Protein AF-A0A3E0RJ49-F1 (afdb_monomer_lite)

Radius of gyration: 36.37 Å; chains: 1; bounding box: 101×62×115 Å

Structure (mmCIF, N/CA/C/O backbone):
data_AF-A0A3E0RJ49-F1
#
_entry.id   AF-A0A3E0RJ49-F1
#
loop_
_atom_site.group_PDB
_atom_site.id
_atom_site.type_symbol
_atom_site.label_atom_id
_atom_site.label_alt_id
_atom_site.label_comp_id
_atom_site.label_asym_id
_atom_site.label_entity_id
_atom_site.label_seq_id
_atom_site.pdbx_PDB_ins_code
_atom_site.Cartn_x
_atom_site.Cartn_y
_atom_site.Cartn_z
_atom_site.occupancy
_atom_site.B_iso_or_equiv
_atom_site.auth_seq_id
_atom_site.auth_comp_id
_atom_site.auth_asym_id
_atom_site.auth_atom_id
_atom_site.pdbx_PDB_model_num
ATOM 1 N N . LYS A 1 1 ? -13.299 -4.403 -23.038 1.00 56.28 1 LYS A N 1
ATOM 2 C CA . LYS A 1 1 ? -12.661 -4.555 -21.708 1.00 56.28 1 LYS A CA 1
ATOM 3 C C . LYS A 1 1 ? -11.468 -5.504 -21.776 1.00 56.28 1 LYS A C 1
ATOM 5 O O . LYS A 1 1 ? -10.456 -5.178 -21.184 1.00 56.28 1 LYS A O 1
ATOM 10 N N . ASP A 1 2 ? -11.554 -6.596 -22.542 1.00 70.38 2 ASP A N 1
ATOM 11 C CA . ASP A 1 2 ? -10.476 -7.602 -22.603 1.00 70.38 2 ASP A CA 1
ATOM 12 C C . ASP A 1 2 ? -9.442 -7.371 -23.724 1.00 70.38 2 ASP A C 1
ATOM 14 O O . ASP A 1 2 ? -8.442 -8.074 -23.789 1.00 70.38 2 ASP A O 1
ATOM 18 N N . ASN A 1 3 ? -9.638 -6.366 -24.589 1.00 86.50 3 ASN A N 1
ATOM 19 C CA . ASN A 1 3 ? -8.625 -5.960 -25.566 1.00 86.50 3 ASN A CA 1
ATOM 20 C C . ASN A 1 3 ? -7.638 -4.981 -24.909 1.00 86.50 3 ASN A C 1
ATOM 22 O O . ASN A 1 3 ? -7.892 -3.776 -24.870 1.00 86.50 3 ASN A O 1
ATOM 26 N N . LEU A 1 4 ? -6.550 -5.517 -24.354 1.00 92.06 4 LEU A N 1
ATOM 27 C CA . LEU A 1 4 ? -5.547 -4.754 -23.605 1.00 92.06 4 LEU A CA 1
ATOM 28 C C . LEU A 1 4 ? -4.798 -3.748 -24.489 1.00 92.06 4 LEU A C 1
ATOM 30 O O . LEU A 1 4 ? -4.618 -2.599 -24.095 1.00 92.06 4 LEU A O 1
ATOM 34 N N . PHE A 1 5 ? -4.423 -4.135 -25.708 1.00 93.50 5 PHE A N 1
ATOM 35 C CA . PHE A 1 5 ? -3.646 -3.277 -26.609 1.00 93.50 5 PHE A CA 1
ATOM 36 C C . PHE A 1 5 ? -4.465 -2.092 -27.142 1.00 93.50 5 PHE A C 1
ATOM 38 O O . PHE A 1 5 ? -3.906 -1.030 -27.417 1.00 93.50 5 PHE A O 1
ATOM 45 N N . ALA A 1 6 ? -5.798 -2.205 -27.179 1.00 93.19 6 ALA A N 1
ATOM 46 C CA . ALA A 1 6 ? -6.678 -1.089 -27.526 1.00 93.19 6 ALA A CA 1
ATOM 47 C C . ALA A 1 6 ? -6.672 0.055 -26.490 1.00 93.19 6 ALA A C 1
ATOM 49 O O . ALA A 1 6 ? -7.018 1.181 -26.841 1.00 93.19 6 ALA A O 1
ATOM 50 N N . TYR A 1 7 ? -6.255 -0.183 -25.237 1.00 92.06 7 TYR A N 1
ATOM 51 C CA . TYR A 1 7 ? -6.253 0.855 -24.193 1.00 92.06 7 TYR A CA 1
ATOM 52 C C . TYR A 1 7 ? -5.300 2.004 -24.538 1.00 92.06 7 TYR A C 1
ATOM 54 O O . TYR A 1 7 ? -5.636 3.164 -24.332 1.00 92.06 7 TYR A O 1
ATOM 62 N N . GLY A 1 8 ? -4.119 1.695 -25.078 1.00 91.12 8 GLY A N 1
ATOM 63 C CA . GLY A 1 8 ? -3.133 2.701 -25.486 1.00 91.12 8 GLY A CA 1
ATOM 64 C C . GLY A 1 8 ? -3.253 3.157 -26.937 1.00 91.12 8 GLY A C 1
ATOM 65 O O . GLY A 1 8 ? -2.536 4.069 -27.327 1.00 91.12 8 GLY A O 1
ATOM 66 N N . HIS A 1 9 ? -4.116 2.539 -27.743 1.00 94.69 9 HIS A N 1
ATOM 67 C CA . HIS A 1 9 ? -4.130 2.777 -29.183 1.00 94.69 9 HIS A CA 1
ATOM 68 C C . HIS A 1 9 ? -4.894 4.052 -29.555 1.00 94.69 9 HIS A C 1
ATOM 70 O O . HIS A 1 9 ? -6.108 4.144 -29.353 1.00 94.69 9 HIS A O 1
ATOM 76 N N . ILE A 1 10 ? -4.198 5.009 -30.155 1.00 95.38 10 ILE A N 1
ATOM 77 C CA . ILE A 1 10 ? -4.729 6.298 -30.614 1.00 95.38 10 ILE A CA 1
ATOM 78 C C . ILE A 1 10 ? -4.678 6.442 -32.142 1.00 95.38 10 ILE A C 1
ATOM 80 O O . ILE A 1 10 ? -5.286 7.361 -32.689 1.00 95.38 10 ILE A O 1
ATOM 84 N N . GLY A 1 11 ? -3.974 5.557 -32.846 1.00 96.25 11 GLY A N 1
ATOM 85 C CA . GLY A 1 11 ? -3.914 5.541 -34.303 1.00 96.25 11 GLY A CA 1
ATOM 86 C C . GLY A 1 11 ? -2.699 4.799 -34.839 1.00 96.25 11 GLY A C 1
ATOM 87 O O . GLY A 1 11 ? -1.876 4.286 -34.085 1.00 96.25 11 GLY A O 1
ATOM 88 N N . THR A 1 12 ? -2.604 4.769 -36.160 1.00 97.31 12 THR A N 1
ATOM 89 C CA . THR A 1 12 ? -1.540 4.082 -36.885 1.00 97.31 12 THR A CA 1
ATOM 90 C C . THR A 1 12 ? -0.444 5.074 -37.242 1.00 97.31 12 THR A C 1
ATOM 92 O O . THR A 1 12 ? -0.729 6.101 -37.860 1.00 97.31 12 THR A O 1
ATOM 95 N N . PHE A 1 13 ? 0.797 4.754 -36.887 1.00 97.56 13 PHE A N 1
ATOM 96 C CA . PHE A 1 13 ? 1.987 5.515 -37.257 1.00 97.56 13 PHE A CA 1
ATOM 97 C C . PHE A 1 13 ? 2.835 4.668 -38.194 1.00 97.56 13 PHE A C 1
ATOM 99 O O . PHE A 1 13 ? 3.164 3.531 -37.872 1.00 97.56 13 PHE A O 1
ATOM 106 N N . LYS A 1 14 ? 3.181 5.205 -39.362 1.00 96.94 14 LYS A N 1
ATOM 107 C CA . LYS A 1 14 ? 4.022 4.515 -40.338 1.00 96.94 14 LYS A CA 1
ATOM 108 C C . LYS A 1 14 ? 5.281 5.320 -40.606 1.00 96.94 14 LYS A C 1
ATOM 110 O O . LYS A 1 14 ? 5.238 6.354 -41.272 1.00 96.94 14 LYS A O 1
ATOM 115 N N . THR A 1 15 ? 6.405 4.823 -40.113 1.00 95.50 15 THR A N 1
ATOM 116 C CA . THR A 1 15 ? 7.708 5.464 -40.256 1.00 95.50 15 THR A CA 1
ATOM 117 C C . THR A 1 15 ? 8.348 5.102 -41.591 1.00 95.50 15 THR A C 1
ATOM 119 O O . THR A 1 15 ? 8.510 3.934 -41.945 1.00 95.50 15 THR A O 1
ATOM 122 N N . GLN A 1 16 ? 8.755 6.120 -42.339 1.00 94.56 16 GLN A N 1
ATOM 123 C CA . GLN A 1 16 ? 9.525 5.980 -43.566 1.00 94.56 16 GLN A CA 1
ATOM 124 C C . GLN A 1 16 ? 11.004 6.187 -43.249 1.00 94.56 16 GLN A C 1
ATOM 126 O O . GLN A 1 16 ? 11.397 7.255 -42.778 1.00 94.56 16 GLN A O 1
ATOM 131 N N . TYR A 1 17 ? 11.832 5.182 -43.527 1.00 91.62 17 TYR A N 1
ATOM 132 C CA . TYR A 1 17 ? 13.280 5.252 -43.335 1.00 91.62 17 TYR A CA 1
ATOM 133 C C . TYR A 1 17 ? 13.999 5.502 -44.657 1.00 91.62 17 TYR A C 1
ATOM 135 O O . TYR A 1 17 ? 13.595 5.003 -45.707 1.00 91.62 17 TYR A O 1
ATOM 143 N N . ARG A 1 18 ? 15.102 6.245 -44.594 1.00 92.12 18 ARG A N 1
ATOM 144 C CA . ARG A 1 18 ? 16.039 6.423 -45.705 1.00 92.12 18 ARG A CA 1
ATOM 145 C C . ARG A 1 18 ? 17.468 6.147 -45.237 1.00 92.12 18 ARG A C 1
ATOM 147 O O . ARG A 1 18 ? 17.797 6.463 -44.091 1.00 92.12 18 ARG A O 1
ATOM 154 N N . PRO A 1 19 ? 18.328 5.584 -46.094 1.00 92.38 19 PRO A N 1
ATOM 155 C CA . PRO A 1 19 ? 19.734 5.428 -45.762 1.00 92.38 19 PRO A CA 1
ATOM 156 C C . PRO A 1 19 ? 20.416 6.800 -45.653 1.00 92.38 19 PRO A C 1
ATOM 158 O O . PRO A 1 19 ? 20.173 7.696 -46.466 1.00 92.38 19 PRO A O 1
ATOM 161 N N . LEU A 1 20 ? 21.259 6.967 -44.636 1.00 93.62 20 LEU A N 1
ATOM 162 C CA . LEU A 1 20 ? 22.150 8.109 -44.468 1.00 93.62 20 LEU A CA 1
ATOM 163 C C . LEU A 1 20 ? 23.587 7.633 -44.663 1.00 93.62 20 LEU A C 1
ATOM 165 O O . LEU A 1 20 ? 24.031 6.721 -43.967 1.00 93.62 20 LEU A O 1
ATOM 169 N N . TYR A 1 21 ? 24.308 8.280 -45.573 1.00 94.06 21 TYR A N 1
ATOM 170 C CA . TYR A 1 21 ? 25.688 7.932 -45.890 1.00 94.06 21 TYR A CA 1
ATOM 171 C C . TYR A 1 21 ? 26.678 8.983 -45.391 1.00 94.06 21 TYR A C 1
ATOM 173 O O . TYR A 1 21 ? 26.375 10.179 -45.357 1.00 94.06 21 TYR A O 1
ATOM 181 N N . THR A 1 22 ? 27.884 8.535 -45.056 1.00 93.94 22 THR A N 1
ATOM 182 C CA . THR A 1 22 ? 29.031 9.374 -44.688 1.00 93.94 22 THR A CA 1
ATOM 183 C C . THR A 1 22 ? 30.243 9.003 -45.532 1.00 93.94 22 THR A C 1
ATOM 185 O O . THR A 1 22 ? 30.341 7.874 -45.992 1.00 93.94 22 THR A O 1
ATOM 188 N N . LEU A 1 23 ? 31.176 9.932 -45.748 1.00 94.50 23 LEU A N 1
ATOM 189 C CA . LEU A 1 23 ? 32.435 9.587 -46.414 1.00 94.50 23 LEU A CA 1
ATOM 190 C C . LEU A 1 23 ? 33.263 8.670 -45.510 1.00 94.50 23 LEU A C 1
ATOM 192 O O . LEU A 1 23 ? 33.522 9.013 -44.355 1.00 94.50 23 LEU A O 1
ATOM 196 N N . GLY A 1 24 ? 33.691 7.538 -46.054 1.00 91.88 24 GLY A N 1
ATOM 197 C CA . GLY A 1 24 ? 34.498 6.546 -45.359 1.00 91.88 24 GLY A CA 1
ATOM 198 C C . GLY A 1 24 ? 35.208 5.618 -46.335 1.00 91.88 24 GLY A C 1
ATOM 199 O O . GLY A 1 24 ? 35.185 5.829 -47.549 1.00 91.88 24 GLY A O 1
ATOM 200 N N . SER A 1 25 ? 35.850 4.590 -45.796 1.00 90.44 25 SER A N 1
ATOM 201 C CA . SER A 1 25 ? 36.461 3.539 -46.599 1.00 90.44 25 SER A CA 1
ATOM 202 C C . SER A 1 25 ? 36.300 2.184 -45.935 1.00 90.44 25 SER A C 1
ATOM 204 O O . SER A 1 25 ? 36.321 2.080 -44.709 1.00 90.44 25 SER A O 1
ATOM 206 N N . ASP A 1 26 ? 36.102 1.157 -46.755 1.00 91.38 26 ASP A N 1
ATOM 207 C CA . ASP A 1 26 ? 35.927 -0.217 -46.290 1.00 91.38 26 ASP A CA 1
ATOM 208 C C . ASP A 1 26 ? 36.434 -1.222 -47.331 1.00 91.38 26 ASP A C 1
ATOM 210 O O . ASP A 1 26 ? 36.635 -0.875 -48.498 1.00 91.38 26 ASP A O 1
ATOM 214 N N . THR A 1 27 ? 36.670 -2.465 -46.919 1.00 92.25 27 THR A N 1
ATOM 215 C CA . THR A 1 27 ? 37.185 -3.530 -47.789 1.00 92.25 27 THR A CA 1
ATOM 216 C C . THR A 1 27 ? 36.066 -4.468 -48.214 1.00 92.25 27 THR A C 1
ATOM 218 O O . THR A 1 27 ? 35.406 -5.054 -47.366 1.00 92.25 27 THR A O 1
ATOM 221 N N . ILE A 1 28 ? 35.886 -4.682 -49.520 1.00 90.69 28 ILE A N 1
ATOM 222 C CA . ILE A 1 28 ? 34.877 -5.631 -50.016 1.00 90.69 28 ILE A CA 1
ATOM 223 C C . ILE A 1 28 ? 35.265 -7.064 -49.648 1.00 90.69 28 ILE A C 1
ATOM 225 O O . ILE A 1 28 ? 36.309 -7.565 -50.078 1.00 90.69 28 ILE A O 1
ATOM 229 N N . THR A 1 29 ? 34.407 -7.727 -48.873 1.00 90.31 29 THR A N 1
ATOM 230 C CA . THR A 1 29 ? 34.638 -9.079 -48.348 1.00 90.31 29 THR A CA 1
ATOM 231 C C . THR A 1 29 ? 33.897 -10.178 -49.109 1.00 90.31 29 THR A C 1
ATOM 233 O O . THR A 1 29 ? 34.251 -11.343 -48.937 1.00 90.31 29 THR A O 1
ATOM 236 N N . ASP A 1 30 ? 32.940 -9.850 -49.988 1.00 88.44 30 ASP A N 1
ATOM 237 C CA . ASP A 1 30 ? 32.238 -10.841 -50.818 1.00 88.44 30 ASP A CA 1
ATOM 238 C C . ASP A 1 30 ? 33.142 -11.345 -51.962 1.00 88.44 30 ASP A C 1
ATOM 240 O O . ASP A 1 30 ? 33.492 -10.562 -52.851 1.00 88.44 30 ASP A O 1
ATOM 244 N N . PRO A 1 31 ? 33.504 -12.644 -52.002 1.00 88.38 31 PRO A N 1
ATOM 245 C CA . PRO A 1 31 ? 34.328 -13.221 -53.067 1.00 88.38 31 PRO A CA 1
ATOM 246 C C . PRO A 1 31 ? 33.704 -13.161 -54.467 1.00 88.38 31 PRO A C 1
ATOM 248 O O . PRO A 1 31 ? 34.412 -13.364 -55.454 1.00 88.38 31 PRO A O 1
ATOM 251 N N . ASN A 1 32 ? 32.391 -12.934 -54.564 1.00 89.06 32 ASN A N 1
ATOM 252 C CA . ASN A 1 32 ? 31.674 -12.838 -55.835 1.00 89.06 32 ASN A CA 1
ATOM 253 C C . ASN A 1 32 ? 31.644 -11.410 -56.398 1.00 89.06 32 ASN A C 1
ATOM 255 O O . ASN A 1 32 ? 31.215 -11.214 -57.538 1.00 89.06 32 ASN A O 1
ATOM 259 N N . ASP A 1 33 ? 32.098 -10.419 -55.630 1.00 87.69 33 ASP A N 1
ATOM 260 C CA . ASP A 1 33 ? 32.133 -9.027 -56.057 1.00 87.69 33 ASP A CA 1
ATOM 261 C C . ASP A 1 33 ? 33.387 -8.740 -56.926 1.00 87.69 33 ASP A C 1
ATOM 263 O O . ASP A 1 33 ? 34.500 -9.146 -56.570 1.00 87.69 33 ASP A O 1
ATOM 267 N N . PRO A 1 34 ? 33.269 -8.012 -58.059 1.00 86.31 34 PRO A N 1
ATOM 268 C CA . PRO A 1 34 ? 34.406 -7.652 -58.925 1.00 86.31 34 PRO A CA 1
ATOM 269 C C . PRO A 1 34 ? 35.550 -6.879 -58.238 1.00 86.31 34 PRO A C 1
ATOM 271 O O . PRO A 1 34 ? 36.654 -6.761 -58.786 1.00 86.31 34 PRO A O 1
ATOM 274 N N . ASN A 1 35 ? 35.291 -6.312 -57.063 1.00 84.69 35 ASN A N 1
ATOM 275 C CA . ASN A 1 35 ? 36.215 -5.555 -56.232 1.00 84.69 35 ASN A CA 1
ATOM 276 C C . ASN A 1 35 ? 36.610 -6.288 -54.943 1.00 84.69 35 ASN A C 1
ATOM 278 O O . ASN A 1 35 ? 37.189 -5.656 -54.061 1.00 84.69 35 ASN A O 1
ATOM 282 N N . TYR A 1 36 ? 36.376 -7.601 -54.852 1.00 89.25 36 TYR A N 1
ATOM 283 C CA . TYR A 1 36 ? 36.805 -8.429 -53.724 1.00 89.25 36 TYR A CA 1
ATOM 284 C C . TYR A 1 36 ? 38.254 -8.142 -53.286 1.00 89.25 36 TYR A C 1
ATOM 286 O O . TYR A 1 36 ? 39.185 -8.128 -54.099 1.00 89.25 36 TYR A O 1
ATOM 294 N N . GLY A 1 37 ? 38.437 -7.900 -51.984 1.00 85.81 37 GLY A N 1
ATOM 295 C CA . GLY A 1 37 ? 39.728 -7.613 -51.356 1.00 85.81 37 GLY A CA 1
ATOM 296 C C . GLY A 1 37 ? 40.276 -6.202 -51.597 1.00 85.81 37 GLY A C 1
ATOM 297 O O . GLY A 1 37 ? 41.377 -5.901 -51.133 1.00 85.81 37 GLY A O 1
ATOM 298 N N . LYS A 1 38 ? 39.554 -5.327 -52.309 1.00 88.00 38 LYS A N 1
ATOM 299 C CA . LYS A 1 38 ? 39.942 -3.920 -52.488 1.00 88.00 38 LYS A CA 1
ATOM 300 C C . LYS A 1 38 ? 39.337 -3.043 -51.398 1.00 88.00 38 LYS A C 1
ATOM 302 O O . LYS A 1 38 ? 38.177 -3.214 -51.030 1.00 88.00 38 LYS A O 1
ATOM 307 N N . VAL A 1 39 ? 40.122 -2.062 -50.955 1.00 90.50 39 VAL A N 1
ATOM 308 C CA . VAL A 1 39 ? 39.637 -0.933 -50.154 1.00 90.50 39 VAL A CA 1
ATOM 309 C C . VAL A 1 39 ? 38.944 0.053 -51.090 1.00 90.50 39 VAL A C 1
ATOM 311 O O . VAL A 1 39 ? 39.525 0.463 -52.097 1.00 90.50 39 VAL A O 1
ATOM 314 N N . MET A 1 40 ? 37.713 0.417 -50.759 1.00 89.31 40 MET A N 1
ATOM 315 C CA . MET A 1 40 ? 36.871 1.320 -51.532 1.00 89.31 40 MET A CA 1
ATOM 316 C C . MET A 1 40 ? 36.656 2.602 -50.726 1.00 89.31 40 MET A C 1
ATOM 318 O O . MET A 1 40 ? 36.011 2.564 -49.681 1.00 89.31 40 MET A O 1
ATOM 322 N N . ASP A 1 41 ? 37.175 3.731 -51.210 1.00 90.62 41 ASP A N 1
ATOM 323 C CA . ASP A 1 41 ? 36.822 5.055 -50.684 1.00 90.62 41 ASP A CA 1
ATOM 324 C C . ASP A 1 41 ? 35.452 5.454 -51.257 1.00 90.62 41 ASP A C 1
ATOM 326 O O . ASP A 1 41 ? 35.299 5.594 -52.474 1.00 90.62 41 ASP A O 1
ATOM 330 N N . ALA A 1 42 ? 34.441 5.576 -50.396 1.00 92.31 42 ALA A N 1
ATOM 331 C CA . ALA A 1 42 ? 33.041 5.643 -50.807 1.00 92.31 42 ALA A CA 1
ATOM 332 C C . ALA A 1 42 ? 32.150 6.352 -49.773 1.00 92.31 42 ALA A C 1
ATOM 334 O O . ALA A 1 42 ? 32.548 6.642 -48.643 1.00 92.31 42 ALA A O 1
ATOM 335 N N . TYR A 1 43 ? 30.902 6.601 -50.157 1.00 93.94 43 TYR A N 1
ATOM 336 C CA . TYR A 1 43 ? 29.828 6.916 -49.227 1.00 93.94 43 TYR A CA 1
ATOM 337 C C . TYR A 1 43 ? 29.377 5.629 -48.523 1.00 93.94 43 TYR A C 1
ATOM 339 O O . TYR A 1 43 ? 28.702 4.790 -49.117 1.00 93.94 43 TYR A O 1
ATOM 347 N N . THR A 1 44 ? 29.763 5.451 -47.261 1.00 93.88 44 THR A N 1
ATOM 348 C CA . THR A 1 44 ? 29.403 4.291 -46.437 1.00 93.88 44 THR A CA 1
ATOM 349 C C . THR A 1 44 ? 28.094 4.540 -45.701 1.00 93.88 44 THR A C 1
ATOM 351 O O . THR A 1 44 ? 27.858 5.630 -45.172 1.00 93.88 44 THR A O 1
ATOM 354 N N . LEU A 1 45 ? 27.206 3.543 -45.695 1.00 94.94 45 LEU A N 1
ATOM 355 C CA . LEU A 1 45 ? 25.943 3.616 -44.968 1.00 94.94 45 LEU A CA 1
ATOM 356 C C . LEU A 1 45 ? 26.233 3.731 -43.468 1.00 94.94 45 LEU A C 1
ATOM 358 O O . LEU A 1 45 ? 26.750 2.804 -42.857 1.00 94.94 45 LEU A O 1
ATOM 362 N N . ALA A 1 46 ? 25.869 4.866 -42.877 1.00 92.19 46 ALA A N 1
ATOM 363 C CA . ALA A 1 46 ? 26.057 5.120 -41.456 1.00 92.19 46 ALA A CA 1
ATOM 364 C C . ALA A 1 46 ? 24.862 4.620 -40.636 1.00 92.19 46 ALA A C 1
ATOM 366 O O . ALA A 1 46 ? 25.032 3.984 -39.601 1.00 92.19 46 ALA A O 1
ATOM 367 N N . VAL A 1 47 ? 23.636 4.923 -41.082 1.00 91.94 47 VAL A N 1
ATOM 368 C CA . VAL A 1 47 ? 22.401 4.543 -40.380 1.00 91.94 47 VAL A CA 1
ATOM 369 C C . VAL A 1 47 ? 21.192 4.613 -41.312 1.00 91.94 47 VAL A C 1
ATOM 371 O O . VAL A 1 47 ? 21.168 5.381 -42.273 1.00 91.94 47 VAL A O 1
ATOM 374 N N . PHE A 1 48 ? 20.142 3.859 -40.996 1.00 90.75 48 PHE A N 1
ATOM 375 C CA . PHE A 1 48 ? 18.810 4.095 -41.550 1.00 90.75 48 PHE A CA 1
ATOM 376 C C . PHE A 1 48 ? 18.101 5.158 -40.710 1.00 90.75 48 PHE A C 1
ATOM 378 O O . PHE A 1 48 ? 17.660 4.887 -39.595 1.00 90.75 48 PHE A O 1
ATOM 385 N N . GLN A 1 49 ? 18.010 6.378 -41.230 1.00 90.94 49 GLN A N 1
ATOM 386 C CA . GLN A 1 49 ? 17.393 7.501 -40.531 1.00 90.94 49 GLN A CA 1
ATOM 387 C C . GLN A 1 49 ? 15.899 7.588 -40.867 1.00 90.94 49 GLN A C 1
ATOM 389 O O . GLN A 1 49 ? 15.519 7.459 -42.033 1.00 90.94 49 GLN A O 1
ATOM 394 N N . SER A 1 50 ? 15.047 7.863 -39.877 1.00 92.81 50 SER A N 1
ATOM 395 C CA . SER A 1 50 ? 13.643 8.190 -40.136 1.00 92.81 50 SER A CA 1
ATOM 396 C C . SER A 1 50 ? 13.533 9.527 -40.887 1.00 92.81 50 SER A C 1
ATOM 398 O O . SER A 1 50 ? 14.188 10.520 -40.558 1.00 92.81 50 SER A O 1
ATOM 400 N N . ALA A 1 51 ? 12.736 9.542 -41.949 1.00 92.44 51 ALA A N 1
ATOM 401 C CA . ALA A 1 51 ? 12.542 10.690 -42.828 1.00 92.44 51 ALA A CA 1
ATOM 402 C C . ALA A 1 51 ? 11.187 11.366 -42.597 1.00 92.44 51 ALA A C 1
ATOM 404 O O . ALA A 1 51 ? 11.105 12.595 -42.628 1.00 92.44 51 ALA A O 1
ATOM 405 N N . ASN A 1 52 ? 10.148 10.559 -42.385 1.00 94.50 52 ASN A N 1
ATOM 406 C CA . ASN A 1 52 ? 8.777 10.993 -42.157 1.00 94.50 52 ASN A CA 1
ATOM 407 C C . ASN A 1 52 ? 8.006 9.921 -41.375 1.00 94.50 52 ASN A C 1
ATOM 409 O O . ASN A 1 52 ? 8.343 8.740 -41.462 1.00 94.50 52 ASN A O 1
ATOM 413 N N . VAL A 1 53 ? 6.955 10.322 -40.670 1.00 96.88 53 VAL A N 1
ATOM 414 C CA . VAL A 1 53 ? 5.975 9.435 -40.044 1.00 96.88 53 VAL A CA 1
ATOM 415 C C . VAL A 1 53 ? 4.594 9.835 -40.542 1.00 96.88 53 VAL A C 1
ATOM 417 O O . VAL A 1 53 ? 4.154 10.963 -40.316 1.00 96.88 53 VAL A O 1
ATOM 420 N N . ASP A 1 54 ? 3.904 8.915 -41.204 1.00 96.31 54 ASP A N 1
ATOM 421 C CA . ASP A 1 54 ? 2.510 9.099 -41.601 1.00 96.31 54 ASP A CA 1
ATOM 422 C C . ASP A 1 54 ? 1.599 8.694 -40.437 1.00 96.31 54 ASP A C 1
ATOM 424 O O . ASP A 1 54 ? 1.795 7.630 -39.850 1.00 96.31 54 ASP A O 1
ATOM 428 N N . TYR A 1 55 ? 0.600 9.515 -40.109 1.00 97.31 55 TYR A N 1
ATOM 429 C CA . TYR A 1 55 ? -0.350 9.237 -39.030 1.00 97.31 55 TYR A CA 1
ATOM 430 C C . TYR A 1 55 ? -1.774 9.102 -39.561 1.00 97.31 55 TYR A C 1
ATOM 432 O O . TYR A 1 55 ? -2.244 9.930 -40.340 1.00 97.31 55 TYR A O 1
ATOM 440 N N . THR A 1 56 ? -2.475 8.062 -39.114 1.00 97.31 56 THR A N 1
ATOM 441 C CA . THR A 1 56 ? -3.913 7.881 -39.341 1.00 97.31 56 THR A CA 1
ATOM 442 C C . THR A 1 56 ? -4.626 7.757 -37.991 1.00 97.31 56 THR A C 1
ATOM 444 O O . THR A 1 56 ? -4.323 6.823 -37.242 1.00 97.31 56 THR A O 1
ATOM 447 N N . PRO A 1 57 ? -5.568 8.662 -37.653 1.00 96.50 57 PRO A N 1
ATOM 448 C CA . PRO A 1 57 ? -6.297 8.611 -36.387 1.00 96.50 57 PRO A CA 1
ATOM 449 C C . PRO A 1 57 ? -7.074 7.303 -36.203 1.00 96.50 57 PRO A C 1
ATOM 451 O O . PRO A 1 57 ? -7.750 6.841 -37.120 1.00 96.50 57 PRO A O 1
ATOM 454 N N . GLY A 1 58 ? -6.993 6.716 -35.008 1.00 92.31 58 GLY A N 1
ATOM 455 C CA . GLY A 1 58 ? -7.696 5.480 -34.660 1.00 92.31 58 GLY A CA 1
ATOM 456 C C . GLY A 1 58 ? -9.031 5.716 -33.947 1.00 92.31 58 GLY A C 1
ATOM 457 O O . GLY A 1 58 ? -9.245 6.743 -33.305 1.00 92.31 58 GLY A O 1
ATOM 458 N N . GLU A 1 59 ? -9.915 4.717 -33.986 1.00 92.06 59 GLU A N 1
ATOM 459 C CA . GLU A 1 59 ? -11.259 4.804 -33.385 1.00 92.06 59 GLU A CA 1
ATOM 460 C C . GLU A 1 59 ? -11.315 4.402 -31.899 1.00 92.06 59 GLU A C 1
ATOM 462 O O . GLU A 1 59 ? -12.285 4.711 -31.211 1.00 92.06 59 GLU A O 1
ATOM 467 N N . ASN A 1 60 ? -10.276 3.736 -31.378 1.00 90.69 60 ASN A N 1
ATOM 468 C CA . ASN A 1 60 ? -10.262 3.215 -30.002 1.00 90.69 60 ASN A CA 1
ATOM 469 C C . ASN A 1 60 ? -10.249 4.330 -28.939 1.00 90.69 60 ASN A C 1
ATOM 471 O O . ASN A 1 60 ? -10.912 4.210 -27.910 1.00 90.69 60 ASN A O 1
ATOM 475 N N . ASN A 1 61 ? -9.513 5.420 -29.187 1.00 92.88 61 ASN A N 1
ATOM 476 C CA . ASN A 1 61 ? -9.378 6.558 -28.273 1.00 92.88 61 ASN A CA 1
ATOM 477 C C . ASN A 1 61 ? -9.461 7.894 -29.042 1.00 92.88 61 ASN A C 1
ATOM 479 O O . ASN A 1 61 ? -8.461 8.609 -29.150 1.00 92.88 61 ASN A O 1
ATOM 483 N N . PRO A 1 62 ? -10.642 8.273 -29.564 1.00 93.25 62 PRO A N 1
ATOM 484 C CA . PRO A 1 62 ? -10.772 9.379 -30.516 1.00 93.25 62 PRO A CA 1
ATOM 485 C C . PRO A 1 62 ? -10.431 10.748 -29.908 1.00 93.25 62 PRO A C 1
ATOM 487 O O . PRO A 1 62 ? -9.928 11.628 -30.596 1.00 93.25 62 PRO A O 1
ATOM 490 N N . ILE A 1 63 ? -10.652 10.939 -28.601 1.00 94.12 63 ILE A N 1
ATOM 491 C CA . ILE A 1 63 ? -10.292 12.195 -27.923 1.00 94.12 63 ILE A CA 1
ATOM 492 C C . ILE A 1 63 ? -8.767 12.340 -27.818 1.00 94.12 63 ILE A C 1
ATOM 494 O O . ILE A 1 63 ? -8.250 13.433 -28.031 1.00 94.12 63 ILE A O 1
ATOM 498 N N . LEU A 1 64 ? -8.045 11.252 -27.528 1.00 93.75 64 LEU A N 1
ATOM 499 C CA . LEU A 1 64 ? -6.580 11.268 -27.470 1.00 93.75 64 LEU A CA 1
ATOM 500 C C . LEU A 1 64 ? -5.962 11.396 -28.866 1.00 93.75 64 LEU A C 1
ATOM 502 O O . LEU A 1 64 ? -5.006 12.147 -29.035 1.00 93.75 64 LEU A O 1
ATOM 506 N N . ALA A 1 65 ? -6.554 10.748 -29.873 1.00 95.50 65 ALA A N 1
ATOM 507 C CA . ALA A 1 65 ? -6.140 10.860 -31.272 1.00 95.50 65 ALA A CA 1
ATOM 508 C C . ALA A 1 65 ? -6.134 12.317 -31.783 1.00 95.50 65 ALA A C 1
ATOM 510 O O . ALA A 1 65 ? -5.308 12.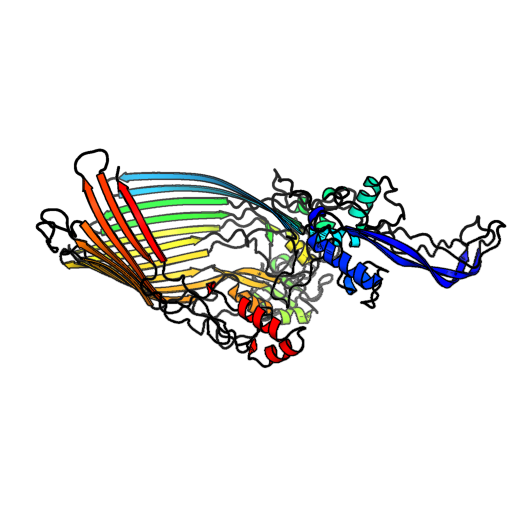694 -32.621 1.00 95.50 65 ALA A O 1
ATOM 511 N N . ASN A 1 66 ? -7.005 13.176 -31.239 1.00 95.25 66 ASN A N 1
ATOM 512 C CA . ASN A 1 66 ? -7.043 14.595 -31.596 1.00 95.25 66 ASN A CA 1
ATOM 513 C C . ASN A 1 66 ? -5.765 15.352 -31.207 1.00 95.25 66 ASN A C 1
ATOM 515 O O . ASN A 1 66 ? -5.425 16.313 -31.887 1.00 95.25 66 ASN A O 1
ATOM 519 N N . TYR A 1 67 ? -5.035 14.950 -30.158 1.00 95.31 67 TYR A N 1
ATOM 520 C CA . TYR A 1 67 ? -3.767 15.608 -29.798 1.00 95.31 67 TYR A CA 1
ATOM 521 C C . TYR A 1 67 ? -2.748 15.479 -30.928 1.00 95.31 67 TYR A C 1
ATOM 523 O O . TYR A 1 67 ? -2.129 16.461 -31.336 1.00 95.31 67 TYR A O 1
ATOM 531 N N . THR A 1 68 ? -2.622 14.273 -31.473 1.00 96.94 68 THR A N 1
ATOM 532 C CA . THR A 1 68 ? -1.700 13.993 -32.570 1.00 96.94 68 THR A CA 1
ATOM 533 C C . THR A 1 68 ? -2.220 14.558 -33.884 1.00 96.94 68 THR A C 1
ATOM 535 O O . THR A 1 68 ? -1.450 15.167 -34.615 1.00 96.94 68 THR A O 1
ATOM 538 N N . SER A 1 69 ? -3.528 14.480 -34.145 1.00 96.81 69 SER A N 1
ATOM 539 C CA . SER A 1 69 ? -4.137 15.123 -35.322 1.00 96.81 69 SER A CA 1
ATOM 540 C C . SER A 1 69 ? -3.862 16.634 -35.344 1.00 96.81 69 SER A C 1
ATOM 542 O O . SER A 1 69 ? -3.363 17.153 -36.337 1.00 96.81 69 SER A O 1
ATOM 544 N N . ASN A 1 70 ? -4.061 17.319 -34.211 1.00 95.38 70 ASN A N 1
ATOM 545 C CA . ASN A 1 70 ? -3.754 18.745 -34.072 1.00 95.38 70 ASN A CA 1
ATOM 546 C C . ASN A 1 70 ? -2.261 19.042 -34.268 1.00 95.38 70 ASN A C 1
ATOM 548 O O . ASN A 1 70 ? -1.916 20.073 -34.837 1.00 95.38 70 ASN A O 1
ATOM 552 N N . PHE A 1 71 ? -1.365 18.159 -33.810 1.00 96.56 71 PHE A N 1
ATOM 553 C CA . PHE A 1 71 ? 0.065 18.301 -34.087 1.00 96.56 71 PHE A CA 1
ATOM 554 C C . PHE A 1 71 ? 0.338 18.314 -35.599 1.00 96.56 71 PHE A C 1
ATOM 556 O O . PHE A 1 71 ? 1.019 19.225 -36.069 1.00 96.56 71 PHE A O 1
ATOM 563 N N . TYR A 1 72 ? -0.222 17.371 -36.366 1.00 96.50 72 TYR A N 1
ATOM 564 C CA . TYR A 1 72 ? -0.066 17.350 -37.827 1.00 96.50 72 TYR A CA 1
ATOM 565 C C . TYR A 1 72 ? -0.678 18.597 -38.482 1.00 96.50 72 TYR A C 1
ATOM 567 O O . TYR A 1 72 ? -0.003 19.240 -39.285 1.00 96.50 72 TYR A O 1
ATOM 575 N N . ASP A 1 73 ? -1.870 19.027 -38.054 1.00 96.50 73 ASP A N 1
ATOM 576 C CA . ASP A 1 73 ? -2.488 20.270 -38.536 1.00 96.50 73 ASP A CA 1
ATOM 577 C C . ASP A 1 73 ? -1.589 21.496 -38.285 1.00 96.50 73 ASP A C 1
ATOM 579 O O . ASP A 1 73 ? -1.449 22.370 -39.144 1.00 96.50 73 ASP A O 1
ATOM 583 N N . PHE A 1 74 ? -0.943 21.572 -37.117 1.00 95.56 74 PHE A N 1
ATOM 584 C CA . PHE A 1 74 ? -0.017 22.657 -36.785 1.00 95.56 74 PHE A CA 1
ATOM 585 C C . PHE A 1 74 ? 1.275 22.605 -37.601 1.00 95.56 74 PHE A C 1
ATOM 587 O O . PHE A 1 74 ? 1.808 23.663 -37.950 1.00 95.56 74 PHE A O 1
ATOM 594 N N . VAL A 1 75 ? 1.786 21.412 -37.915 1.00 94.50 75 VAL A N 1
ATOM 595 C CA . VAL A 1 75 ? 2.940 21.246 -38.812 1.00 94.50 75 VAL A CA 1
ATOM 596 C C . VAL A 1 75 ? 2.584 21.715 -40.222 1.00 94.50 75 VAL A C 1
ATOM 598 O O . VAL A 1 75 ? 3.317 22.531 -40.786 1.00 94.50 75 VAL A O 1
ATOM 601 N N . ASP A 1 76 ? 1.446 21.274 -40.758 1.00 93.88 76 ASP A N 1
ATOM 602 C CA . ASP A 1 76 ? 0.991 21.597 -42.117 1.00 93.88 76 ASP A CA 1
ATOM 603 C C . ASP A 1 76 ? 0.719 23.096 -42.291 1.00 93.88 76 ASP A C 1
ATOM 605 O O . ASP A 1 76 ? 1.048 23.697 -43.319 1.00 93.88 76 ASP A O 1
ATOM 609 N N . GLN A 1 77 ? 0.193 23.739 -41.247 1.00 94.94 77 GLN A N 1
ATOM 610 C CA . GLN A 1 77 ? -0.036 25.185 -41.209 1.00 94.94 77 GLN A CA 1
ATOM 611 C C . GLN A 1 77 ? 1.218 25.998 -40.838 1.00 94.94 77 GLN A C 1
ATOM 613 O O . GLN A 1 77 ? 1.152 27.226 -40.781 1.00 94.94 77 GLN A O 1
ATOM 618 N N . ASN A 1 78 ? 2.368 25.351 -40.608 1.00 92.88 78 ASN A N 1
ATOM 619 C CA . ASN A 1 78 ? 3.616 25.976 -40.149 1.00 92.88 78 ASN A CA 1
ATOM 620 C C . ASN A 1 78 ? 3.467 26.805 -38.855 1.00 92.88 78 ASN A C 1
ATOM 622 O O . ASN A 1 78 ? 4.153 27.811 -38.671 1.00 92.88 78 ASN A O 1
ATOM 626 N N . LEU A 1 79 ? 2.586 26.381 -37.946 1.00 92.50 79 LEU A N 1
ATOM 627 C CA . LEU A 1 79 ? 2.371 27.025 -36.646 1.00 92.50 79 LEU A CA 1
ATOM 628 C C . LEU A 1 79 ? 3.399 26.593 -35.592 1.00 92.50 79 LEU A C 1
ATOM 630 O O . LEU A 1 79 ? 3.576 27.283 -34.589 1.00 92.50 79 LEU A O 1
ATOM 634 N N . ILE A 1 80 ? 4.099 25.479 -35.828 1.00 91.31 80 ILE A N 1
ATOM 635 C CA . ILE A 1 80 ? 5.176 24.970 -34.971 1.00 91.31 80 ILE A CA 1
ATOM 636 C C . ILE A 1 80 ? 6.444 24.652 -35.776 1.00 91.31 80 ILE A C 1
ATOM 638 O O . ILE A 1 80 ? 6.408 24.385 -36.982 1.00 91.31 80 ILE A O 1
ATOM 642 N N . PHE A 1 81 ? 7.594 24.688 -35.097 1.00 90.62 81 PHE A N 1
ATOM 643 C CA . PHE A 1 81 ? 8.895 24.386 -35.704 1.00 90.62 81 PHE A CA 1
ATOM 644 C C . PHE A 1 81 ? 9.111 22.882 -35.926 1.00 90.62 81 PHE A C 1
ATOM 646 O O . PHE A 1 81 ? 9.794 22.491 -36.873 1.00 90.62 81 PHE A O 1
ATOM 653 N N . ASN A 1 82 ? 8.519 22.045 -35.070 1.00 92.06 82 ASN A N 1
ATOM 654 C CA . ASN A 1 82 ? 8.602 20.591 -35.158 1.00 92.06 82 ASN A CA 1
ATOM 655 C C . ASN A 1 82 ? 8.119 20.076 -36.525 1.00 92.06 82 ASN A C 1
ATOM 657 O O . ASN A 1 82 ? 7.378 20.742 -37.255 1.00 92.06 82 ASN A O 1
ATOM 661 N N . ARG A 1 83 ? 8.576 18.880 -36.890 1.00 92.75 83 ARG A N 1
ATOM 662 C CA . ARG A 1 83 ? 8.218 18.169 -38.124 1.00 92.75 83 ARG A CA 1
ATOM 663 C C . ARG A 1 83 ? 7.997 16.704 -37.774 1.00 92.75 83 ARG A C 1
ATOM 665 O O . ARG A 1 83 ? 8.662 16.210 -36.881 1.00 92.75 83 ARG A O 1
ATOM 672 N N . ALA A 1 84 ? 7.130 15.992 -38.480 1.00 93.75 84 ALA A N 1
ATOM 673 C CA . ALA A 1 84 ? 6.875 14.575 -38.215 1.00 93.75 84 ALA A CA 1
ATOM 674 C C . ALA A 1 84 ? 7.977 13.653 -38.792 1.00 93.75 84 ALA A C 1
ATOM 676 O O . ALA A 1 84 ? 7.679 12.764 -39.578 1.00 93.75 84 ALA A O 1
ATOM 677 N N . ARG A 1 85 ? 9.267 13.876 -38.481 1.00 93.75 85 ARG A N 1
ATOM 678 C CA . ARG A 1 85 ? 10.376 13.064 -39.044 1.00 93.75 85 ARG A CA 1
ATOM 679 C C . ARG A 1 85 ? 10.660 11.792 -38.254 1.00 93.75 85 ARG A C 1
ATOM 681 O O . ARG A 1 85 ? 11.247 10.864 -38.806 1.00 93.75 85 ARG A O 1
ATOM 688 N N . SER A 1 86 ? 10.272 11.756 -36.985 1.00 94.44 86 SER A N 1
ATOM 689 C CA . SER A 1 86 ? 10.348 10.593 -36.102 1.00 94.44 86 SER A CA 1
ATOM 690 C C . SER A 1 86 ? 9.195 10.608 -35.098 1.00 94.44 86 SER A C 1
ATOM 692 O O . SER A 1 86 ? 8.511 11.622 -34.930 1.00 94.44 86 SER A O 1
ATOM 694 N N . LEU A 1 87 ? 9.002 9.488 -34.401 1.00 94.69 87 LEU A N 1
ATOM 695 C CA . LEU A 1 87 ? 8.046 9.389 -33.299 1.00 94.69 87 LEU A CA 1
ATOM 696 C C . LEU A 1 87 ? 8.410 10.353 -32.151 1.00 94.69 87 LEU A C 1
ATOM 698 O O . LEU A 1 87 ? 7.534 10.960 -31.534 1.00 94.69 87 LEU A O 1
ATOM 702 N N . GLU A 1 88 ? 9.703 10.558 -31.896 1.00 94.38 88 GLU A N 1
ATOM 703 C CA . GLU A 1 88 ? 10.210 11.496 -30.892 1.00 94.38 88 GLU A CA 1
ATOM 704 C C . GLU A 1 88 ? 9.893 12.949 -31.251 1.00 94.38 88 GLU A C 1
ATOM 706 O O . GLU A 1 88 ? 9.522 13.716 -30.363 1.00 94.38 88 GLU A O 1
ATOM 711 N N . ASP A 1 89 ? 9.980 13.329 -32.530 1.00 94.06 89 ASP A N 1
ATOM 712 C CA . ASP A 1 89 ? 9.649 14.688 -32.967 1.00 94.06 89 ASP A CA 1
ATOM 713 C C . ASP A 1 89 ? 8.155 15.001 -32.780 1.00 94.06 89 ASP A C 1
ATOM 715 O O . ASP A 1 89 ? 7.809 16.127 -32.399 1.00 94.06 89 ASP A O 1
ATOM 719 N N . ILE A 1 90 ? 7.281 14.008 -33.009 1.00 95.56 90 ILE A N 1
ATOM 720 C CA . ILE A 1 90 ? 5.836 14.104 -32.740 1.00 95.56 90 ILE A CA 1
ATOM 721 C C . ILE A 1 90 ? 5.612 14.368 -31.253 1.00 95.56 90 ILE A C 1
ATOM 723 O O . ILE A 1 90 ? 4.940 15.335 -30.885 1.00 95.56 90 ILE A O 1
ATOM 727 N N . ARG A 1 91 ? 6.227 13.549 -30.390 1.00 93.56 91 ARG A N 1
ATOM 728 C CA . ARG A 1 91 ? 6.108 13.692 -28.935 1.00 93.56 91 ARG A CA 1
ATOM 729 C C . ARG A 1 91 ? 6.657 15.037 -28.449 1.00 93.56 91 ARG A C 1
ATOM 731 O O . ARG A 1 91 ? 6.020 15.708 -27.640 1.00 93.56 91 ARG A O 1
ATOM 738 N N . ALA A 1 92 ? 7.803 15.472 -28.974 1.00 92.38 92 ALA A N 1
ATOM 739 C CA . ALA A 1 92 ? 8.407 16.766 -28.655 1.00 92.38 92 ALA A CA 1
ATOM 740 C C . ALA A 1 92 ? 7.545 17.957 -29.108 1.00 92.38 92 ALA A C 1
ATOM 742 O O . ALA A 1 92 ? 7.620 19.031 -28.514 1.00 92.38 92 ALA A O 1
ATOM 743 N N . GLY A 1 93 ? 6.724 17.776 -30.146 1.00 91.56 93 GLY A N 1
ATOM 744 C CA . GLY A 1 93 ? 5.761 18.770 -30.617 1.00 91.56 93 GLY A CA 1
ATOM 745 C C . GLY A 1 93 ? 4.421 18.763 -29.879 1.00 91.56 93 GLY A C 1
ATOM 746 O O . GLY A 1 93 ? 3.534 19.529 -30.248 1.00 91.56 93 GLY A O 1
ATOM 747 N N . GLY A 1 94 ? 4.258 17.916 -28.857 1.00 90.88 94 GLY A N 1
ATOM 748 C CA . GLY A 1 94 ? 3.027 17.794 -28.072 1.00 90.88 94 GLY A CA 1
ATOM 749 C C . GLY A 1 94 ? 1.998 16.808 -28.634 1.00 90.88 94 GLY A C 1
ATOM 750 O O . GLY A 1 94 ? 0.911 16.691 -28.066 1.00 90.88 94 GLY A O 1
ATOM 751 N N . GLY A 1 95 ? 2.325 16.090 -29.714 1.00 95.25 95 GLY A N 1
ATOM 752 C CA . GLY A 1 95 ? 1.554 14.931 -30.154 1.00 95.25 95 GLY A CA 1
ATOM 753 C C . GLY A 1 95 ? 1.727 13.750 -29.193 1.00 95.25 95 GLY A C 1
ATOM 754 O O . GLY A 1 95 ? 2.704 13.668 -28.449 1.00 95.25 95 GLY A O 1
ATOM 755 N N . LEU A 1 96 ? 0.773 12.824 -29.205 1.00 95.81 96 LEU A N 1
ATOM 756 C CA . LEU A 1 96 ? 0.837 11.583 -28.434 1.00 95.81 96 LEU A CA 1
ATOM 757 C C . LEU A 1 96 ? 1.187 10.413 -29.362 1.00 95.81 96 LEU A C 1
ATOM 759 O O . LEU A 1 96 ? 0.869 10.444 -30.552 1.00 95.81 96 LEU A O 1
ATOM 763 N N . LEU A 1 97 ? 1.822 9.378 -28.818 1.00 96.00 97 LEU A N 1
ATOM 764 C CA . LEU A 1 97 ? 2.014 8.080 -29.477 1.00 96.00 97 LEU A CA 1
ATOM 765 C C . LEU A 1 97 ? 1.112 7.019 -28.837 1.00 96.00 97 LEU A C 1
ATOM 767 O O . LEU A 1 97 ? 0.515 7.268 -27.784 1.00 96.00 97 LEU A O 1
ATOM 771 N N . ASN A 1 98 ? 1.026 5.821 -29.425 1.00 95.75 98 ASN A N 1
ATOM 772 C CA . ASN A 1 98 ? 0.298 4.746 -28.759 1.00 95.75 98 ASN A CA 1
ATOM 773 C C . ASN A 1 98 ? 0.942 4.435 -27.395 1.00 95.75 98 ASN A C 1
ATOM 775 O O . ASN A 1 98 ? 2.162 4.316 -27.251 1.00 95.75 98 ASN A O 1
ATOM 779 N N . GLY A 1 99 ? 0.095 4.345 -26.371 1.00 93.38 99 GLY A N 1
ATOM 780 C CA . GLY A 1 99 ? 0.485 4.167 -24.973 1.00 93.38 99 GLY A CA 1
ATOM 781 C C . GLY A 1 99 ? 0.777 5.458 -24.200 1.00 93.38 99 GLY A C 1
ATOM 782 O O . GLY A 1 99 ? 0.839 5.401 -22.970 1.00 93.38 99 GLY A O 1
ATOM 783 N N . ASP A 1 100 ? 0.906 6.609 -24.869 1.00 93.69 100 ASP A N 1
ATOM 784 C CA . ASP A 1 100 ? 1.149 7.891 -24.201 1.00 93.69 100 ASP A CA 1
ATOM 785 C C . ASP A 1 100 ? -0.134 8.459 -23.562 1.00 93.69 100 ASP A C 1
ATOM 787 O O . ASP A 1 100 ? -1.260 8.126 -23.935 1.00 93.69 100 ASP A O 1
ATOM 791 N N . GLN A 1 101 ? 0.043 9.346 -22.579 1.00 91.50 101 GLN A N 1
ATOM 792 C CA . GLN A 1 101 ? -1.035 10.097 -21.931 1.00 91.50 101 GLN A CA 1
ATOM 793 C C . GLN A 1 101 ? -0.752 11.598 -22.020 1.00 91.50 101 GLN A C 1
ATOM 795 O O . GLN A 1 101 ? 0.414 12.000 -21.966 1.00 91.50 101 GLN A O 1
ATOM 800 N N . PRO A 1 102 ? -1.792 12.445 -22.103 1.00 92.12 102 PRO A N 1
ATOM 801 C CA . PRO A 1 102 ? -1.607 13.885 -22.069 1.00 92.12 102 PRO A CA 1
ATOM 802 C C . PRO A 1 102 ? -1.077 14.322 -20.698 1.00 92.12 102 PRO A C 1
ATOM 804 O O . PRO A 1 102 ? -1.456 13.776 -19.658 1.00 92.12 102 PRO A O 1
ATOM 807 N N . SER A 1 103 ? -0.215 15.340 -20.688 1.00 88.50 103 SER A N 1
ATOM 808 C CA . SER A 1 103 ? 0.302 15.927 -19.449 1.00 88.50 103 SER A CA 1
ATOM 809 C C . SER A 1 103 ? -0.830 16.513 -18.608 1.00 88.50 103 SER A C 1
ATOM 811 O O . SER A 1 103 ? -1.782 17.088 -19.141 1.00 88.50 103 SER A O 1
ATOM 813 N N . SER A 1 104 ? -0.737 16.377 -17.285 1.00 89.12 104 SER A N 1
ATOM 814 C CA . SER A 1 104 ? -1.713 16.962 -16.367 1.00 89.12 104 SER A CA 1
ATOM 815 C C . SER A 1 104 ? -1.686 18.490 -16.426 1.00 89.12 104 SER A C 1
ATOM 817 O O . SER A 1 104 ? -0.644 19.121 -16.618 1.00 89.12 104 SER A O 1
ATOM 819 N N . VAL A 1 105 ? -2.847 19.108 -16.225 1.00 90.00 105 VAL A N 1
ATOM 820 C CA . VAL A 1 105 ? -2.968 20.566 -16.189 1.00 90.00 105 VAL A CA 1
ATOM 821 C C . VAL A 1 105 ? -2.358 21.062 -14.879 1.00 90.00 105 VAL A C 1
ATOM 823 O O . VAL A 1 105 ? -2.889 20.800 -13.798 1.00 90.00 105 VAL A O 1
ATOM 826 N N . TYR A 1 106 ? -1.210 21.738 -14.989 1.00 88.06 106 TYR A N 1
ATOM 827 C CA . TYR A 1 106 ? -0.403 22.252 -13.873 1.00 88.06 106 TYR A CA 1
ATOM 828 C C . TYR A 1 106 ? 0.030 21.204 -12.832 1.00 88.06 106 TYR A C 1
ATOM 830 O O . TYR A 1 106 ? 0.312 21.558 -11.691 1.00 88.06 106 TYR A O 1
ATOM 838 N N . GLY A 1 107 ? 0.044 19.912 -13.177 1.00 85.88 107 GLY A N 1
ATOM 839 C CA . GLY A 1 107 ? 0.294 18.848 -12.195 1.00 85.88 107 GLY A CA 1
ATOM 840 C C . GLY A 1 107 ? -0.912 18.489 -11.317 1.00 85.88 107 GLY A C 1
ATOM 841 O O . GLY A 1 107 ? -0.844 17.509 -10.582 1.00 85.88 107 GLY A O 1
ATOM 842 N N . LEU A 1 108 ? -2.013 19.245 -11.396 1.00 86.69 108 LEU A N 1
ATOM 843 C CA . LEU A 1 108 ? -3.147 19.162 -10.467 1.00 86.69 108 LEU A CA 1
ATOM 844 C C . LEU A 1 108 ? -4.306 18.318 -11.002 1.00 86.69 108 LEU A C 1
ATOM 846 O O . LEU A 1 108 ? -4.955 17.599 -10.245 1.00 86.69 108 LEU A O 1
ATOM 850 N N . TRP A 1 109 ? -4.578 18.406 -12.306 1.00 88.81 109 TRP A N 1
ATOM 851 C CA . TRP A 1 109 ? -5.773 17.817 -12.909 1.00 88.81 109 TRP A CA 1
ATOM 852 C C . TRP A 1 109 ? -5.420 16.917 -14.087 1.00 88.81 109 TRP A C 1
ATOM 854 O O . TRP A 1 109 ? -4.584 17.269 -14.922 1.00 88.81 109 TRP A O 1
ATOM 864 N N . GLY A 1 110 ? -6.090 15.766 -14.180 1.00 88.62 110 GLY A N 1
ATOM 865 C CA . GLY A 1 110 ? -6.058 14.948 -15.391 1.00 88.62 110 GLY A CA 1
ATOM 866 C C . GLY A 1 110 ? -6.545 15.762 -16.590 1.00 88.62 110 GLY A C 1
ATOM 867 O O . GLY A 1 110 ? -7.485 16.550 -16.471 1.00 88.62 110 GLY A O 1
ATOM 868 N N . ASN A 1 111 ? -5.878 15.608 -17.729 1.00 90.88 111 ASN A N 1
ATOM 869 C CA . ASN A 1 111 ? -6.196 16.375 -18.929 1.00 90.88 111 ASN A CA 1
ATOM 870 C C . ASN A 1 111 ? -7.307 15.699 -19.748 1.00 90.88 111 ASN A C 1
ATOM 872 O O . ASN A 1 111 ? -7.700 14.559 -19.485 1.00 90.88 111 ASN A O 1
ATOM 876 N N . VAL A 1 112 ? -7.842 16.416 -20.732 1.00 90.88 112 VAL A N 1
ATOM 877 C CA . VAL A 1 112 ? -8.975 15.968 -21.543 1.00 90.88 112 VAL A CA 1
ATOM 878 C C . VAL A 1 112 ? -8.631 14.673 -22.278 1.00 90.88 112 VAL A C 1
ATOM 880 O O . VAL A 1 112 ? -7.604 14.561 -22.935 1.00 90.88 112 VAL A O 1
ATOM 883 N N . GLY A 1 113 ? -9.509 13.677 -22.167 1.00 88.81 113 GLY A N 1
ATOM 884 C CA . GLY A 1 113 ? -9.336 12.390 -22.840 1.00 88.81 113 GLY A CA 1
ATOM 885 C C . GLY A 1 113 ? -8.360 11.425 -22.169 1.00 88.81 113 GLY A C 1
ATOM 886 O O . GLY A 1 113 ? -8.275 10.294 -22.639 1.00 88.81 113 GLY A O 1
ATOM 887 N N . ALA A 1 114 ? -7.678 11.815 -21.081 1.00 87.88 114 ALA A N 1
ATOM 888 C CA . ALA A 1 114 ? -6.857 10.891 -20.298 1.00 87.88 114 ALA A CA 1
ATOM 889 C C . ALA A 1 114 ? -7.682 9.647 -19.926 1.00 87.88 114 ALA A C 1
ATOM 891 O O . ALA A 1 114 ? -8.780 9.762 -19.369 1.00 87.88 114 ALA A O 1
ATOM 892 N N . ASN A 1 115 ? -7.183 8.463 -20.281 1.00 82.75 115 ASN A N 1
ATOM 893 C CA . ASN A 1 115 ? -7.938 7.217 -20.173 1.00 82.75 115 ASN A CA 1
ATOM 894 C C . ASN A 1 115 ? -7.406 6.325 -19.037 1.00 82.75 115 ASN A C 1
ATOM 896 O O . ASN A 1 115 ? -6.399 6.618 -18.390 1.00 82.75 115 ASN A O 1
ATOM 900 N N . GLN A 1 116 ? -8.130 5.244 -18.734 1.00 79.62 116 GLN A N 1
ATOM 901 C CA . GLN A 1 116 ? -7.672 4.279 -17.736 1.00 79.62 116 GLN A CA 1
ATOM 902 C C . GLN A 1 116 ? -6.533 3.440 -18.315 1.00 79.62 116 GLN A C 1
ATOM 904 O O . GLN A 1 116 ? -6.732 2.694 -19.266 1.00 79.62 116 GLN A O 1
ATOM 909 N N . ALA A 1 117 ? -5.355 3.534 -17.701 1.00 84.69 117 ALA A N 1
ATOM 910 C CA . ALA A 1 117 ? -4.134 2.899 -18.189 1.00 84.69 117 ALA A CA 1
ATOM 911 C C . ALA A 1 117 ? -3.975 1.417 -17.798 1.00 84.69 117 ALA A C 1
ATOM 913 O O . ALA A 1 117 ? -3.031 0.761 -18.239 1.00 84.69 117 ALA A O 1
ATOM 914 N N . SER A 1 118 ? -4.858 0.883 -16.950 1.00 89.06 118 SER A N 1
ATOM 915 C CA . SER A 1 118 ? -4.679 -0.430 -16.331 1.00 89.06 118 SER A CA 1
ATOM 916 C C . SER A 1 118 ? -5.916 -1.318 -16.408 1.00 89.06 118 SER A C 1
ATOM 918 O O . SER A 1 118 ? -7.061 -0.864 -16.450 1.00 89.06 118 SER A O 1
ATOM 920 N N . TYR A 1 119 ? -5.663 -2.622 -16.394 1.00 92.44 119 TYR A N 1
ATOM 921 C CA . TYR A 1 119 ? -6.662 -3.665 -16.212 1.00 92.44 119 TYR A CA 1
ATOM 922 C C . TYR A 1 119 ? -6.263 -4.518 -15.011 1.00 92.44 119 TYR A C 1
ATOM 924 O O . TYR A 1 119 ? -5.083 -4.791 -14.804 1.00 92.44 119 TYR A O 1
ATOM 932 N N . GLY A 1 120 ? -7.236 -4.955 -14.217 1.00 93.81 120 GLY A N 1
ATOM 933 C CA . GLY A 1 120 ? -6.975 -5.851 -13.102 1.00 93.81 120 GLY A CA 1
ATOM 934 C C . GLY A 1 120 ? -8.202 -6.634 -12.668 1.00 93.81 120 GLY A C 1
ATOM 935 O O . GLY A 1 120 ? -9.344 -6.237 -12.917 1.00 93.81 120 GLY A O 1
ATOM 936 N N . LYS A 1 121 ? -7.948 -7.766 -12.017 1.00 94.44 121 LYS A N 1
ATOM 937 C CA . LYS A 1 121 ? -8.951 -8.636 -11.405 1.00 94.44 121 LYS A CA 1
ATOM 938 C C . LYS A 1 121 ? -8.406 -9.224 -10.108 1.00 94.44 121 LYS A C 1
ATOM 940 O O . LYS A 1 121 ? -7.238 -9.595 -10.036 1.00 94.44 121 LYS A O 1
ATOM 945 N N . SER A 1 122 ? -9.267 -9.349 -9.109 1.00 95.19 122 SER A N 1
ATOM 946 C CA . SER A 1 122 ? -8.977 -10.029 -7.848 1.00 95.19 122 SER A CA 1
ATOM 947 C C . SER A 1 122 ? -9.995 -11.138 -7.605 1.00 95.19 122 SER A C 1
ATOM 949 O O . SER A 1 122 ? -11.144 -11.051 -8.042 1.00 95.19 122 SER A O 1
ATOM 951 N N . LEU A 1 123 ? -9.557 -12.202 -6.934 1.00 95.44 123 LEU A N 1
ATOM 952 C CA . LEU A 1 123 ? -10.414 -13.302 -6.503 1.00 95.44 123 LEU A CA 1
ATOM 953 C C . LEU A 1 123 ? -9.999 -13.716 -5.093 1.00 95.44 123 LEU A C 1
ATOM 955 O O . LEU A 1 123 ? -8.843 -14.070 -4.869 1.00 95.44 123 LEU A O 1
ATOM 959 N N . ASN A 1 124 ? -10.949 -13.683 -4.164 1.00 94.81 124 ASN A N 1
ATOM 960 C CA . ASN A 1 124 ? -10.732 -14.020 -2.764 1.00 94.81 124 ASN A CA 1
ATOM 961 C C . ASN A 1 124 ? -11.722 -15.118 -2.371 1.00 94.81 124 ASN A C 1
ATOM 963 O O . ASN A 1 124 ? -12.921 -14.857 -2.278 1.00 94.81 124 ASN A O 1
ATOM 967 N N . ASP A 1 125 ? -11.217 -16.330 -2.149 1.00 94.75 125 ASP A N 1
ATOM 968 C CA . ASP A 1 125 ? -12.016 -17.455 -1.657 1.00 94.75 125 ASP A CA 1
ATOM 969 C C . ASP A 1 125 ? -11.764 -17.647 -0.149 1.00 94.75 125 ASP A C 1
ATOM 971 O O . ASP A 1 125 ? -10.661 -17.398 0.346 1.00 94.75 125 ASP A O 1
ATOM 975 N N . GLN A 1 126 ? -12.769 -18.115 0.595 1.00 95.25 126 GLN A N 1
ATOM 976 C CA . GLN A 1 126 ? -12.641 -18.449 2.016 1.00 95.25 126 GLN A CA 1
ATOM 977 C C . GLN A 1 126 ? -13.358 -19.767 2.315 1.00 95.25 126 GLN A C 1
ATOM 979 O O . GLN A 1 126 ? -14.526 -19.941 1.972 1.00 95.25 126 GLN A O 1
ATOM 984 N N . PHE A 1 127 ? -12.665 -20.673 3.002 1.00 96.69 127 PHE A N 1
ATOM 985 C CA . PHE A 1 127 ? -13.229 -21.883 3.584 1.00 96.69 127 PHE A CA 1
ATOM 986 C C . PHE A 1 127 ? -13.154 -21.786 5.107 1.00 96.69 127 PHE A C 1
ATOM 988 O O . PHE A 1 127 ? -12.082 -21.543 5.659 1.00 96.69 127 PHE A O 1
ATOM 995 N N . ARG A 1 128 ? -14.287 -21.956 5.795 1.00 97.31 128 ARG A N 1
ATOM 996 C CA . ARG A 1 128 ? -14.369 -21.809 7.252 1.00 97.31 128 ARG A CA 1
ATOM 997 C C . ARG A 1 128 ? -15.267 -22.874 7.867 1.00 97.31 128 ARG A C 1
ATOM 999 O O . ARG A 1 128 ? -16.392 -23.074 7.417 1.00 97.31 128 ARG A O 1
ATOM 1006 N N . ILE A 1 129 ? -14.774 -23.513 8.924 1.00 97.75 129 ILE A N 1
ATOM 1007 C CA . ILE A 1 129 ? -15.520 -24.426 9.792 1.00 97.75 129 ILE A CA 1
ATOM 1008 C C . ILE A 1 129 ? -15.473 -23.852 11.204 1.00 97.75 129 ILE A C 1
ATOM 1010 O O . ILE A 1 129 ? -14.400 -23.595 11.741 1.00 97.75 129 ILE A O 1
ATOM 1014 N N . THR A 1 130 ? -16.634 -23.691 11.826 1.00 97.31 130 THR A N 1
ATOM 1015 C CA . THR A 1 130 ? -16.752 -23.299 13.233 1.00 97.31 130 THR A CA 1
ATOM 1016 C C . THR A 1 130 ? -17.723 -24.226 13.938 1.00 97.31 130 THR A C 1
ATOM 1018 O O . THR A 1 130 ? -18.809 -24.480 13.415 1.00 97.31 130 THR A O 1
ATOM 1021 N N . ALA A 1 131 ? -17.362 -24.686 15.130 1.00 97.62 131 ALA A N 1
ATOM 1022 C CA . ALA A 1 131 ? -18.238 -25.460 15.994 1.00 97.62 131 ALA A CA 1
ATOM 1023 C C . ALA A 1 131 ? -18.157 -24.908 17.416 1.00 97.62 131 ALA A C 1
ATOM 1025 O O . ALA A 1 131 ? -17.069 -24.617 17.907 1.00 97.62 131 ALA A O 1
ATOM 1026 N N . SER A 1 132 ? -19.298 -24.773 18.081 1.00 96.81 132 SER A N 1
ATOM 1027 C CA . SER A 1 132 ? -19.367 -24.384 19.486 1.00 96.81 132 SER A CA 1
ATOM 1028 C C . SER A 1 132 ? -20.483 -25.142 20.194 1.00 96.81 132 SER A C 1
ATOM 1030 O O . SER A 1 132 ? -21.478 -25.527 19.579 1.00 96.81 132 SER A O 1
ATOM 1032 N N . SER A 1 133 ? -20.296 -25.383 21.487 1.00 97.19 133 SER A N 1
ATOM 1033 C CA . SER A 1 133 ? -21.268 -26.033 22.360 1.00 97.19 133 SER A CA 1
ATOM 1034 C C . SER A 1 133 ? -21.222 -25.397 23.741 1.00 97.19 133 SER A C 1
ATOM 1036 O O . SER A 1 133 ? -20.157 -24.975 24.196 1.00 97.19 133 SER A O 1
ATOM 1038 N N . THR A 1 134 ? -22.369 -25.378 24.408 1.00 96.75 134 THR A N 1
ATOM 1039 C CA . THR A 1 134 ? -22.504 -24.943 25.799 1.00 96.75 134 THR A CA 1
ATOM 1040 C C . THR A 1 134 ? -23.026 -26.110 26.627 1.00 96.75 134 THR A C 1
ATOM 1042 O O . THR A 1 134 ? -23.929 -26.823 26.188 1.00 96.75 134 THR A O 1
ATOM 1045 N N . PHE A 1 135 ? -22.441 -26.319 27.801 1.00 95.62 135 PHE A N 1
ATOM 1046 C CA . PHE A 1 135 ? -22.806 -27.358 28.752 1.00 95.62 135 PHE A CA 1
ATOM 1047 C C . PHE A 1 135 ? -23.082 -26.720 30.108 1.00 95.62 135 PHE A C 1
ATOM 1049 O O . PHE A 1 135 ? -22.181 -26.137 30.706 1.00 95.62 135 PHE A O 1
ATOM 1056 N N . ASP A 1 136 ? -24.296 -26.895 30.614 1.00 95.75 136 ASP A N 1
ATOM 1057 C CA . ASP A 1 136 ? -24.659 -26.441 31.953 1.00 95.75 136 ASP A CA 1
ATOM 1058 C C . ASP A 1 136 ? -24.473 -27.594 32.950 1.00 95.75 136 ASP A C 1
ATOM 1060 O O . ASP A 1 136 ? -25.114 -28.646 32.846 1.00 95.75 136 ASP A O 1
ATOM 1064 N N . ILE A 1 137 ? -23.566 -27.422 33.911 1.00 91.75 137 ILE A N 1
ATOM 1065 C CA . ILE A 1 137 ? -23.258 -28.386 34.970 1.00 91.75 137 ILE A CA 1
ATOM 1066 C C . ILE A 1 137 ? -23.393 -27.671 36.317 1.00 91.75 137 ILE A C 1
ATOM 1068 O O . ILE A 1 137 ? -22.474 -26.996 36.776 1.00 91.75 137 ILE A O 1
ATOM 1072 N N . LYS A 1 138 ? -24.533 -27.871 36.990 1.00 91.62 138 LYS A N 1
ATOM 1073 C CA . LYS A 1 138 ? -24.897 -27.136 38.218 1.00 91.62 138 LYS A CA 1
ATOM 1074 C C . LYS A 1 138 ? -24.851 -25.620 37.968 1.00 91.62 138 LYS A C 1
ATOM 1076 O O . LYS A 1 138 ? -25.550 -25.152 37.080 1.00 91.62 138 LYS A O 1
ATOM 1081 N N . ASP A 1 139 ? -24.026 -24.900 38.725 1.00 90.50 139 ASP A N 1
ATOM 1082 C CA . ASP A 1 139 ? -23.856 -23.449 38.648 1.00 90.50 139 ASP A CA 1
ATOM 1083 C C . ASP A 1 139 ? -22.785 -23.027 37.625 1.00 90.50 139 ASP A C 1
ATOM 1085 O O . ASP A 1 139 ? -22.456 -21.849 37.550 1.00 90.50 139 ASP A O 1
ATOM 1089 N N . HIS A 1 140 ? -22.232 -23.973 36.852 1.00 95.38 140 HIS A N 1
ATOM 1090 C CA . HIS A 1 140 ? -21.241 -23.726 35.803 1.00 95.38 140 HIS A CA 1
ATOM 1091 C C . HIS A 1 140 ? -21.872 -23.839 34.413 1.00 95.38 140 HIS A C 1
ATOM 1093 O O . HIS A 1 140 ? -22.493 -24.852 34.091 1.00 95.38 140 HIS A O 1
ATOM 1099 N N . SER A 1 141 ? -21.652 -22.837 33.568 1.00 96.25 141 SER A N 1
ATOM 1100 C CA . SER A 1 141 ? -21.980 -22.829 32.141 1.00 96.25 141 SER A CA 1
ATOM 1101 C C . SER A 1 141 ? -20.677 -22.870 31.342 1.00 96.25 141 SER A C 1
ATOM 1103 O O . SER A 1 141 ? -20.037 -21.841 31.098 1.00 96.25 141 SER A O 1
ATOM 1105 N N . LEU A 1 142 ? -20.295 -24.070 30.907 1.00 96.50 142 LEU A N 1
ATOM 1106 C CA . LEU A 1 142 ? -19.077 -24.327 30.151 1.00 96.50 142 LEU A CA 1
ATOM 1107 C C . LEU A 1 142 ? -19.319 -24.170 28.647 1.00 96.50 142 LEU A C 1
ATOM 1109 O O . LEU A 1 142 ? -20.053 -24.940 28.036 1.00 96.50 142 LEU A O 1
ATOM 1113 N N . ILE A 1 143 ? -18.636 -23.221 28.025 1.00 97.06 143 ILE A N 1
ATOM 1114 C CA . ILE A 1 143 ? -18.655 -22.956 26.591 1.00 97.06 143 ILE A CA 1
ATOM 1115 C C . ILE A 1 143 ? -17.348 -23.466 25.987 1.00 97.06 143 ILE A C 1
ATOM 1117 O O . ILE A 1 143 ? -16.259 -23.069 26.398 1.00 97.06 143 ILE A O 1
ATOM 1121 N N . VAL A 1 144 ? -17.451 -24.312 24.968 1.00 97.56 144 VAL A N 1
ATOM 1122 C CA . VAL A 1 144 ? -16.309 -24.822 24.202 1.00 97.56 144 VAL A CA 1
ATOM 1123 C C . VAL A 1 144 ? -16.527 -24.494 22.735 1.00 97.56 144 VAL A C 1
ATOM 1125 O O . VAL A 1 144 ? -17.639 -24.642 22.227 1.00 97.56 144 VAL A O 1
ATOM 1128 N N . GLY A 1 145 ? -15.482 -24.081 22.029 1.00 97.62 145 GLY A N 1
ATOM 1129 C CA . GLY A 1 145 ? -15.565 -23.923 20.584 1.00 97.62 145 GLY A CA 1
ATOM 1130 C C . GLY A 1 145 ? -14.238 -24.086 19.869 1.00 97.62 145 GLY A C 1
ATOM 1131 O O . GLY A 1 145 ? -13.165 -23.965 20.457 1.00 97.62 145 GLY A O 1
ATOM 1132 N N . VAL A 1 146 ? -14.336 -24.382 18.579 1.00 98.00 146 VAL A N 1
ATOM 1133 C CA . VAL A 1 146 ? -13.217 -24.535 17.654 1.00 98.00 146 VAL A CA 1
ATOM 1134 C C . VAL A 1 146 ? -13.524 -23.841 16.334 1.00 98.00 146 VAL A C 1
ATOM 1136 O O . VAL A 1 146 ? -14.676 -23.743 15.905 1.00 98.00 146 VAL A O 1
ATOM 1139 N N . GLU A 1 147 ? -12.475 -23.372 15.682 1.00 97.50 147 GLU A N 1
ATOM 1140 C CA . GLU A 1 147 ? -12.523 -22.661 14.416 1.00 97.50 147 GLU A CA 1
ATOM 1141 C C . GLU A 1 147 ? -11.345 -23.090 13.539 1.00 97.50 147 GLU A C 1
ATOM 1143 O O . GLU A 1 147 ? -10.210 -23.176 14.003 1.00 97.50 147 GLU A O 1
ATOM 1148 N N . TYR A 1 148 ? -11.627 -23.343 12.266 1.00 98.06 148 TYR A N 1
ATOM 1149 C CA . TYR A 1 148 ? -10.650 -23.505 11.198 1.00 98.06 148 TYR A CA 1
ATOM 1150 C C . TYR A 1 148 ? -11.044 -22.570 10.059 1.00 98.06 148 TYR A C 1
ATOM 1152 O O . TYR A 1 148 ? -12.190 -22.585 9.611 1.00 98.06 148 TYR A O 1
ATOM 1160 N N . GLU A 1 149 ? -10.103 -21.774 9.573 1.00 97.56 149 GLU A N 1
ATOM 1161 C CA . GLU A 1 149 ? -10.283 -20.895 8.426 1.00 97.56 149 GLU A CA 1
ATOM 1162 C C . GLU A 1 149 ? -9.066 -20.996 7.503 1.00 97.56 149 GLU A C 1
ATOM 1164 O O . GLU A 1 149 ? -7.924 -20.893 7.951 1.00 97.56 149 GLU A O 1
ATOM 1169 N N . GLN A 1 150 ? -9.317 -21.147 6.206 1.00 96.06 150 GLN A N 1
ATOM 1170 C CA . GLN A 1 150 ? -8.316 -21.021 5.155 1.00 96.06 150 GLN A CA 1
ATOM 1171 C C . GLN A 1 150 ? -8.813 -20.021 4.115 1.00 96.06 150 GLN A C 1
ATOM 1173 O O . GLN A 1 150 ? -9.953 -20.098 3.647 1.00 96.06 150 GLN A O 1
ATOM 1178 N N . ARG A 1 151 ? -7.959 -19.064 3.759 1.00 94.19 151 ARG A N 1
ATOM 1179 C CA . ARG A 1 151 ? -8.237 -18.081 2.706 1.00 94.19 151 ARG A CA 1
ATOM 1180 C C . ARG A 1 151 ? -7.420 -18.393 1.465 1.00 94.19 151 ARG A C 1
ATOM 1182 O O . ARG A 1 151 ? -6.393 -19.045 1.565 1.00 94.19 151 ARG A O 1
ATOM 1189 N N . PHE A 1 152 ? -7.875 -17.907 0.317 1.00 94.62 152 PHE A N 1
ATOM 1190 C CA . PHE A 1 152 ? -7.136 -17.944 -0.938 1.00 94.62 152 PHE A CA 1
ATOM 1191 C C . PHE A 1 152 ? -7.261 -16.584 -1.611 1.00 94.62 152 PHE A C 1
ATOM 1193 O O . PHE A 1 152 ? -8.263 -16.301 -2.272 1.00 94.62 152 PHE A O 1
ATOM 1200 N N . ASP A 1 153 ? -6.251 -15.740 -1.442 1.00 95.25 153 ASP A N 1
ATOM 1201 C CA . ASP A 1 153 ? -6.222 -14.425 -2.068 1.00 95.25 153 ASP A CA 1
ATOM 1202 C C . ASP A 1 153 ? -5.433 -14.499 -3.383 1.00 95.25 153 ASP A C 1
ATOM 1204 O O . ASP A 1 153 ? -4.356 -15.102 -3.448 1.00 95.25 153 ASP A O 1
ATOM 1208 N N . ARG A 1 154 ? -5.979 -13.901 -4.448 1.00 95.50 154 ARG A N 1
ATOM 1209 C CA . ARG A 1 154 ? -5.380 -13.854 -5.789 1.00 95.50 154 ARG A CA 1
ATOM 1210 C C . ARG A 1 154 ? -5.595 -12.487 -6.416 1.00 95.50 154 ARG A C 1
ATOM 1212 O O . ARG A 1 154 ? -6.663 -11.889 -6.263 1.00 95.50 154 ARG A O 1
ATOM 1219 N N . SER A 1 155 ? -4.621 -12.025 -7.189 1.00 96.12 155 SER A N 1
ATOM 1220 C CA . SER A 1 155 ? -4.759 -10.807 -7.989 1.00 96.12 155 SER A CA 1
ATOM 1221 C C . SER A 1 155 ? -3.972 -10.912 -9.278 1.00 96.12 155 SER A C 1
ATOM 1223 O O . SER A 1 155 ? -2.930 -11.560 -9.323 1.00 96.12 155 SER A O 1
ATOM 1225 N N . TYR A 1 156 ? -4.461 -10.225 -10.298 1.00 96.50 156 TYR A N 1
ATOM 1226 C CA . TYR A 1 156 ? -3.788 -10.010 -11.565 1.00 96.50 156 TYR A CA 1
ATOM 1227 C C . TYR A 1 156 ? -4.010 -8.566 -12.003 1.00 96.50 156 TYR A C 1
ATOM 1229 O O . TYR A 1 156 ? -5.128 -8.055 -11.915 1.00 96.50 156 TYR A O 1
ATOM 1237 N N . SER A 1 157 ? -2.967 -7.916 -12.498 1.00 95.50 157 SER A N 1
ATOM 1238 C CA . SER A 1 157 ? -3.024 -6.571 -13.057 1.00 95.50 157 SER A CA 1
ATOM 1239 C C . SER A 1 157 ? -2.034 -6.405 -14.199 1.00 95.50 157 SER A C 1
ATOM 1241 O O . SER A 1 157 ? -0.948 -6.978 -14.152 1.00 95.50 157 SER A O 1
ATOM 1243 N N . VAL A 1 158 ? -2.389 -5.568 -15.171 1.00 95.12 158 VAL A N 1
ATOM 1244 C CA . VAL A 1 158 ? -1.542 -5.168 -16.298 1.00 95.12 158 VAL A CA 1
ATOM 1245 C C . VAL A 1 158 ? -1.663 -3.663 -16.545 1.00 95.12 158 VAL A C 1
ATOM 1247 O O . VAL A 1 158 ? -2.765 -3.106 -16.577 1.00 95.12 158 VAL A O 1
ATOM 1250 N N . GLY A 1 159 ? -0.523 -2.997 -16.717 1.00 94.38 159 GLY A N 1
ATOM 1251 C CA . GLY A 1 159 ? -0.406 -1.629 -17.214 1.00 94.38 159 GLY A CA 1
ATOM 1252 C C . GLY A 1 159 ? -0.538 -1.616 -18.734 1.00 94.38 159 GLY A C 1
ATOM 1253 O O . GLY A 1 159 ? 0.459 -1.547 -19.448 1.00 94.38 159 GLY A O 1
ATOM 1254 N N . ALA A 1 160 ? -1.773 -1.725 -19.219 1.00 92.44 160 ALA A N 1
ATOM 1255 C CA . ALA A 1 160 ? -2.102 -1.973 -20.619 1.00 92.44 160 ALA A CA 1
ATOM 1256 C C . ALA A 1 160 ? -1.531 -0.924 -21.593 1.00 92.44 160 ALA A C 1
ATOM 1258 O O . ALA A 1 160 ? -1.047 -1.283 -22.662 1.00 92.44 160 ALA A O 1
ATOM 1259 N N . THR A 1 161 ? -1.523 0.363 -21.230 1.00 91.56 161 THR A N 1
ATOM 1260 C CA . THR A 1 161 ? -0.947 1.411 -22.098 1.00 91.56 161 THR A CA 1
ATOM 1261 C C . THR A 1 161 ? 0.572 1.293 -22.216 1.00 91.56 161 THR A C 1
ATOM 1263 O O . THR A 1 161 ? 1.124 1.525 -23.289 1.00 91.56 161 THR A O 1
ATOM 1266 N N . GLY A 1 162 ? 1.247 0.866 -21.143 1.00 92.62 162 GLY A N 1
ATOM 1267 C CA . GLY A 1 162 ? 2.697 0.684 -21.107 1.00 92.62 162 GLY A CA 1
ATOM 1268 C C . GLY A 1 162 ? 3.206 -0.416 -22.041 1.00 92.62 162 GLY A C 1
ATOM 1269 O O . GLY A 1 162 ? 4.369 -0.367 -22.440 1.00 92.62 162 GLY A O 1
ATOM 1270 N N . LEU A 1 163 ? 2.342 -1.352 -22.451 1.00 95.12 163 LEU A N 1
ATOM 1271 C CA . LEU A 1 163 ? 2.699 -2.421 -23.388 1.00 95.12 163 LEU A CA 1
ATOM 1272 C C . LEU A 1 163 ? 3.200 -1.868 -24.729 1.00 95.12 163 LEU A C 1
ATOM 1274 O O . LEU A 1 163 ? 4.149 -2.410 -25.276 1.00 95.12 163 LEU A O 1
ATOM 1278 N N . TRP A 1 164 ? 2.654 -0.752 -25.226 1.00 95.50 164 TRP A N 1
ATOM 1279 C CA . TRP A 1 164 ? 3.142 -0.109 -26.458 1.00 95.50 164 TRP A CA 1
ATOM 1280 C C . TRP A 1 164 ? 4.581 0.394 -26.339 1.00 95.50 164 TRP A C 1
ATOM 1282 O O . TRP A 1 164 ? 5.368 0.301 -27.279 1.00 95.50 164 TRP A O 1
ATOM 1292 N N . THR A 1 165 ? 4.953 0.913 -25.171 1.00 94.00 165 THR A N 1
ATOM 1293 C CA . THR A 1 165 ? 6.340 1.299 -24.889 1.00 94.00 165 THR A CA 1
ATOM 1294 C C . THR A 1 165 ? 7.236 0.069 -24.793 1.00 94.00 165 THR A C 1
ATOM 1296 O O . THR A 1 165 ? 8.317 0.073 -25.371 1.00 94.00 165 THR A O 1
ATOM 1299 N N . LEU A 1 166 ? 6.780 -0.996 -24.125 1.00 95.38 166 LEU A N 1
ATOM 1300 C CA . LEU A 1 166 ? 7.536 -2.245 -24.022 1.00 95.38 166 LEU A CA 1
ATOM 1301 C C . LEU A 1 166 ? 7.785 -2.876 -25.400 1.00 95.38 166 LEU A C 1
ATOM 1303 O O . LEU A 1 166 ? 8.923 -3.200 -25.721 1.00 95.38 166 LEU A O 1
ATOM 1307 N N . MET A 1 167 ? 6.750 -2.991 -26.237 1.00 96.69 167 MET A N 1
ATOM 1308 C CA . MET A 1 167 ? 6.864 -3.544 -27.591 1.00 96.69 167 MET A CA 1
ATOM 1309 C C . MET A 1 167 ? 7.884 -2.778 -28.432 1.00 96.69 167 MET A C 1
ATOM 1311 O O . MET A 1 167 ? 8.730 -3.399 -29.062 1.00 96.69 167 MET A O 1
ATOM 1315 N N . ARG A 1 168 ? 7.868 -1.439 -28.395 1.00 94.75 168 ARG A N 1
ATOM 1316 C CA . ARG A 1 168 ? 8.866 -0.607 -29.090 1.00 94.75 168 ARG A CA 1
ATOM 1317 C C . ARG A 1 168 ? 10.297 -0.832 -28.600 1.00 94.75 168 ARG A C 1
ATOM 1319 O O . ARG A 1 168 ? 11.228 -0.707 -29.388 1.00 94.75 168 ARG A O 1
ATOM 1326 N N . LEU A 1 169 ? 10.483 -1.117 -27.309 1.00 93.50 169 LEU A N 1
ATOM 1327 C CA . LEU A 1 169 ? 11.808 -1.375 -26.739 1.00 93.50 169 LEU A CA 1
ATOM 1328 C C . LEU A 1 169 ? 12.350 -2.749 -27.146 1.00 93.50 169 LEU A C 1
ATOM 1330 O O . LEU A 1 169 ? 13.542 -2.850 -27.428 1.00 93.50 169 LEU A O 1
ATOM 1334 N N . LEU A 1 170 ? 11.484 -3.768 -27.175 1.00 95.25 170 LEU A N 1
ATOM 1335 C CA . LEU A 1 170 ? 11.845 -5.152 -27.499 1.00 95.25 170 LEU A CA 1
ATOM 1336 C C . LEU A 1 170 ? 11.984 -5.388 -29.008 1.00 95.25 170 LEU A C 1
ATOM 1338 O O . LEU A 1 170 ? 12.879 -6.107 -29.450 1.00 95.25 170 LEU A O 1
ATOM 1342 N N . GLN A 1 171 ? 11.098 -4.791 -29.807 1.00 96.25 171 GLN A N 1
ATOM 1343 C CA . GLN A 1 171 ? 11.064 -5.005 -31.247 1.00 96.25 171 GLN A CA 1
ATOM 1344 C C . GLN A 1 171 ? 12.341 -4.490 -31.916 1.00 96.25 171 GLN A C 1
ATOM 1346 O O . GLN A 1 171 ? 12.774 -3.362 -31.679 1.00 96.25 171 GLN A O 1
ATOM 1351 N N . ASN A 1 172 ? 12.915 -5.304 -32.806 1.00 94.94 172 ASN A N 1
ATOM 1352 C CA . ASN A 1 172 ? 14.146 -5.012 -33.545 1.00 94.94 172 ASN A CA 1
ATOM 1353 C C . ASN A 1 172 ? 15.413 -4.830 -32.678 1.00 94.94 172 ASN A C 1
ATOM 1355 O O . ASN A 1 172 ? 16.445 -4.433 -33.220 1.00 94.94 172 ASN A O 1
ATOM 1359 N N . ASP A 1 173 ? 15.396 -5.107 -31.366 1.00 94.56 173 ASP A N 1
ATOM 1360 C CA . ASP A 1 173 ? 16.576 -4.888 -30.509 1.00 94.56 173 ASP A CA 1
ATOM 1361 C C . ASP A 1 173 ? 17.787 -5.748 -30.924 1.00 94.56 173 ASP A C 1
ATOM 1363 O O . ASP A 1 173 ? 18.933 -5.290 -30.882 1.00 94.56 173 ASP A O 1
ATOM 1367 N N . ALA A 1 174 ? 17.520 -6.955 -31.430 1.00 93.88 174 ALA A N 1
ATOM 1368 C CA . ALA A 1 174 ? 18.511 -7.873 -31.993 1.00 93.88 174 ALA A CA 1
ATOM 1369 C C . ALA A 1 174 ? 19.099 -7.431 -33.345 1.00 93.88 174 ALA A C 1
ATOM 1371 O O . ALA A 1 174 ? 20.033 -8.065 -33.816 1.00 93.88 174 ALA A O 1
ATOM 1372 N N . ILE A 1 175 ? 18.569 -6.378 -33.985 1.00 94.19 175 ILE A N 1
ATOM 1373 C CA . ILE A 1 175 ? 18.975 -5.947 -35.339 1.00 94.19 175 ILE A CA 1
ATOM 1374 C C . ILE A 1 175 ? 19.280 -4.443 -35.440 1.00 94.19 175 ILE A C 1
ATOM 1376 O O . ILE A 1 175 ? 19.150 -3.832 -36.506 1.00 94.19 175 ILE A O 1
ATOM 1380 N N . ARG A 1 176 ? 19.648 -3.807 -34.320 1.00 91.25 176 ARG A N 1
ATOM 1381 C CA . ARG A 1 176 ? 19.941 -2.361 -34.277 1.00 91.25 176 ARG A CA 1
ATOM 1382 C C . ARG A 1 176 ? 21.235 -1.985 -34.993 1.00 91.25 176 ARG A C 1
ATOM 1384 O O . ARG A 1 176 ? 21.327 -0.880 -35.525 1.00 91.25 176 ARG A O 1
ATOM 1391 N N . GLU A 1 177 ? 22.211 -2.884 -34.999 1.00 92.75 177 GLU A N 1
ATOM 1392 C CA . GLU A 1 177 ? 23.543 -2.635 -35.544 1.00 92.75 177 GLU A CA 1
ATOM 1393 C C . GLU A 1 177 ? 23.625 -2.978 -37.039 1.00 92.75 177 GLU A C 1
ATOM 1395 O O . GLU A 1 177 ? 22.786 -3.695 -37.590 1.00 92.75 177 GLU A O 1
ATOM 1400 N N . LEU A 1 178 ? 24.629 -2.418 -37.715 1.00 93.31 178 LEU A N 1
ATOM 1401 C CA . LEU A 1 178 ? 24.972 -2.764 -39.092 1.00 93.31 178 LEU A CA 1
ATOM 1402 C C . LEU A 1 178 ? 26.082 -3.812 -39.083 1.00 93.31 178 LEU A C 1
ATOM 1404 O O . LEU A 1 178 ? 27.000 -3.743 -38.268 1.00 93.31 178 LEU A O 1
ATOM 1408 N N . ASP A 1 179 ? 26.020 -4.760 -40.010 1.00 92.88 179 ASP A N 1
ATOM 1409 C CA . ASP A 1 179 ? 27.072 -5.752 -40.189 1.00 92.88 179 ASP A CA 1
ATOM 1410 C C . ASP A 1 179 ? 28.214 -5.158 -41.019 1.00 92.88 179 ASP A C 1
ATOM 1412 O O . ASP A 1 179 ? 28.291 -5.309 -42.241 1.00 92.88 179 ASP A O 1
ATOM 1416 N N . LEU A 1 180 ? 29.101 -4.442 -40.328 1.00 91.75 180 LEU A N 1
ATOM 1417 C CA . LEU A 1 180 ? 30.246 -3.760 -40.932 1.00 91.75 180 LEU A CA 1
ATOM 1418 C C . LEU A 1 180 ? 31.292 -4.727 -41.513 1.00 91.75 180 LEU A C 1
ATOM 1420 O O . LEU A 1 180 ? 32.174 -4.296 -42.243 1.00 91.75 180 LEU A O 1
ATOM 1424 N N . ASN A 1 181 ? 31.201 -6.031 -41.228 1.00 91.88 181 ASN A N 1
ATOM 1425 C CA . ASN A 1 181 ? 32.114 -7.031 -41.787 1.00 91.88 181 ASN A CA 1
ATOM 1426 C C . ASN A 1 181 ? 31.708 -7.478 -43.201 1.00 91.88 181 ASN A C 1
ATOM 1428 O O . ASN A 1 181 ? 32.495 -8.132 -43.892 1.00 91.88 181 ASN A O 1
ATOM 1432 N N . ASN A 1 182 ? 30.492 -7.138 -43.635 1.00 90.38 182 ASN A N 1
ATOM 1433 C CA . ASN A 1 182 ? 29.933 -7.544 -44.921 1.00 90.38 182 ASN A CA 1
ATOM 1434 C C . ASN A 1 182 ? 29.450 -6.326 -45.738 1.00 90.38 182 ASN A C 1
ATOM 1436 O O . ASN A 1 182 ? 28.245 -6.177 -45.966 1.00 90.38 182 ASN A O 1
ATOM 1440 N N . PRO A 1 183 ? 30.357 -5.430 -46.186 1.00 92.31 183 PRO A N 1
ATOM 1441 C CA . PRO A 1 183 ? 29.997 -4.309 -47.054 1.00 92.31 183 PRO A CA 1
ATOM 1442 C C . PRO A 1 183 ? 29.510 -4.770 -48.435 1.00 92.31 183 PRO A C 1
ATOM 1444 O O . PRO A 1 183 ? 30.103 -5.640 -49.073 1.00 92.31 183 PRO A O 1
ATOM 1447 N N . ILE A 1 184 ? 28.463 -4.112 -48.933 1.00 90.69 184 ILE A N 1
ATOM 1448 C CA . ILE A 1 184 ? 27.818 -4.374 -50.223 1.00 90.69 184 ILE A CA 1
ATOM 1449 C C . ILE A 1 184 ? 28.008 -3.157 -51.132 1.00 90.69 184 ILE A C 1
ATOM 1451 O O . ILE A 1 184 ? 27.441 -2.088 -50.884 1.00 90.69 184 ILE A O 1
ATOM 1455 N N . ALA A 1 185 ? 28.775 -3.314 -52.209 1.00 90.69 185 ALA A N 1
ATOM 1456 C CA . ALA A 1 185 ? 28.996 -2.255 -53.188 1.00 90.69 185 ALA A CA 1
ATOM 1457 C C . ALA A 1 185 ? 27.771 -2.018 -54.090 1.00 90.69 185 ALA A C 1
ATOM 1459 O O . ALA A 1 185 ? 27.124 -2.954 -54.558 1.00 90.69 185 ALA A O 1
ATOM 1460 N N . SER A 1 186 ? 27.455 -0.746 -54.348 1.00 90.12 186 SER A N 1
ATOM 1461 C CA . SER A 1 186 ? 26.391 -0.343 -55.276 1.00 90.12 186 SER A CA 1
ATOM 1462 C C . SER A 1 186 ? 26.906 -0.272 -56.717 1.00 90.12 186 SER A C 1
ATOM 1464 O O . SER A 1 186 ? 27.967 0.303 -56.965 1.00 90.12 186 SER A O 1
ATOM 1466 N N . TYR A 1 187 ? 26.142 -0.799 -57.678 1.00 89.62 187 TYR A N 1
ATOM 1467 C CA . TYR A 1 187 ? 26.482 -0.809 -59.106 1.00 89.62 187 TYR A CA 1
ATOM 1468 C C . TYR A 1 187 ? 25.314 -0.309 -59.965 1.00 89.62 187 TYR A C 1
ATOM 1470 O O . TYR A 1 187 ? 24.152 -0.489 -59.603 1.00 89.62 187 TYR A O 1
ATOM 1478 N N . ASP A 1 188 ? 25.609 0.301 -61.117 1.00 88.81 188 ASP A N 1
ATOM 1479 C CA . ASP A 1 188 ? 24.586 0.610 -62.121 1.00 88.81 188 ASP A CA 1
ATOM 1480 C C . ASP A 1 188 ? 24.230 -0.614 -62.979 1.00 88.81 188 ASP A C 1
ATOM 1482 O O . ASP A 1 188 ? 24.827 -1.687 -62.882 1.00 88.81 188 ASP A O 1
ATOM 1486 N N . ASN A 1 189 ? 23.269 -0.430 -63.889 1.00 87.69 189 ASN A N 1
ATOM 1487 C CA . ASN A 1 189 ? 22.818 -1.460 -64.829 1.00 87.69 189 ASN A CA 1
ATOM 1488 C C . ASN A 1 189 ? 23.919 -1.979 -65.777 1.00 87.69 189 ASN A C 1
ATOM 1490 O O . ASN A 1 189 ? 23.690 -2.966 -66.474 1.00 87.69 189 ASN A O 1
ATOM 1494 N N . ASN A 1 190 ? 25.085 -1.326 -65.831 1.00 85.94 190 ASN A N 1
ATOM 1495 C CA . ASN A 1 190 ? 26.237 -1.734 -66.634 1.00 85.94 190 ASN A CA 1
ATOM 1496 C C . ASN A 1 190 ? 27.349 -2.377 -65.782 1.00 85.94 190 ASN A C 1
ATOM 1498 O O . ASN A 1 190 ? 28.411 -2.695 -66.319 1.00 85.94 190 ASN A O 1
ATOM 1502 N N . GLY A 1 191 ? 27.125 -2.572 -64.476 1.00 81.94 191 GLY A N 1
ATOM 1503 C CA . GLY A 1 191 ? 28.096 -3.155 -63.550 1.00 81.94 191 GLY A CA 1
ATOM 1504 C C . GLY A 1 191 ? 29.198 -2.188 -63.111 1.00 81.94 191 GLY A C 1
ATOM 1505 O O . GLY A 1 191 ? 30.247 -2.630 -62.646 1.00 81.94 191 GLY A O 1
ATOM 1506 N N . VAL A 1 192 ? 28.999 -0.874 -63.267 1.00 85.62 192 VAL A N 1
ATOM 1507 C CA . VAL A 1 192 ? 29.958 0.151 -62.830 1.00 85.62 192 VAL A CA 1
ATOM 1508 C C . VAL A 1 192 ? 29.631 0.585 -61.407 1.00 85.62 192 VAL A C 1
ATOM 1510 O O . VAL A 1 192 ? 28.486 0.922 -61.109 1.00 85.62 192 VAL A O 1
ATOM 1513 N N . PHE A 1 193 ? 30.643 0.598 -60.537 1.00 88.00 193 PHE A N 1
ATOM 1514 C CA . PHE A 1 193 ? 30.510 1.008 -59.139 1.00 88.00 193 PHE A CA 1
ATOM 1515 C C . PHE A 1 193 ? 29.996 2.452 -59.018 1.00 88.00 193 PHE A C 1
ATOM 1517 O O . PHE A 1 193 ? 30.530 3.357 -59.658 1.00 88.00 193 PHE A O 1
ATOM 1524 N N . GLN A 1 194 ? 28.976 2.652 -58.186 1.00 87.81 194 GLN A N 1
ATOM 1525 C CA . GLN A 1 194 ? 28.239 3.907 -58.003 1.00 87.81 194 GLN A CA 1
ATOM 1526 C C . GLN A 1 194 ? 28.592 4.578 -56.675 1.00 87.81 194 GLN A C 1
ATOM 1528 O O . GLN A 1 194 ? 27.690 4.959 -55.951 1.00 87.81 194 GLN A O 1
ATOM 1533 N N . ASP A 1 195 ? 29.879 4.626 -56.317 1.00 89.06 195 ASP A N 1
ATOM 1534 C CA . ASP A 1 195 ? 30.441 5.380 -55.177 1.00 89.06 195 ASP A CA 1
ATOM 1535 C C . ASP A 1 195 ? 29.894 5.098 -53.760 1.00 89.06 195 ASP A C 1
ATOM 1537 O O . ASP A 1 195 ? 30.286 5.775 -52.809 1.00 89.06 195 ASP A O 1
ATOM 1541 N N . THR A 1 196 ? 29.053 4.077 -53.589 1.00 92.62 196 THR A N 1
ATOM 1542 C CA . THR A 1 196 ? 28.292 3.839 -52.356 1.00 92.62 196 THR A CA 1
ATOM 1543 C C . THR A 1 196 ? 28.475 2.413 -51.828 1.00 92.62 196 THR A C 1
ATOM 1545 O O . THR A 1 196 ? 28.395 1.447 -52.594 1.00 92.62 196 THR A O 1
ATOM 1548 N N . LEU A 1 197 ? 28.656 2.280 -50.510 1.00 92.44 197 LEU A N 1
ATOM 1549 C CA . LEU A 1 197 ? 28.676 1.009 -49.780 1.00 92.44 197 LEU A CA 1
ATOM 1550 C C . LEU A 1 197 ? 27.483 0.912 -48.823 1.00 92.44 197 LEU A C 1
ATOM 1552 O O . LEU A 1 197 ? 27.235 1.811 -48.020 1.00 92.44 197 LEU A O 1
ATOM 1556 N N . ASN A 1 198 ? 26.760 -0.201 -48.899 1.00 93.00 198 ASN A N 1
ATOM 1557 C CA . ASN A 1 198 ? 25.659 -0.552 -48.008 1.00 93.00 198 ASN A CA 1
ATOM 1558 C C . ASN A 1 198 ? 26.079 -1.647 -47.030 1.00 93.00 198 ASN A C 1
ATOM 1560 O O . ASN A 1 198 ? 27.007 -2.399 -47.304 1.00 93.00 198 ASN A O 1
ATOM 1564 N N . TYR A 1 199 ? 25.340 -1.781 -45.933 1.00 93.38 199 TYR A N 1
ATOM 1565 C CA . TYR A 1 199 ? 25.528 -2.858 -44.964 1.00 93.38 199 TYR A CA 1
ATOM 1566 C C . TYR A 1 199 ? 24.183 -3.520 -44.665 1.00 93.38 199 TYR A C 1
ATOM 1568 O O . TYR A 1 199 ? 23.180 -2.805 -44.520 1.00 93.38 199 TYR A O 1
ATOM 1576 N N . PRO A 1 200 ? 24.128 -4.859 -44.554 1.00 91.81 200 PRO A N 1
ATOM 1577 C CA . PRO A 1 200 ? 22.977 -5.516 -43.962 1.00 91.81 200 PRO A CA 1
ATOM 1578 C C . PRO A 1 200 ? 22.898 -5.183 -42.466 1.00 91.81 200 PRO A C 1
ATOM 1580 O O . PRO A 1 200 ? 23.840 -4.659 -41.866 1.00 91.81 200 PRO A O 1
ATOM 1583 N N . ARG A 1 201 ? 21.754 -5.468 -41.841 1.00 93.38 201 ARG A N 1
ATOM 1584 C CA . ARG A 1 201 ? 21.650 -5.378 -40.379 1.00 93.38 201 ARG A CA 1
ATOM 1585 C C . ARG A 1 201 ? 22.338 -6.577 -39.743 1.00 93.38 201 ARG A C 1
ATOM 1587 O O . ARG A 1 201 ? 22.175 -7.695 -40.230 1.00 93.38 201 ARG A O 1
ATOM 1594 N N . LEU A 1 202 ? 23.054 -6.339 -38.651 1.00 93.56 202 LEU A N 1
ATOM 1595 C CA . LEU A 1 202 ? 23.662 -7.391 -37.850 1.00 93.56 202 LEU A CA 1
ATOM 1596 C C . LEU A 1 202 ? 22.594 -8.015 -36.957 1.00 93.56 202 LEU A C 1
ATOM 1598 O O . LEU A 1 202 ? 21.938 -7.303 -36.203 1.00 93.56 202 LEU A O 1
ATOM 1602 N N . PHE A 1 203 ? 22.429 -9.331 -37.047 1.00 94.56 203 PHE A N 1
ATOM 1603 C CA . PHE A 1 203 ? 21.560 -10.084 -36.152 1.00 94.56 203 PHE A CA 1
ATOM 1604 C C . PHE A 1 203 ? 22.356 -10.603 -34.949 1.00 94.56 203 PHE A C 1
ATOM 1606 O O . PHE A 1 203 ? 23.263 -11.420 -35.106 1.00 94.56 203 PHE A O 1
ATOM 1613 N N . ASP A 1 204 ? 21.989 -10.140 -33.758 1.00 92.56 204 ASP A N 1
ATOM 1614 C CA . ASP A 1 204 ? 22.550 -10.569 -32.480 1.00 92.56 204 ASP A CA 1
ATOM 1615 C C . ASP A 1 204 ? 21.659 -11.650 -31.845 1.00 92.56 204 ASP A C 1
ATOM 1617 O O . ASP A 1 204 ? 20.566 -11.379 -31.335 1.00 92.56 204 ASP A O 1
ATOM 1621 N N . ALA A 1 205 ? 22.125 -12.899 -31.911 1.00 88.00 205 ALA A N 1
ATOM 1622 C CA . ALA A 1 205 ? 21.399 -14.057 -31.401 1.00 88.00 205 ALA A CA 1
ATOM 1623 C C . ALA A 1 205 ? 21.413 -14.162 -29.866 1.00 88.00 205 ALA A C 1
ATOM 1625 O O . ALA A 1 205 ? 20.577 -14.884 -29.316 1.00 88.00 205 ALA A O 1
ATOM 1626 N N . ASP A 1 206 ? 22.322 -13.453 -29.189 1.00 88.06 206 ASP A N 1
ATOM 1627 C CA . ASP A 1 206 ? 22.522 -13.555 -27.741 1.00 88.06 206 ASP A CA 1
ATOM 1628 C C . ASP A 1 206 ? 21.519 -12.694 -26.954 1.00 88.06 206 ASP A C 1
ATOM 1630 O O . ASP A 1 206 ? 21.355 -12.855 -25.740 1.00 88.06 206 ASP A O 1
ATOM 1634 N N . LYS A 1 207 ? 20.788 -11.801 -27.632 1.00 87.81 207 LYS A N 1
ATOM 1635 C CA . LYS A 1 207 ? 19.779 -10.949 -26.997 1.00 87.81 207 LYS A CA 1
ATOM 1636 C C . LYS A 1 207 ? 18.455 -11.677 -26.724 1.00 87.81 207 LYS A C 1
ATOM 1638 O O . LYS A 1 207 ? 17.904 -12.325 -27.622 1.00 87.81 207 LYS A O 1
ATOM 1643 N N . PRO A 1 208 ? 17.856 -11.499 -25.528 1.00 85.50 208 PRO A N 1
ATOM 1644 C CA . PRO A 1 208 ? 16.486 -11.928 -25.261 1.00 85.50 208 PRO A CA 1
ATOM 1645 C C . PRO A 1 208 ? 15.504 -11.223 -26.203 1.00 85.50 208 PRO A C 1
ATOM 1647 O O . PRO A 1 208 ? 15.511 -10.000 -26.312 1.00 85.50 208 PRO A O 1
ATOM 1650 N N . ARG A 1 209 ? 14.660 -11.995 -26.894 1.00 91.56 209 ARG A N 1
ATOM 1651 C CA . ARG A 1 209 ? 13.810 -11.476 -27.981 1.00 91.56 209 ARG A CA 1
ATOM 1652 C C . ARG A 1 209 ? 12.526 -12.279 -28.184 1.00 91.56 209 ARG A C 1
ATOM 1654 O O . ARG A 1 209 ? 12.125 -12.550 -29.314 1.00 91.56 209 ARG A O 1
ATOM 1661 N N . THR A 1 210 ? 11.909 -12.740 -27.098 1.00 94.69 210 THR A N 1
ATOM 1662 C CA . THR A 1 210 ? 10.742 -13.630 -27.198 1.00 94.69 210 THR A CA 1
ATOM 1663 C C . THR A 1 210 ? 9.584 -12.917 -27.891 1.00 94.69 210 THR A C 1
ATOM 1665 O O . THR A 1 210 ? 9.026 -13.478 -28.832 1.00 94.69 210 THR A O 1
ATOM 1668 N N . PHE A 1 211 ? 9.319 -11.657 -27.531 1.00 96.31 211 PHE A N 1
ATOM 1669 C CA . PHE A 1 211 ? 8.318 -10.839 -28.221 1.00 96.31 211 PHE A CA 1
ATOM 1670 C C . PHE A 1 211 ? 8.617 -10.637 -29.716 1.00 96.31 211 PHE A C 1
ATOM 1672 O O . PHE A 1 211 ? 7.764 -10.938 -30.548 1.00 96.31 211 PHE A O 1
ATOM 1679 N N . ASP A 1 212 ? 9.826 -10.179 -30.070 1.00 95.88 212 ASP A N 1
ATOM 1680 C CA . ASP A 1 212 ? 10.223 -9.935 -31.471 1.00 95.88 212 ASP A CA 1
ATOM 1681 C C . ASP A 1 212 ? 10.096 -11.205 -32.326 1.00 95.88 212 ASP A C 1
ATOM 1683 O O . ASP A 1 212 ? 9.510 -11.174 -33.410 1.00 95.88 212 ASP A O 1
ATOM 1687 N N . ARG A 1 213 ? 10.568 -12.345 -31.807 1.00 94.31 213 ARG A N 1
ATOM 1688 C CA . ARG A 1 213 ? 10.493 -13.637 -32.495 1.00 94.31 213 ARG A CA 1
ATOM 1689 C C . ARG A 1 213 ? 9.044 -14.073 -32.727 1.00 94.31 213 ARG A C 1
ATOM 1691 O O . ARG A 1 213 ? 8.681 -14.404 -33.853 1.00 94.31 213 ARG A O 1
ATOM 1698 N N . ASN A 1 214 ? 8.217 -14.033 -31.682 1.00 95.81 214 ASN A N 1
ATOM 1699 C CA . ASN A 1 214 ? 6.816 -14.452 -31.759 1.00 95.81 214 ASN A CA 1
ATOM 1700 C C . ASN A 1 214 ? 5.993 -13.528 -32.678 1.00 95.81 214 ASN A C 1
ATOM 1702 O O . ASN A 1 214 ? 5.098 -13.993 -33.391 1.00 95.81 214 ASN A O 1
ATOM 1706 N N . LEU A 1 215 ? 6.314 -12.228 -32.717 1.00 96.94 215 LEU A N 1
ATOM 1707 C CA . LEU A 1 215 ? 5.684 -11.292 -33.646 1.00 96.94 215 LEU A CA 1
ATOM 1708 C C . LEU A 1 215 ? 6.064 -11.601 -35.102 1.00 96.94 215 LEU A C 1
ATOM 1710 O O . LEU A 1 215 ? 5.176 -11.668 -35.952 1.00 96.94 215 LEU A O 1
ATOM 1714 N N . ARG A 1 216 ? 7.349 -11.841 -35.401 1.00 95.94 216 ARG A N 1
ATOM 1715 C CA . ARG A 1 216 ? 7.805 -12.233 -36.752 1.00 95.94 216 ARG A CA 1
ATOM 1716 C C . ARG A 1 216 ? 7.103 -13.496 -37.241 1.00 95.94 216 ARG A C 1
ATOM 1718 O O . ARG A 1 216 ? 6.594 -13.506 -38.360 1.00 95.94 216 ARG A O 1
ATOM 1725 N N . GLU A 1 217 ? 7.006 -14.514 -36.389 1.00 95.75 217 GLU A N 1
ATOM 1726 C CA . GLU A 1 217 ? 6.285 -15.758 -36.688 1.00 95.75 217 GLU A CA 1
ATOM 1727 C C . GLU A 1 217 ? 4.807 -15.503 -36.999 1.00 95.75 217 GLU A C 1
ATOM 1729 O O . GLU A 1 217 ? 4.283 -16.009 -37.993 1.00 95.75 217 GLU A O 1
ATOM 1734 N N . THR A 1 218 ? 4.146 -14.662 -36.198 1.00 95.75 218 THR A N 1
ATOM 1735 C CA . THR A 1 218 ? 2.738 -14.283 -36.408 1.00 95.75 218 THR A CA 1
ATOM 1736 C C . THR A 1 218 ? 2.532 -13.558 -37.742 1.00 95.75 218 THR A C 1
ATOM 1738 O O . THR A 1 218 ? 1.509 -13.744 -38.401 1.00 95.75 218 THR A O 1
ATOM 1741 N N . LEU A 1 219 ? 3.517 -12.768 -38.175 1.00 96.19 219 LEU A N 1
ATOM 1742 C CA . LEU A 1 219 ? 3.514 -12.062 -39.459 1.00 96.19 219 LEU A CA 1
ATOM 1743 C C . LEU A 1 219 ? 3.968 -12.938 -40.644 1.00 96.19 219 LEU A C 1
ATOM 1745 O O . LEU A 1 219 ? 3.957 -12.468 -41.782 1.00 96.19 219 LEU A O 1
ATOM 1749 N N . GLY A 1 220 ? 4.350 -14.199 -40.409 1.00 96.19 220 GLY A N 1
ATOM 1750 C CA . GLY A 1 220 ? 4.844 -15.114 -41.442 1.00 96.19 220 GLY A CA 1
ATOM 1751 C C . GLY A 1 220 ? 6.251 -14.785 -41.955 1.00 96.19 220 GLY A C 1
ATOM 1752 O O . GLY A 1 220 ? 6.593 -15.161 -43.077 1.00 96.19 220 GLY A O 1
ATOM 1753 N N . LEU A 1 221 ? 7.046 -14.066 -41.162 1.00 96.00 221 LEU A N 1
ATOM 1754 C CA . LEU A 1 221 ? 8.434 -13.709 -41.456 1.00 96.00 221 LEU A CA 1
ATOM 1755 C C . LEU A 1 221 ? 9.407 -14.731 -40.857 1.00 96.00 221 LEU A C 1
ATOM 1757 O O . LEU A 1 221 ? 9.038 -15.539 -40.005 1.00 96.00 221 LEU A O 1
ATOM 1761 N N . ASP A 1 222 ? 10.669 -14.679 -41.289 1.00 94.88 222 ASP A N 1
ATOM 1762 C CA . ASP A 1 222 ? 11.737 -15.459 -40.662 1.00 94.88 222 ASP A CA 1
ATOM 1763 C C . ASP A 1 222 ? 11.896 -15.020 -39.190 1.00 94.88 222 ASP A C 1
ATOM 1765 O O . ASP A 1 222 ? 12.134 -13.832 -38.938 1.00 94.88 222 ASP A O 1
ATOM 1769 N N . PRO A 1 223 ? 11.804 -15.943 -38.211 1.00 91.94 223 PRO A N 1
ATOM 1770 C CA . PRO A 1 223 ? 12.041 -15.639 -36.804 1.00 91.94 223 PRO A CA 1
ATOM 1771 C C . PRO A 1 223 ? 13.416 -15.013 -36.540 1.00 91.94 223 PRO A C 1
ATOM 1773 O O . PRO A 1 223 ? 13.568 -14.310 -35.547 1.00 91.94 223 PRO A O 1
ATOM 1776 N N . ASN A 1 224 ? 14.413 -15.255 -37.399 1.00 91.62 224 ASN A N 1
ATOM 1777 C CA . ASN A 1 224 ? 15.766 -14.687 -37.334 1.00 91.62 224 ASN A CA 1
ATOM 1778 C C . ASN A 1 224 ? 16.017 -13.628 -38.425 1.00 91.62 224 ASN A C 1
ATOM 1780 O O . ASN A 1 224 ? 17.161 -13.242 -38.664 1.00 91.62 224 ASN A O 1
ATOM 1784 N N . GLY A 1 225 ? 14.961 -13.182 -39.109 1.00 91.81 225 GLY A N 1
ATOM 1785 C CA . GLY A 1 225 ? 15.049 -12.208 -40.188 1.00 91.81 225 GLY A CA 1
ATOM 1786 C C . GLY A 1 225 ? 15.486 -10.825 -39.708 1.00 91.81 225 GLY A C 1
ATOM 1787 O O . GLY A 1 225 ? 15.279 -10.438 -38.557 1.00 91.81 225 GLY A O 1
ATOM 1788 N N . THR A 1 226 ? 16.053 -10.045 -40.625 1.00 92.69 226 THR A N 1
ATOM 1789 C CA . THR A 1 226 ? 16.532 -8.676 -40.373 1.00 92.69 226 THR A CA 1
ATOM 1790 C C . THR A 1 226 ? 15.551 -7.594 -40.830 1.00 92.69 226 THR A C 1
ATOM 1792 O O . THR A 1 226 ? 15.892 -6.409 -40.859 1.00 92.69 226 THR A O 1
ATOM 1795 N N . ASP A 1 227 ? 14.312 -7.979 -41.152 1.00 93.06 227 ASP A N 1
ATOM 1796 C CA . ASP A 1 227 ? 13.238 -7.053 -41.508 1.00 93.06 227 ASP A CA 1
ATOM 1797 C C . ASP A 1 227 ? 12.935 -6.097 -40.351 1.00 93.06 227 ASP A C 1
ATOM 1799 O O . ASP A 1 227 ? 12.791 -6.513 -39.195 1.00 93.06 227 ASP A O 1
ATOM 1803 N N . TRP A 1 228 ? 12.815 -4.809 -40.670 1.00 93.19 228 TRP A N 1
ATOM 1804 C CA . TRP A 1 228 ? 12.470 -3.782 -39.693 1.00 93.19 228 TRP A CA 1
ATOM 1805 C C . TRP A 1 228 ? 10.954 -3.709 -39.511 1.00 93.19 228 TRP A C 1
ATOM 1807 O O . TRP A 1 228 ? 10.236 -3.381 -40.457 1.00 93.19 228 TRP A O 1
ATOM 1817 N N . LEU A 1 229 ? 10.468 -3.977 -38.297 1.00 95.19 229 LEU A N 1
ATOM 1818 C CA . LEU A 1 229 ? 9.040 -3.907 -37.977 1.00 95.19 229 LEU A CA 1
ATOM 1819 C C . LEU A 1 229 ? 8.710 -2.622 -37.212 1.00 95.19 229 LEU A C 1
ATOM 1821 O O . LEU A 1 229 ? 9.341 -2.326 -36.200 1.00 95.19 229 LEU A O 1
ATOM 1825 N N . ASP A 1 230 ? 7.708 -1.879 -37.683 1.00 94.44 230 ASP A N 1
ATOM 1826 C CA . ASP A 1 230 ? 7.206 -0.664 -37.030 1.00 94.44 230 ASP A CA 1
ATOM 1827 C C . ASP A 1 230 ? 5.966 -0.986 -36.181 1.00 94.44 230 ASP A C 1
ATOM 1829 O O . ASP A 1 230 ? 4.880 -1.206 -36.720 1.00 94.44 230 ASP A O 1
ATOM 1833 N N . ILE A 1 231 ? 6.131 -1.056 -34.856 1.00 96.25 231 ILE A N 1
ATOM 1834 C CA . ILE A 1 231 ? 5.088 -1.508 -33.917 1.00 96.25 231 ILE A CA 1
ATOM 1835 C C . ILE A 1 231 ? 3.820 -0.663 -34.006 1.00 96.25 231 ILE A C 1
ATOM 1837 O O . ILE A 1 231 ? 2.721 -1.214 -34.040 1.00 96.25 231 ILE A O 1
ATOM 1841 N N . ASP A 1 232 ? 3.961 0.658 -34.081 1.00 96.31 232 ASP A N 1
ATOM 1842 C CA . ASP A 1 232 ? 2.833 1.590 -34.094 1.00 96.31 232 ASP A CA 1
ATOM 1843 C C . ASP A 1 232 ? 2.042 1.569 -35.415 1.00 96.31 232 ASP A C 1
ATOM 1845 O O . ASP A 1 232 ? 1.003 2.226 -35.523 1.00 96.31 232 ASP A O 1
ATOM 1849 N N . SER A 1 233 ? 2.502 0.799 -36.408 1.00 96.00 233 SER A N 1
ATOM 1850 C CA . SER A 1 233 ? 1.833 0.640 -37.701 1.00 96.00 233 SER A CA 1
ATOM 1851 C C . SER A 1 233 ? 0.800 -0.497 -37.740 1.00 96.00 233 SER A C 1
ATOM 1853 O O . SER A 1 233 ? -0.004 -0.559 -38.673 1.00 96.00 233 SER A O 1
ATOM 1855 N N . TYR A 1 234 ? 0.798 -1.389 -36.744 1.00 95.44 234 TYR A N 1
ATOM 1856 C CA . TYR A 1 234 ? -0.079 -2.563 -36.705 1.00 95.44 234 TYR A CA 1
ATOM 1857 C C . TYR A 1 234 ? -1.356 -2.321 -35.892 1.00 95.44 234 TYR A C 1
ATOM 1859 O O . TYR A 1 234 ? -1.374 -1.559 -34.924 1.00 95.44 234 TYR A O 1
ATOM 1867 N N . ASP A 1 235 ? -2.436 -3.018 -36.262 1.00 94.38 235 ASP A N 1
ATOM 1868 C CA . ASP A 1 235 ? -3.691 -2.985 -35.507 1.00 94.38 235 ASP A CA 1
ATOM 1869 C C . ASP A 1 235 ? -3.518 -3.666 -34.133 1.00 94.38 235 ASP A C 1
ATOM 1871 O O . ASP A 1 235 ? -2.855 -4.706 -34.062 1.00 94.38 235 ASP A O 1
ATOM 1875 N N . PRO A 1 236 ? -4.146 -3.162 -33.051 1.00 94.62 236 PRO A N 1
ATOM 1876 C CA . PRO A 1 236 ? -4.048 -3.760 -31.719 1.00 94.62 236 PRO A CA 1
ATOM 1877 C C . PRO A 1 236 ? -4.407 -5.248 -31.646 1.00 94.62 236 PRO A C 1
ATOM 1879 O O . PRO A 1 236 ? -3.903 -5.942 -30.769 1.00 94.62 236 PRO A O 1
ATOM 1882 N N . SER A 1 237 ? -5.276 -5.740 -32.536 1.00 93.94 237 SER A N 1
ATOM 1883 C CA . SER A 1 237 ? -5.651 -7.160 -32.613 1.00 93.94 237 SER A CA 1
ATOM 1884 C C . SER A 1 237 ? -4.526 -8.077 -33.098 1.00 93.94 237 SER A C 1
ATOM 1886 O O . SER A 1 237 ? -4.628 -9.289 -32.928 1.00 93.94 237 SER A O 1
ATOM 1888 N N . THR A 1 238 ? -3.451 -7.510 -33.651 1.00 94.88 238 THR A N 1
ATOM 1889 C CA . THR A 1 238 ? -2.228 -8.242 -34.012 1.00 94.88 238 THR A CA 1
ATOM 1890 C C . THR A 1 238 ? -1.502 -8.754 -32.771 1.00 94.88 238 THR A C 1
ATOM 1892 O O . THR A 1 238 ? -0.794 -9.748 -32.857 1.00 94.88 238 THR A O 1
ATOM 1895 N N . PHE A 1 239 ? -1.666 -8.090 -31.623 1.00 95.69 239 PHE A N 1
ATOM 1896 C CA . PHE A 1 239 ? -0.874 -8.349 -30.426 1.00 95.69 239 PHE A CA 1
ATOM 1897 C C . PHE A 1 239 ? -1.642 -9.149 -29.373 1.00 95.69 239 PHE A C 1
ATOM 1899 O O . PHE A 1 239 ? -2.834 -8.942 -29.127 1.00 95.69 239 PHE A O 1
ATOM 1906 N N . SER A 1 240 ? -0.916 -10.017 -28.674 1.00 95.44 240 SER A N 1
ATOM 1907 C CA . SER A 1 240 ? -1.415 -10.797 -27.543 1.00 95.44 240 SER A CA 1
ATOM 1908 C C . SER A 1 240 ? -0.342 -10.922 -26.453 1.00 95.44 240 SER A C 1
ATOM 1910 O O . SER A 1 240 ? 0.852 -10.767 -26.705 1.00 95.44 240 SER A O 1
ATOM 1912 N N . LEU A 1 241 ? -0.756 -11.135 -25.196 1.00 94.62 241 LEU A N 1
ATOM 1913 C CA . LEU A 1 241 ? 0.182 -11.187 -24.060 1.00 94.62 241 LEU A CA 1
ATOM 1914 C C . LEU A 1 241 ? 1.114 -12.407 -24.090 1.00 94.62 241 LEU A C 1
ATOM 1916 O O . LEU A 1 241 ? 2.210 -12.341 -23.545 1.00 94.62 241 LEU A O 1
ATOM 1920 N N . ASP A 1 242 ? 0.691 -13.500 -24.716 1.00 94.81 242 ASP A N 1
ATOM 1921 C CA . ASP A 1 242 ? 1.473 -14.728 -24.902 1.00 94.81 242 ASP A CA 1
ATOM 1922 C C . ASP A 1 242 ? 2.583 -14.592 -25.950 1.00 94.81 242 ASP A C 1
ATOM 1924 O O . ASP A 1 242 ? 3.435 -15.472 -26.053 1.00 94.81 242 ASP A O 1
ATOM 1928 N N . MET A 1 243 ? 2.646 -13.465 -26.668 1.00 96.00 243 MET A N 1
ATOM 1929 C CA . MET A 1 243 ? 3.823 -13.125 -27.466 1.00 96.00 243 MET A CA 1
ATOM 1930 C C . MET A 1 243 ? 5.037 -12.810 -26.590 1.00 96.00 243 MET A C 1
ATOM 1932 O O . MET A 1 243 ? 6.161 -12.970 -27.049 1.00 96.00 243 MET A O 1
ATOM 1936 N N . PHE A 1 244 ? 4.839 -12.390 -25.341 1.00 96.31 244 PHE A N 1
ATOM 1937 C CA . PHE A 1 244 ? 5.922 -12.026 -24.436 1.00 96.31 244 PHE A CA 1
ATOM 1938 C C . PHE A 1 244 ? 6.288 -13.187 -23.516 1.00 96.31 244 PHE A C 1
ATOM 1940 O O . PHE A 1 244 ? 5.441 -13.964 -23.079 1.00 96.31 244 PHE A O 1
ATOM 1947 N N . SER A 1 245 ? 7.550 -13.234 -23.113 1.00 95.06 245 SER A N 1
ATOM 1948 C CA . SER A 1 245 ? 7.958 -13.978 -21.926 1.00 95.06 245 SER A CA 1
ATOM 1949 C C . SER A 1 245 ? 7.498 -13.267 -20.644 1.00 95.06 245 SER A C 1
ATOM 1951 O O . SER A 1 245 ? 7.339 -12.042 -20.599 1.00 95.06 245 SER A O 1
ATOM 1953 N N . ALA A 1 246 ? 7.367 -14.017 -19.546 1.00 94.94 246 ALA A N 1
ATOM 1954 C CA . ALA A 1 246 ? 7.072 -13.418 -18.244 1.00 94.94 246 ALA A CA 1
ATOM 1955 C C . ALA A 1 246 ? 8.157 -12.407 -17.820 1.00 94.94 246 ALA A C 1
ATOM 1957 O O . ALA A 1 246 ? 7.832 -11.371 -17.246 1.00 94.94 246 ALA A O 1
ATOM 1958 N N . ASN A 1 247 ? 9.433 -12.670 -18.134 1.00 92.38 247 ASN A N 1
ATOM 1959 C CA . ASN A 1 247 ? 10.548 -11.770 -17.819 1.00 92.38 247 ASN A CA 1
ATOM 1960 C C . ASN A 1 247 ? 10.435 -10.417 -18.541 1.00 92.38 247 ASN A C 1
ATOM 1962 O O . ASN A 1 247 ? 10.669 -9.388 -17.912 1.00 92.38 247 ASN A O 1
ATOM 1966 N N . GLU A 1 248 ? 10.046 -10.406 -19.820 1.00 94.12 248 GLU A N 1
ATOM 1967 C CA . GLU A 1 248 ? 9.842 -9.170 -20.591 1.00 94.12 248 GLU A CA 1
ATOM 1968 C C . GLU A 1 248 ? 8.706 -8.319 -19.997 1.00 94.12 248 GLU A C 1
ATOM 1970 O O . GLU A 1 248 ? 8.859 -7.111 -19.830 1.00 94.12 248 GLU A O 1
ATOM 1975 N N . LEU A 1 249 ? 7.587 -8.940 -19.601 1.00 95.62 249 LEU A N 1
ATOM 1976 C CA . LEU A 1 249 ? 6.452 -8.225 -18.998 1.00 95.62 249 LEU A CA 1
ATOM 1977 C C . LEU A 1 249 ? 6.721 -7.770 -17.556 1.00 95.62 249 LEU A C 1
ATOM 1979 O O . LEU A 1 249 ? 6.260 -6.707 -17.130 1.00 95.62 249 LEU A O 1
ATOM 1983 N N . LEU A 1 250 ? 7.452 -8.569 -16.783 1.00 92.81 250 LEU A N 1
ATOM 1984 C CA . LEU A 1 250 ? 7.871 -8.203 -15.432 1.00 92.81 250 LEU A CA 1
ATOM 1985 C C . LEU A 1 250 ? 8.981 -7.152 -15.443 1.00 92.81 250 LEU A C 1
ATOM 1987 O O . LEU A 1 250 ? 9.123 -6.445 -14.450 1.00 92.81 250 LEU A O 1
ATOM 1991 N N . ASN A 1 251 ? 9.732 -7.028 -16.542 1.00 89.00 251 ASN A N 1
ATOM 1992 C CA . ASN A 1 251 ? 10.771 -6.018 -16.728 1.00 89.00 251 ASN A CA 1
ATOM 1993 C C . ASN A 1 251 ? 11.709 -5.947 -15.507 1.00 89.00 251 ASN A C 1
ATOM 1995 O O . ASN A 1 251 ? 11.843 -4.910 -14.851 1.00 89.00 251 ASN A O 1
ATOM 1999 N N . ILE A 1 252 ? 12.264 -7.108 -15.131 1.00 83.81 252 ILE A N 1
ATOM 2000 C CA . ILE A 1 252 ? 13.075 -7.273 -13.917 1.00 83.81 252 ILE A CA 1
ATOM 2001 C C . ILE A 1 252 ? 14.214 -6.245 -13.908 1.00 83.81 252 ILE A C 1
ATOM 2003 O O . ILE A 1 252 ? 14.901 -6.056 -14.904 1.00 83.81 252 ILE A O 1
ATOM 2007 N N . GLY A 1 253 ? 14.384 -5.558 -12.775 1.00 76.12 253 GLY A N 1
ATOM 2008 C CA . GLY A 1 253 ? 15.316 -4.434 -12.634 1.00 76.12 253 GLY A CA 1
ATOM 2009 C C . GLY A 1 253 ? 14.696 -3.058 -12.911 1.00 76.12 253 GLY A C 1
ATOM 2010 O O . GLY A 1 253 ? 15.262 -2.050 -12.498 1.00 76.12 253 GLY A O 1
ATOM 2011 N N . SER A 1 254 ? 13.500 -2.991 -13.500 1.00 81.88 254 SER A N 1
ATOM 2012 C CA . SER A 1 254 ? 12.793 -1.746 -13.821 1.00 81.88 254 SER A CA 1
ATOM 2013 C C . SER A 1 254 ? 11.306 -1.812 -13.422 1.00 81.88 254 SER A C 1
ATOM 2015 O O . SER A 1 254 ? 10.898 -2.622 -12.584 1.00 81.88 254 SER A O 1
ATOM 2017 N N . SER A 1 255 ? 10.494 -0.886 -13.938 1.00 80.94 255 SER A N 1
ATOM 2018 C CA . SER A 1 255 ? 9.054 -0.824 -13.676 1.00 80.94 255 SER A CA 1
ATOM 2019 C C . SER A 1 255 ? 8.314 -1.959 -14.376 1.00 80.94 255 SER A C 1
ATOM 2021 O O . SER A 1 255 ? 8.406 -2.117 -15.593 1.00 80.94 255 SER A O 1
ATOM 2023 N N . GLN A 1 256 ? 7.555 -2.716 -13.589 1.00 89.50 256 GLN A N 1
ATOM 2024 C CA . GLN A 1 256 ? 6.787 -3.876 -14.034 1.00 89.50 256 GLN A CA 1
ATOM 2025 C C . GLN A 1 256 ? 5.568 -3.454 -14.863 1.00 89.50 256 GLN A C 1
ATOM 2027 O O . GLN A 1 256 ? 4.851 -2.526 -14.482 1.00 89.50 256 GLN A O 1
ATOM 2032 N N . TYR A 1 257 ? 5.278 -4.181 -15.946 1.00 93.75 257 TYR A N 1
ATOM 2033 C CA . TYR A 1 257 ? 4.048 -3.998 -16.727 1.00 93.75 257 TYR A CA 1
ATOM 2034 C C . TYR A 1 257 ? 2.913 -4.907 -16.254 1.00 93.75 257 TYR A C 1
ATOM 2036 O O . TYR A 1 257 ? 1.748 -4.609 -16.512 1.00 93.75 257 TYR A O 1
ATOM 2044 N N . ILE A 1 258 ? 3.229 -5.986 -15.534 1.00 95.62 258 ILE A N 1
ATOM 2045 C CA . ILE A 1 258 ? 2.255 -6.898 -14.926 1.00 95.62 258 ILE A CA 1
ATOM 2046 C C . ILE A 1 258 ? 2.539 -7.109 -13.439 1.00 95.62 258 ILE A C 1
ATOM 2048 O O . ILE A 1 258 ? 3.677 -7.035 -12.988 1.00 95.62 258 ILE A O 1
ATOM 2052 N N . GLY A 1 259 ? 1.495 -7.431 -12.681 1.00 94.38 259 GLY A N 1
ATOM 2053 C CA . GLY A 1 259 ? 1.600 -7.846 -11.284 1.00 94.38 259 GLY A CA 1
ATOM 2054 C C . GLY A 1 259 ? 0.581 -8.934 -10.991 1.00 94.38 259 GLY A C 1
ATOM 2055 O O . GLY A 1 259 ? -0.596 -8.772 -11.315 1.00 94.38 259 GLY A O 1
ATOM 2056 N N . TYR A 1 260 ? 1.012 -10.053 -10.411 1.00 95.62 260 TYR A N 1
ATOM 2057 C CA . TYR A 1 260 ? 0.130 -11.202 -10.228 1.00 95.62 260 TYR A CA 1
ATOM 2058 C C . TYR A 1 260 ? 0.543 -12.127 -9.079 1.00 95.62 260 TYR A C 1
ATOM 2060 O O . TYR A 1 260 ? 1.687 -12.129 -8.634 1.00 95.62 260 TYR A O 1
ATOM 2068 N N . TYR A 1 261 ? -0.431 -12.889 -8.582 1.00 95.69 261 TYR A N 1
ATOM 2069 C CA . TYR A 1 261 ? -0.268 -14.022 -7.669 1.00 95.69 261 TYR A CA 1
ATOM 2070 C C . TYR A 1 261 ? -1.549 -14.865 -7.678 1.00 95.69 261 TYR A C 1
ATOM 2072 O O . TYR A 1 261 ? -2.661 -14.330 -7.745 1.00 95.69 261 TYR A O 1
ATOM 2080 N N . GLY A 1 262 ? -1.408 -16.190 -7.660 1.00 95.75 262 GLY A N 1
ATOM 2081 C CA . GLY A 1 262 ? -2.511 -17.131 -7.886 1.00 95.75 262 GLY A CA 1
ATOM 2082 C C . GLY A 1 262 ? -3.042 -17.147 -9.327 1.00 95.75 262 GLY A C 1
ATOM 2083 O O . GLY A 1 262 ? -4.008 -17.854 -9.622 1.00 95.75 262 GLY A O 1
ATOM 2084 N N . PHE A 1 263 ? -2.399 -16.388 -10.213 1.00 96.19 263 PHE A N 1
ATOM 2085 C CA . PHE A 1 263 ? -2.569 -16.390 -11.659 1.00 96.19 263 PHE A CA 1
ATOM 2086 C C . PHE A 1 263 ? -1.196 -16.592 -12.313 1.00 96.19 263 PHE A C 1
ATOM 2088 O O . PHE A 1 263 ? -0.177 -16.324 -11.675 1.00 96.19 263 PHE A O 1
ATOM 2095 N N . ASP A 1 264 ? -1.160 -17.058 -13.557 1.00 95.19 264 ASP A N 1
ATOM 2096 C CA . ASP A 1 264 ? 0.039 -16.944 -14.392 1.00 95.19 264 ASP A CA 1
ATOM 2097 C C . ASP A 1 264 ? 0.206 -15.503 -14.924 1.00 95.19 264 ASP A C 1
ATOM 2099 O O . ASP A 1 264 ? -0.636 -14.624 -14.697 1.00 95.19 264 ASP A O 1
ATOM 2103 N N . TYR A 1 265 ? 1.297 -15.257 -15.651 1.00 95.00 265 TYR A N 1
ATOM 2104 C CA . TYR A 1 265 ? 1.611 -13.944 -16.220 1.00 95.00 265 TYR A CA 1
ATOM 2105 C C . TYR A 1 265 ? 0.605 -13.478 -17.300 1.00 95.00 265 TYR A C 1
ATOM 2107 O O . TYR A 1 265 ? 0.499 -12.280 -17.578 1.00 95.00 265 TYR A O 1
ATOM 2115 N N . LEU A 1 266 ? -0.189 -14.402 -17.854 1.00 94.94 266 LEU A N 1
ATOM 2116 C CA . LEU A 1 266 ? -1.269 -14.147 -18.816 1.00 94.94 266 LEU A CA 1
ATOM 2117 C C . LEU A 1 266 ? -2.615 -13.863 -18.128 1.00 94.94 266 LEU A C 1
ATOM 2119 O O . LEU A 1 266 ? -3.576 -13.425 -18.761 1.00 94.94 266 LEU A O 1
ATOM 2123 N N . GLY A 1 267 ? -2.700 -14.103 -16.819 1.00 94.62 267 GLY A N 1
ATOM 2124 C CA . GLY A 1 267 ? -3.906 -13.929 -16.026 1.00 94.62 267 GLY A CA 1
ATOM 2125 C C . GLY A 1 267 ? -4.798 -15.167 -15.963 1.00 94.62 267 GLY A C 1
ATOM 2126 O O . GLY A 1 267 ? -5.946 -15.048 -15.527 1.00 94.62 267 GLY A O 1
ATOM 2127 N N . ASN A 1 268 ? -4.333 -16.353 -16.346 1.00 94.88 268 ASN A N 1
ATOM 2128 C CA . ASN A 1 268 ? -5.064 -17.600 -16.117 1.00 94.88 268 ASN A CA 1
ATOM 2129 C C . ASN A 1 268 ? -4.922 -18.030 -14.658 1.00 94.88 268 ASN A C 1
ATOM 2131 O O . ASN A 1 268 ? -3.862 -17.898 -14.054 1.00 94.88 268 ASN A O 1
ATOM 2135 N N . ARG A 1 269 ? -6.010 -18.517 -14.053 1.00 95.38 269 ARG A N 1
ATOM 2136 C CA . ARG A 1 269 ? -6.011 -18.928 -12.642 1.00 95.38 269 ARG A CA 1
ATOM 2137 C C . ARG A 1 269 ? -5.152 -20.180 -12.468 1.00 95.38 269 ARG A C 1
ATOM 2139 O O . ARG A 1 269 ? -5.387 -21.176 -13.145 1.00 95.38 269 ARG A O 1
ATOM 2146 N N . LEU A 1 270 ? -4.253 -20.160 -11.488 1.00 94.94 270 LEU A N 1
ATOM 2147 C CA . LEU A 1 270 ? -3.509 -21.352 -11.089 1.00 94.94 270 LEU A CA 1
ATOM 2148 C C . LEU A 1 270 ? -4.389 -22.275 -10.238 1.00 94.94 270 LEU A C 1
ATOM 2150 O O . LEU A 1 270 ? -5.122 -21.826 -9.350 1.00 94.94 270 LEU A O 1
ATOM 2154 N N . THR A 1 271 ? -4.304 -23.576 -10.508 1.00 88.38 271 THR A N 1
ATOM 2155 C CA . THR A 1 271 ? -4.973 -24.637 -9.735 1.00 88.38 271 THR A CA 1
ATOM 2156 C C . THR A 1 271 ? -4.029 -25.357 -8.776 1.00 88.38 271 THR A C 1
ATOM 2158 O O . THR A 1 271 ? -4.479 -26.169 -7.974 1.00 88.38 271 THR A O 1
ATOM 2161 N N . THR A 1 272 ? -2.730 -25.080 -8.864 1.00 89.50 272 THR A N 1
ATOM 2162 C CA . THR A 1 272 ? -1.671 -25.655 -8.031 1.00 89.50 272 THR A CA 1
ATOM 2163 C C . THR A 1 272 ? -0.990 -24.564 -7.207 1.00 89.50 272 THR A C 1
ATOM 2165 O O . THR A 1 272 ? -1.152 -23.369 -7.472 1.00 89.50 272 THR A O 1
ATOM 2168 N N . ARG A 1 273 ? -0.219 -24.981 -6.197 1.00 90.50 273 ARG A N 1
ATOM 2169 C CA . ARG A 1 273 ? 0.617 -24.100 -5.382 1.00 90.50 273 ARG A CA 1
ATOM 2170 C C . ARG A 1 273 ? 2.078 -24.224 -5.843 1.00 90.50 273 ARG A C 1
ATOM 2172 O O . ARG A 1 273 ? 2.741 -25.164 -5.412 1.00 90.50 273 ARG A O 1
ATOM 2179 N N . PRO A 1 274 ? 2.563 -23.338 -6.731 1.00 93.19 274 PRO A N 1
ATOM 2180 C CA . PRO A 1 274 ? 3.949 -23.366 -7.186 1.00 93.19 274 PRO A CA 1
ATOM 2181 C C . PRO A 1 274 ? 4.914 -23.051 -6.036 1.00 93.19 274 PRO A C 1
ATOM 2183 O O . PRO A 1 274 ? 4.616 -22.242 -5.152 1.00 93.19 274 PRO A O 1
ATOM 2186 N N . SER A 1 275 ? 6.068 -23.704 -6.072 1.00 92.06 275 SER A N 1
ATOM 2187 C CA . SER A 1 275 ? 7.209 -23.504 -5.181 1.00 92.06 275 SER A CA 1
ATOM 2188 C C . SER A 1 275 ? 8.149 -22.404 -5.696 1.00 92.06 275 SER A C 1
ATOM 2190 O O . SER A 1 275 ? 8.009 -21.919 -6.820 1.00 92.06 275 SER A O 1
ATOM 2192 N N . LEU A 1 276 ? 9.156 -22.029 -4.896 1.00 92.19 276 LEU A N 1
ATOM 2193 C CA . LEU A 1 276 ? 10.242 -21.166 -5.381 1.00 92.19 276 LEU A CA 1
ATOM 2194 C C . LEU A 1 276 ? 11.042 -21.837 -6.508 1.00 92.19 276 LEU A C 1
ATOM 2196 O O . LEU A 1 276 ? 11.479 -21.153 -7.427 1.00 92.19 276 LEU A O 1
ATOM 2200 N N . THR A 1 277 ? 11.172 -23.165 -6.496 1.00 90.50 277 THR A N 1
ATOM 2201 C CA . THR A 1 277 ? 11.803 -23.909 -7.594 1.00 90.50 277 THR A CA 1
ATOM 2202 C C . THR A 1 277 ? 11.032 -23.728 -8.903 1.00 90.50 277 THR A C 1
ATOM 2204 O O . THR A 1 277 ? 11.641 -23.444 -9.929 1.00 90.50 277 THR A O 1
ATOM 2207 N N . ASP A 1 278 ? 9.697 -23.781 -8.869 1.00 92.81 278 ASP A N 1
ATOM 2208 C CA . ASP A 1 278 ? 8.859 -23.545 -10.058 1.00 92.81 278 ASP A CA 1
ATOM 2209 C C . ASP A 1 278 ? 8.959 -22.096 -10.567 1.00 92.81 278 ASP A C 1
ATOM 2211 O O . ASP A 1 278 ? 8.827 -21.834 -11.762 1.00 92.81 278 ASP A O 1
ATOM 2215 N N . PHE A 1 279 ? 9.204 -21.140 -9.665 1.00 94.56 279 PHE A N 1
ATOM 2216 C CA . PHE A 1 279 ? 9.404 -19.731 -10.010 1.00 94.56 279 PHE A CA 1
ATOM 2217 C C . PHE A 1 279 ? 10.741 -19.464 -10.725 1.00 94.56 279 PHE A C 1
ATOM 2219 O O . PHE A 1 279 ? 10.831 -18.514 -11.507 1.00 94.56 279 PHE A O 1
ATOM 2226 N N . PHE A 1 280 ? 11.778 -20.263 -10.456 1.00 92.81 280 PHE A N 1
ATOM 2227 C CA . PHE A 1 280 ? 13.098 -20.137 -11.088 1.00 92.81 280 PHE A CA 1
ATOM 2228 C C . PHE A 1 280 ? 13.336 -21.124 -12.232 1.00 92.81 280 PHE A C 1
ATOM 2230 O O . PHE A 1 280 ? 14.260 -20.911 -13.013 1.00 92.81 280 PHE A O 1
ATOM 2237 N N . ALA A 1 281 ? 12.501 -22.156 -12.371 1.00 91.62 281 ALA A N 1
ATOM 2238 C CA . ALA A 1 281 ? 12.579 -23.104 -13.472 1.00 91.62 281 ALA A CA 1
ATOM 2239 C C . ALA A 1 281 ? 12.511 -22.388 -14.830 1.00 91.62 281 ALA A C 1
ATOM 2241 O O . ALA A 1 281 ? 11.706 -21.467 -15.018 1.00 91.62 281 ALA A O 1
ATOM 2242 N N . THR A 1 282 ? 13.350 -22.826 -15.766 1.00 90.75 282 THR A N 1
ATOM 2243 C CA . THR A 1 282 ? 13.432 -22.305 -17.132 1.00 90.75 282 THR A CA 1
ATOM 2244 C C . THR A 1 282 ? 13.072 -23.376 -18.157 1.00 90.75 282 THR A C 1
ATOM 2246 O O . THR A 1 282 ? 13.237 -24.574 -17.922 1.00 90.75 282 THR A O 1
ATOM 2249 N N . ASP A 1 283 ? 12.552 -22.940 -19.300 1.00 87.12 283 ASP A N 1
ATOM 2250 C CA . ASP A 1 283 ? 12.365 -23.776 -20.480 1.00 87.12 283 ASP A CA 1
ATOM 2251 C C . ASP A 1 283 ? 13.674 -23.943 -21.281 1.00 87.12 283 ASP A C 1
ATOM 2253 O O . ASP A 1 283 ? 14.740 -23.452 -20.903 1.00 87.12 283 ASP A O 1
ATOM 2257 N N . ALA A 1 284 ? 13.597 -24.646 -22.416 1.00 84.12 284 ALA A N 1
ATOM 2258 C CA . ALA A 1 284 ? 14.743 -24.886 -23.297 1.00 84.12 284 ALA A CA 1
ATOM 2259 C C . ALA A 1 284 ? 15.323 -23.601 -23.920 1.00 84.12 284 ALA A C 1
ATOM 2261 O O . ALA A 1 284 ? 16.443 -23.618 -24.426 1.00 84.12 284 ALA A O 1
ATOM 2262 N N . GLN A 1 285 ? 14.569 -22.502 -23.895 1.00 79.44 285 GLN A N 1
ATOM 2263 C CA . GLN A 1 285 ? 14.961 -21.183 -24.381 1.00 79.44 285 GLN A CA 1
ATOM 2264 C C . GLN A 1 285 ? 15.450 -20.275 -23.239 1.00 79.44 285 GLN A C 1
ATOM 2266 O O . GLN A 1 285 ? 15.739 -19.105 -23.477 1.00 79.44 285 GLN A O 1
ATOM 2271 N N . GLY A 1 286 ? 15.553 -20.794 -22.009 1.00 84.44 286 GLY A N 1
ATOM 2272 C CA . GLY A 1 286 ? 15.993 -20.041 -20.835 1.00 84.44 286 GLY A CA 1
ATOM 2273 C C . GLY A 1 286 ? 14.916 -19.134 -20.229 1.00 84.44 286 GLY A C 1
ATOM 2274 O O . GLY A 1 286 ? 15.212 -18.369 -19.310 1.00 84.44 286 GLY A O 1
ATOM 2275 N N . ASN A 1 287 ? 13.665 -19.204 -20.694 1.00 87.69 287 ASN A N 1
ATOM 2276 C CA . ASN A 1 287 ? 12.574 -18.398 -20.155 1.00 87.69 287 ASN A CA 1
ATOM 2277 C C . ASN A 1 287 ? 11.935 -19.085 -18.952 1.00 87.69 287 ASN A C 1
ATOM 2279 O O . ASN A 1 287 ? 11.656 -20.280 -18.975 1.00 87.69 287 ASN A O 1
ATOM 2283 N N . SER A 1 288 ? 11.631 -18.312 -17.911 1.00 91.69 288 SER A N 1
ATOM 2284 C CA . SER A 1 288 ? 10.869 -18.806 -16.766 1.00 91.69 288 SER A CA 1
ATOM 2285 C C . SER A 1 288 ? 9.409 -18.355 -16.848 1.00 91.69 288 SER A C 1
ATOM 2287 O O . SER A 1 288 ? 9.169 -17.177 -17.129 1.00 91.69 288 SER A O 1
ATOM 2289 N N . PRO A 1 289 ? 8.423 -19.224 -16.543 1.00 91.75 289 PRO A N 1
ATOM 2290 C CA . PRO A 1 289 ? 7.017 -18.829 -16.445 1.00 91.75 289 PRO A CA 1
ATOM 2291 C C . PRO A 1 289 ? 6.723 -17.973 -15.203 1.00 91.75 289 PRO A C 1
ATOM 2293 O O . PRO A 1 289 ? 5.622 -17.431 -15.093 1.00 91.75 289 PRO A O 1
ATOM 2296 N N . ARG A 1 290 ? 7.684 -17.857 -14.266 1.00 94.69 290 ARG A N 1
ATOM 2297 C CA . ARG A 1 290 ? 7.592 -17.032 -13.050 1.00 94.69 290 ARG A CA 1
ATOM 2298 C C . ARG A 1 290 ? 6.297 -17.282 -12.272 1.00 94.69 290 ARG A C 1
ATOM 2300 O O . ARG A 1 290 ? 5.569 -16.346 -11.944 1.00 94.69 290 ARG A O 1
ATOM 2307 N N . LEU A 1 291 ? 5.978 -18.549 -12.008 1.00 95.38 291 LEU A N 1
ATOM 2308 C CA . LEU A 1 291 ? 4.733 -18.933 -11.338 1.00 95.38 291 LEU A CA 1
ATOM 2309 C C . LEU A 1 291 ? 4.728 -18.475 -9.873 1.00 95.38 291 LEU A C 1
ATOM 2311 O O . LEU A 1 291 ? 5.668 -18.739 -9.130 1.00 95.38 291 LEU A O 1
ATOM 2315 N N . ILE A 1 292 ? 3.650 -17.808 -9.446 1.00 95.38 292 ILE A N 1
ATOM 2316 C CA . ILE A 1 292 ? 3.476 -17.316 -8.070 1.00 95.38 292 ILE A CA 1
ATOM 2317 C C . ILE A 1 292 ? 2.127 -17.801 -7.544 1.00 95.38 292 ILE A C 1
ATOM 2319 O O . ILE A 1 292 ? 1.079 -17.500 -8.119 1.00 95.38 292 ILE A O 1
ATOM 2323 N N . GLY A 1 293 ? 2.148 -18.548 -6.441 1.00 94.69 293 GLY A N 1
ATOM 2324 C CA . GLY A 1 293 ? 0.953 -19.138 -5.842 1.00 94.69 293 GLY A CA 1
ATOM 2325 C C . GLY A 1 293 ? -0.017 -18.108 -5.269 1.00 94.69 293 GLY A C 1
ATOM 2326 O O . GLY A 1 293 ? 0.307 -16.930 -5.115 1.00 94.69 293 GLY A O 1
ATOM 2327 N N . ALA A 1 294 ? -1.236 -18.554 -4.967 1.00 95.31 294 ALA A N 1
ATOM 2328 C CA . ALA A 1 294 ? -2.170 -17.748 -4.189 1.00 95.31 294 ALA A CA 1
ATOM 2329 C C . ALA A 1 294 ? -1.628 -17.541 -2.765 1.00 95.31 294 ALA A C 1
ATOM 2331 O O . ALA A 1 294 ? -0.831 -18.343 -2.278 1.00 95.31 294 ALA A O 1
ATOM 2332 N N . PHE A 1 295 ? -2.072 -16.483 -2.086 1.00 95.56 295 PHE A N 1
ATOM 2333 C CA . PHE A 1 295 ? -1.791 -16.343 -0.658 1.00 95.56 295 PHE A CA 1
ATOM 2334 C C . PHE A 1 295 ? -2.807 -17.164 0.129 1.00 95.56 295 PHE A C 1
ATOM 2336 O O . PHE A 1 295 ? -4.009 -16.895 0.046 1.00 95.56 295 PHE A O 1
ATOM 2343 N N . GLU A 1 296 ? -2.324 -18.173 0.853 1.00 95.12 296 GLU A N 1
ATOM 2344 C CA . GLU A 1 296 ? -3.169 -19.215 1.440 1.00 95.12 296 GLU A CA 1
ATOM 2345 C C . GLU A 1 296 ? -2.993 -19.365 2.963 1.00 95.12 296 GLU A C 1
ATOM 2347 O O . GLU A 1 296 ? -2.672 -20.466 3.425 1.00 95.12 296 GLU A O 1
ATOM 2352 N N . PRO A 1 297 ? -3.177 -18.296 3.767 1.00 96.31 297 PRO A N 1
ATOM 2353 C CA . PRO A 1 297 ? -2.963 -18.363 5.206 1.00 96.31 297 PRO A CA 1
ATOM 2354 C C . PRO A 1 297 ? -3.993 -19.275 5.880 1.00 96.31 297 PRO A C 1
ATOM 2356 O O . PRO A 1 297 ? -5.177 -19.302 5.518 1.00 96.31 297 PRO A O 1
ATOM 2359 N N . ILE A 1 298 ? -3.532 -19.985 6.906 1.00 96.50 298 ILE A N 1
ATOM 2360 C CA . ILE A 1 298 ? -4.314 -20.927 7.699 1.00 96.50 298 ILE A CA 1
ATOM 2361 C C . ILE A 1 298 ? -4.453 -20.378 9.115 1.00 96.50 298 ILE A C 1
ATOM 2363 O O . ILE A 1 298 ? -3.479 -20.011 9.777 1.00 96.50 298 ILE A O 1
ATOM 2367 N N . TYR A 1 299 ? -5.686 -20.362 9.600 1.00 97.06 299 TYR A N 1
ATOM 2368 C CA . TYR A 1 299 ? -6.018 -19.962 10.951 1.00 97.06 299 TYR A CA 1
ATOM 2369 C C . TYR A 1 299 ? -6.790 -21.070 11.654 1.00 97.06 299 TYR A C 1
ATOM 2371 O O . TYR A 1 299 ? -7.744 -21.629 11.117 1.00 97.06 299 TYR A O 1
ATOM 2379 N N . MET A 1 300 ? -6.368 -21.384 12.873 1.00 97.69 300 MET A N 1
ATOM 2380 C CA . MET A 1 300 ? -7.065 -22.311 13.750 1.00 97.69 300 MET A CA 1
ATOM 2381 C C . MET A 1 300 ? -7.233 -21.662 15.112 1.00 97.69 300 MET A C 1
ATOM 2383 O O . MET A 1 300 ? -6.312 -21.011 15.602 1.00 97.69 300 MET A O 1
ATOM 2387 N N . ALA A 1 301 ? -8.373 -21.875 15.751 1.00 97.56 301 ALA A N 1
ATOM 2388 C CA . ALA A 1 301 ? -8.555 -21.492 17.137 1.00 97.56 301 ALA A CA 1
ATOM 2389 C C . ALA A 1 301 ? -9.356 -22.539 17.901 1.00 97.56 301 ALA A C 1
ATOM 2391 O O . ALA A 1 301 ? -10.241 -23.191 17.354 1.00 97.56 301 ALA A O 1
ATOM 2392 N N . GLY A 1 302 ? -9.055 -22.672 19.185 1.00 97.88 302 GLY A N 1
ATOM 2393 C CA . GLY A 1 302 ? -9.849 -23.434 20.138 1.00 97.88 302 GLY A CA 1
ATOM 2394 C C . GLY A 1 302 ? -10.027 -22.619 21.406 1.00 97.88 302 GLY A C 1
ATOM 2395 O O . GLY A 1 302 ? -9.115 -21.898 21.805 1.00 97.88 302 GLY A O 1
ATOM 2396 N N . TYR A 1 303 ? -11.190 -22.694 22.037 1.00 97.56 303 TYR A N 1
ATOM 2397 C CA . TYR A 1 303 ? -11.427 -22.018 23.304 1.00 97.56 303 TYR A CA 1
ATOM 2398 C C . TYR A 1 303 ? -12.305 -22.838 24.238 1.00 97.56 303 TYR A C 1
ATOM 2400 O O . TYR A 1 303 ? -13.175 -23.597 23.809 1.00 97.56 303 TYR A O 1
ATOM 2408 N N . ILE A 1 304 ? -12.068 -22.634 25.528 1.00 97.69 304 ILE A N 1
ATOM 2409 C CA . ILE A 1 304 ? -12.891 -23.114 26.630 1.00 97.69 304 ILE A CA 1
ATOM 2410 C C . ILE A 1 304 ? -13.134 -21.940 27.572 1.00 97.69 304 ILE A C 1
ATOM 2412 O O . ILE A 1 304 ? -12.225 -21.153 27.835 1.00 97.69 304 ILE A O 1
ATOM 2416 N N . GLN A 1 305 ? -14.363 -21.787 28.036 1.00 97.25 305 GLN A N 1
ATOM 2417 C CA . GLN A 1 305 ? -14.783 -20.689 28.893 1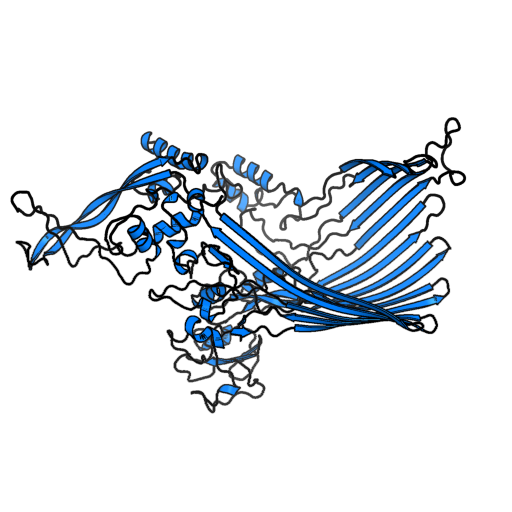.00 97.25 305 GLN A CA 1
ATOM 2418 C C . GLN A 1 305 ? -15.833 -21.200 29.869 1.00 97.25 305 GLN A C 1
ATOM 2420 O O . GLN A 1 305 ? -16.786 -21.837 29.451 1.00 97.25 305 GLN A O 1
ATOM 2425 N N . ASP A 1 306 ? -15.670 -20.914 31.148 1.00 96.88 306 ASP A N 1
ATOM 2426 C CA . ASP A 1 306 ? -16.602 -21.269 32.207 1.00 96.88 306 ASP A CA 1
ATOM 2427 C C . ASP A 1 306 ? -17.200 -19.998 32.812 1.00 96.88 306 ASP A C 1
ATOM 2429 O O . ASP A 1 306 ? -16.474 -19.060 33.161 1.00 96.88 306 ASP A O 1
ATOM 2433 N N . GLN A 1 307 ? -18.525 -19.963 32.898 1.00 96.38 307 GLN A N 1
ATOM 2434 C CA . GLN A 1 307 ? -19.290 -18.907 33.549 1.00 96.38 307 GLN A CA 1
ATOM 2435 C C . GLN A 1 307 ? -19.988 -19.505 34.764 1.00 96.38 307 GLN A C 1
ATOM 2437 O O . GLN A 1 307 ? -20.825 -20.388 34.603 1.00 96.38 307 GLN A O 1
ATOM 2442 N N . PHE A 1 308 ? -19.665 -19.030 35.964 1.00 94.94 308 PHE A N 1
ATOM 2443 C CA . PHE A 1 308 ? -20.245 -19.569 37.192 1.00 94.94 308 PHE A CA 1
ATOM 2444 C C . PHE A 1 308 ? -20.414 -18.508 38.273 1.00 94.94 308 PHE A C 1
ATOM 2446 O O . PHE A 1 308 ? -19.777 -17.453 38.240 1.00 94.94 308 PHE A O 1
ATOM 2453 N N . THR A 1 309 ? -21.264 -18.809 39.250 1.00 92.81 309 THR A N 1
ATOM 2454 C CA . THR A 1 309 ? -21.460 -17.979 40.442 1.00 92.81 309 THR A CA 1
ATOM 2455 C C . THR A 1 309 ? -20.973 -18.730 41.678 1.00 92.81 309 THR A C 1
ATOM 2457 O O . THR A 1 309 ? -21.353 -19.878 41.891 1.00 92.81 309 THR A O 1
ATOM 2460 N N . TYR A 1 310 ? -20.143 -18.096 42.506 1.00 89.38 310 TYR A N 1
ATOM 2461 C CA . TYR A 1 310 ? -19.663 -18.652 43.774 1.00 89.38 310 TYR A CA 1
ATOM 2462 C C . TYR A 1 310 ? -19.775 -17.597 44.876 1.00 89.38 310 TYR A C 1
ATOM 2464 O O . TYR A 1 310 ? -19.158 -16.545 44.760 1.00 89.38 310 TYR A O 1
ATOM 2472 N N . GLU A 1 311 ? -20.547 -17.868 45.935 1.00 85.88 311 GLU A N 1
ATOM 2473 C CA . GLU A 1 311 ? -20.755 -16.932 47.060 1.00 85.88 311 GLU A CA 1
ATOM 2474 C C . GLU A 1 311 ? -21.119 -15.502 46.595 1.00 85.88 311 GLU A C 1
ATOM 2476 O O . GLU A 1 311 ? -20.514 -14.527 47.023 1.00 85.88 311 GLU A O 1
ATOM 2481 N N . ASP A 1 312 ? -22.085 -15.389 45.672 1.00 84.19 312 ASP A N 1
ATOM 2482 C CA . ASP A 1 312 ? -22.537 -14.146 45.013 1.00 84.19 312 ASP A CA 1
ATOM 2483 C C . ASP A 1 312 ? -21.528 -13.479 44.052 1.00 84.19 312 ASP A C 1
ATOM 2485 O O . ASP A 1 312 ? -21.873 -12.509 43.378 1.00 84.19 312 ASP A O 1
ATOM 2489 N N . LEU A 1 313 ? -20.314 -14.019 43.892 1.00 88.81 313 LEU A N 1
ATOM 2490 C CA . LEU A 1 313 ? -19.355 -13.572 42.877 1.00 88.81 313 LEU A CA 1
ATOM 2491 C C . LEU A 1 313 ? -19.648 -14.251 41.539 1.00 88.81 313 LEU A C 1
ATOM 2493 O O . LEU A 1 313 ? -19.608 -15.477 41.436 1.00 88.81 313 LEU A O 1
ATOM 2497 N N . PHE A 1 314 ? -19.865 -13.460 40.492 1.00 93.06 314 PHE A N 1
ATOM 2498 C CA . PHE A 1 314 ? -19.924 -13.959 39.122 1.00 93.06 314 PHE A CA 1
ATOM 2499 C C . PHE A 1 314 ? -18.520 -14.004 38.533 1.00 93.06 314 PHE A C 1
ATOM 2501 O O . PHE A 1 314 ? -17.840 -12.982 38.442 1.00 93.06 314 PHE A O 1
ATOM 2508 N N . PHE A 1 315 ? -18.107 -15.180 38.083 1.00 95.25 315 PHE A N 1
ATOM 2509 C CA . PHE A 1 315 ? -16.856 -15.402 37.381 1.00 95.25 315 PHE A CA 1
ATOM 2510 C C . PHE A 1 315 ? -17.130 -15.788 35.937 1.00 95.25 315 PHE A C 1
ATOM 2512 O O . PHE A 1 315 ? -18.057 -16.531 35.621 1.00 95.25 315 PHE A O 1
ATOM 2519 N N . ASN A 1 316 ? -16.276 -15.298 35.054 1.00 96.12 316 ASN A N 1
ATOM 2520 C CA . ASN A 1 316 ? -16.205 -15.742 33.680 1.00 96.12 316 ASN A CA 1
ATOM 2521 C C . ASN A 1 316 ? -14.730 -15.886 33.313 1.00 96.12 316 ASN A C 1
ATOM 2523 O O . ASN A 1 316 ? -14.008 -14.894 33.184 1.00 96.12 316 ASN A O 1
ATOM 2527 N N . ILE A 1 317 ? -14.290 -17.135 33.215 1.00 96.94 317 ILE A N 1
ATOM 2528 C CA . ILE A 1 317 ? -12.892 -17.513 33.047 1.00 96.94 317 ILE A CA 1
ATOM 2529 C C . ILE A 1 317 ? -12.796 -18.380 31.806 1.00 96.94 317 ILE A C 1
ATOM 2531 O O . ILE A 1 317 ? -13.399 -19.442 31.727 1.00 96.94 317 ILE A O 1
ATOM 2535 N N . GLY A 1 318 ? -12.004 -17.954 30.837 1.00 97.25 318 GLY A N 1
ATOM 2536 C CA . GLY A 1 318 ? -11.743 -18.722 29.639 1.00 97.25 318 GLY A CA 1
ATOM 2537 C C . GLY A 1 318 ? -10.320 -18.577 29.151 1.00 97.25 318 GLY A C 1
ATOM 2538 O O . GLY A 1 318 ? -9.583 -17.665 29.521 1.00 97.25 318 GLY A O 1
ATOM 2539 N N . VAL A 1 319 ? -9.941 -19.498 28.282 1.00 97.69 319 VAL A N 1
ATOM 2540 C CA . VAL A 1 319 ? -8.693 -19.452 27.537 1.00 97.69 319 VAL A CA 1
ATOM 2541 C C . VAL A 1 319 ? -8.986 -19.800 26.089 1.00 97.69 319 VAL A C 1
ATOM 2543 O O . VAL A 1 319 ? -9.683 -20.771 25.788 1.00 97.69 319 VAL A O 1
ATOM 2546 N N . ARG A 1 320 ? -8.462 -18.977 25.187 1.00 97.31 320 ARG A N 1
ATOM 2547 C CA . ARG A 1 320 ? -8.442 -19.222 23.749 1.00 97.31 320 ARG A CA 1
ATOM 2548 C C . ARG A 1 320 ? -7.007 -19.510 23.330 1.00 97.31 320 ARG A C 1
ATOM 2550 O O . ARG A 1 320 ? -6.087 -18.872 23.824 1.00 97.31 320 ARG A O 1
ATOM 2557 N N . VAL A 1 321 ? -6.814 -20.467 22.437 1.00 97.88 321 VAL A N 1
ATOM 2558 C CA . VAL A 1 321 ? -5.536 -20.728 21.776 1.00 97.88 321 VAL A CA 1
ATOM 2559 C C . VAL A 1 321 ? -5.736 -20.481 20.293 1.00 97.88 321 VAL A C 1
ATOM 2561 O O . VAL A 1 321 ? -6.592 -21.108 19.673 1.00 97.88 321 VAL A O 1
ATOM 2564 N N . ASP A 1 322 ? -4.953 -19.564 19.743 1.00 97.69 322 ASP A N 1
ATOM 2565 C CA . ASP A 1 322 ? -4.963 -19.176 18.339 1.00 97.69 322 ASP A CA 1
ATOM 2566 C C . ASP A 1 322 ? -3.673 -19.667 17.671 1.00 97.69 322 ASP A C 1
ATOM 2568 O O . ASP A 1 322 ? -2.582 -19.401 18.172 1.00 97.69 322 ASP A O 1
ATOM 2572 N N . ARG A 1 323 ? -3.778 -20.358 16.534 1.00 97.25 323 ARG A N 1
ATOM 2573 C CA . ARG A 1 323 ? -2.659 -20.722 15.653 1.00 97.25 323 ARG A CA 1
ATOM 2574 C C . ARG A 1 323 ? -2.830 -19.990 14.327 1.00 97.25 323 ARG A C 1
ATOM 2576 O O . ARG A 1 323 ? -3.776 -20.259 13.588 1.00 97.25 323 ARG A O 1
ATOM 2583 N N . PHE A 1 324 ? -1.895 -19.103 14.016 1.00 97.12 324 PHE A N 1
ATOM 2584 C CA . PHE A 1 324 ? -1.801 -18.435 12.723 1.00 97.12 324 PHE A CA 1
ATOM 2585 C C . PHE A 1 324 ? -0.592 -18.953 11.950 1.00 97.12 324 PHE A C 1
ATOM 2587 O O . PHE A 1 324 ? 0.516 -19.007 12.476 1.00 97.12 324 PHE A O 1
ATOM 2594 N N . ASP A 1 325 ? -0.809 -19.319 10.698 1.00 97.31 325 ASP A N 1
ATOM 2595 C CA . ASP A 1 325 ? 0.218 -19.805 9.792 1.00 97.31 325 ASP A CA 1
ATOM 2596 C C . ASP A 1 325 ? 0.053 -19.088 8.456 1.00 97.31 325 ASP A C 1
ATOM 2598 O O . ASP A 1 325 ? -0.964 -19.253 7.779 1.00 97.31 325 ASP A O 1
ATOM 2602 N N . ALA A 1 326 ? 1.029 -18.255 8.093 1.00 95.62 326 ALA A N 1
ATOM 2603 C CA . ALA A 1 326 ? 1.005 -17.545 6.820 1.00 95.62 326 ALA A CA 1
ATOM 2604 C C . ALA A 1 326 ? 1.189 -18.495 5.621 1.00 95.62 326 ALA A C 1
ATOM 2606 O O . ALA A 1 326 ? 0.881 -18.105 4.497 1.00 95.62 326 ALA A O 1
ATOM 2607 N N . ASN A 1 327 ? 1.633 -19.739 5.867 1.00 95.38 327 ASN A N 1
ATOM 2608 C CA . ASN A 1 327 ? 1.693 -20.833 4.903 1.00 95.38 327 ASN A CA 1
ATOM 2609 C C . ASN A 1 327 ? 2.417 -20.437 3.603 1.00 95.38 327 ASN A C 1
ATOM 2611 O O . ASN A 1 327 ? 1.906 -20.593 2.493 1.00 95.38 327 ASN A O 1
ATOM 2615 N N . GLN A 1 328 ? 3.616 -19.882 3.750 1.00 95.19 328 GLN A N 1
ATOM 2616 C CA . GLN A 1 328 ? 4.438 -19.347 2.666 1.00 95.19 328 GLN A CA 1
ATOM 2617 C C . GLN A 1 328 ? 5.923 -19.368 3.063 1.00 95.19 328 GLN A C 1
ATOM 2619 O O . GLN A 1 328 ? 6.218 -19.396 4.263 1.00 95.19 328 GLN A O 1
ATOM 2624 N N . PRO A 1 329 ? 6.850 -19.304 2.093 1.00 95.50 329 PRO A N 1
ATOM 2625 C CA . PRO A 1 329 ? 8.262 -19.136 2.396 1.00 95.50 329 PRO A CA 1
ATOM 2626 C C . PRO A 1 329 ? 8.564 -17.705 2.863 1.00 95.50 329 PRO A C 1
ATOM 2628 O O . PRO A 1 329 ? 7.965 -16.734 2.390 1.00 95.50 329 PRO A O 1
ATOM 2631 N N . VAL A 1 330 ? 9.522 -17.585 3.775 1.00 95.94 330 VAL A N 1
ATOM 2632 C CA . VAL A 1 330 ? 10.069 -16.340 4.327 1.00 95.94 330 VAL A CA 1
ATOM 2633 C C . VAL A 1 330 ? 11.592 -16.380 4.253 1.00 95.94 330 VAL A C 1
ATOM 2635 O O . VAL A 1 330 ? 12.170 -17.465 4.214 1.00 95.94 330 VAL A O 1
ATOM 2638 N N . LEU A 1 331 ? 12.261 -15.224 4.225 1.00 95.06 331 LEU A N 1
ATOM 2639 C CA . LEU A 1 331 ? 13.726 -15.214 4.276 1.00 95.06 331 LEU A CA 1
ATOM 2640 C C . LEU A 1 331 ? 14.219 -15.902 5.551 1.00 95.06 331 LEU A C 1
ATOM 2642 O O . LEU A 1 331 ? 13.686 -15.673 6.641 1.00 95.06 331 LEU A O 1
ATOM 2646 N N . ALA A 1 332 ? 15.247 -16.737 5.412 1.00 94.88 332 ALA A N 1
ATOM 2647 C CA . ALA A 1 332 ? 15.888 -17.373 6.553 1.00 94.88 332 ALA A CA 1
ATOM 2648 C C . ALA A 1 332 ? 16.476 -16.320 7.503 1.00 94.88 332 ALA A C 1
ATOM 2650 O O . ALA A 1 332 ? 16.291 -16.425 8.721 1.00 94.88 332 ALA A O 1
ATOM 2651 N N . ASP A 1 333 ? 17.079 -15.287 6.913 1.00 95.31 333 ASP A N 1
ATOM 2652 C CA . ASP A 1 333 ? 17.636 -14.111 7.559 1.00 95.31 333 ASP A CA 1
ATOM 2653 C C . ASP A 1 333 ? 17.254 -12.851 6.765 1.00 95.31 333 ASP A C 1
ATOM 2655 O O . ASP A 1 333 ? 17.572 -12.742 5.582 1.00 95.31 333 ASP A O 1
ATOM 2659 N N . PRO A 1 334 ? 16.570 -11.871 7.372 1.00 93.75 334 PRO A N 1
ATOM 2660 C CA . PRO A 1 334 ? 16.138 -10.693 6.638 1.00 93.75 334 PRO A CA 1
ATOM 2661 C C . PRO A 1 334 ? 17.292 -9.744 6.257 1.00 93.75 334 PRO A C 1
ATOM 2663 O O . PRO A 1 334 ? 17.087 -8.876 5.414 1.00 93.75 334 PRO A O 1
ATOM 2666 N N . TYR A 1 335 ? 18.499 -9.867 6.819 1.00 95.12 335 TYR A N 1
ATOM 2667 C CA . TYR A 1 335 ? 19.635 -9.014 6.424 1.00 95.12 335 TYR A CA 1
ATOM 2668 C C . TYR A 1 335 ? 20.503 -9.610 5.315 1.00 95.12 335 TYR A C 1
ATOM 2670 O O . TYR A 1 335 ? 21.304 -8.881 4.733 1.00 95.12 335 TYR A O 1
ATOM 2678 N N . VAL A 1 336 ? 20.376 -10.903 5.015 1.00 95.75 336 VAL A N 1
ATOM 2679 C CA . VAL A 1 336 ? 21.212 -11.566 4.012 1.00 95.75 336 VAL A CA 1
ATOM 2680 C C . VAL A 1 336 ? 20.335 -12.401 3.093 1.00 95.75 336 VAL A C 1
ATOM 2682 O O . VAL A 1 336 ? 19.708 -13.368 3.510 1.00 95.75 336 VAL A O 1
ATOM 2685 N N . LEU A 1 337 ? 20.297 -12.020 1.816 1.00 95.00 337 LEU A N 1
ATOM 2686 C CA . LEU A 1 337 ? 19.474 -12.693 0.810 1.00 95.00 337 LEU A CA 1
ATOM 2687 C C . LEU A 1 337 ? 19.948 -14.124 0.493 1.00 95.00 337 LEU A C 1
ATOM 2689 O O . LEU A 1 337 ? 19.163 -14.950 0.026 1.00 95.00 337 LEU A O 1
ATOM 2693 N N . TYR A 1 338 ? 21.223 -14.420 0.737 1.00 95.75 338 TYR A N 1
ATOM 2694 C CA . TYR A 1 338 ? 21.880 -15.682 0.390 1.00 95.75 338 TYR A CA 1
ATOM 2695 C C . TYR A 1 338 ? 22.311 -16.463 1.643 1.00 95.75 338 TYR A C 1
ATOM 2697 O O . TYR A 1 338 ? 22.444 -15.875 2.716 1.00 95.75 338 TYR A O 1
ATOM 2705 N N . PRO A 1 339 ? 22.574 -17.775 1.535 1.00 95.25 339 PRO A N 1
ATOM 2706 C CA . PRO A 1 339 ? 23.049 -18.572 2.659 1.00 95.25 339 PRO A CA 1
ATOM 2707 C C . PRO A 1 339 ? 24.420 -18.083 3.139 1.00 95.25 339 PRO A C 1
ATOM 2709 O O . PRO A 1 339 ? 25.384 -18.050 2.370 1.00 95.25 339 PRO A O 1
ATOM 2712 N N . ALA A 1 340 ? 24.507 -17.738 4.421 1.00 95.44 340 ALA A N 1
ATOM 2713 C CA . ALA A 1 340 ? 25.734 -17.310 5.084 1.00 95.44 340 ALA A CA 1
ATOM 2714 C C . ALA A 1 340 ? 26.113 -18.270 6.216 1.00 95.44 340 ALA A C 1
ATOM 2716 O O . ALA A 1 340 ? 25.265 -19.000 6.733 1.00 95.44 340 ALA A O 1
ATOM 2717 N N . TYR A 1 341 ? 27.393 -18.277 6.575 1.00 95.69 341 TYR A N 1
ATOM 2718 C CA . TYR A 1 341 ? 27.904 -18.997 7.733 1.00 95.69 341 TYR A CA 1
ATOM 2719 C C . TYR A 1 341 ? 27.609 -18.234 9.024 1.00 95.69 341 TYR A C 1
ATOM 2721 O O . TYR A 1 341 ? 27.762 -17.006 9.095 1.00 95.69 341 TYR A O 1
ATOM 2729 N N . SER A 1 342 ? 27.216 -18.979 10.054 1.00 95.81 342 SER A N 1
ATOM 2730 C CA . SER A 1 342 ? 27.205 -18.473 11.422 1.00 95.81 342 SER A CA 1
ATOM 2731 C C . SER A 1 342 ? 28.533 -18.758 12.128 1.00 95.81 342 SER A C 1
ATOM 2733 O O . SER A 1 342 ? 29.402 -19.465 11.611 1.00 95.81 342 SER A O 1
ATOM 2735 N N . VAL A 1 343 ? 28.696 -18.219 13.335 1.00 95.50 343 VAL A N 1
ATOM 2736 C CA . VAL A 1 343 ? 29.845 -18.500 14.208 1.00 95.50 343 VAL A CA 1
ATOM 2737 C C . VAL A 1 343 ? 30.025 -20.002 14.452 1.00 95.50 343 VAL A C 1
ATOM 2739 O O . VAL A 1 343 ? 31.143 -20.509 14.354 1.00 95.50 343 VAL A O 1
ATOM 2742 N N . GLY A 1 344 ? 28.934 -20.732 14.692 1.00 93.75 344 GLY A N 1
ATOM 2743 C CA . GLY A 1 344 ? 28.954 -22.179 14.912 1.00 93.75 344 GLY A CA 1
ATOM 2744 C C . GLY A 1 344 ? 29.451 -22.985 13.706 1.00 93.75 344 GLY A C 1
ATOM 2745 O O . GLY A 1 344 ? 29.991 -24.079 13.877 1.00 93.75 344 GLY A O 1
ATOM 2746 N N . ASP A 1 345 ? 29.344 -22.434 12.495 1.00 93.94 345 ASP A N 1
ATOM 2747 C CA . ASP A 1 345 ? 29.806 -23.086 11.268 1.00 93.94 345 ASP A CA 1
ATOM 2748 C C . ASP A 1 345 ? 31.308 -22.871 10.993 1.00 93.94 345 ASP A C 1
ATOM 2750 O O . ASP A 1 345 ? 31.886 -23.569 10.154 1.00 93.94 345 ASP A O 1
ATOM 2754 N N . LEU A 1 346 ? 31.974 -21.937 11.691 1.00 92.69 346 LEU A N 1
ATOM 2755 C CA . LEU A 1 346 ? 33.340 -21.492 11.365 1.00 92.69 346 LEU A CA 1
ATOM 2756 C C . LEU A 1 346 ? 34.366 -22.628 11.321 1.00 92.69 346 LEU A C 1
ATOM 2758 O O . LEU A 1 346 ? 35.288 -22.588 10.503 1.00 92.69 346 LEU A O 1
ATOM 2762 N N . GLY A 1 347 ? 34.196 -23.660 12.151 1.00 88.69 347 GLY A N 1
ATOM 2763 C CA . GLY A 1 347 ? 35.092 -24.819 12.204 1.00 88.69 347 GLY A CA 1
ATOM 2764 C C . GLY A 1 347 ? 35.192 -25.610 10.892 1.00 88.69 347 GLY A C 1
ATOM 2765 O O . GLY A 1 347 ? 36.157 -26.349 10.709 1.00 88.69 347 GLY A O 1
ATOM 2766 N N . ALA A 1 348 ? 34.232 -25.445 9.976 1.00 89.31 348 ALA A N 1
ATOM 2767 C CA . ALA A 1 348 ? 34.219 -26.073 8.654 1.00 89.31 348 ALA A CA 1
ATOM 2768 C C . ALA A 1 348 ? 34.649 -25.125 7.515 1.00 89.31 348 ALA A C 1
ATOM 2770 O O . ALA A 1 348 ? 34.524 -25.479 6.343 1.00 89.31 348 ALA A O 1
ATOM 2771 N N . THR A 1 349 ? 35.146 -23.928 7.836 1.00 91.38 349 THR A N 1
ATOM 2772 C CA . THR A 1 349 ? 35.470 -22.877 6.858 1.00 91.38 349 THR A CA 1
ATOM 2773 C C . THR A 1 349 ? 36.974 -22.597 6.773 1.00 91.38 349 THR A C 1
ATOM 2775 O O . THR A 1 349 ? 37.779 -23.150 7.523 1.00 91.38 349 THR A O 1
ATOM 2778 N N . THR A 1 350 ? 37.372 -21.690 5.877 1.00 87.94 350 THR A N 1
ATOM 2779 C CA . THR A 1 350 ? 38.749 -21.166 5.787 1.00 87.94 350 THR A CA 1
ATOM 2780 C C . THR A 1 350 ? 39.190 -20.400 7.037 1.00 87.94 350 THR A C 1
ATOM 2782 O O . THR A 1 350 ? 40.388 -20.236 7.252 1.00 87.94 350 THR A O 1
ATOM 2785 N N . LEU A 1 351 ? 38.243 -19.970 7.877 1.00 90.38 351 LEU A N 1
ATOM 2786 C CA . LEU A 1 351 ? 38.481 -19.269 9.139 1.00 90.38 351 LEU A CA 1
ATOM 2787 C C . LEU A 1 351 ? 38.416 -20.208 10.359 1.00 90.38 351 LEU A C 1
ATOM 2789 O O . LEU A 1 351 ? 38.243 -19.754 11.492 1.00 90.38 351 LEU A O 1
ATOM 2793 N N . ALA A 1 352 ? 38.557 -21.522 10.158 1.00 89.69 352 ALA A N 1
ATOM 2794 C CA . ALA A 1 352 ? 38.607 -22.479 11.257 1.00 89.69 352 ALA A CA 1
ATOM 2795 C C . ALA A 1 352 ? 39.738 -22.134 12.248 1.00 89.69 352 ALA A C 1
ATOM 2797 O O . ALA A 1 352 ? 40.900 -21.990 11.869 1.00 89.69 352 ALA A O 1
ATOM 2798 N N . GLY A 1 353 ? 39.394 -22.030 13.536 1.00 84.19 353 GLY A N 1
ATOM 2799 C CA . GLY A 1 353 ? 40.333 -21.662 14.601 1.00 84.19 353 GLY A CA 1
ATOM 2800 C C . GLY A 1 353 ? 40.473 -20.157 14.853 1.00 84.19 353 GLY A C 1
ATOM 2801 O O . GLY A 1 353 ? 41.334 -19.772 15.643 1.00 84.19 353 GLY A O 1
ATOM 2802 N N . TYR A 1 354 ? 39.650 -19.316 14.216 1.00 88.69 354 TYR A N 1
ATOM 2803 C CA . TYR A 1 354 ? 39.529 -17.904 14.581 1.00 88.69 354 TYR A CA 1
ATOM 2804 C C . TYR A 1 354 ? 39.041 -17.755 16.034 1.00 88.69 354 TYR A C 1
ATOM 2806 O O . TYR A 1 354 ? 38.144 -18.480 16.466 1.00 88.69 354 TYR A O 1
ATOM 2814 N N . ASP A 1 355 ? 39.633 -16.820 16.781 1.00 89.81 355 ASP A N 1
ATOM 2815 C CA . ASP A 1 355 ? 39.274 -16.548 18.177 1.00 89.81 355 ASP A CA 1
ATOM 2816 C C . ASP A 1 355 ? 38.029 -15.655 18.229 1.00 89.81 355 ASP A C 1
ATOM 2818 O O . ASP A 1 355 ? 38.098 -14.444 18.004 1.00 89.81 355 ASP A O 1
ATOM 2822 N N . VAL A 1 356 ? 36.866 -16.270 18.441 1.00 92.06 356 VAL A N 1
ATOM 2823 C CA . VAL A 1 356 ? 35.587 -15.556 18.514 1.00 92.06 356 VAL A CA 1
ATOM 2824 C C . VAL A 1 356 ? 35.409 -14.983 19.927 1.00 92.06 356 VAL A C 1
ATOM 2826 O O . VAL A 1 356 ? 35.524 -15.737 20.895 1.00 92.06 356 VAL A O 1
ATOM 2829 N N . PRO A 1 357 ? 35.103 -13.678 20.077 1.00 92.88 357 PRO A N 1
ATOM 2830 C CA . PRO A 1 357 ? 34.915 -13.055 21.385 1.00 92.88 357 PRO A CA 1
ATOM 2831 C C . PRO A 1 357 ? 33.855 -13.746 22.254 1.00 92.88 357 PRO A C 1
ATOM 2833 O O . PRO A 1 357 ? 32.792 -14.150 21.774 1.00 92.88 357 PRO A O 1
ATOM 2836 N N . GLU A 1 358 ? 34.115 -13.816 23.562 1.00 88.19 358 GLU A N 1
ATOM 2837 C CA . GLU A 1 358 ? 33.180 -14.383 24.536 1.00 88.19 358 GLU A CA 1
ATOM 2838 C C . GLU A 1 358 ? 31.871 -13.571 24.571 1.00 88.19 358 GLU A C 1
ATOM 2840 O O . GLU A 1 358 ? 31.882 -12.351 24.736 1.00 88.19 358 GLU A O 1
ATOM 2845 N N . GLY A 1 359 ? 30.730 -14.250 24.422 1.00 85.56 359 GLY A N 1
ATOM 2846 C CA . GLY A 1 359 ? 29.398 -13.630 24.432 1.00 85.56 359 GLY A CA 1
ATOM 2847 C C . GLY A 1 359 ? 28.751 -13.445 23.057 1.00 85.56 359 GLY A C 1
ATOM 2848 O O . GLY A 1 359 ? 27.587 -13.050 23.004 1.00 85.56 359 GLY A O 1
ATOM 2849 N N . ILE A 1 360 ? 29.450 -13.768 21.964 1.00 93.94 360 ILE A N 1
ATOM 2850 C CA . ILE A 1 360 ? 28.830 -13.890 20.640 1.00 93.94 360 ILE A CA 1
ATOM 2851 C C . ILE A 1 360 ? 28.143 -15.254 20.517 1.00 93.94 360 ILE A C 1
ATOM 2853 O O . ILE A 1 360 ? 28.721 -16.284 20.851 1.00 93.94 360 ILE A O 1
ATOM 2857 N N . SER A 1 361 ? 26.891 -15.244 20.060 1.00 94.25 361 SER A N 1
ATOM 2858 C CA . SER A 1 361 ? 26.090 -16.452 19.844 1.00 94.25 361 SER A CA 1
ATOM 2859 C C . SER A 1 361 ? 26.633 -17.291 18.682 1.00 94.25 361 SER A C 1
ATOM 2861 O O . SER A 1 361 ? 27.024 -16.736 17.655 1.00 94.25 361 SER A O 1
ATOM 2863 N N . ASP A 1 362 ? 26.562 -18.620 18.796 1.00 94.81 362 ASP A N 1
ATOM 2864 C CA . ASP A 1 362 ? 26.888 -19.552 17.703 1.00 94.81 362 ASP A CA 1
ATOM 2865 C C . ASP A 1 362 ? 25.990 -19.338 16.466 1.00 94.81 362 ASP A C 1
ATOM 2867 O O . ASP A 1 362 ? 26.380 -19.660 15.341 1.00 94.81 362 ASP A O 1
ATOM 2871 N N . ASP A 1 363 ? 24.808 -18.742 16.652 1.00 94.62 363 ASP A N 1
ATOM 2872 C CA . ASP A 1 363 ? 23.862 -18.406 15.581 1.00 94.62 363 ASP A CA 1
ATOM 2873 C C . ASP A 1 363 ? 24.155 -17.045 14.916 1.00 94.62 363 ASP A C 1
ATOM 2875 O O . ASP A 1 363 ? 23.493 -16.672 13.944 1.00 94.62 363 ASP A O 1
ATOM 2879 N N . ALA A 1 364 ? 25.122 -16.268 15.421 1.00 96.44 364 ALA A N 1
ATOM 2880 C CA . ALA A 1 364 ? 25.438 -14.955 14.868 1.00 96.44 364 ALA A CA 1
ATOM 2881 C C . ALA A 1 364 ? 26.043 -15.077 13.461 1.00 96.44 364 ALA A C 1
ATOM 2883 O O . ALA A 1 364 ? 26.961 -15.864 13.232 1.00 96.44 364 ALA A O 1
ATOM 2884 N N . VAL A 1 365 ? 25.557 -14.264 12.521 1.00 97.31 365 VAL A N 1
ATOM 2885 C CA . VAL A 1 365 ? 26.064 -14.221 11.143 1.00 97.31 365 VAL A CA 1
ATOM 2886 C C . VAL A 1 365 ? 27.403 -13.498 11.109 1.00 97.31 365 VAL A C 1
ATOM 2888 O O . VAL A 1 365 ? 27.547 -12.423 11.698 1.00 97.31 365 VAL A O 1
ATOM 2891 N N . VAL A 1 366 ? 28.370 -14.085 10.406 1.00 97.25 366 VAL A N 1
ATOM 2892 C CA . VAL A 1 366 ? 29.749 -13.591 10.326 1.00 97.25 366 VAL A CA 1
ATOM 2893 C C . VAL A 1 366 ? 29.917 -12.657 9.128 1.00 97.25 366 VAL A C 1
ATOM 2895 O O . VAL A 1 366 ? 29.450 -12.959 8.029 1.00 97.25 366 VAL A O 1
ATOM 2898 N N . TYR A 1 367 ? 30.613 -11.537 9.326 1.00 97.19 367 TYR A N 1
ATOM 2899 C CA . TYR A 1 367 ? 30.965 -10.580 8.275 1.00 97.19 367 TYR A CA 1
ATOM 2900 C C . TYR A 1 367 ? 32.483 -10.481 8.132 1.00 97.19 367 TYR A C 1
ATOM 2902 O O . TYR A 1 367 ? 33.204 -10.419 9.128 1.00 97.19 367 TYR A O 1
ATOM 2910 N N . VAL A 1 368 ? 32.970 -10.458 6.894 1.00 97.12 368 VAL A N 1
ATOM 2911 C CA . VAL A 1 368 ? 34.388 -10.663 6.551 1.00 97.12 368 VAL A CA 1
ATOM 2912 C C . VAL A 1 368 ? 34.975 -9.513 5.732 1.00 97.12 368 VAL A C 1
ATOM 2914 O O . VAL A 1 368 ? 34.260 -8.663 5.197 1.00 97.12 368 VAL A O 1
ATOM 2917 N N . ASP A 1 369 ? 36.302 -9.468 5.661 1.00 95.25 369 ASP A N 1
ATOM 2918 C CA . ASP A 1 369 ? 37.064 -8.496 4.873 1.00 95.25 369 ASP A CA 1
ATOM 2919 C C . ASP A 1 369 ? 36.906 -8.701 3.356 1.00 95.25 369 ASP A C 1
ATOM 2921 O O . ASP A 1 369 ? 36.761 -7.734 2.599 1.00 95.25 369 ASP A O 1
ATOM 2925 N N . ASP A 1 370 ? 36.862 -9.958 2.919 1.00 93.25 370 ASP A N 1
ATOM 2926 C CA . ASP A 1 370 ? 36.637 -10.365 1.535 1.00 93.25 370 ASP A CA 1
ATOM 2927 C C . ASP A 1 370 ? 35.664 -11.544 1.453 1.00 93.25 370 ASP A C 1
ATOM 2929 O O . ASP A 1 370 ? 35.696 -12.446 2.283 1.00 93.25 370 ASP A O 1
ATOM 2933 N N . GLN A 1 371 ? 34.768 -11.526 0.466 1.00 89.06 371 GLN A N 1
ATOM 2934 C CA . GLN A 1 371 ? 33.700 -12.519 0.371 1.00 89.06 371 GLN A CA 1
ATOM 2935 C C . GLN A 1 371 ? 34.159 -13.812 -0.316 1.00 89.06 371 GLN A C 1
ATOM 2937 O O . GLN A 1 371 ? 33.675 -14.886 0.029 1.00 89.06 371 GLN A O 1
ATOM 2942 N N . GLU A 1 372 ? 35.075 -13.719 -1.282 1.00 89.06 372 GLU A N 1
ATOM 2943 C CA . GLU A 1 372 ? 35.581 -14.881 -2.020 1.00 89.06 3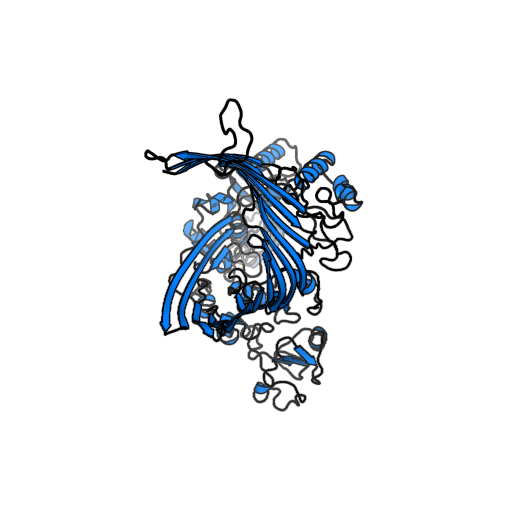72 GLU A CA 1
ATOM 2944 C C . GLU A 1 372 ? 36.774 -15.517 -1.301 1.00 89.06 372 GLU A C 1
ATOM 2946 O O . GLU A 1 372 ? 36.898 -16.740 -1.267 1.00 89.06 372 GLU A O 1
ATOM 2951 N N . ASN A 1 373 ? 37.641 -14.692 -0.707 1.00 91.12 373 ASN A N 1
ATOM 2952 C CA . ASN A 1 373 ? 38.870 -15.123 -0.044 1.00 91.12 373 ASN A CA 1
ATOM 2953 C C . ASN A 1 373 ? 39.014 -14.469 1.344 1.00 91.12 373 ASN A C 1
ATOM 2955 O O . ASN A 1 373 ? 39.934 -13.673 1.550 1.00 91.12 373 ASN A O 1
ATOM 2959 N N . PRO A 1 374 ? 38.124 -14.787 2.301 1.00 93.00 374 PRO A N 1
ATOM 2960 C CA . PRO A 1 374 ? 38.127 -14.158 3.618 1.00 93.00 374 PRO A CA 1
ATOM 2961 C C . PRO A 1 374 ? 39.412 -14.466 4.385 1.00 93.00 374 PRO A C 1
ATOM 2963 O O . PRO A 1 374 ? 39.832 -15.624 4.480 1.00 93.00 374 PRO A O 1
ATOM 2966 N N . SER A 1 375 ? 40.004 -13.430 4.978 1.00 92.56 375 SER A N 1
ATOM 2967 C CA . SER A 1 375 ? 41.214 -13.529 5.800 1.00 92.56 375 SER A CA 1
ATOM 2968 C C . SER A 1 375 ? 41.010 -13.042 7.237 1.00 92.56 375 SER A C 1
ATOM 2970 O O . SER A 1 375 ? 41.755 -13.440 8.136 1.00 92.56 375 SER A O 1
ATOM 2972 N N . ALA A 1 376 ? 39.975 -12.232 7.478 1.00 93.50 376 ALA A N 1
ATOM 2973 C CA . ALA A 1 376 ? 39.627 -11.715 8.792 1.00 93.50 376 ALA A CA 1
ATOM 2974 C C . ALA A 1 376 ? 38.114 -11.505 8.949 1.00 93.50 376 ALA A C 1
ATOM 2976 O O . ALA A 1 376 ? 37.398 -11.193 7.998 1.00 93.50 376 ALA A O 1
ATOM 2977 N N . ILE A 1 377 ? 37.638 -11.615 10.190 1.00 96.38 377 ILE A N 1
ATOM 2978 C CA . ILE A 1 377 ? 36.278 -11.225 10.568 1.00 96.38 377 ILE A CA 1
ATOM 2979 C C . ILE A 1 377 ? 36.278 -9.733 10.915 1.00 96.38 377 ILE A C 1
ATOM 2981 O O . ILE A 1 377 ? 37.095 -9.280 11.717 1.00 96.38 377 ILE A O 1
ATOM 2985 N N . VAL A 1 378 ? 35.361 -8.970 10.319 1.00 96.12 378 VAL A N 1
ATOM 2986 C CA . VAL A 1 378 ? 35.193 -7.527 10.576 1.00 96.12 378 VAL A CA 1
ATOM 2987 C C . VAL A 1 378 ? 34.035 -7.230 11.532 1.00 96.12 378 VAL A C 1
ATOM 2989 O O . VAL A 1 378 ? 34.004 -6.166 12.153 1.00 96.12 378 VAL A O 1
ATOM 2992 N N . GLY A 1 379 ? 33.107 -8.175 11.707 1.00 96.44 379 GLY A N 1
ATOM 2993 C CA . GLY A 1 379 ? 32.015 -8.063 12.670 1.00 96.44 379 GLY A CA 1
ATOM 2994 C C . GLY A 1 379 ? 31.050 -9.246 12.650 1.00 96.44 379 GLY A C 1
ATOM 2995 O O . GLY A 1 379 ? 31.183 -10.172 11.849 1.00 96.44 379 GLY A O 1
ATOM 2996 N N . TYR A 1 380 ? 30.056 -9.179 13.531 1.00 97.19 380 TYR A N 1
ATOM 2997 C CA . TYR A 1 380 ? 29.018 -10.195 13.703 1.00 97.19 380 TYR A CA 1
ATOM 2998 C C . TYR A 1 380 ? 27.635 -9.544 13.787 1.00 97.19 380 TYR A C 1
ATOM 3000 O O . TYR A 1 380 ? 27.512 -8.370 14.151 1.00 97.19 380 TYR A O 1
ATOM 3008 N N . ARG A 1 381 ? 26.572 -10.305 13.512 1.00 96.31 381 ARG A N 1
ATOM 3009 C CA . ARG A 1 381 ? 25.194 -9.860 13.766 1.00 96.31 381 ARG A CA 1
ATOM 3010 C C . ARG A 1 381 ? 24.323 -10.971 14.330 1.00 96.31 381 ARG A C 1
ATOM 3012 O O . ARG A 1 381 ? 24.255 -12.059 13.769 1.00 96.31 381 ARG A O 1
ATOM 3019 N N . GLU A 1 382 ? 23.557 -10.632 15.358 1.00 94.31 382 GLU A N 1
ATOM 3020 C CA . GLU A 1 382 ? 22.490 -11.465 15.907 1.00 94.31 382 GLU A CA 1
ATOM 3021 C C . GLU A 1 382 ? 21.149 -10.726 15.789 1.00 94.31 382 GLU A C 1
ATOM 3023 O O . GLU A 1 382 ? 20.925 -9.680 16.406 1.00 94.31 382 GLU A O 1
ATOM 3028 N N . GLY A 1 383 ? 20.241 -11.240 14.954 1.00 89.94 383 GLY A N 1
ATOM 3029 C CA . GLY A 1 383 ? 18.962 -10.584 14.678 1.00 89.94 383 GLY A CA 1
ATOM 3030 C C . GLY A 1 383 ? 19.155 -9.173 14.108 1.00 89.94 383 GLY A C 1
ATOM 3031 O O . GLY A 1 383 ? 19.550 -9.015 12.955 1.00 89.94 383 GLY A O 1
ATOM 3032 N N . THR A 1 384 ? 18.861 -8.145 14.907 1.00 87.88 384 THR A N 1
ATOM 3033 C CA . THR A 1 384 ? 19.043 -6.726 14.543 1.00 87.88 384 THR A CA 1
ATOM 3034 C C . THR A 1 384 ? 20.245 -6.066 15.225 1.00 87.88 384 THR A C 1
ATOM 3036 O O . THR A 1 384 ? 20.480 -4.878 15.006 1.00 87.88 384 THR A O 1
ATOM 3039 N N . THR A 1 385 ? 20.958 -6.786 16.094 1.00 91.31 385 THR A N 1
ATOM 3040 C CA . THR A 1 385 ? 22.081 -6.260 16.879 1.00 91.31 385 THR A CA 1
ATOM 3041 C C . THR A 1 385 ? 23.390 -6.589 16.179 1.00 91.31 385 THR A C 1
ATOM 3043 O O . THR A 1 385 ? 23.648 -7.748 15.858 1.00 91.31 385 THR A O 1
ATOM 3046 N N . TRP A 1 386 ? 24.208 -5.568 15.950 1.00 93.06 386 TRP A N 1
ATOM 3047 C CA . TRP A 1 386 ? 25.515 -5.696 15.317 1.00 93.06 386 TRP A CA 1
ATOM 3048 C C . TRP A 1 386 ? 26.621 -5.640 16.362 1.00 93.06 386 TRP A C 1
ATOM 3050 O O . TRP A 1 386 ? 26.486 -4.957 17.378 1.00 93.06 386 TRP A O 1
ATOM 3060 N N . TYR A 1 387 ? 27.713 -6.345 16.096 1.00 95.94 387 TYR A N 1
ATOM 3061 C CA . TYR A 1 387 ? 28.880 -6.419 16.960 1.00 95.94 387 TYR A CA 1
ATOM 3062 C C . TYR A 1 387 ? 30.148 -6.195 16.140 1.00 95.94 387 TYR A C 1
ATOM 3064 O O . TYR A 1 387 ? 30.262 -6.680 15.012 1.00 95.94 387 TYR A O 1
ATOM 3072 N N . THR A 1 388 ? 31.114 -5.480 16.707 1.00 95.44 388 THR A N 1
ATOM 3073 C CA . THR A 1 388 ? 32.453 -5.342 16.123 1.00 95.44 388 THR A CA 1
ATOM 3074 C C . THR A 1 388 ? 33.195 -6.683 16.151 1.00 95.44 388 THR A C 1
ATOM 3076 O O . THR A 1 388 ? 32.787 -7.616 16.845 1.00 95.44 388 THR A O 1
ATOM 3079 N N . ALA A 1 389 ? 34.330 -6.787 15.453 1.00 94.44 389 ALA A N 1
ATOM 3080 C CA . ALA A 1 389 ? 35.199 -7.968 15.522 1.00 94.44 389 ALA A CA 1
ATOM 3081 C C . ALA A 1 389 ? 35.650 -8.327 16.958 1.00 94.44 389 ALA A C 1
ATOM 3083 O O . ALA A 1 389 ? 35.935 -9.488 17.232 1.00 94.44 389 ALA A O 1
ATOM 3084 N N . ASN A 1 390 ? 35.658 -7.353 17.880 1.00 93.69 390 ASN A N 1
ATOM 3085 C CA . ASN A 1 390 ? 35.995 -7.544 19.297 1.00 93.69 390 ASN A CA 1
ATOM 3086 C C . ASN A 1 390 ? 34.788 -7.940 20.171 1.00 93.69 390 ASN A C 1
ATOM 3088 O O . ASN A 1 390 ? 34.938 -8.102 21.378 1.00 93.69 390 ASN A O 1
ATOM 3092 N N . GLY A 1 391 ? 33.590 -8.061 19.590 1.00 92.44 391 GLY A N 1
ATOM 3093 C CA . GLY A 1 391 ? 32.363 -8.439 20.294 1.00 92.44 391 GLY A CA 1
ATOM 3094 C C . GLY A 1 391 ? 31.638 -7.287 20.998 1.00 92.44 391 GLY A C 1
ATOM 3095 O O . GLY A 1 391 ? 30.706 -7.515 21.767 1.00 92.44 391 GLY A O 1
ATOM 3096 N N . GLU A 1 392 ? 32.029 -6.039 20.741 1.00 94.25 392 GLU A N 1
ATOM 3097 C CA . GLU A 1 392 ? 31.350 -4.861 21.289 1.00 94.25 392 GLU A CA 1
ATOM 3098 C C . GLU A 1 392 ? 30.117 -4.517 20.449 1.00 94.25 392 GLU A C 1
ATOM 3100 O O . GLU A 1 392 ? 30.179 -4.565 19.223 1.00 94.25 392 GLU A O 1
ATOM 3105 N N . VAL A 1 393 ? 29.006 -4.133 21.087 1.00 92.88 393 VAL A N 1
ATOM 3106 C CA . VAL A 1 393 ? 27.784 -3.730 20.370 1.00 92.88 393 VAL A CA 1
ATOM 3107 C C . VAL A 1 393 ? 28.056 -2.489 19.518 1.00 92.88 393 VAL A C 1
ATOM 3109 O O . VAL A 1 393 ? 28.443 -1.442 20.034 1.00 92.88 393 VAL A O 1
ATOM 3112 N N . GLU A 1 394 ? 27.777 -2.595 18.223 1.00 90.88 394 GLU A N 1
ATOM 3113 C CA . GLU A 1 394 ? 27.873 -1.512 17.252 1.00 90.88 394 GLU A CA 1
ATOM 3114 C C . GLU A 1 394 ? 26.463 -1.031 16.880 1.00 90.88 394 GLU A C 1
ATOM 3116 O O . GLU A 1 394 ? 25.621 -1.788 16.397 1.00 90.88 394 GLU A O 1
ATOM 3121 N N . ALA A 1 395 ? 26.185 0.250 17.118 1.00 84.88 395 ALA A N 1
ATOM 3122 C CA . ALA A 1 395 ? 24.884 0.846 16.821 1.00 84.88 395 ALA A CA 1
ATOM 3123 C C . ALA A 1 395 ? 24.743 1.235 15.341 1.00 84.88 395 ALA A C 1
ATOM 3125 O O . ALA A 1 395 ? 23.621 1.339 14.836 1.00 84.88 395 ALA A O 1
ATOM 3126 N N . ASN A 1 396 ? 25.863 1.482 14.658 1.00 87.25 396 ASN A N 1
ATOM 3127 C CA . ASN A 1 396 ? 25.905 1.854 13.254 1.00 87.25 396 ASN A CA 1
ATOM 3128 C C . ASN A 1 396 ? 26.625 0.774 12.425 1.00 87.25 396 ASN A C 1
ATOM 3130 O O . ASN A 1 396 ? 27.854 0.803 12.332 1.00 87.25 396 ASN A O 1
ATOM 3134 N N . PRO A 1 397 ? 25.892 -0.137 11.756 1.00 89.62 397 PRO A N 1
ATOM 3135 C CA . PRO A 1 397 ? 26.505 -1.225 10.989 1.00 89.62 397 PRO A CA 1
ATOM 3136 C C . PRO A 1 397 ? 27.389 -0.746 9.835 1.00 89.62 397 PRO A C 1
ATOM 3138 O O . PRO A 1 397 ? 28.267 -1.482 9.387 1.00 89.62 397 PRO A O 1
ATOM 3141 N N . LYS A 1 398 ? 27.234 0.512 9.402 1.00 90.44 398 LYS A N 1
ATOM 3142 C CA . LYS A 1 398 ? 28.126 1.131 8.425 1.00 90.44 398 LYS A CA 1
ATOM 3143 C C . LYS A 1 398 ? 29.591 1.118 8.872 1.00 90.44 398 LYS A C 1
ATOM 3145 O O . LYS A 1 398 ? 30.470 0.961 8.035 1.00 90.44 398 LYS A O 1
ATOM 3150 N N . ASN A 1 399 ? 29.861 1.226 10.174 1.00 90.81 399 ASN A N 1
ATOM 3151 C CA . ASN A 1 399 ? 31.227 1.161 10.693 1.00 90.81 399 ASN A CA 1
ATOM 3152 C C . ASN A 1 399 ? 31.880 -0.202 10.412 1.00 90.81 399 ASN A C 1
ATOM 3154 O O . ASN A 1 399 ? 33.081 -0.252 10.183 1.00 90.81 399 ASN A O 1
ATOM 3158 N N . ILE A 1 400 ? 31.098 -1.290 10.397 1.00 93.56 400 ILE A N 1
ATOM 3159 C CA . ILE A 1 400 ? 31.568 -2.635 10.032 1.00 93.56 400 ILE A CA 1
ATOM 3160 C C . ILE A 1 400 ? 31.747 -2.726 8.512 1.00 93.56 400 ILE A C 1
ATOM 3162 O O . ILE A 1 400 ? 32.784 -3.185 8.042 1.00 93.56 400 ILE A O 1
ATOM 3166 N N . ALA A 1 401 ? 30.765 -2.245 7.742 1.00 92.50 401 ALA A N 1
ATOM 3167 C CA . ALA A 1 401 ? 30.809 -2.250 6.279 1.00 92.50 401 ALA A CA 1
ATOM 3168 C C . ALA A 1 401 ? 32.003 -1.454 5.710 1.00 92.50 401 ALA A C 1
ATOM 3170 O O . ALA A 1 401 ? 32.652 -1.885 4.758 1.00 92.50 401 ALA A O 1
ATOM 3171 N N . ASP A 1 402 ? 32.330 -0.303 6.302 1.00 93.75 402 ASP A N 1
ATOM 3172 C CA . ASP A 1 402 ? 33.414 0.569 5.837 1.00 93.75 402 ASP A CA 1
ATOM 3173 C C . ASP A 1 402 ? 34.807 -0.079 5.993 1.00 93.75 402 ASP A C 1
ATOM 3175 O O . ASP A 1 402 ? 35.731 0.298 5.271 1.00 93.75 402 ASP A O 1
ATOM 3179 N N . LEU A 1 403 ? 34.964 -1.087 6.865 1.00 93.62 403 LEU A N 1
ATOM 3180 C CA . LEU A 1 403 ? 36.225 -1.827 7.034 1.00 93.62 403 LEU A CA 1
ATOM 3181 C C . LEU A 1 403 ? 36.569 -2.717 5.831 1.00 93.62 403 LEU A C 1
ATOM 3183 O O . LEU A 1 403 ? 37.742 -3.014 5.616 1.00 93.62 403 LEU A O 1
ATOM 3187 N N . SER A 1 404 ? 35.572 -3.126 5.043 1.00 92.12 404 SER A N 1
ATOM 3188 C CA . SER A 1 404 ? 35.730 -4.043 3.906 1.00 92.12 404 SER A CA 1
ATOM 3189 C C . SER A 1 404 ? 35.291 -3.449 2.561 1.00 92.12 404 SER A C 1
ATOM 3191 O O . SER A 1 404 ? 35.331 -4.132 1.533 1.00 92.12 404 SER A O 1
ATOM 3193 N N . GLY A 1 405 ? 34.930 -2.159 2.532 1.00 90.69 405 GLY A N 1
ATOM 3194 C CA . GLY A 1 405 ? 34.470 -1.460 1.326 1.00 90.69 405 GLY A CA 1
ATOM 3195 C C . GLY A 1 405 ? 33.002 -1.728 0.969 1.00 90.69 405 GLY A C 1
ATOM 3196 O O . GLY A 1 405 ? 32.622 -1.589 -0.191 1.00 90.69 405 GLY A O 1
ATOM 3197 N N . GLY A 1 406 ? 32.192 -2.119 1.953 1.00 91.94 406 GLY A N 1
ATOM 3198 C CA . GLY A 1 406 ? 30.791 -2.513 1.824 1.00 91.94 406 GLY A CA 1
ATOM 3199 C C . GLY A 1 406 ? 30.492 -3.710 2.721 1.00 91.94 406 GLY A C 1
ATOM 3200 O O . GLY A 1 406 ? 31.397 -4.446 3.100 1.00 91.94 406 GLY A O 1
ATOM 3201 N N . ILE A 1 407 ? 29.229 -3.930 3.080 1.00 94.56 407 ILE A N 1
ATOM 3202 C CA . ILE A 1 407 ? 28.888 -5.065 3.936 1.00 94.56 407 ILE A CA 1
ATOM 3203 C C . ILE A 1 407 ? 29.110 -6.396 3.197 1.00 94.56 407 ILE A C 1
ATOM 3205 O O . ILE A 1 407 ? 28.581 -6.605 2.107 1.00 94.56 407 ILE A O 1
ATOM 3209 N N . LYS A 1 408 ? 29.899 -7.300 3.789 1.00 95.75 408 LYS A N 1
ATOM 3210 C CA . LYS A 1 408 ? 30.246 -8.607 3.205 1.00 95.75 408 LYS A CA 1
ATOM 3211 C C . LYS A 1 408 ? 29.933 -9.733 4.191 1.00 95.75 408 LYS A C 1
ATOM 3213 O O . LYS A 1 408 ? 30.763 -10.029 5.052 1.00 95.75 408 LYS A O 1
ATOM 3218 N N . PRO A 1 409 ? 28.734 -10.332 4.138 1.00 96.31 409 PRO A N 1
ATOM 3219 C CA . PRO A 1 409 ? 28.454 -11.541 4.906 1.00 96.31 409 PRO A CA 1
ATOM 3220 C C . PRO A 1 409 ? 29.335 -12.692 4.404 1.00 96.31 409 PRO A C 1
ATOM 3222 O O . PRO A 1 409 ? 29.630 -12.780 3.212 1.00 96.31 409 PRO A O 1
ATOM 3225 N N . PHE A 1 410 ? 29.735 -13.599 5.292 1.00 96.25 410 PHE A N 1
ATOM 3226 C CA . PHE A 1 410 ? 30.499 -14.779 4.904 1.00 96.25 410 PHE A CA 1
ATOM 3227 C C . PHE A 1 410 ? 29.573 -15.801 4.229 1.00 96.25 410 PHE A C 1
ATOM 3229 O O . PHE A 1 410 ? 28.970 -16.648 4.887 1.00 96.25 410 PHE A O 1
ATOM 3236 N N . LEU A 1 411 ? 29.410 -15.684 2.910 1.00 95.06 411 LEU A N 1
ATOM 3237 C CA . LEU A 1 411 ? 28.506 -16.534 2.138 1.00 95.06 411 LEU A CA 1
ATOM 3238 C C . LEU A 1 411 ? 29.048 -17.956 1.976 1.00 95.06 411 LEU A C 1
ATOM 3240 O O . LEU A 1 411 ? 30.247 -18.163 1.799 1.00 95.06 411 LEU A O 1
ATOM 3244 N N . LYS A 1 412 ? 28.139 -18.937 1.957 1.00 92.81 412 LYS A N 1
ATOM 3245 C CA . LYS A 1 412 ? 28.487 -20.339 1.676 1.00 92.81 412 LYS A CA 1
ATOM 3246 C C . LYS A 1 412 ? 28.976 -20.528 0.241 1.00 92.81 412 LYS A C 1
ATOM 3248 O O . LYS A 1 412 ? 29.931 -21.264 0.020 1.00 92.81 412 LYS A O 1
ATOM 3253 N N . ASN A 1 413 ? 28.349 -19.815 -0.697 1.00 90.06 413 ASN A N 1
ATOM 3254 C CA . ASN A 1 413 ? 28.675 -19.818 -2.121 1.00 90.06 413 ASN A CA 1
ATOM 3255 C C . ASN A 1 413 ? 28.870 -18.366 -2.599 1.00 90.06 413 ASN A C 1
ATOM 3257 O O . ASN A 1 413 ? 27.889 -17.715 -2.960 1.00 90.06 413 ASN A O 1
ATOM 3261 N N . PRO A 1 414 ? 30.098 -17.819 -2.543 1.00 87.62 414 PRO A N 1
ATOM 3262 C CA . PRO A 1 414 ? 30.347 -16.405 -2.830 1.00 87.62 414 PRO A CA 1
ATOM 3263 C C . PRO A 1 414 ? 30.536 -16.075 -4.320 1.00 87.62 414 PRO A C 1
ATOM 3265 O O . PRO A 1 414 ? 30.564 -14.898 -4.663 1.00 87.62 414 PRO A O 1
ATOM 3268 N N . GLY A 1 415 ? 30.691 -17.073 -5.199 1.00 88.31 415 GLY A N 1
ATOM 3269 C CA . GLY A 1 415 ? 30.902 -16.853 -6.633 1.00 88.31 415 GLY A CA 1
ATOM 3270 C C . GLY A 1 415 ? 29.659 -16.287 -7.324 1.00 88.31 415 GLY A C 1
ATOM 3271 O O . GLY A 1 415 ? 28.548 -16.727 -7.052 1.00 88.31 415 GLY A O 1
ATOM 3272 N N . ILE A 1 416 ? 29.837 -15.346 -8.258 1.00 84.25 416 ILE A N 1
ATOM 3273 C CA . ILE A 1 416 ? 28.739 -14.587 -8.900 1.00 84.25 416 ILE A CA 1
ATOM 3274 C C . ILE A 1 416 ? 27.651 -15.486 -9.518 1.00 84.25 416 ILE A C 1
ATOM 3276 O O . ILE A 1 416 ? 26.466 -15.165 -9.447 1.00 84.25 416 ILE A O 1
ATOM 3280 N N . GLU A 1 417 ? 28.032 -16.609 -10.131 1.00 84.81 417 GLU A N 1
ATOM 3281 C CA . GLU A 1 417 ? 27.074 -17.539 -10.745 1.00 84.81 417 GLU A CA 1
ATOM 3282 C C . GLU A 1 417 ? 26.352 -18.422 -9.719 1.00 84.81 417 GLU A C 1
ATOM 3284 O O . GLU A 1 417 ? 25.187 -18.766 -9.920 1.00 84.81 417 GLU A O 1
ATOM 3289 N N . ASP A 1 418 ? 27.010 -18.726 -8.601 1.00 86.38 418 ASP A N 1
ATOM 3290 C CA . ASP A 1 418 ? 26.464 -19.559 -7.528 1.00 86.38 418 ASP A CA 1
ATOM 3291 C C . ASP A 1 418 ? 25.620 -18.736 -6.542 1.00 86.38 418 ASP A C 1
ATOM 3293 O O . ASP A 1 418 ? 24.698 -19.248 -5.906 1.00 86.38 418 ASP A O 1
ATOM 3297 N N . GLN A 1 419 ? 25.898 -17.435 -6.447 1.00 87.88 419 GLN A N 1
ATOM 3298 C CA . GLN A 1 419 ? 25.238 -16.473 -5.575 1.00 87.88 419 GLN A CA 1
ATOM 3299 C C . GLN A 1 419 ? 23.989 -15.860 -6.233 1.00 87.88 419 GLN A C 1
ATOM 3301 O O . GLN A 1 419 ? 23.789 -14.644 -6.242 1.00 87.88 419 GLN A O 1
ATOM 3306 N N . LYS A 1 420 ? 23.140 -16.718 -6.800 1.00 91.44 420 LYS A N 1
ATOM 3307 C CA . LYS A 1 420 ? 21.856 -16.344 -7.405 1.00 91.44 420 LYS A CA 1
ATOM 3308 C C . LYS A 1 420 ? 20.727 -17.063 -6.689 1.00 91.44 420 LYS A C 1
ATOM 3310 O O . LYS A 1 420 ? 20.822 -18.257 -6.421 1.00 91.44 420 LYS A O 1
ATOM 3315 N N . LEU A 1 421 ? 19.599 -16.397 -6.477 1.00 92.56 421 LEU A N 1
ATOM 3316 C CA . LEU A 1 421 ? 18.389 -16.987 -5.910 1.00 92.56 421 LEU A CA 1
ATOM 3317 C C . LEU A 1 421 ? 17.876 -18.163 -6.745 1.00 92.56 421 LEU A C 1
ATOM 3319 O O . LEU A 1 421 ? 17.311 -19.099 -6.189 1.00 92.56 421 LEU A O 1
ATOM 3323 N N . ALA A 1 422 ? 18.124 -18.164 -8.057 1.00 91.50 422 ALA A N 1
ATOM 3324 C CA . ALA A 1 422 ? 17.837 -19.316 -8.911 1.00 91.50 422 ALA A CA 1
ATOM 3325 C C . ALA A 1 422 ? 18.555 -20.604 -8.457 1.00 91.50 422 ALA A C 1
ATOM 3327 O O . ALA A 1 422 ? 18.055 -21.697 -8.713 1.00 91.50 422 ALA A O 1
ATOM 3328 N N . VAL A 1 423 ? 19.689 -20.468 -7.764 1.00 91.44 423 VAL A N 1
ATOM 3329 C CA . VAL A 1 423 ? 20.489 -21.558 -7.192 1.00 91.44 423 VAL A CA 1
ATOM 3330 C C . VAL A 1 423 ? 20.194 -21.720 -5.697 1.00 91.44 423 VAL A C 1
ATOM 3332 O O . VAL A 1 423 ? 19.955 -22.831 -5.229 1.00 91.44 423 VAL A O 1
ATOM 3335 N N . THR A 1 424 ? 20.162 -20.620 -4.937 1.00 92.62 424 THR A N 1
ATOM 3336 C CA . THR A 1 424 ? 20.159 -20.657 -3.466 1.00 92.62 424 THR A CA 1
ATOM 3337 C C . THR A 1 424 ? 18.778 -20.593 -2.816 1.00 92.62 424 THR A C 1
ATOM 3339 O O . THR A 1 424 ? 18.699 -20.712 -1.595 1.00 92.62 424 THR A O 1
ATOM 3342 N N . ALA A 1 425 ? 17.680 -20.405 -3.563 1.00 91.62 425 ALA A N 1
ATOM 3343 C CA . ALA A 1 425 ? 16.354 -20.143 -2.982 1.00 91.62 425 ALA A CA 1
ATOM 3344 C C . ALA A 1 425 ? 15.909 -21.161 -1.916 1.00 91.62 425 ALA A C 1
ATOM 3346 O O . ALA A 1 425 ? 15.265 -20.776 -0.944 1.00 91.62 425 ALA A O 1
ATOM 3347 N N . ASN A 1 426 ? 16.263 -22.439 -2.063 1.00 90.31 426 ASN A N 1
ATOM 3348 C CA . ASN A 1 426 ? 15.888 -23.479 -1.098 1.00 90.31 426 ASN A CA 1
ATOM 3349 C C . ASN A 1 426 ? 16.595 -23.345 0.264 1.00 90.31 426 ASN A C 1
ATOM 3351 O O . ASN A 1 426 ? 16.111 -23.893 1.248 1.00 90.31 426 ASN A O 1
ATOM 3355 N N . GLU A 1 427 ? 17.725 -22.639 0.320 1.00 92.31 427 GLU A N 1
ATOM 3356 C CA . GLU A 1 427 ? 18.477 -22.362 1.551 1.00 92.31 427 GLU A CA 1
ATOM 3357 C C . GLU A 1 427 ? 18.274 -20.917 2.034 1.00 92.31 427 GLU A C 1
ATOM 3359 O O . GLU A 1 427 ? 18.237 -20.658 3.235 1.00 92.31 427 GLU A O 1
ATOM 3364 N N . SER A 1 428 ? 18.101 -19.970 1.105 1.00 94.75 428 SER A N 1
ATOM 3365 C CA . SER A 1 428 ? 17.805 -18.559 1.389 1.00 94.75 428 SER A CA 1
ATOM 3366 C C . SER A 1 428 ? 16.442 -18.356 2.056 1.00 94.75 428 SER A C 1
ATOM 3368 O O . SER A 1 428 ? 16.236 -17.372 2.771 1.00 94.75 428 SER A O 1
ATOM 3370 N N . PHE A 1 429 ? 15.494 -19.261 1.809 1.00 95.81 429 PHE A N 1
ATOM 3371 C CA . PHE A 1 429 ? 14.139 -19.191 2.338 1.00 95.81 429 PHE A CA 1
ATOM 3372 C C . PHE A 1 429 ? 13.813 -20.415 3.190 1.00 95.81 429 PHE A C 1
ATOM 3374 O O . PHE A 1 429 ? 14.227 -21.532 2.901 1.00 95.81 429 PHE A O 1
ATOM 3381 N N . LYS A 1 430 ? 13.005 -20.195 4.223 1.00 95.50 430 LYS A N 1
ATOM 3382 C CA . LYS A 1 430 ? 12.428 -21.232 5.083 1.00 95.50 430 LYS A CA 1
ATOM 3383 C C . LYS A 1 430 ? 10.915 -21.068 5.140 1.00 95.50 430 LYS A C 1
ATOM 3385 O O . LYS A 1 430 ? 10.399 -19.991 4.851 1.00 95.50 430 LYS A O 1
ATOM 3390 N N . ASP A 1 431 ? 10.195 -22.106 5.538 1.00 95.75 431 ASP A N 1
ATOM 3391 C CA . ASP A 1 431 ? 8.754 -21.982 5.761 1.00 95.75 431 ASP A CA 1
ATOM 3392 C C . ASP A 1 431 ? 8.454 -21.080 6.966 1.00 95.75 431 ASP A C 1
ATOM 3394 O O . ASP A 1 431 ? 9.180 -21.081 7.965 1.00 95.75 431 ASP A O 1
ATOM 3398 N N . TYR A 1 432 ? 7.363 -20.313 6.877 1.00 96.56 432 TYR A N 1
ATOM 3399 C CA . TYR A 1 432 ? 6.867 -19.505 7.989 1.00 96.56 432 TYR A CA 1
ATOM 3400 C C . TYR A 1 432 ? 6.631 -20.370 9.231 1.00 96.56 432 TYR A C 1
ATOM 3402 O O . TYR A 1 432 ? 5.870 -21.338 9.192 1.00 96.56 432 TYR A O 1
ATOM 3410 N N . THR A 1 433 ? 7.216 -19.981 10.365 1.00 96.81 433 THR A N 1
ATOM 3411 C CA . THR A 1 433 ? 6.976 -20.664 11.639 1.00 96.81 433 THR A CA 1
ATOM 3412 C C . THR A 1 433 ? 5.592 -20.285 12.177 1.00 96.81 433 THR A C 1
ATOM 3414 O O . THR A 1 433 ? 5.377 -19.114 12.506 1.00 96.81 433 THR A O 1
ATOM 3417 N N . PRO A 1 434 ? 4.651 -21.235 12.343 1.00 96.56 434 PRO A N 1
ATOM 3418 C CA . PRO A 1 434 ? 3.311 -20.933 12.836 1.00 96.56 434 PRO A CA 1
ATOM 3419 C C . PRO A 1 434 ? 3.334 -20.260 14.211 1.00 96.56 434 PRO A C 1
ATOM 3421 O O . PRO A 1 434 ? 3.994 -20.723 15.141 1.00 96.56 434 PRO A O 1
ATOM 3424 N N . GLN A 1 435 ? 2.564 -19.186 14.358 1.00 96.69 435 GLN A N 1
ATOM 3425 C CA . GLN A 1 435 ? 2.463 -18.423 15.596 1.00 96.69 435 GLN A CA 1
ATOM 3426 C C . GLN A 1 435 ? 1.310 -18.962 16.437 1.00 96.69 435 GLN A C 1
ATOM 3428 O O . GLN A 1 435 ? 0.148 -18.884 16.032 1.00 96.69 435 GLN A O 1
ATOM 3433 N N . VAL A 1 436 ? 1.631 -19.491 17.617 1.00 96.62 436 VAL A N 1
ATOM 3434 C CA . VAL A 1 436 ? 0.646 -19.952 18.602 1.00 96.62 436 VAL A CA 1
ATOM 3435 C C . VAL A 1 436 ? 0.546 -18.923 19.721 1.00 96.62 436 VAL A C 1
ATOM 3437 O O . VAL A 1 436 ? 1.537 -18.617 20.380 1.00 96.62 436 VAL A O 1
ATOM 3440 N N . THR A 1 437 ? -0.649 -18.381 19.947 1.00 95.69 437 THR A N 1
ATOM 3441 C CA . THR A 1 437 ? -0.916 -17.446 21.044 1.00 95.69 437 THR A CA 1
ATOM 3442 C C . THR A 1 437 ? -1.962 -18.008 21.990 1.00 95.69 437 THR A C 1
ATOM 3444 O O . THR A 1 437 ? -3.006 -18.492 21.564 1.00 95.69 437 THR A O 1
ATOM 3447 N N . VAL A 1 438 ? -1.674 -17.920 23.288 1.00 96.88 438 VAL A N 1
ATOM 3448 C CA . VAL A 1 438 ? -2.614 -18.241 24.361 1.00 96.88 438 VAL A CA 1
ATOM 3449 C C . VAL A 1 438 ? -3.212 -16.939 24.883 1.00 96.88 438 VAL A C 1
ATOM 3451 O O . VAL A 1 438 ? -2.496 -16.049 25.339 1.00 96.88 438 VAL A O 1
ATOM 3454 N N . SER A 1 439 ? -4.532 -16.854 24.809 1.00 97.19 439 SER A N 1
ATOM 3455 C CA . SER A 1 439 ? -5.346 -15.681 25.084 1.00 97.19 439 SER A CA 1
ATOM 3456 C C . SER A 1 439 ? -6.311 -15.960 26.241 1.00 97.19 439 SER A C 1
ATOM 3458 O O . SER A 1 439 ? -7.449 -16.383 26.005 1.00 97.19 439 SER A O 1
ATOM 3460 N N . PRO A 1 440 ? -5.878 -15.775 27.503 1.00 96.88 440 PRO A N 1
ATOM 3461 C CA . PRO A 1 440 ? -6.774 -15.844 28.650 1.00 96.88 440 PRO A CA 1
ATOM 3462 C C . PRO A 1 440 ? -7.809 -14.715 28.598 1.00 96.88 440 PRO A C 1
ATOM 3464 O O . PRO A 1 440 ? -7.557 -13.635 28.061 1.00 96.88 440 PRO A O 1
ATOM 3467 N N . ARG A 1 441 ? -8.978 -14.984 29.174 1.00 96.06 441 ARG A N 1
ATOM 3468 C CA . ARG A 1 441 ? -10.076 -14.042 29.384 1.00 96.06 441 ARG A CA 1
ATOM 3469 C C . ARG A 1 441 ? -10.625 -14.279 30.773 1.00 96.06 441 ARG A C 1
ATOM 3471 O O . ARG A 1 441 ? -11.221 -15.317 31.032 1.00 96.06 441 ARG A O 1
ATOM 3478 N N . ILE A 1 442 ? -10.390 -13.342 31.668 1.00 96.62 442 ILE A N 1
ATOM 3479 C CA . ILE A 1 442 ? -10.807 -13.439 33.057 1.00 96.62 442 ILE A CA 1
ATOM 3480 C C . ILE A 1 442 ? -11.624 -12.197 33.340 1.00 96.62 442 ILE A C 1
ATOM 3482 O O . ILE A 1 442 ? -11.138 -11.084 33.190 1.00 96.62 442 ILE A O 1
ATOM 3486 N N . SER A 1 443 ? -12.861 -12.378 33.764 1.00 96.25 443 SER A N 1
ATOM 3487 C CA . SER A 1 443 ? -13.677 -11.294 34.288 1.00 96.25 443 SER A CA 1
ATOM 3488 C C . SER A 1 443 ? -14.394 -11.768 35.533 1.00 96.25 443 SER A C 1
ATOM 3490 O O . SER A 1 443 ? -14.833 -12.917 35.594 1.00 96.25 443 SER A O 1
ATOM 3492 N N . PHE A 1 444 ? -14.516 -10.886 36.512 1.00 94.25 444 PHE A N 1
ATOM 3493 C CA . PHE A 1 444 ? -15.308 -11.146 37.700 1.00 94.25 444 PHE A CA 1
ATOM 3494 C C . PHE A 1 444 ? -16.148 -9.925 38.048 1.00 94.25 444 PHE A C 1
ATOM 3496 O O . PHE A 1 444 ? -15.758 -8.782 37.793 1.00 94.25 444 PHE A O 1
ATOM 3503 N N . GLN A 1 445 ? -17.321 -10.189 38.605 1.00 95.00 445 GLN A N 1
ATOM 3504 C CA . GLN A 1 445 ? -18.277 -9.196 39.066 1.00 95.00 445 GLN A CA 1
ATOM 3505 C C . GLN A 1 445 ? -18.673 -9.566 40.491 1.00 95.00 445 GLN A C 1
ATOM 3507 O O . GLN A 1 445 ? -19.078 -10.695 40.764 1.00 95.00 445 GLN A O 1
ATOM 3512 N N . PHE A 1 446 ? -18.504 -8.619 41.404 1.00 92.69 446 PHE A N 1
ATOM 3513 C CA . PHE A 1 446 ? -18.789 -8.771 42.820 1.00 92.69 446 PHE A CA 1
ATOM 3514 C C . PHE A 1 446 ? -19.852 -7.746 43.230 1.00 92.69 446 PHE A C 1
ATOM 3516 O O . PHE A 1 446 ? -19.541 -6.550 43.309 1.00 92.69 446 PHE A O 1
ATOM 3523 N N . PRO A 1 447 ? -21.100 -8.168 43.485 1.00 91.50 447 PRO A N 1
ATOM 3524 C CA . PRO A 1 447 ? -22.087 -7.313 44.122 1.00 91.50 447 PRO A CA 1
ATOM 3525 C C . PRO A 1 447 ? -21.646 -7.051 45.569 1.00 91.50 447 PRO A C 1
ATOM 3527 O O . PRO A 1 447 ? -21.630 -7.943 46.408 1.00 91.50 447 PRO A O 1
ATOM 3530 N N . ILE A 1 448 ? -21.259 -5.809 45.863 1.00 89.44 448 ILE A N 1
ATOM 3531 C CA . ILE A 1 448 ? -20.907 -5.356 47.217 1.00 89.44 448 ILE A CA 1
ATOM 3532 C C . ILE A 1 448 ? -22.184 -5.191 48.060 1.00 89.44 448 ILE A C 1
ATOM 3534 O O . ILE A 1 448 ? -22.161 -5.357 49.279 1.00 89.44 448 ILE A O 1
ATOM 3538 N N . SER A 1 449 ? -23.297 -4.834 47.413 1.00 89.88 449 SER A N 1
ATOM 3539 C CA . SER A 1 449 ? -24.642 -4.744 47.988 1.00 89.88 449 SER A CA 1
ATOM 3540 C C . SER A 1 449 ? -25.701 -4.844 46.883 1.00 89.88 449 SER A C 1
ATOM 3542 O O . SER A 1 449 ? -25.365 -4.877 45.700 1.00 89.88 449 SER A O 1
ATOM 3544 N N . ASP A 1 450 ? -26.985 -4.769 47.246 1.00 86.69 450 ASP A N 1
ATOM 3545 C CA . ASP A 1 450 ? -28.102 -4.667 46.288 1.00 86.69 450 ASP A CA 1
ATOM 3546 C C . ASP A 1 450 ? -28.026 -3.418 45.381 1.00 86.69 450 ASP A C 1
ATOM 3548 O O . ASP A 1 450 ? -28.756 -3.295 44.393 1.00 86.69 450 ASP A O 1
ATOM 3552 N N . GLU A 1 451 ? -27.163 -2.460 45.725 1.00 92.94 451 GLU A N 1
ATOM 3553 C CA . GLU A 1 451 ? -27.039 -1.168 45.054 1.00 92.94 451 GLU A CA 1
ATOM 3554 C C . GLU A 1 451 ? -25.644 -0.916 44.479 1.00 92.94 451 GLU A C 1
ATOM 3556 O O . GLU A 1 451 ? -25.463 0.066 43.762 1.00 92.94 451 GLU A O 1
ATOM 3561 N N . ALA A 1 452 ? -24.663 -1.767 44.770 1.00 94.50 452 ALA A N 1
ATOM 3562 C CA . ALA A 1 452 ? -23.269 -1.532 44.425 1.00 94.50 452 ALA A CA 1
ATOM 3563 C C . ALA A 1 452 ? -22.612 -2.801 43.881 1.00 94.50 452 ALA A C 1
ATOM 3565 O O . ALA A 1 452 ? -22.693 -3.863 44.488 1.00 94.50 452 ALA A O 1
ATOM 3566 N N . GLU A 1 453 ? -21.907 -2.678 42.764 1.00 95.06 453 GLU A N 1
ATOM 3567 C CA . GLU A 1 453 ? -21.239 -3.783 42.081 1.00 95.06 453 GLU A CA 1
ATOM 3568 C C . GLU A 1 453 ? -19.835 -3.349 41.661 1.00 95.06 453 GLU A C 1
ATOM 3570 O O . GLU A 1 453 ? -19.645 -2.309 41.029 1.00 95.06 453 GLU A O 1
ATOM 3575 N N . PHE A 1 454 ? -18.841 -4.157 41.998 1.00 95.62 454 PHE A N 1
ATOM 3576 C CA . PHE A 1 454 ? -17.491 -4.048 41.474 1.00 95.62 454 PHE A CA 1
ATOM 3577 C C . PHE A 1 454 ? -17.317 -5.013 40.305 1.00 95.62 454 PHE A C 1
ATOM 3579 O O . PHE A 1 454 ? -17.799 -6.139 40.357 1.00 95.62 454 PHE A O 1
ATOM 3586 N N . PHE A 1 455 ? -16.593 -4.609 39.270 1.00 96.25 455 PHE A N 1
ATOM 3587 C CA . PHE A 1 455 ? -16.240 -5.499 38.172 1.00 96.25 455 PHE A CA 1
ATOM 3588 C C . PHE A 1 455 ? -14.804 -5.253 37.728 1.00 96.25 455 PHE A C 1
ATOM 3590 O O . PHE A 1 455 ? -14.294 -4.134 37.798 1.00 96.25 455 PHE A O 1
ATOM 3597 N N . ALA A 1 456 ? -14.161 -6.299 37.231 1.00 96.50 456 ALA A N 1
ATOM 3598 C CA . ALA A 1 456 ? -12.884 -6.179 36.555 1.00 96.50 456 ALA A CA 1
ATOM 3599 C C . ALA A 1 456 ? -12.767 -7.225 35.448 1.00 96.50 456 ALA A C 1
ATOM 3601 O O . ALA A 1 456 ? -13.370 -8.300 35.534 1.00 96.50 456 ALA A O 1
ATOM 3602 N N . HIS A 1 457 ? -11.978 -6.917 34.422 1.00 96.19 457 HIS A N 1
ATOM 3603 C CA . HIS A 1 457 ? -11.580 -7.898 33.425 1.00 96.19 457 HIS A CA 1
ATOM 3604 C C . HIS A 1 457 ? -10.122 -7.749 33.001 1.00 96.19 457 HIS A C 1
ATOM 3606 O O . HIS A 1 457 ? -9.501 -6.694 33.135 1.00 96.19 457 HIS A O 1
ATOM 3612 N N . TYR A 1 458 ? -9.602 -8.863 32.508 1.00 97.38 458 TYR A N 1
ATOM 3613 C CA . TYR A 1 458 ? -8.298 -9.028 31.907 1.00 97.38 458 TYR A CA 1
ATOM 3614 C C . TYR A 1 458 ? -8.445 -9.944 30.697 1.00 97.38 458 TYR A C 1
ATOM 3616 O O . TYR A 1 458 ? -8.920 -11.078 30.826 1.00 97.38 458 TYR A O 1
ATOM 3624 N N . ASP A 1 459 ? -8.017 -9.481 29.532 1.00 96.12 459 ASP A N 1
ATOM 3625 C CA . ASP A 1 459 ? -8.038 -10.295 28.327 1.00 96.12 459 ASP A CA 1
ATOM 3626 C C . ASP A 1 459 ? -6.876 -9.990 27.384 1.00 96.12 459 ASP A C 1
ATOM 3628 O O . ASP A 1 459 ? -6.352 -8.879 27.320 1.00 96.12 459 ASP A O 1
ATOM 3632 N N . ILE A 1 460 ? -6.454 -11.024 26.653 1.00 96.38 460 ILE A N 1
ATOM 3633 C CA . ILE A 1 460 ? -5.491 -10.898 25.559 1.00 96.38 460 ILE A CA 1
ATOM 3634 C C . ILE A 1 460 ? -6.214 -11.152 24.238 1.00 96.38 460 ILE A C 1
ATOM 3636 O O . ILE A 1 460 ? -6.750 -12.235 23.992 1.00 96.38 460 ILE A O 1
ATOM 3640 N N . MET A 1 461 ? -6.165 -10.171 23.348 1.00 94.75 461 MET A N 1
ATOM 3641 C CA . MET A 1 461 ? -6.670 -10.235 21.982 1.00 94.75 461 MET A CA 1
ATOM 3642 C C . MET A 1 461 ? -5.516 -10.287 20.980 1.00 94.75 461 MET A C 1
ATOM 3644 O O . MET A 1 461 ? -4.444 -9.729 21.212 1.00 94.75 461 MET A O 1
ATOM 3648 N N . VAL A 1 462 ? -5.746 -10.946 19.845 1.00 94.94 462 VAL A N 1
ATOM 3649 C CA . VAL A 1 462 ? -4.759 -11.093 18.772 1.00 94.94 462 VAL A CA 1
ATOM 3650 C C . VAL A 1 462 ? -5.378 -10.677 17.446 1.00 94.94 462 VAL A C 1
ATOM 3652 O O . VAL A 1 462 ? -6.507 -11.056 17.134 1.00 94.94 462 VAL A O 1
ATOM 3655 N N . GLN A 1 463 ? -4.628 -9.920 16.653 1.00 94.12 463 GLN A N 1
ATOM 3656 C CA . GLN A 1 463 ? -5.007 -9.507 15.309 1.00 94.12 463 GLN A CA 1
ATOM 3657 C C . GLN A 1 463 ? -4.008 -10.053 14.289 1.00 94.12 463 GLN A C 1
ATOM 3659 O O . GLN A 1 463 ? -2.802 -9.866 14.413 1.00 94.12 463 GLN A O 1
ATOM 3664 N N . ARG A 1 464 ? -4.524 -10.717 13.252 1.00 93.69 464 ARG A N 1
ATOM 3665 C CA . ARG A 1 464 ? -3.720 -11.256 12.146 1.00 93.69 464 ARG A CA 1
ATOM 3666 C C . ARG A 1 464 ? -3.051 -10.123 11.347 1.00 93.69 464 ARG A C 1
ATOM 3668 O O . ARG A 1 464 ? -3.657 -9.053 11.235 1.00 93.69 464 ARG A O 1
ATOM 3675 N N . PRO A 1 465 ? -1.860 -10.350 10.764 1.00 92.75 465 PRO A N 1
ATOM 3676 C CA . PRO A 1 465 ? -1.246 -9.402 9.838 1.00 92.75 465 PRO A CA 1
ATOM 3677 C C . PRO A 1 465 ? -2.165 -9.064 8.658 1.00 92.75 465 PRO A C 1
ATOM 3679 O O . PRO A 1 465 ? -2.965 -9.895 8.223 1.00 92.75 465 PRO A O 1
ATOM 3682 N N . ASP A 1 466 ? -2.032 -7.850 8.122 1.00 89.00 466 ASP A N 1
ATOM 3683 C CA . ASP A 1 466 ? -2.722 -7.459 6.892 1.00 89.00 466 ASP A CA 1
ATOM 3684 C C . ASP A 1 466 ? -2.164 -8.269 5.698 1.00 89.00 466 ASP A C 1
ATOM 3686 O O . ASP A 1 466 ? -0.959 -8.184 5.422 1.00 89.00 466 ASP A O 1
ATOM 3690 N N . PRO A 1 467 ? -3.005 -9.031 4.964 1.00 86.00 467 PRO A N 1
ATOM 3691 C CA . PRO A 1 467 ? -2.585 -9.790 3.785 1.00 86.00 467 PRO A CA 1
ATOM 3692 C C . PRO A 1 467 ? -1.850 -8.955 2.732 1.00 86.00 467 PRO A C 1
ATOM 3694 O O . PRO A 1 467 ? -0.957 -9.468 2.060 1.00 86.00 467 PRO A O 1
ATOM 3697 N N . GLY A 1 468 ? -2.189 -7.668 2.599 1.00 85.62 468 GLY A N 1
ATOM 3698 C CA . GLY A 1 468 ? -1.587 -6.770 1.615 1.00 85.62 468 GLY A CA 1
ATOM 3699 C C . GLY A 1 468 ? -0.102 -6.491 1.847 1.00 85.62 468 GLY A C 1
ATOM 3700 O O . GLY A 1 468 ? 0.579 -6.080 0.913 1.00 85.62 468 GLY A O 1
ATOM 3701 N N . VAL A 1 469 ? 0.404 -6.730 3.062 1.00 89.88 469 VAL A N 1
ATOM 3702 C CA . VAL A 1 469 ? 1.816 -6.500 3.412 1.00 89.88 469 VAL A CA 1
ATOM 3703 C C . VAL A 1 469 ? 2.496 -7.695 4.078 1.00 89.88 469 VAL A C 1
ATOM 3705 O O . VAL A 1 469 ? 3.691 -7.631 4.359 1.00 89.88 469 VAL A O 1
ATOM 3708 N N . ASN A 1 470 ? 1.758 -8.779 4.331 1.00 94.25 470 ASN A N 1
ATOM 3709 C CA . ASN A 1 470 ? 2.300 -10.041 4.825 1.00 94.25 470 ASN A CA 1
ATOM 3710 C C . ASN A 1 470 ? 2.546 -11.066 3.712 1.00 94.25 470 ASN A C 1
ATOM 3712 O O . ASN A 1 470 ? 3.154 -12.088 3.971 1.00 94.25 470 ASN A O 1
ATOM 3716 N N . ARG A 1 471 ? 2.112 -10.842 2.471 1.00 94.44 471 ARG A N 1
ATOM 3717 C CA . ARG A 1 471 ? 2.297 -11.829 1.399 1.00 94.44 471 ARG A CA 1
ATOM 3718 C C . ARG A 1 471 ? 3.744 -11.885 0.884 1.00 94.44 471 ARG A C 1
ATOM 3720 O O . ARG A 1 471 ? 4.318 -10.860 0.519 1.00 94.44 471 ARG A O 1
ATOM 3727 N N . MET A 1 472 ? 4.271 -13.096 0.713 1.00 92.88 472 MET A N 1
ATOM 3728 C CA . MET A 1 472 ? 5.477 -13.384 -0.064 1.00 92.88 472 MET A CA 1
ATOM 3729 C C . MET A 1 472 ? 5.345 -12.953 -1.529 1.00 92.88 472 MET A C 1
ATOM 3731 O O . MET A 1 472 ? 4.329 -13.178 -2.188 1.00 92.88 472 MET A O 1
ATOM 3735 N N . ASN A 1 473 ? 6.393 -12.314 -2.049 1.00 92.81 473 ASN A N 1
ATOM 3736 C CA . ASN A 1 473 ? 6.507 -11.956 -3.457 1.00 92.81 473 ASN A CA 1
ATOM 3737 C C . ASN A 1 473 ? 7.922 -12.266 -3.968 1.00 92.81 473 ASN A C 1
ATOM 3739 O O . ASN A 1 473 ? 8.814 -11.440 -3.771 1.00 92.81 473 ASN A O 1
ATOM 3743 N N . PRO A 1 474 ? 8.142 -13.407 -4.647 1.00 93.44 474 PRO A N 1
ATOM 3744 C CA . PRO A 1 474 ? 9.461 -13.778 -5.166 1.00 93.44 474 PRO A CA 1
ATOM 3745 C C . PRO A 1 474 ? 10.074 -12.721 -6.095 1.00 93.44 474 PRO A C 1
ATOM 3747 O O . PRO A 1 474 ? 11.286 -12.528 -6.096 1.00 93.44 474 PRO A O 1
ATOM 3750 N N . ILE A 1 475 ? 9.240 -11.967 -6.822 1.00 92.44 475 ILE A N 1
ATOM 3751 C CA . ILE A 1 475 ? 9.690 -10.883 -7.705 1.00 92.44 475 ILE A CA 1
ATOM 3752 C C . ILE A 1 475 ? 10.391 -9.770 -6.924 1.00 92.44 475 ILE A C 1
ATOM 3754 O O . ILE A 1 475 ? 11.379 -9.223 -7.399 1.00 92.44 475 ILE A O 1
ATOM 3758 N N . THR A 1 476 ? 9.908 -9.445 -5.723 1.00 91.19 476 THR A N 1
ATOM 3759 C CA . THR A 1 476 ? 10.528 -8.423 -4.870 1.00 91.19 476 THR A CA 1
ATOM 3760 C C . THR A 1 476 ? 11.948 -8.826 -4.471 1.00 91.19 476 THR A C 1
ATOM 3762 O O . THR A 1 476 ? 12.852 -8.001 -4.521 1.00 91.19 476 THR A O 1
ATOM 3765 N N . PHE A 1 477 ? 12.172 -10.096 -4.135 1.00 92.50 477 PHE A N 1
ATOM 3766 C CA . PHE A 1 477 ? 13.503 -10.591 -3.773 1.00 92.50 477 PHE A CA 1
ATOM 3767 C C . PHE A 1 477 ? 14.427 -10.715 -4.988 1.00 92.50 477 PHE A C 1
ATOM 3769 O O . PHE A 1 477 ? 15.607 -10.396 -4.888 1.00 92.50 477 PHE A O 1
ATOM 3776 N N . LEU A 1 478 ? 13.882 -11.070 -6.154 1.00 92.19 478 LEU A N 1
ATOM 3777 C CA . LEU A 1 478 ? 14.619 -11.019 -7.418 1.00 92.19 478 LEU A CA 1
ATOM 3778 C C . LEU A 1 478 ? 15.025 -9.580 -7.790 1.00 92.19 478 LEU A C 1
ATOM 3780 O O . LEU A 1 478 ? 16.113 -9.354 -8.309 1.00 92.19 478 LEU A O 1
ATOM 3784 N N . GLN A 1 479 ? 14.183 -8.582 -7.508 1.00 90.62 479 GLN A N 1
ATOM 3785 C CA . GLN A 1 479 ? 14.545 -7.172 -7.683 1.00 90.62 479 GLN A CA 1
ATOM 3786 C C . GLN A 1 479 ? 15.669 -6.750 -6.729 1.00 90.62 479 GLN A C 1
ATOM 3788 O O . GLN A 1 479 ? 16.603 -6.090 -7.180 1.00 90.62 479 GLN A O 1
ATOM 3793 N N . LEU A 1 480 ? 15.624 -7.183 -5.462 1.00 91.56 480 LEU A N 1
ATOM 3794 C CA . LEU A 1 480 ? 16.699 -6.935 -4.494 1.00 91.56 480 LEU A CA 1
ATOM 3795 C C . LEU A 1 480 ? 18.035 -7.538 -4.944 1.00 91.56 480 LEU A C 1
ATOM 3797 O O . LEU A 1 480 ? 19.052 -6.856 -4.861 1.00 91.56 480 LEU A O 1
ATOM 3801 N N . GLU A 1 481 ? 18.030 -8.767 -5.469 1.00 92.31 481 GLU A N 1
ATOM 3802 C CA . GLU A 1 481 ? 19.212 -9.397 -6.079 1.00 92.31 481 GLU A CA 1
ATOM 3803 C C . GLU A 1 481 ? 19.818 -8.527 -7.192 1.00 92.31 481 GLU A C 1
ATOM 3805 O O . GLU A 1 481 ? 21.031 -8.352 -7.251 1.00 92.31 481 GLU A O 1
ATOM 3810 N N . ASN A 1 482 ? 18.976 -7.902 -8.019 1.00 89.12 482 ASN A N 1
ATOM 3811 C CA . ASN A 1 482 ? 19.395 -6.999 -9.097 1.00 89.12 482 ASN A CA 1
ATOM 3812 C C . ASN A 1 482 ? 19.697 -5.562 -8.612 1.00 89.12 482 ASN A C 1
ATOM 3814 O O . ASN A 1 482 ? 19.719 -4.626 -9.412 1.00 89.12 482 ASN A O 1
ATOM 3818 N N . GLY A 1 483 ? 19.883 -5.355 -7.304 1.00 87.44 483 GLY A N 1
ATOM 3819 C CA . GLY A 1 483 ? 20.202 -4.054 -6.706 1.00 87.44 483 GLY A CA 1
ATOM 3820 C C . GLY A 1 483 ? 19.032 -3.066 -6.654 1.00 87.44 483 GLY A C 1
ATOM 3821 O O . GLY A 1 483 ? 19.223 -1.903 -6.299 1.00 87.44 483 GLY A O 1
ATOM 3822 N N . ASN A 1 484 ? 17.812 -3.499 -6.983 1.00 85.19 484 ASN A N 1
ATOM 3823 C CA . ASN A 1 484 ? 16.617 -2.666 -6.932 1.00 85.19 484 ASN A CA 1
ATOM 3824 C C . ASN A 1 484 ? 15.895 -2.854 -5.589 1.00 85.19 484 ASN A C 1
ATOM 3826 O O . ASN A 1 484 ? 15.158 -3.813 -5.371 1.00 85.19 484 ASN A O 1
ATOM 3830 N N . ASN A 1 485 ? 16.098 -1.894 -4.689 1.00 79.12 485 ASN A N 1
ATOM 3831 C CA . ASN A 1 485 ? 15.524 -1.837 -3.343 1.00 79.12 485 ASN A CA 1
ATOM 3832 C C . ASN A 1 485 ? 14.304 -0.911 -3.232 1.00 79.12 485 ASN A C 1
ATOM 3834 O O . ASN A 1 485 ? 14.055 -0.344 -2.165 1.00 79.12 485 ASN A O 1
ATOM 3838 N N . GLY A 1 486 ? 13.584 -0.700 -4.339 1.00 67.44 486 GLY A N 1
ATOM 3839 C CA . GLY A 1 486 ? 12.530 0.305 -4.426 1.00 67.44 486 GLY A CA 1
ATOM 3840 C C . GLY A 1 486 ? 11.473 0.221 -3.314 1.00 67.44 486 GLY A C 1
ATOM 3841 O O . GLY A 1 486 ? 11.192 -0.833 -2.759 1.00 67.44 486 GLY A O 1
ATOM 3842 N N . GLY A 1 487 ? 10.815 1.350 -3.033 1.00 75.94 487 GLY A N 1
ATOM 3843 C CA . GLY A 1 487 ? 9.598 1.410 -2.215 1.00 75.94 487 GLY A CA 1
ATOM 3844 C C . GLY A 1 487 ? 9.708 0.896 -0.769 1.00 75.94 487 GLY A C 1
ATOM 3845 O O . GLY A 1 487 ? 10.777 0.763 -0.192 1.00 75.94 487 GLY A O 1
ATOM 3846 N N . LEU A 1 488 ? 8.549 0.705 -0.137 1.00 87.44 488 LEU A N 1
ATOM 3847 C CA . LEU A 1 488 ? 8.412 0.026 1.154 1.00 87.44 488 LEU A CA 1
ATOM 3848 C C . LEU A 1 488 ? 7.918 -1.392 0.865 1.00 87.44 488 LEU A C 1
ATOM 3850 O O . LEU A 1 488 ? 6.837 -1.551 0.297 1.00 87.44 488 LEU A O 1
ATOM 3854 N N . LEU A 1 489 ? 8.702 -2.398 1.235 1.00 91.38 489 LEU A N 1
ATOM 3855 C CA . LEU A 1 489 ? 8.444 -3.792 0.895 1.00 91.38 489 LEU A CA 1
ATOM 3856 C C . LEU A 1 489 ? 7.517 -4.477 1.910 1.00 91.38 489 LEU A C 1
ATOM 3858 O O . LEU A 1 489 ? 7.486 -4.144 3.096 1.00 91.38 489 LEU A O 1
ATOM 3862 N N . SER A 1 490 ? 6.757 -5.461 1.429 1.00 91.81 490 SER A N 1
ATOM 3863 C CA . SER A 1 490 ? 6.007 -6.392 2.285 1.00 91.81 490 SER A CA 1
ATOM 3864 C C . SER A 1 490 ? 6.966 -7.277 3.083 1.00 91.81 490 SER A C 1
ATOM 3866 O O . SER A 1 490 ? 8.084 -7.521 2.637 1.00 91.81 490 SER A O 1
ATOM 3868 N N . ASN A 1 491 ? 6.526 -7.784 4.235 1.00 93.69 491 ASN A N 1
ATOM 3869 C CA . ASN A 1 491 ? 7.297 -8.737 5.026 1.00 93.69 491 ASN A CA 1
ATOM 3870 C C . ASN A 1 491 ? 6.521 -10.056 5.218 1.00 93.69 491 ASN A C 1
ATOM 3872 O O . ASN A 1 491 ? 5.520 -10.099 5.945 1.00 93.69 491 ASN A O 1
ATOM 3876 N N . PRO A 1 492 ? 6.985 -11.146 4.586 1.00 95.00 492 PRO A N 1
ATOM 3877 C CA . PRO A 1 492 ? 6.371 -12.467 4.703 1.00 95.00 492 PRO A CA 1
ATOM 3878 C C . PRO A 1 492 ? 6.358 -13.050 6.123 1.00 95.00 492 PRO A C 1
ATOM 3880 O O . PRO A 1 492 ? 5.495 -13.870 6.436 1.00 95.00 492 PRO A O 1
ATOM 3883 N N . ASP A 1 493 ? 7.263 -12.590 6.991 1.00 95.06 493 ASP A N 1
ATOM 3884 C CA . ASP A 1 493 ? 7.462 -13.078 8.362 1.00 95.06 493 ASP A CA 1
ATOM 3885 C C . ASP A 1 493 ? 6.716 -12.252 9.430 1.00 95.06 493 ASP A C 1
ATOM 3887 O O . ASP A 1 493 ? 6.996 -12.350 10.625 1.00 95.06 493 ASP A O 1
ATOM 3891 N N . LEU A 1 494 ? 5.744 -11.413 9.038 1.00 94.88 494 LEU A N 1
ATOM 3892 C CA . LEU A 1 494 ? 4.968 -10.654 10.025 1.00 94.88 494 LEU A CA 1
ATOM 3893 C C . LEU A 1 494 ? 4.215 -11.578 10.989 1.00 94.88 494 LEU A C 1
ATOM 3895 O O . LEU A 1 494 ? 3.583 -12.570 10.613 1.00 94.88 494 LEU A O 1
ATOM 3899 N N . LYS A 1 495 ? 4.241 -11.189 12.258 1.00 94.81 495 LYS A N 1
ATOM 3900 C CA . LYS A 1 495 ? 3.559 -11.850 13.367 1.00 94.81 495 LYS A CA 1
ATOM 3901 C C . LYS A 1 495 ? 2.227 -11.160 13.669 1.00 94.81 495 LYS A C 1
ATOM 3903 O O . LYS A 1 495 ? 2.093 -9.955 13.423 1.00 94.81 495 LYS A O 1
ATOM 3908 N N . PRO A 1 496 ? 1.236 -11.889 14.208 1.00 95.00 496 PRO A N 1
ATOM 3909 C CA . PRO A 1 496 ? 0.015 -11.280 14.717 1.00 95.00 496 PRO A CA 1
ATOM 3910 C C . PRO A 1 496 ? 0.300 -10.231 15.799 1.00 95.00 496 PRO A C 1
ATOM 3912 O O . PRO A 1 496 ? 1.159 -10.433 16.653 1.00 95.00 496 PRO A O 1
ATOM 3915 N N . GLN A 1 497 ? -0.456 -9.135 15.785 1.00 94.62 497 GLN A N 1
ATOM 3916 C CA . GLN A 1 497 ? -0.379 -8.092 16.808 1.00 94.62 497 GLN A CA 1
ATOM 3917 C C . GLN A 1 497 ? -1.142 -8.540 18.054 1.00 94.62 497 GLN A C 1
ATOM 3919 O O . GLN A 1 497 ? -2.204 -9.160 17.937 1.00 94.62 497 GLN A O 1
ATOM 3924 N N . ARG A 1 498 ? -0.644 -8.198 19.244 1.00 94.94 498 ARG A N 1
ATOM 3925 C CA . ARG A 1 498 ? -1.270 -8.568 20.519 1.00 94.94 498 ARG A CA 1
ATOM 3926 C C . ARG A 1 498 ? -1.754 -7.332 21.261 1.00 94.94 498 ARG A C 1
ATOM 3928 O O . ARG A 1 498 ? -1.031 -6.351 21.380 1.00 94.94 498 ARG A O 1
ATOM 3935 N N . THR A 1 499 ? -2.966 -7.403 21.795 1.00 96.38 499 THR A N 1
ATOM 3936 C CA . THR A 1 499 ? -3.547 -6.378 22.664 1.00 96.38 499 THR A CA 1
ATOM 3937 C C . THR A 1 499 ? -3.892 -6.998 24.009 1.00 96.38 499 THR A C 1
ATOM 3939 O O . THR A 1 499 ? -4.713 -7.906 24.065 1.00 96.38 499 THR A O 1
ATOM 3942 N N . THR A 1 500 ? -3.275 -6.512 25.077 1.00 96.88 500 THR A N 1
ATOM 3943 C CA . THR A 1 500 ? -3.597 -6.885 26.455 1.00 96.88 500 THR A CA 1
ATOM 3944 C C . THR A 1 500 ? -4.448 -5.780 27.065 1.00 96.88 500 THR A C 1
ATOM 3946 O O . THR A 1 500 ? -4.014 -4.628 27.100 1.00 96.88 500 THR A O 1
ATOM 3949 N N . ASP A 1 501 ? -5.645 -6.115 27.530 1.00 96.94 501 ASP A N 1
ATOM 3950 C CA . ASP A 1 501 ? -6.614 -5.171 28.082 1.00 96.94 501 ASP A CA 1
ATOM 3951 C C . ASP A 1 501 ? -6.874 -5.471 29.564 1.00 96.94 501 ASP A C 1
ATOM 3953 O O . ASP A 1 501 ? -6.973 -6.630 29.974 1.00 96.94 501 ASP A O 1
ATOM 3957 N N . TYR A 1 502 ? -6.931 -4.411 30.366 1.00 97.12 502 TYR A N 1
ATOM 3958 C CA . TYR A 1 502 ? -7.260 -4.435 31.782 1.00 97.12 502 TYR A CA 1
ATOM 3959 C C . TYR A 1 502 ? -8.321 -3.365 32.040 1.00 97.12 502 TYR A C 1
ATOM 3961 O O . TYR A 1 502 ? -8.070 -2.186 31.773 1.00 97.12 502 TYR A O 1
ATOM 3969 N N . GLU A 1 503 ? -9.449 -3.729 32.645 1.00 97.19 503 GLU A N 1
ATOM 3970 C CA . GLU A 1 503 ? -10.429 -2.765 33.160 1.00 97.19 503 GLU A CA 1
ATOM 3971 C C . GLU A 1 503 ? -10.791 -3.106 34.601 1.00 97.19 503 GLU A C 1
ATOM 3973 O O . GLU A 1 503 ? -10.958 -4.266 34.978 1.00 97.19 503 GLU A O 1
ATOM 3978 N N . ILE A 1 504 ? -10.951 -2.062 35.402 1.00 97.31 504 ILE A N 1
ATOM 3979 C CA . ILE A 1 504 ? -11.496 -2.121 36.750 1.00 97.31 504 ILE A CA 1
ATOM 3980 C C . ILE A 1 504 ? -12.577 -1.059 36.876 1.00 97.31 504 ILE A C 1
ATOM 3982 O O . ILE A 1 504 ? -12.407 0.076 36.424 1.00 97.31 504 ILE A O 1
ATOM 3986 N N . GLY A 1 505 ? -13.690 -1.391 37.511 1.00 97.06 505 GLY A N 1
ATOM 3987 C CA . GLY A 1 505 ? -14.744 -0.420 37.703 1.00 97.06 505 GLY A CA 1
ATOM 3988 C C . GLY A 1 505 ? -15.746 -0.769 38.780 1.00 97.06 505 GLY A C 1
ATOM 3989 O O . GLY A 1 505 ? -15.735 -1.824 39.407 1.00 97.06 505 GLY A O 1
ATOM 3990 N N . PHE A 1 506 ? -16.610 0.204 39.004 1.00 96.31 506 PHE A N 1
ATOM 3991 C CA . PHE A 1 506 ? -17.592 0.227 40.061 1.00 96.31 506 PHE A CA 1
ATOM 3992 C C . PHE A 1 506 ? -18.892 0.806 39.515 1.00 96.31 506 PHE A C 1
ATOM 3994 O O . PHE A 1 506 ? -18.893 1.829 38.824 1.00 96.31 506 PHE A O 1
ATOM 4001 N N . ARG A 1 507 ? -20.006 0.151 39.816 1.00 96.88 507 ARG A N 1
ATOM 4002 C CA . ARG A 1 507 ? -21.355 0.572 39.460 1.00 96.88 507 ARG A CA 1
ATOM 4003 C C . ARG A 1 507 ? -22.152 0.777 40.740 1.00 96.88 507 ARG A C 1
ATOM 4005 O O . ARG A 1 507 ? -22.225 -0.117 41.570 1.00 96.88 507 ARG A O 1
ATOM 4012 N N . GLN A 1 508 ? -22.783 1.935 40.861 1.00 96.38 508 GLN A N 1
ATOM 4013 C CA . GLN A 1 508 ? -23.625 2.312 41.989 1.00 96.38 508 GLN A CA 1
ATOM 4014 C C . GLN A 1 508 ? -25.004 2.724 41.485 1.00 96.38 508 GLN A C 1
ATOM 4016 O O . GLN A 1 508 ? -25.139 3.652 40.686 1.00 96.38 508 GLN A O 1
ATOM 4021 N N . LYS A 1 509 ? -26.045 2.082 41.999 1.00 97.06 509 LYS A N 1
ATOM 4022 C CA . LYS A 1 509 ? -27.419 2.568 41.938 1.00 97.06 509 LYS A CA 1
ATOM 4023 C C . LYS A 1 509 ? -27.531 3.804 42.836 1.00 97.06 509 LYS A C 1
ATOM 4025 O O . LYS A 1 509 ? -27.186 3.755 44.012 1.00 97.06 509 LYS A O 1
ATOM 4030 N N . LEU A 1 510 ? -27.983 4.922 42.274 1.00 95.44 510 LEU A N 1
ATOM 4031 C CA . LEU A 1 510 ? -28.184 6.180 43.006 1.00 95.44 510 LEU A CA 1
ATOM 4032 C C . LEU A 1 510 ? -29.626 6.312 43.517 1.00 95.44 510 LEU A C 1
ATOM 4034 O O . LEU A 1 510 ? -29.872 6.917 44.554 1.00 95.44 510 LEU A O 1
ATOM 4038 N N . ASN A 1 511 ? -30.583 5.776 42.757 1.00 94.06 511 ASN A N 1
ATOM 4039 C CA . ASN A 1 511 ? -31.984 5.571 43.131 1.00 94.06 511 ASN A CA 1
ATOM 4040 C C . ASN A 1 511 ? -32.603 4.523 42.186 1.00 94.06 511 ASN A C 1
ATOM 4042 O O . ASN A 1 511 ? -31.930 4.017 41.290 1.00 94.06 511 ASN A O 1
ATOM 4046 N N . ASP A 1 512 ? -33.892 4.211 42.333 1.00 93.88 512 ASP A N 1
ATOM 4047 C CA . ASP A 1 512 ? -34.575 3.187 41.517 1.00 93.88 512 ASP A CA 1
ATOM 4048 C C . ASP A 1 512 ? -34.533 3.429 40.002 1.00 93.88 512 ASP A C 1
ATOM 4050 O O . ASP A 1 512 ? -34.672 2.492 39.209 1.00 93.88 512 ASP A O 1
ATOM 4054 N N . ASN A 1 513 ? -34.291 4.675 39.591 1.00 96.19 513 ASN A N 1
ATOM 4055 C CA . ASN A 1 513 ? -34.270 5.070 38.195 1.00 96.19 513 ASN A CA 1
ATOM 4056 C C . ASN A 1 513 ? -32.895 5.504 37.690 1.00 96.19 513 ASN A C 1
ATOM 4058 O O . ASN A 1 513 ? -32.794 5.789 36.501 1.00 96.19 513 ASN A O 1
ATOM 4062 N N . SER A 1 514 ? -31.844 5.561 38.512 1.00 97.00 514 SER A N 1
ATOM 4063 C CA . SER A 1 514 ? -30.535 6.029 38.047 1.00 97.00 514 SER A CA 1
ATOM 4064 C C . SER A 1 514 ? -29.346 5.284 38.630 1.00 97.00 514 SER A C 1
ATOM 4066 O O . SER A 1 514 ? -29.368 4.839 39.777 1.00 97.00 514 SER A O 1
ATOM 4068 N N . ALA A 1 515 ? -28.297 5.174 37.819 1.00 97.50 515 ALA A N 1
ATOM 4069 C CA . ALA A 1 515 ? -27.051 4.512 38.165 1.00 97.50 515 ALA A CA 1
ATOM 4070 C C . ALA A 1 515 ? -25.840 5.290 37.635 1.00 97.50 515 ALA A C 1
ATOM 4072 O O . ALA A 1 515 ? -25.910 5.960 36.603 1.00 97.50 515 ALA A O 1
ATOM 4073 N N . LEU A 1 516 ? -24.726 5.169 38.350 1.00 97.81 516 LEU A N 1
ATOM 4074 C CA . LEU A 1 516 ? -23.417 5.694 37.990 1.00 97.81 516 LEU A CA 1
ATOM 4075 C C . LEU A 1 516 ? -22.444 4.525 37.832 1.00 97.81 516 LEU A C 1
ATOM 4077 O O . LEU A 1 516 ? -22.337 3.691 38.726 1.00 97.81 516 LEU A O 1
ATOM 4081 N N . LYS A 1 517 ? -21.718 4.473 36.719 1.00 98.00 517 LYS A N 1
ATOM 4082 C CA . LYS A 1 517 ? -20.607 3.549 36.482 1.00 98.00 517 LYS A CA 1
ATOM 4083 C C . LYS A 1 517 ? -19.323 4.361 36.336 1.00 98.00 517 LYS A C 1
ATOM 4085 O O . LYS A 1 517 ? -19.262 5.293 35.539 1.00 98.00 517 LYS A O 1
ATOM 4090 N N . LEU A 1 518 ? -18.308 3.995 37.104 1.00 98.00 518 LEU A N 1
ATOM 4091 C CA . LEU A 1 518 ? -16.957 4.540 37.039 1.00 98.00 518 LEU A CA 1
ATOM 4092 C C . LEU A 1 518 ? -16.017 3.403 36.653 1.00 98.00 518 LEU A C 1
ATOM 4094 O O . LEU A 1 518 ? -16.095 2.332 37.251 1.00 98.00 518 LEU A O 1
ATOM 4098 N N . SER A 1 519 ? -15.133 3.609 35.684 1.00 97.69 519 SER A N 1
ATOM 4099 C CA . SER A 1 519 ? -14.090 2.631 35.374 1.00 97.69 519 SER A CA 1
ATOM 4100 C C . SER A 1 519 ? -12.772 3.273 34.987 1.00 97.69 519 SER A C 1
ATOM 4102 O O . SER A 1 519 ? -12.723 4.420 34.543 1.00 97.69 519 SER A O 1
ATOM 4104 N N . ALA A 1 520 ? -11.698 2.524 35.194 1.00 98.00 520 ALA A N 1
ATOM 4105 C CA . ALA A 1 520 ? -10.363 2.823 34.719 1.00 98.00 520 ALA A CA 1
ATOM 4106 C C . ALA A 1 520 ? -9.893 1.654 33.857 1.00 98.00 520 ALA A C 1
ATOM 4108 O O . ALA A 1 520 ? -10.115 0.496 34.214 1.00 98.00 520 ALA A O 1
ATOM 4109 N N . PHE A 1 521 ? -9.240 1.958 32.742 1.00 97.19 521 PHE A N 1
ATOM 4110 C CA . PHE A 1 521 ? -8.743 0.947 31.818 1.00 97.19 521 PHE A CA 1
ATOM 4111 C C . PHE A 1 521 ? -7.303 1.227 31.400 1.00 97.19 521 PHE A C 1
ATOM 4113 O O . PHE A 1 521 ? -6.861 2.380 31.330 1.00 97.19 521 PHE A O 1
ATOM 4120 N N . TYR A 1 522 ? -6.581 0.151 31.109 1.00 97.25 522 TYR A N 1
ATOM 4121 C CA . TYR A 1 522 ? -5.238 0.161 30.555 1.00 97.25 522 TYR A CA 1
ATOM 4122 C C . TYR A 1 522 ? -5.147 -0.903 29.466 1.00 97.25 522 TYR A C 1
ATOM 4124 O O . TYR A 1 522 ? -5.398 -2.079 29.706 1.00 97.25 522 TYR A O 1
ATOM 4132 N N . ARG A 1 523 ? -4.758 -0.481 28.269 1.00 96.44 523 ARG A N 1
ATOM 4133 C CA . ARG A 1 523 ? -4.542 -1.333 27.111 1.00 96.44 523 ARG A CA 1
ATOM 4134 C C . ARG A 1 523 ? -3.101 -1.211 26.663 1.00 96.44 523 ARG A C 1
ATOM 4136 O O . ARG A 1 523 ? -2.625 -0.104 26.424 1.00 96.44 523 ARG A O 1
ATOM 4143 N N . GLU A 1 524 ? -2.442 -2.341 26.486 1.00 95.62 524 GLU A N 1
ATOM 4144 C CA . GLU A 1 524 ? -1.117 -2.436 25.891 1.00 95.62 524 GLU A CA 1
ATOM 4145 C C . GLU A 1 524 ? -1.208 -3.154 24.544 1.00 95.62 524 GLU A C 1
ATOM 4147 O O . GLU A 1 524 ? -1.727 -4.262 24.457 1.00 95.62 524 GLU A O 1
ATOM 4152 N N . MET A 1 525 ? -0.688 -2.525 23.497 1.00 94.06 525 MET A N 1
ATOM 4153 C CA . MET A 1 525 ? -0.587 -3.072 22.148 1.00 94.06 525 MET A CA 1
ATOM 4154 C C . MET A 1 525 ? 0.887 -3.363 21.863 1.00 94.06 525 MET A C 1
ATOM 4156 O O . MET A 1 525 ? 1.730 -2.472 21.988 1.00 94.06 525 MET A O 1
ATOM 4160 N N . ARG A 1 526 ? 1.205 -4.606 21.504 1.00 92.50 526 ARG A N 1
ATOM 4161 C CA . ARG A 1 526 ? 2.557 -5.073 21.170 1.00 92.50 526 ARG A CA 1
ATOM 4162 C C . ARG A 1 526 ? 2.580 -5.755 19.813 1.00 92.50 526 ARG A C 1
ATOM 4164 O O . ARG A 1 526 ? 1.538 -6.136 19.275 1.00 92.50 526 ARG A O 1
ATOM 4171 N N . ASP A 1 527 ? 3.794 -5.904 19.291 1.00 90.25 527 ASP A N 1
ATOM 4172 C CA . ASP A 1 527 ? 4.063 -6.466 17.971 1.00 90.25 527 ASP A CA 1
ATOM 4173 C C . ASP A 1 527 ? 3.312 -5.707 16.871 1.00 90.25 527 ASP A C 1
ATOM 4175 O O . ASP A 1 527 ? 2.921 -6.286 15.858 1.00 90.25 527 ASP A O 1
ATOM 4179 N N . MET A 1 528 ? 3.091 -4.401 17.060 1.00 87.75 528 MET A N 1
ATOM 4180 C CA . MET A 1 528 ? 2.435 -3.580 16.053 1.00 87.75 528 MET A CA 1
ATOM 4181 C C . MET A 1 528 ? 3.347 -3.465 14.827 1.00 87.75 528 MET A C 1
ATOM 4183 O O . MET A 1 528 ? 4.577 -3.376 14.924 1.00 87.75 528 MET A O 1
ATOM 4187 N N . MET A 1 529 ? 2.728 -3.510 13.651 1.00 87.06 529 MET A N 1
ATOM 4188 C CA . MET A 1 529 ? 3.442 -3.411 12.382 1.00 87.06 529 MET A CA 1
ATOM 4189 C C . MET A 1 529 ? 3.972 -1.992 12.176 1.00 87.06 529 MET A C 1
ATOM 4191 O O . MET A 1 529 ? 3.222 -1.037 12.350 1.00 87.06 529 MET A O 1
ATOM 4195 N N . GLN A 1 530 ? 5.215 -1.859 11.718 1.00 82.56 530 GLN A N 1
ATOM 4196 C CA . GLN A 1 530 ? 5.862 -0.587 11.382 1.00 82.56 530 GLN A CA 1
ATOM 4197 C C . GLN A 1 530 ? 6.871 -0.774 10.245 1.00 82.56 530 GLN A C 1
ATOM 4199 O O . GLN A 1 530 ? 7.377 -1.870 10.034 1.00 82.56 530 GLN A O 1
ATOM 4204 N N . SER A 1 531 ? 7.176 0.288 9.499 1.00 83.19 531 SER A N 1
ATOM 4205 C CA . SER A 1 531 ? 8.298 0.302 8.554 1.00 83.19 531 SER A CA 1
ATOM 4206 C C . SER A 1 531 ? 9.641 0.215 9.285 1.00 83.19 531 SER A C 1
ATOM 4208 O O . SER A 1 531 ? 9.881 0.971 10.225 1.00 83.19 531 SER A O 1
ATOM 4210 N N . PHE A 1 532 ? 10.523 -0.656 8.810 1.00 82.81 532 PHE A N 1
ATOM 4211 C CA . PHE A 1 532 ? 11.842 -0.932 9.361 1.00 82.81 532 PHE A CA 1
ATOM 4212 C C . PHE A 1 532 ? 12.897 -0.881 8.257 1.00 82.81 532 PHE A C 1
ATOM 4214 O O . PHE A 1 532 ? 12.691 -1.443 7.179 1.00 82.81 532 PHE A O 1
ATOM 4221 N N . SER A 1 533 ? 14.016 -0.205 8.526 1.00 85.75 533 SER A N 1
ATOM 4222 C CA . SER A 1 533 ? 15.181 -0.222 7.636 1.00 85.75 533 SER A CA 1
ATOM 4223 C C . SER A 1 533 ? 16.088 -1.403 7.964 1.00 85.75 533 SER A C 1
ATOM 4225 O O . SER A 1 533 ? 16.592 -1.497 9.087 1.00 85.75 533 SER A O 1
ATOM 4227 N N . PHE A 1 534 ? 16.338 -2.252 6.970 1.00 89.62 534 PHE A N 1
ATOM 4228 C CA . PHE A 1 534 ? 17.383 -3.271 6.984 1.00 89.62 534 PHE A CA 1
ATOM 4229 C C . PHE A 1 534 ? 18.676 -2.653 6.436 1.00 89.62 534 PHE A C 1
ATOM 4231 O O . PHE A 1 534 ? 19.099 -2.918 5.311 1.00 89.62 534 PHE A O 1
ATOM 4238 N N . THR A 1 535 ? 19.251 -1.740 7.223 1.00 89.06 535 THR A N 1
ATOM 4239 C CA . THR A 1 535 ? 20.495 -1.027 6.894 1.00 89.06 535 THR A CA 1
ATOM 4240 C C . THR A 1 535 ? 21.673 -1.995 6.855 1.00 89.06 535 THR A C 1
ATOM 4242 O O . THR A 1 535 ? 21.798 -2.828 7.751 1.00 89.06 535 THR A O 1
ATOM 4245 N N . GLU A 1 536 ? 22.521 -1.871 5.832 1.00 92.12 536 GLU A N 1
ATOM 4246 C CA . GLU A 1 536 ? 23.599 -2.824 5.526 1.00 92.12 536 GLU A CA 1
ATOM 4247 C C . GLU A 1 536 ? 23.088 -4.268 5.348 1.00 92.12 536 GLU A C 1
ATOM 4249 O O . GLU A 1 536 ? 23.766 -5.239 5.678 1.00 92.12 536 GLU A O 1
ATOM 4254 N N . ALA A 1 537 ? 21.869 -4.431 4.823 1.00 94.25 537 ALA A N 1
ATOM 4255 C CA . ALA A 1 537 ? 21.461 -5.714 4.266 1.00 94.25 537 ALA A CA 1
ATOM 4256 C C . ALA A 1 537 ? 22.188 -5.985 2.944 1.00 94.25 537 ALA A C 1
ATOM 4258 O O . ALA A 1 537 ? 22.483 -5.065 2.177 1.00 94.25 537 ALA A O 1
ATOM 4259 N N . TYR A 1 538 ? 22.440 -7.261 2.674 1.00 94.50 538 TYR A N 1
ATOM 4260 C CA . TYR A 1 538 ? 23.146 -7.728 1.491 1.00 94.50 538 TYR A CA 1
ATOM 4261 C C . TYR A 1 538 ? 22.185 -8.475 0.547 1.00 94.50 538 TYR A C 1
ATOM 4263 O O . TYR A 1 538 ? 21.435 -9.341 1.013 1.00 94.50 538 TYR A O 1
ATOM 4271 N N . PRO A 1 539 ? 22.187 -8.183 -0.771 1.00 92.88 539 PRO A N 1
ATOM 4272 C CA . PRO A 1 539 ? 23.165 -7.363 -1.505 1.00 92.88 539 PRO A CA 1
ATOM 4273 C C . PRO A 1 539 ? 22.878 -5.854 -1.497 1.00 92.88 539 PRO A C 1
ATOM 4275 O O . PRO A 1 539 ? 23.717 -5.065 -1.924 1.00 92.88 539 PRO A O 1
ATOM 4278 N N . VAL A 1 540 ? 21.698 -5.438 -1.032 1.00 92.31 540 VAL A N 1
ATOM 4279 C CA . VAL A 1 540 ? 21.292 -4.031 -1.011 1.00 92.31 540 VAL A CA 1
ATOM 4280 C C . VAL A 1 540 ? 20.469 -3.721 0.239 1.00 92.31 540 VAL A C 1
ATOM 4282 O O . VAL A 1 540 ? 19.594 -4.491 0.632 1.00 92.31 540 VAL A O 1
ATOM 4285 N N . THR A 1 541 ? 20.715 -2.558 0.850 1.00 91.56 541 THR A N 1
ATOM 4286 C CA . THR A 1 541 ? 19.884 -2.034 1.947 1.00 91.56 541 THR A CA 1
ATOM 4287 C C . THR A 1 541 ? 18.455 -1.824 1.462 1.00 91.56 541 THR A C 1
ATOM 4289 O O . THR A 1 541 ? 18.253 -1.237 0.403 1.00 91.56 541 THR A O 1
ATOM 4292 N N . TYR A 1 542 ? 17.455 -2.229 2.241 1.00 91.75 542 TYR A N 1
ATOM 4293 C CA . TYR A 1 542 ? 16.049 -2.067 1.867 1.00 91.75 542 TYR A CA 1
ATOM 4294 C C . TYR A 1 542 ? 15.164 -1.749 3.075 1.00 91.75 542 TYR A C 1
ATOM 4296 O O . TYR A 1 542 ? 15.579 -1.850 4.230 1.00 91.75 542 TYR A O 1
ATOM 4304 N N . ILE A 1 543 ? 13.920 -1.349 2.808 1.00 89.81 543 ILE A N 1
ATOM 4305 C CA . ILE A 1 543 ? 12.935 -1.020 3.843 1.00 89.81 543 ILE A CA 1
ATOM 4306 C C . ILE A 1 543 ? 11.732 -1.936 3.675 1.00 89.81 543 ILE A C 1
ATOM 4308 O O . ILE A 1 543 ? 11.147 -1.986 2.595 1.00 89.81 543 ILE A O 1
ATOM 4312 N N . ALA A 1 544 ? 11.316 -2.611 4.744 1.00 91.56 544 ALA A N 1
ATOM 4313 C CA . ALA A 1 544 ? 10.105 -3.430 4.744 1.00 91.56 544 ALA A CA 1
ATOM 4314 C C . ALA A 1 544 ? 9.283 -3.228 6.021 1.00 91.56 544 ALA A C 1
ATOM 4316 O O . ALA A 1 544 ? 9.694 -2.518 6.937 1.00 91.56 544 ALA A O 1
ATOM 4317 N N . PHE A 1 545 ? 8.093 -3.819 6.095 1.00 90.88 545 PHE A N 1
ATOM 4318 C CA . PHE A 1 545 ? 7.335 -3.867 7.349 1.00 90.88 545 PHE A CA 1
ATOM 4319 C C . PHE A 1 545 ? 7.985 -4.824 8.369 1.00 90.88 545 PHE A C 1
ATOM 4321 O O . PHE A 1 545 ? 8.632 -5.795 8.001 1.00 90.88 545 PHE A O 1
ATOM 4328 N N . GLY A 1 546 ? 7.786 -4.593 9.663 1.00 89.62 546 GLY A N 1
ATOM 4329 C CA . GLY A 1 546 ? 8.220 -5.473 10.752 1.00 89.62 546 GLY A CA 1
ATOM 4330 C C . GLY A 1 546 ? 7.387 -5.258 12.018 1.00 89.62 546 GLY A C 1
ATOM 4331 O O . GLY A 1 546 ? 6.692 -4.250 12.138 1.00 89.62 546 GLY A O 1
ATOM 4332 N N . ASN A 1 547 ? 7.433 -6.201 12.962 1.00 89.25 547 ASN A N 1
ATOM 4333 C CA . ASN A 1 547 ? 6.734 -6.110 14.251 1.00 89.25 547 ASN A CA 1
ATOM 4334 C C . ASN A 1 547 ? 7.650 -5.485 15.308 1.00 89.25 547 ASN A C 1
ATOM 4336 O O . ASN A 1 547 ? 8.435 -6.180 15.949 1.00 89.25 547 ASN A O 1
ATOM 4340 N N . LEU A 1 548 ? 7.598 -4.164 15.453 1.00 81.25 548 LEU A N 1
ATOM 4341 C CA . LEU A 1 548 ? 8.517 -3.417 16.330 1.00 81.25 548 LEU A CA 1
ATOM 4342 C C . LEU A 1 548 ? 7.818 -2.344 17.159 1.00 81.25 548 LEU A C 1
ATOM 4344 O O . LEU A 1 548 ? 8.373 -1.901 18.167 1.00 81.25 548 LEU A O 1
ATOM 4348 N N . ASP A 1 549 ? 6.636 -1.923 16.717 1.00 81.06 549 ASP A N 1
ATOM 4349 C CA . ASP A 1 549 ? 5.893 -0.823 17.306 1.00 81.06 549 ASP A CA 1
ATOM 4350 C C . ASP A 1 549 ? 5.112 -1.308 18.532 1.00 81.06 549 ASP A C 1
ATOM 4352 O O . ASP A 1 549 ? 4.724 -2.480 18.650 1.00 81.06 549 ASP A O 1
ATOM 4356 N N . PHE A 1 550 ? 4.901 -0.395 19.471 1.00 88.94 550 PHE A N 1
ATOM 4357 C CA . PHE A 1 550 ? 4.080 -0.616 20.647 1.00 88.94 550 PHE A CA 1
ATOM 4358 C C . PHE A 1 550 ? 3.271 0.638 20.955 1.00 88.94 550 PHE A C 1
ATOM 4360 O O . PHE A 1 550 ? 3.683 1.766 20.673 1.00 88.94 550 PHE A O 1
ATOM 4367 N N . GLY A 1 551 ? 2.129 0.438 21.600 1.00 91.88 551 GLY A N 1
ATOM 4368 C CA . GLY A 1 551 ? 1.274 1.525 22.041 1.00 91.88 551 GLY A CA 1
ATOM 4369 C C . GLY A 1 551 ? 0.577 1.199 23.347 1.00 91.88 551 GLY A C 1
ATOM 4370 O O . GLY A 1 551 ? 0.380 0.042 23.708 1.00 91.88 551 GLY A O 1
ATOM 4371 N N . THR A 1 552 ? 0.187 2.241 24.062 1.00 94.75 552 THR A N 1
ATOM 4372 C CA . THR A 1 552 ? -0.587 2.146 25.293 1.00 94.75 552 THR A CA 1
ATOM 4373 C C . THR A 1 552 ? -1.771 3.094 25.218 1.00 94.75 552 THR A C 1
ATOM 4375 O O . THR A 1 552 ? -1.641 4.226 24.751 1.00 94.75 552 THR A O 1
ATOM 4378 N N . VAL A 1 553 ? -2.933 2.635 25.675 1.00 96.06 553 VAL A N 1
ATOM 4379 C CA . VAL A 1 553 ? -4.116 3.477 25.852 1.00 96.06 553 VAL A CA 1
ATOM 4380 C C . VAL A 1 553 ? -4.575 3.329 27.287 1.00 96.06 553 VAL A C 1
ATOM 4382 O O . VAL A 1 553 ? -4.869 2.229 27.740 1.00 96.06 553 VAL A O 1
ATOM 4385 N N . LYS A 1 554 ? -4.637 4.436 28.015 1.00 96.44 554 LYS A N 1
ATOM 4386 C CA . LYS A 1 554 ? -5.087 4.452 29.408 1.00 96.44 554 LYS A CA 1
ATOM 4387 C C . LYS A 1 554 ? -6.135 5.522 29.607 1.00 96.44 554 LYS A C 1
ATOM 4389 O O . LYS A 1 554 ? -6.041 6.593 29.003 1.00 96.44 554 LYS A O 1
ATOM 4394 N N . GLY A 1 555 ? -7.108 5.266 30.464 1.00 97.00 555 GLY A N 1
ATOM 4395 C CA . GLY A 1 555 ? -8.170 6.233 30.660 1.00 97.00 555 GLY A CA 1
ATOM 4396 C C . GLY A 1 555 ? -9.137 5.915 31.779 1.00 97.00 555 GLY A C 1
ATOM 4397 O O . GLY A 1 555 ? -9.041 4.891 32.453 1.00 97.00 555 GLY A O 1
ATOM 4398 N N . TYR A 1 556 ? -10.071 6.842 31.950 1.00 97.81 556 TYR A N 1
ATOM 4399 C CA . TYR A 1 556 ? -11.165 6.771 32.903 1.00 97.81 556 TYR A CA 1
ATOM 4400 C C . TYR A 1 556 ? -12.481 7.013 32.179 1.00 97.81 556 TYR A C 1
ATOM 4402 O O . TYR A 1 556 ? -12.571 7.923 31.352 1.00 97.81 556 TYR A O 1
ATOM 4410 N N . THR A 1 557 ? -13.506 6.252 32.540 1.00 98.00 557 THR A N 1
ATOM 4411 C CA . THR A 1 557 ? -14.856 6.402 32.006 1.00 98.00 557 THR A CA 1
ATOM 4412 C C . THR A 1 557 ? -15.840 6.672 33.135 1.00 98.00 557 THR A C 1
ATOM 4414 O O . THR A 1 557 ? -15.812 6.023 34.180 1.00 98.00 557 THR A O 1
ATOM 4417 N N . ILE A 1 558 ? -16.725 7.638 32.910 1.00 98.25 558 ILE A N 1
ATOM 4418 C CA . ILE A 1 558 ? -17.862 7.960 33.768 1.00 98.25 558 ILE A CA 1
ATOM 4419 C C . ILE A 1 558 ? -19.119 7.784 32.928 1.00 98.25 558 ILE A C 1
ATOM 4421 O O . ILE A 1 558 ? -19.292 8.465 31.919 1.00 98.25 558 ILE A O 1
ATOM 4425 N N . GLN A 1 559 ? -20.003 6.896 33.356 1.00 98.25 559 GLN A N 1
ATOM 4426 C CA . GLN A 1 559 ? -21.280 6.642 32.710 1.00 98.25 559 GLN A CA 1
ATOM 4427 C C . GLN A 1 559 ? -22.419 6.892 33.696 1.00 98.25 559 GLN A C 1
ATOM 4429 O O . GLN A 1 559 ? -22.430 6.360 34.803 1.00 98.25 559 GLN A O 1
ATOM 4434 N N . TYR A 1 560 ? -23.390 7.696 33.280 1.00 98.25 560 TYR A N 1
ATOM 4435 C CA . TYR A 1 560 ? -24.615 7.973 34.014 1.00 98.25 560 TYR A CA 1
ATOM 4436 C C . TYR A 1 560 ? -25.816 7.476 33.217 1.00 98.25 560 TYR A C 1
ATOM 4438 O O . TYR A 1 560 ? -26.028 7.877 32.069 1.00 98.25 560 TYR A O 1
ATOM 4446 N N . ASP A 1 561 ? -26.623 6.640 33.855 1.00 97.94 561 ASP A N 1
ATOM 4447 C CA . ASP A 1 561 ? -27.855 6.103 33.301 1.00 97.94 561 ASP A CA 1
ATOM 4448 C C . ASP A 1 561 ? -29.049 6.589 34.113 1.00 97.94 561 ASP A C 1
ATOM 4450 O O . ASP A 1 561 ? -29.101 6.412 35.326 1.00 97.94 561 ASP A O 1
ATOM 4454 N N . LEU A 1 562 ? -30.038 7.151 33.426 1.00 98.06 562 LEU A N 1
ATOM 4455 C CA . LEU A 1 562 ? -31.353 7.492 33.952 1.00 98.06 562 LEU A CA 1
ATOM 4456 C C . LEU A 1 562 ? -32.405 6.736 33.139 1.00 98.06 562 LEU A C 1
ATOM 4458 O O . LEU A 1 562 ? -32.678 7.047 31.971 1.00 98.06 562 LEU A O 1
ATOM 4462 N N . ARG A 1 563 ? -33.029 5.747 33.780 1.00 96.38 563 ARG A N 1
ATOM 4463 C CA . ARG A 1 563 ? -34.258 5.105 33.310 1.00 96.38 563 ARG A CA 1
ATOM 4464 C C . ARG A 1 563 ? -35.362 6.146 33.193 1.00 96.38 563 ARG A C 1
ATOM 4466 O O . ARG A 1 563 ? -35.326 7.190 33.845 1.00 96.38 563 ARG A O 1
ATOM 4473 N N . ARG A 1 564 ? -36.359 5.850 32.355 1.00 94.25 564 ARG A N 1
ATOM 4474 C CA . ARG A 1 564 ? -37.459 6.774 32.072 1.00 94.25 564 ARG A CA 1
ATOM 4475 C C . ARG A 1 564 ? -38.114 7.254 33.371 1.00 94.25 564 ARG A C 1
ATOM 4477 O O . ARG A 1 564 ? -38.861 6.511 33.994 1.00 94.25 564 ARG A O 1
ATOM 4484 N N . THR A 1 565 ? -37.841 8.503 33.736 1.00 93.81 565 THR A N 1
ATOM 4485 C CA . THR A 1 565 ? -38.384 9.160 34.925 1.00 93.81 565 THR A CA 1
ATOM 4486 C C . THR A 1 565 ? -39.229 10.331 34.458 1.00 93.81 565 THR A C 1
ATOM 4488 O O . THR A 1 565 ? -38.727 11.275 33.841 1.00 93.81 565 THR A O 1
ATOM 4491 N N . GLY A 1 566 ? -40.542 10.226 34.660 1.00 92.31 566 GLY A N 1
ATOM 4492 C CA . GLY A 1 566 ? -41.492 11.058 33.928 1.00 92.31 566 GLY A CA 1
ATOM 4493 C C . GLY A 1 566 ? -41.324 10.837 32.423 1.00 92.31 566 GLY A C 1
ATOM 4494 O O . GLY A 1 566 ? -41.429 9.713 31.938 1.00 92.31 566 GLY A O 1
ATOM 4495 N N . ASN A 1 567 ? -41.002 11.901 31.690 1.00 94.81 567 ASN A N 1
ATOM 4496 C CA . ASN A 1 567 ? -40.869 11.847 30.232 1.00 94.81 567 ASN A CA 1
ATOM 4497 C C . ASN A 1 567 ? -39.418 11.688 29.759 1.00 94.81 567 ASN A C 1
ATOM 4499 O O . ASN A 1 567 ? -39.194 11.546 28.563 1.00 94.81 567 ASN A O 1
ATOM 4503 N N . VAL A 1 568 ? -38.425 11.711 30.653 1.00 96.94 568 VAL A N 1
ATOM 4504 C CA . VAL A 1 568 ? -37.003 11.785 30.279 1.00 96.94 568 VAL A CA 1
ATOM 4505 C C . VAL A 1 568 ? -36.307 10.452 30.509 1.00 96.94 568 VAL A C 1
ATOM 4507 O O . VAL A 1 568 ? -36.456 9.842 31.562 1.00 96.94 568 VAL A O 1
ATOM 4510 N N . ARG A 1 569 ? -35.513 10.018 29.530 1.00 97.94 569 ARG A N 1
ATOM 4511 C CA . ARG A 1 569 ? -34.467 8.994 29.669 1.00 97.94 569 ARG A CA 1
ATOM 4512 C C . ARG A 1 569 ? -33.143 9.618 29.250 1.00 97.94 569 ARG A C 1
ATOM 4514 O O . ARG A 1 569 ? -33.125 10.364 28.272 1.00 97.94 569 ARG A O 1
ATOM 4521 N N . LEU A 1 570 ? -32.065 9.296 29.952 1.00 98.06 570 LEU A N 1
ATOM 4522 C CA . LEU A 1 570 ? -30.730 9.812 29.663 1.00 98.06 570 LEU A CA 1
ATOM 4523 C C . LEU A 1 570 ? -29.692 8.696 29.808 1.00 98.06 570 LEU A C 1
ATOM 4525 O O . LEU A 1 570 ? -29.736 7.935 30.766 1.00 98.06 570 LEU A O 1
ATOM 4529 N N . ASN A 1 571 ? -28.763 8.622 28.866 1.00 98.06 571 ASN A N 1
ATOM 4530 C CA . ASN A 1 571 ? -27.503 7.900 28.989 1.00 98.06 571 ASN A CA 1
ATOM 4531 C C . ASN A 1 571 ? -26.392 8.892 28.633 1.00 98.06 571 ASN A C 1
ATOM 4533 O O . ASN A 1 571 ? -26.433 9.493 27.561 1.00 98.06 571 ASN A O 1
ATOM 4537 N N . ALA A 1 572 ? -25.450 9.120 29.539 1.00 98.19 572 ALA A N 1
ATOM 4538 C CA . ALA A 1 572 ? -24.340 10.041 29.332 1.00 98.19 572 ALA A CA 1
ATOM 4539 C C . ALA A 1 572 ? -23.028 9.338 29.668 1.00 98.19 572 ALA A C 1
ATOM 4541 O O . ALA A 1 572 ? -22.890 8.798 30.759 1.00 98.19 572 ALA A O 1
ATOM 4542 N N . ASN A 1 573 ? -22.076 9.367 28.743 1.00 98.19 573 ASN A N 1
ATOM 4543 C CA . ASN A 1 573 ? -20.756 8.769 28.884 1.00 98.19 573 ASN A CA 1
ATOM 4544 C C . ASN A 1 573 ? -19.702 9.847 28.669 1.00 98.19 573 ASN A C 1
ATOM 4546 O O . ASN A 1 573 ? -19.772 10.611 27.703 1.00 98.19 573 ASN A O 1
ATOM 4550 N N . TYR A 1 574 ? -18.723 9.884 29.557 1.00 98.06 574 TYR A N 1
ATOM 4551 C CA . TYR A 1 574 ? -17.534 10.704 29.439 1.00 98.06 574 TYR A CA 1
ATOM 4552 C C . TYR A 1 574 ? -16.304 9.817 29.569 1.00 98.06 574 TYR A C 1
ATOM 4554 O O . TYR A 1 574 ? -16.193 9.069 30.538 1.00 98.06 574 TYR A O 1
ATOM 4562 N N . THR A 1 575 ? -15.375 9.946 28.629 1.00 98.19 575 THR A N 1
ATOM 4563 C CA . THR A 1 575 ? -14.095 9.243 28.651 1.00 98.19 575 THR A CA 1
ATOM 4564 C C . THR A 1 575 ? -12.960 10.258 28.620 1.00 98.19 575 THR A C 1
ATOM 4566 O O . THR A 1 575 ? -12.923 11.146 27.764 1.00 98.19 575 THR A O 1
ATOM 4569 N N . LEU A 1 576 ? -12.039 10.117 29.575 1.00 97.81 576 LEU A N 1
ATOM 4570 C CA . LEU A 1 576 ? -10.724 10.741 29.556 1.00 97.81 576 LEU A CA 1
ATOM 4571 C C . LEU A 1 576 ? -9.707 9.679 29.134 1.00 97.81 576 LEU A C 1
ATOM 4573 O O . LEU A 1 576 ? -9.503 8.740 29.896 1.00 97.81 576 LEU A O 1
ATOM 4577 N N . GLN A 1 577 ? -9.061 9.820 27.978 1.00 96.06 577 GLN A N 1
ATOM 4578 C CA . GLN A 1 577 ? -8.046 8.865 27.511 1.00 96.06 577 GLN A CA 1
ATOM 4579 C C . GLN A 1 577 ? -6.712 9.532 27.162 1.00 96.06 577 GLN A C 1
ATOM 4581 O O . GLN A 1 577 ? -6.645 10.718 26.846 1.00 96.06 577 GLN A O 1
ATOM 4586 N N . PHE A 1 578 ? -5.651 8.734 27.213 1.00 95.88 578 PHE A N 1
ATOM 4587 C CA . PHE A 1 578 ? -4.320 9.058 26.719 1.00 95.88 578 PHE A CA 1
ATOM 4588 C C . PHE A 1 578 ? -3.839 7.870 25.892 1.00 95.88 578 PHE A C 1
ATOM 4590 O O . PHE A 1 578 ? -3.704 6.769 26.432 1.00 95.88 578 PHE A O 1
ATOM 4597 N N . ALA A 1 579 ? -3.626 8.089 24.598 1.00 93.94 579 ALA A N 1
ATOM 4598 C CA . ALA A 1 579 ? -3.105 7.097 23.667 1.00 93.94 579 ALA A CA 1
ATOM 4599 C C . ALA A 1 579 ? -1.713 7.513 23.166 1.00 93.94 579 ALA A C 1
ATOM 4601 O O . ALA A 1 579 ? -1.585 8.484 22.418 1.00 93.94 579 ALA A O 1
ATOM 4602 N N . ASP A 1 580 ? -0.689 6.758 23.561 1.00 91.81 580 ASP A N 1
ATOM 4603 C CA . ASP A 1 580 ? 0.722 7.027 23.268 1.00 91.81 580 ASP A CA 1
ATOM 4604 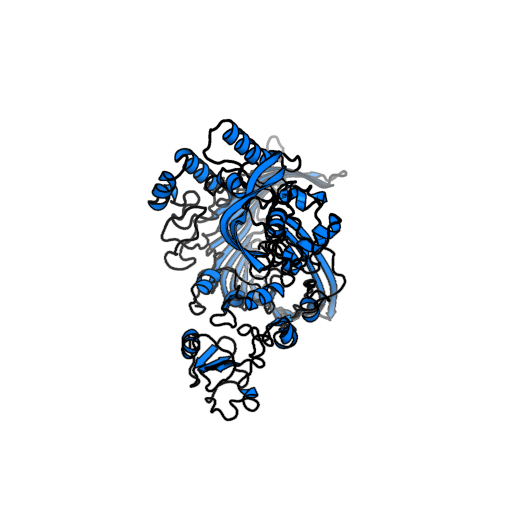C C . ASP A 1 580 ? 1.399 5.769 22.691 1.00 91.81 580 ASP A C 1
ATOM 4606 O O . ASP A 1 580 ? 1.112 4.661 23.140 1.00 91.81 580 ASP A O 1
ATOM 4610 N N . GLY A 1 581 ? 2.314 5.905 21.730 1.00 87.12 581 GLY A N 1
ATOM 4611 C CA . GLY A 1 581 ? 3.047 4.775 21.138 1.00 87.12 581 GLY A CA 1
ATOM 4612 C C . GLY A 1 581 ? 4.210 5.203 20.245 1.00 87.12 581 GLY A C 1
ATOM 4613 O O . GLY A 1 581 ? 4.509 6.392 20.154 1.00 87.12 581 GLY A O 1
ATOM 4614 N N . THR A 1 582 ? 4.892 4.253 19.603 1.00 80.50 582 THR A N 1
ATOM 4615 C CA . THR A 1 582 ? 6.047 4.544 18.728 1.00 80.50 582 THR A CA 1
ATOM 4616 C C . THR A 1 582 ? 5.668 4.823 17.262 1.00 80.50 582 THR A C 1
ATOM 4618 O O . THR A 1 582 ? 6.495 5.340 16.508 1.00 80.50 582 THR A O 1
ATOM 4621 N N . GLY A 1 583 ? 4.407 4.594 16.874 1.00 74.38 583 GLY A N 1
ATOM 4622 C CA . GLY A 1 583 ? 3.855 4.908 15.556 1.00 74.38 583 GLY A CA 1
ATOM 4623 C C . GLY A 1 583 ? 2.322 4.999 15.543 1.00 74.38 583 GLY A C 1
ATOM 4624 O O . GLY A 1 583 ? 1.618 4.295 16.256 1.00 74.38 583 GLY A O 1
ATOM 4625 N N . SER A 1 584 ? 1.777 5.892 14.709 1.00 70.69 584 SER A N 1
ATOM 4626 C CA . SER A 1 584 ? 0.320 6.088 14.543 1.00 70.69 584 SER A CA 1
ATOM 4627 C C . SER A 1 584 ? -0.291 5.243 13.423 1.00 70.69 584 SER A C 1
ATOM 4629 O O . SER A 1 584 ? -1.507 5.238 13.240 1.00 70.69 584 SER A O 1
ATOM 4631 N N . SER A 1 585 ? 0.557 4.586 12.636 1.00 64.31 585 SER A N 1
ATOM 4632 C CA . SER A 1 585 ? 0.223 3.732 11.503 1.00 64.31 585 SER A CA 1
ATOM 4633 C C . SER A 1 585 ? 1.425 2.852 11.170 1.00 64.31 585 SER A C 1
ATOM 4635 O O . SER A 1 585 ? 2.566 3.208 11.480 1.00 64.31 585 SER A O 1
ATOM 4637 N N . SER A 1 586 ? 1.189 1.787 10.405 1.00 54.19 586 SER A N 1
ATOM 4638 C CA . SER A 1 586 ? 2.252 0.903 9.917 1.00 54.19 586 SER A CA 1
ATOM 4639 C C . SER A 1 586 ? 3.298 1.590 9.033 1.00 54.19 586 SER A C 1
ATOM 4641 O O . SER A 1 586 ? 4.396 1.070 8.855 1.00 54.19 586 SER A O 1
ATOM 4643 N N . THR A 1 587 ? 2.994 2.778 8.507 1.00 60.16 587 THR A N 1
ATOM 4644 C CA . THR A 1 587 ? 3.881 3.574 7.649 1.00 60.16 587 THR A CA 1
ATOM 4645 C C . THR A 1 587 ? 4.503 4.781 8.354 1.00 60.16 587 THR A C 1
ATOM 4647 O O . THR A 1 587 ? 5.316 5.483 7.753 1.00 60.16 587 THR A O 1
ATOM 4650 N N . SER A 1 588 ? 4.166 5.037 9.625 1.00 56.03 588 SER A N 1
ATOM 4651 C CA . SER A 1 588 ? 4.598 6.243 10.354 1.00 56.03 588 SER A CA 1
ATOM 4652 C C . SER A 1 588 ? 6.125 6.377 10.458 1.00 56.03 588 SER A C 1
ATOM 4654 O O . SER A 1 588 ? 6.640 7.492 10.497 1.00 56.03 588 SER A O 1
ATOM 4656 N N . GLY A 1 589 ? 6.856 5.256 10.441 1.00 56.69 589 GLY A N 1
ATOM 4657 C CA . GLY A 1 589 ? 8.323 5.217 10.474 1.00 56.69 589 GLY A CA 1
ATOM 4658 C C . GLY A 1 589 ? 9.018 5.310 9.112 1.00 56.69 589 GLY A C 1
ATOM 4659 O O . GLY A 1 589 ? 10.239 5.402 9.077 1.00 56.69 589 GLY A O 1
ATOM 4660 N N . ALA A 1 590 ? 8.293 5.310 7.986 1.00 57.28 590 ALA A N 1
ATOM 4661 C CA . ALA A 1 590 ? 8.900 5.116 6.664 1.00 57.28 590 ALA A CA 1
ATOM 4662 C C . ALA A 1 590 ? 9.931 6.197 6.287 1.00 57.28 590 ALA A C 1
ATOM 4664 O O . ALA A 1 590 ? 10.933 5.893 5.652 1.00 57.28 590 ALA A O 1
ATOM 4665 N N . ASN A 1 591 ? 9.725 7.454 6.692 1.00 59.25 591 ASN A N 1
ATOM 4666 C CA . ASN A 1 591 ? 10.681 8.533 6.407 1.00 59.25 591 ASN A CA 1
ATOM 4667 C C . ASN A 1 591 ? 11.933 8.478 7.297 1.00 59.25 591 ASN A C 1
ATOM 4669 O O . ASN A 1 591 ? 12.997 8.885 6.848 1.00 59.25 591 ASN A O 1
ATOM 4673 N N . ILE A 1 592 ? 11.813 7.959 8.525 1.00 60.72 592 ILE A N 1
ATOM 4674 C CA . ILE A 1 592 ? 12.957 7.717 9.419 1.00 60.72 592 ILE A CA 1
ATOM 4675 C C . ILE A 1 592 ? 13.736 6.499 8.917 1.00 60.72 592 ILE A C 1
ATOM 4677 O O . ILE A 1 592 ? 14.947 6.558 8.788 1.00 60.72 592 ILE A O 1
ATOM 4681 N N . ALA A 1 593 ? 13.045 5.428 8.523 1.00 57.66 593 ALA A N 1
ATOM 4682 C CA . ALA A 1 593 ? 13.686 4.275 7.898 1.00 57.66 593 ALA A CA 1
ATOM 4683 C C . ALA A 1 593 ? 14.457 4.674 6.620 1.00 57.66 593 ALA A C 1
ATOM 4685 O O . ALA A 1 593 ? 15.556 4.191 6.382 1.00 57.66 593 ALA A O 1
ATOM 4686 N N . ARG A 1 594 ? 13.927 5.622 5.830 1.00 64.12 594 ARG A N 1
ATOM 4687 C CA . ARG A 1 594 ? 14.608 6.176 4.644 1.00 64.12 594 ARG A CA 1
ATOM 4688 C C . ARG A 1 594 ? 15.781 7.103 4.950 1.00 64.12 594 ARG A C 1
ATOM 4690 O O . ARG A 1 594 ? 16.568 7.353 4.045 1.00 64.12 594 ARG A O 1
ATOM 4697 N N . SER A 1 595 ? 15.909 7.635 6.168 1.00 61.25 595 SER A N 1
ATOM 4698 C CA . SER A 1 595 ? 17.004 8.557 6.500 1.00 61.25 595 SER A CA 1
ATOM 4699 C C . SER A 1 595 ? 18.335 7.843 6.756 1.00 61.25 595 SER A C 1
ATOM 4701 O O . SER A 1 595 ? 19.337 8.515 6.998 1.00 61.25 595 SER A O 1
ATOM 4703 N N . GLY A 1 596 ? 18.354 6.503 6.723 1.00 56.41 596 GLY A N 1
ATOM 4704 C CA . GLY A 1 596 ? 19.543 5.692 7.003 1.00 56.41 596 GLY A CA 1
ATOM 4705 C C . GLY A 1 596 ? 19.983 5.737 8.469 1.00 56.41 596 GLY A C 1
ATOM 4706 O O . GLY A 1 596 ? 21.028 5.196 8.814 1.00 56.41 596 GLY A O 1
ATOM 4707 N N . GLN A 1 597 ? 19.203 6.382 9.341 1.00 59.00 597 GLN A N 1
ATOM 4708 C CA . GLN A 1 597 ? 19.466 6.424 10.774 1.00 59.00 597 GLN A CA 1
ATOM 4709 C C . GLN A 1 597 ? 19.017 5.112 11.436 1.00 59.00 597 GLN A C 1
ATOM 4711 O O . GLN A 1 597 ? 18.070 4.481 10.955 1.00 59.00 597 GLN A O 1
ATOM 4716 N N . PRO A 1 598 ? 19.645 4.705 12.558 1.00 55.50 598 PRO A N 1
ATOM 4717 C CA . PRO A 1 598 ? 19.165 3.580 13.353 1.00 55.50 598 PRO A CA 1
ATOM 4718 C C . PRO A 1 598 ? 17.679 3.767 13.664 1.00 55.50 598 PRO A C 1
ATOM 4720 O O . PRO A 1 598 ? 17.246 4.900 13.879 1.00 55.50 598 PRO A O 1
ATOM 4723 N N . ASN A 1 599 ? 16.901 2.681 13.679 1.00 61.88 599 ASN A N 1
ATOM 4724 C CA . ASN A 1 599 ? 15.450 2.716 13.893 1.00 61.88 599 ASN A CA 1
ATOM 4725 C C . ASN A 1 599 ? 15.105 3.311 15.282 1.00 61.88 599 ASN A C 1
ATOM 4727 O O . ASN A 1 599 ? 14.909 2.587 16.259 1.00 61.88 599 ASN A O 1
ATOM 4731 N N . LEU A 1 600 ? 15.064 4.646 15.364 1.00 60.78 600 LEU A N 1
ATOM 4732 C CA . LEU A 1 600 ? 14.853 5.442 16.571 1.00 60.78 600 LEU A CA 1
ATOM 4733 C C . LEU A 1 600 ? 13.437 5.214 17.099 1.00 60.78 600 LEU A C 1
ATOM 4735 O O . LEU A 1 600 ? 12.455 5.472 16.402 1.00 60.78 600 LEU A O 1
ATOM 4739 N N . ARG A 1 601 ? 13.332 4.778 18.358 1.00 65.50 601 ARG A N 1
ATOM 4740 C CA . ARG A 1 601 ? 12.054 4.577 19.049 1.00 65.50 601 ARG A CA 1
ATOM 4741 C C . ARG A 1 601 ? 11.866 5.645 20.112 1.00 65.50 601 ARG A C 1
ATOM 4743 O O . ARG A 1 601 ? 12.668 5.756 21.035 1.00 65.50 601 ARG A O 1
ATOM 4750 N N . TYR A 1 602 ? 10.790 6.408 20.002 1.00 70.81 602 TYR A N 1
ATOM 4751 C CA . TYR A 1 602 ? 10.361 7.343 21.035 1.00 70.81 602 TYR A CA 1
ATOM 4752 C C . TYR A 1 602 ? 8.836 7.375 21.093 1.00 70.81 602 TYR A C 1
ATOM 4754 O O . TYR A 1 602 ? 8.161 7.187 20.083 1.00 70.81 602 TYR A O 1
ATOM 4762 N N . ILE A 1 603 ? 8.303 7.563 22.298 1.00 80.25 603 ILE A N 1
ATOM 4763 C CA . ILE A 1 603 ? 6.864 7.539 22.556 1.00 80.25 603 ILE A CA 1
ATOM 4764 C C . ILE A 1 603 ? 6.259 8.887 22.157 1.00 80.25 603 ILE A C 1
ATOM 4766 O O . ILE A 1 603 ? 6.746 9.944 22.565 1.00 80.25 603 ILE A O 1
ATOM 4770 N N . LEU A 1 604 ? 5.186 8.838 21.376 1.00 86.81 604 LEU A N 1
ATOM 4771 C CA . LEU A 1 604 ? 4.466 9.985 20.838 1.00 86.81 604 LEU A CA 1
ATOM 4772 C C . LEU A 1 604 ? 2.954 9.809 21.009 1.00 86.81 604 LEU A C 1
ATOM 4774 O O . LEU A 1 604 ? 2.474 8.674 20.984 1.00 86.81 604 LEU A O 1
ATOM 4778 N N . PRO A 1 605 ? 2.180 10.907 21.075 1.00 88.75 605 PRO A N 1
ATOM 4779 C CA . PRO A 1 605 ? 0.727 10.828 21.011 1.00 88.75 605 PRO A CA 1
ATOM 4780 C C . PRO A 1 605 ? 0.277 10.173 19.703 1.00 88.75 605 PRO A C 1
ATOM 4782 O O . PRO A 1 605 ? 0.712 10.561 18.610 1.00 88.75 605 PRO A O 1
ATOM 4785 N N . LEU A 1 606 ? -0.626 9.202 19.800 1.00 89.00 606 LEU A N 1
ATOM 4786 C CA . LEU A 1 606 ? -1.185 8.521 18.636 1.00 89.00 606 LEU A CA 1
ATOM 4787 C C . LEU A 1 606 ? -2.181 9.436 17.913 1.00 89.00 606 LEU A C 1
ATOM 4789 O O . LEU A 1 606 ? -2.867 10.254 18.522 1.00 89.00 606 LEU A O 1
ATOM 4793 N N . SER A 1 607 ? -2.288 9.306 16.589 1.00 87.62 607 SER A N 1
ATOM 4794 C CA . SER A 1 607 ? -3.109 10.198 15.744 1.00 87.62 607 SER A CA 1
ATOM 4795 C C . SER A 1 607 ? -4.608 10.143 16.062 1.00 87.62 607 SER A C 1
ATOM 4797 O O . SER A 1 607 ? -5.357 11.046 15.705 1.00 87.62 607 SER A O 1
ATOM 4799 N N . TYR A 1 608 ? -5.041 9.101 16.767 1.00 89.00 608 TYR A N 1
ATOM 4800 C CA . TYR A 1 608 ? -6.409 8.894 17.230 1.00 89.00 608 TYR A CA 1
ATOM 4801 C C . TYR A 1 608 ? -6.604 9.231 18.722 1.00 89.00 608 TYR A C 1
ATOM 4803 O O . TYR A 1 608 ? -7.654 8.931 19.289 1.00 89.00 608 TYR A O 1
ATOM 4811 N N . ASP A 1 609 ? -5.627 9.871 19.374 1.00 93.38 609 ASP A N 1
ATOM 4812 C CA . ASP A 1 609 ? -5.724 10.278 20.777 1.00 93.38 609 ASP A CA 1
ATOM 4813 C C . ASP A 1 609 ? -6.692 11.461 20.986 1.00 93.38 609 ASP A C 1
ATOM 4815 O O . ASP A 1 609 ? -6.301 12.632 20.926 1.00 93.38 609 ASP A O 1
ATOM 4819 N N . SER A 1 610 ? -7.965 11.185 21.277 1.00 93.69 610 SER A N 1
ATOM 4820 C CA . SER A 1 610 ? -8.911 12.213 21.726 1.00 93.69 610 SER A CA 1
ATOM 4821 C C . SER A 1 610 ? -9.040 12.195 23.244 1.00 93.69 610 SER A C 1
ATOM 4823 O O . SER A 1 610 ? -9.708 11.331 23.798 1.00 93.69 610 SER A O 1
ATOM 4825 N N . ARG A 1 611 ? -8.429 13.176 23.918 1.00 94.81 611 ARG A N 1
ATOM 4826 C CA . ARG A 1 611 ? -8.363 13.220 25.385 1.00 94.81 611 ARG A CA 1
ATOM 4827 C C . ARG A 1 611 ? -9.722 13.206 26.056 1.00 94.81 611 ARG A C 1
ATOM 4829 O O . ARG A 1 611 ? -9.911 12.458 26.997 1.00 94.81 611 ARG A O 1
ATOM 4836 N N . HIS A 1 612 ? -10.643 14.040 25.596 1.00 97.19 612 HIS A N 1
ATOM 4837 C CA . HIS A 1 612 ? -11.988 14.149 26.145 1.00 97.19 612 HIS A CA 1
ATOM 4838 C C . HIS A 1 612 ? -12.999 13.704 25.103 1.00 97.19 612 HIS A C 1
ATOM 4840 O O . HIS A 1 612 ? -13.056 14.294 24.022 1.00 97.19 612 HIS A O 1
ATOM 4846 N N . GLN A 1 613 ? -13.818 12.722 25.454 1.00 97.44 613 GLN A N 1
ATOM 4847 C CA . GLN A 1 613 ? -14.927 12.247 24.636 1.00 97.44 613 GLN A CA 1
ATOM 4848 C C . GLN A 1 613 ? -16.203 12.275 25.471 1.00 97.44 613 GLN A C 1
ATOM 4850 O O . GLN A 1 613 ? -16.218 11.801 26.604 1.00 97.44 613 GLN A O 1
ATOM 4855 N N . VAL A 1 614 ? -17.270 12.850 24.927 1.00 97.94 614 VAL A N 1
ATOM 4856 C CA . VAL A 1 614 ? -18.590 12.926 25.557 1.00 97.94 614 VAL A CA 1
ATOM 4857 C C . VAL A 1 614 ? -19.621 12.407 24.569 1.00 97.94 614 VAL A C 1
ATOM 4859 O O . VAL A 1 614 ? -19.772 12.958 23.477 1.00 97.94 614 VAL A O 1
ATOM 4862 N N . VAL A 1 615 ? -20.368 11.386 24.980 1.00 97.88 615 VAL A N 1
ATOM 4863 C CA . VAL A 1 615 ? -21.516 10.861 24.239 1.00 97.88 615 VAL A CA 1
ATOM 4864 C C . VAL A 1 615 ? -22.731 10.900 25.148 1.00 97.88 615 VAL A C 1
ATOM 4866 O O . VAL A 1 615 ? -22.754 10.259 26.194 1.00 97.88 615 VAL A O 1
ATOM 4869 N N . MET A 1 616 ? -23.758 11.640 24.749 1.00 98.19 616 MET A N 1
ATOM 4870 C CA . MET A 1 616 ? -24.999 11.769 25.507 1.00 98.19 616 MET A CA 1
ATOM 4871 C C . MET A 1 616 ? -26.184 11.435 24.612 1.00 98.19 616 MET A C 1
ATOM 4873 O O . MET A 1 616 ? -26.334 12.010 23.539 1.00 98.19 616 MET A O 1
ATOM 4877 N N . ASN A 1 617 ? -27.050 10.539 25.069 1.00 98.19 617 ASN A N 1
ATOM 4878 C CA . ASN A 1 617 ? -28.320 10.223 24.440 1.00 98.19 617 ASN A CA 1
ATOM 4879 C C . ASN A 1 617 ? -29.471 10.544 25.398 1.00 98.19 617 ASN A C 1
ATOM 4881 O O . ASN A 1 617 ? -29.571 9.959 26.476 1.00 98.19 617 ASN A O 1
ATOM 4885 N N . MET A 1 618 ? -30.344 11.462 25.000 1.00 98.12 618 MET A N 1
ATOM 4886 C CA . MET A 1 618 ? -31.496 11.899 25.779 1.00 98.12 618 MET A CA 1
ATOM 4887 C C . MET A 1 618 ? -32.774 11.718 24.967 1.00 98.12 618 MET A C 1
ATOM 4889 O O . MET A 1 618 ? -32.933 12.346 23.928 1.00 98.12 618 MET A O 1
ATOM 4893 N N . ASP A 1 619 ? -33.715 10.919 25.469 1.00 98.25 619 ASP A N 1
ATOM 4894 C CA . ASP A 1 619 ? -35.045 10.758 24.867 1.00 98.25 619 ASP A CA 1
ATOM 4895 C C . ASP A 1 619 ? -36.089 11.364 25.803 1.00 98.25 619 ASP A C 1
ATOM 4897 O O . ASP A 1 619 ? -36.317 10.863 26.913 1.00 98.25 619 ASP A O 1
ATOM 4901 N N . TYR A 1 620 ? -36.726 12.436 25.340 1.00 97.56 620 TYR A N 1
ATOM 4902 C CA . TYR A 1 620 ? -37.937 12.980 25.935 1.00 97.56 620 TYR A CA 1
ATOM 4903 C C . TYR A 1 620 ? -39.148 12.398 25.210 1.00 97.56 620 TYR A C 1
ATOM 4905 O O . TYR A 1 620 ? -39.253 12.541 23.995 1.00 97.56 620 TYR A O 1
ATOM 4913 N N . ARG A 1 621 ? -40.090 11.777 25.920 1.00 96.31 621 ARG A N 1
ATOM 4914 C CA . ARG A 1 621 ? -41.270 11.159 25.308 1.00 96.31 621 ARG A CA 1
ATOM 4915 C C . ARG A 1 621 ? -42.499 11.260 26.193 1.00 96.31 621 ARG A C 1
ATOM 4917 O O . ARG A 1 621 ? -42.445 10.911 27.368 1.00 96.31 621 ARG A O 1
ATOM 4924 N N . TYR A 1 622 ? -43.616 11.666 25.601 1.00 96.25 622 TYR A N 1
ATOM 4925 C CA . TYR A 1 622 ? -44.920 11.592 26.251 1.00 96.25 622 TYR A CA 1
ATOM 4926 C C . TYR A 1 622 ? -45.451 10.157 26.238 1.00 96.25 622 TYR A C 1
ATOM 4928 O O . TYR A 1 622 ? -45.433 9.494 25.198 1.00 96.25 622 TYR A O 1
ATOM 4936 N N . GLY A 1 623 ? -45.956 9.696 27.382 1.00 91.12 623 GLY A N 1
ATOM 4937 C CA . GLY A 1 623 ? -46.616 8.396 27.497 1.00 91.12 623 GLY A CA 1
ATOM 4938 C C . GLY A 1 623 ? -47.941 8.324 26.733 1.00 91.12 623 GLY A C 1
ATOM 4939 O O . GLY A 1 623 ? -48.572 9.345 26.454 1.00 91.12 623 GLY A O 1
ATOM 4940 N N . GLY A 1 624 ? -48.361 7.105 26.406 1.00 89.25 624 GLY A N 1
ATOM 4941 C CA . GLY A 1 624 ? -49.691 6.809 25.879 1.00 89.25 624 GLY A CA 1
ATOM 4942 C C . GLY A 1 624 ? -50.720 6.598 26.991 1.00 89.25 624 GLY A C 1
ATOM 4943 O O . GLY A 1 624 ? -50.379 6.257 28.126 1.00 89.25 624 GLY A O 1
ATOM 4944 N N . GLY A 1 625 ? -51.997 6.770 26.662 1.00 87.38 625 GLY A N 1
ATOM 4945 C CA . GLY A 1 625 ? -53.109 6.424 27.532 1.00 87.38 625 GLY A CA 1
ATOM 4946 C C . GLY A 1 625 ? -53.068 7.171 28.875 1.00 87.38 625 GLY A C 1
ATOM 4947 O O . GLY A 1 625 ? -52.863 8.387 28.897 1.00 87.38 625 GLY A O 1
ATOM 4948 N N . PRO A 1 626 ? -53.291 6.480 30.006 1.00 86.81 626 PRO A N 1
ATOM 4949 C CA . PRO A 1 626 ? -53.277 7.090 31.339 1.00 86.81 626 PRO A CA 1
ATOM 4950 C C . PRO A 1 626 ? -51.945 7.747 31.731 1.00 86.81 626 PRO A C 1
ATOM 4952 O O . PRO A 1 626 ? -51.940 8.619 32.593 1.00 86.81 626 PRO A O 1
ATOM 4955 N N . ALA A 1 627 ? -50.830 7.362 31.099 1.00 88.62 627 ALA A N 1
ATOM 4956 C CA . ALA A 1 627 ? -49.508 7.923 31.376 1.00 88.62 627 ALA A CA 1
ATOM 4957 C C . ALA A 1 627 ? -49.239 9.255 30.642 1.00 88.62 627 ALA A C 1
ATOM 4959 O O . ALA A 1 627 ? -48.164 9.836 30.794 1.00 88.62 627 ALA A O 1
ATOM 4960 N N . TYR A 1 628 ? -50.185 9.746 29.832 1.00 92.62 628 TYR A N 1
ATOM 4961 C CA . TYR A 1 628 ? -50.044 11.021 29.135 1.00 92.62 628 TYR A CA 1
ATOM 4962 C C . TYR A 1 628 ? -50.175 12.211 30.093 1.00 92.62 628 TYR A C 1
ATOM 4964 O O . TYR A 1 628 ? -51.225 12.436 30.690 1.00 92.62 628 TYR A O 1
ATOM 4972 N N . ASN A 1 629 ? -49.125 13.024 30.166 1.00 91.94 629 ASN A N 1
ATOM 4973 C CA . ASN A 1 629 ? -49.036 14.238 30.987 1.00 91.94 629 ASN A CA 1
ATOM 4974 C C . ASN A 1 629 ? -48.739 15.501 30.148 1.00 91.94 629 ASN A C 1
ATOM 4976 O O . ASN A 1 629 ? -48.247 16.499 30.672 1.00 91.94 629 ASN A O 1
ATOM 4980 N N . GLY A 1 630 ? -48.976 15.441 28.834 1.00 89.69 630 GLY A N 1
ATOM 4981 C CA . GLY A 1 630 ? -48.750 16.551 27.909 1.00 89.69 630 GLY A CA 1
ATOM 4982 C C . GLY A 1 630 ? -49.974 17.457 27.710 1.00 89.69 630 GLY A C 1
ATOM 4983 O O . GLY A 1 630 ? -51.030 17.237 28.308 1.00 89.69 630 GLY A O 1
ATOM 4984 N N . PRO A 1 631 ? -49.855 18.485 26.851 1.00 90.19 631 PRO A N 1
ATOM 4985 C CA . PRO A 1 631 ? -50.931 19.436 26.591 1.00 90.19 631 PRO A CA 1
ATOM 4986 C C . PRO A 1 631 ? -52.143 18.787 25.908 1.00 90.19 631 PRO A C 1
ATOM 4988 O O . PRO A 1 631 ? -52.026 18.094 24.896 1.00 90.19 631 PRO A O 1
ATOM 4991 N N . VAL A 1 632 ? -53.335 19.079 26.430 1.00 89.56 632 VAL A N 1
ATOM 4992 C CA . VAL A 1 632 ? -54.611 18.682 25.825 1.00 89.56 632 VAL A CA 1
ATOM 4993 C C . VAL A 1 632 ? -55.210 19.885 25.106 1.00 89.56 632 VAL A C 1
ATOM 4995 O O . VAL A 1 632 ? -55.548 20.886 25.735 1.00 89.56 632 VAL A O 1
ATOM 4998 N N . TRP A 1 633 ? -55.364 19.787 23.787 1.00 90.44 633 TRP A N 1
ATOM 4999 C CA . TRP A 1 633 ? -55.979 20.831 22.964 1.00 90.44 633 TRP A CA 1
ATOM 5000 C C . TRP A 1 633 ? -57.283 20.319 22.373 1.00 90.44 633 TRP A C 1
ATOM 5002 O O . TRP A 1 633 ? -57.317 19.233 21.798 1.00 90.44 633 TRP A O 1
ATOM 5012 N N . PHE A 1 634 ? -58.365 21.088 22.524 1.00 90.12 634 PHE A N 1
ATOM 5013 C CA . PHE A 1 634 ? -59.704 20.719 22.036 1.00 90.12 634 PHE A CA 1
ATOM 5014 C C . PHE A 1 634 ? -60.155 19.319 22.500 1.00 90.12 634 PHE A C 1
ATOM 5016 O O . PHE A 1 634 ? -60.749 18.557 21.740 1.00 90.12 634 PHE A O 1
ATOM 5023 N N . GLY A 1 635 ? -59.800 18.944 23.735 1.00 86.12 635 GLY A N 1
ATOM 5024 C CA . GLY A 1 635 ? -60.082 17.619 24.297 1.00 86.12 635 GLY A CA 1
ATOM 5025 C C . GLY A 1 635 ? -59.216 16.475 23.748 1.00 86.12 635 GLY A C 1
ATOM 5026 O O . GLY A 1 635 ? -59.424 15.329 24.134 1.00 86.12 635 GLY A O 1
ATOM 5027 N N . LYS A 1 636 ? -58.235 16.749 22.877 1.00 87.31 636 LYS A N 1
ATOM 5028 C CA . LYS A 1 636 ? -57.353 15.739 22.271 1.00 87.31 636 LYS A CA 1
ATOM 5029 C C . LYS A 1 636 ? -55.938 15.792 22.848 1.00 87.31 636 LYS A C 1
ATOM 5031 O O . LYS A 1 636 ? -55.358 16.864 23.022 1.00 87.31 636 LYS A O 1
ATOM 5036 N N . ARG A 1 637 ? -55.353 14.614 23.086 1.00 91.12 637 ARG A N 1
ATOM 5037 C CA . ARG A 1 637 ? -53.960 14.423 23.527 1.00 91.12 637 ARG A CA 1
ATOM 5038 C C . ARG A 1 637 ? -53.008 14.526 22.334 1.00 91.12 637 ARG A C 1
ATOM 5040 O O . ARG A 1 637 ? -52.510 13.534 21.807 1.00 91.12 637 ARG A O 1
ATOM 5047 N N . VAL A 1 638 ? -52.796 15.747 21.848 1.00 86.94 638 VAL A N 1
ATOM 5048 C CA . VAL A 1 638 ? -52.138 15.991 20.550 1.00 86.94 638 VAL A CA 1
ATOM 5049 C C . VAL A 1 638 ? -50.709 15.444 20.501 1.00 86.94 638 VAL A C 1
ATOM 5051 O O . VAL A 1 638 ? -50.272 14.973 19.452 1.00 86.94 638 VAL A O 1
ATOM 5054 N N . LEU A 1 639 ? -49.995 15.420 21.628 1.00 92.06 639 LEU A N 1
ATOM 5055 C CA . LEU A 1 639 ? -48.614 14.925 21.707 1.00 92.06 639 LEU A CA 1
ATOM 5056 C C . LEU A 1 639 ? -48.496 13.514 22.294 1.00 92.06 639 LEU A C 1
ATOM 5058 O O . LEU A 1 639 ? -47.403 13.099 22.657 1.00 92.06 639 LEU A O 1
ATOM 5062 N N . GLU A 1 640 ? -49.595 12.766 22.397 1.00 93.12 640 GLU A N 1
ATOM 5063 C CA . GLU A 1 640 ? -49.547 11.376 22.859 1.00 93.12 640 GLU A CA 1
ATOM 5064 C C . GLU A 1 640 ? -48.575 10.554 22.002 1.00 93.12 640 GLU A C 1
ATOM 5066 O O . GLU A 1 640 ? -48.593 10.678 20.770 1.00 93.12 640 GLU A O 1
ATOM 5071 N N . ASN A 1 641 ? -47.703 9.775 22.657 1.00 93.81 641 ASN A N 1
ATOM 5072 C CA . ASN A 1 641 ? -46.631 8.982 22.039 1.00 93.81 641 ASN A CA 1
ATOM 5073 C C . ASN A 1 641 ? -45.674 9.779 21.127 1.00 93.81 641 ASN A C 1
ATOM 5075 O O . ASN A 1 641 ? -44.998 9.196 20.274 1.00 93.81 641 ASN A O 1
ATOM 5079 N N . ALA A 1 642 ? -45.614 11.104 21.280 1.00 96.06 642 ALA A N 1
ATOM 5080 C CA . ALA A 1 642 ? -44.610 11.930 20.625 1.00 96.06 642 ALA A CA 1
ATOM 5081 C C . ALA A 1 642 ? -43.316 11.947 21.445 1.00 96.06 642 ALA A C 1
ATOM 5083 O O . ALA A 1 642 ? -43.351 12.001 22.679 1.00 96.06 642 ALA A O 1
ATOM 5084 N N . GLY A 1 643 ? -42.180 11.911 20.754 1.00 96.69 643 GLY A N 1
ATOM 5085 C CA . GLY A 1 643 ? -40.856 11.924 21.349 1.00 96.69 643 GLY A CA 1
ATOM 5086 C C . GLY A 1 643 ? -39.871 12.815 20.602 1.00 96.69 643 GLY A C 1
ATOM 5087 O O . GLY A 1 643 ? -40.033 13.117 19.420 1.00 96.69 643 GLY A O 1
ATOM 5088 N N . LEU A 1 644 ? -38.846 13.242 21.329 1.00 97.75 644 LEU A N 1
ATOM 5089 C CA . LEU A 1 644 ? -37.661 13.911 20.826 1.00 97.75 644 LEU A CA 1
ATOM 5090 C C . LEU A 1 644 ? -36.442 13.218 21.430 1.00 97.75 644 LEU A C 1
ATOM 5092 O O . LEU A 1 644 ? -36.212 13.292 22.637 1.00 97.75 644 LEU A O 1
ATOM 5096 N N . ASN A 1 645 ? -35.653 12.585 20.572 1.00 98.25 645 ASN A N 1
ATOM 5097 C CA . ASN A 1 645 ? -34.378 11.987 20.922 1.00 98.25 645 ASN A CA 1
ATOM 5098 C C . ASN A 1 645 ? -33.234 12.897 20.477 1.00 98.25 645 ASN A C 1
ATOM 5100 O O . ASN A 1 645 ? -33.190 13.289 19.313 1.00 98.25 645 ASN A O 1
ATOM 5104 N N . LEU A 1 646 ? -32.293 13.187 21.368 1.00 98.19 646 LEU A N 1
ATOM 5105 C CA . LEU A 1 646 ? -31.093 13.974 21.114 1.00 98.19 646 LEU A CA 1
ATOM 5106 C C . LEU A 1 646 ? -29.859 13.107 21.353 1.00 98.19 646 LEU A C 1
ATOM 5108 O O . LEU A 1 646 ? -29.731 12.501 22.411 1.00 98.19 646 LEU A O 1
ATOM 5112 N N . VAL A 1 647 ? -28.942 13.085 20.389 1.00 98.31 647 VAL A N 1
ATOM 5113 C CA . VAL A 1 647 ? -27.627 12.452 20.512 1.00 98.31 647 VAL A CA 1
ATOM 5114 C C . VAL A 1 647 ? -26.562 13.528 20.365 1.00 98.31 647 VAL A C 1
ATOM 5116 O O . VAL A 1 647 ? -26.430 14.137 19.304 1.00 98.31 647 VAL A O 1
ATOM 5119 N N . VAL A 1 648 ? -25.805 13.765 21.428 1.00 98.00 648 VAL A N 1
ATOM 5120 C CA . VAL A 1 648 ? -24.688 14.708 21.464 1.00 98.00 648 VAL A CA 1
ATOM 5121 C C . VAL A 1 648 ? -23.388 13.917 21.439 1.00 98.00 648 VAL A C 1
ATOM 5123 O O . VAL A 1 648 ? -23.206 13.008 22.244 1.00 98.00 648 VAL A O 1
ATOM 5126 N N . ASN A 1 649 ? -22.487 14.286 20.533 1.00 97.12 649 ASN A N 1
ATOM 5127 C CA . ASN A 1 649 ? -21.117 13.791 20.470 1.00 97.12 649 ASN A CA 1
ATOM 5128 C C . ASN A 1 649 ? -20.169 14.989 20.533 1.00 97.12 649 ASN A C 1
ATOM 5130 O O . ASN A 1 649 ? -20.240 15.868 19.670 1.00 97.12 649 ASN A O 1
ATOM 5134 N N . ALA A 1 650 ? -19.292 15.028 21.531 1.00 96.56 650 ALA A N 1
ATOM 5135 C CA . ALA A 1 650 ? -18.261 16.048 21.662 1.00 96.56 650 ALA A CA 1
ATOM 5136 C C . ALA A 1 650 ? -16.905 15.383 21.877 1.00 96.56 650 ALA A C 1
ATOM 5138 O O . ALA A 1 650 ? -16.761 14.584 22.797 1.00 96.56 650 ALA A O 1
ATOM 5139 N N . ASN A 1 651 ? -15.914 15.727 21.059 1.00 95.94 651 ASN A N 1
ATOM 5140 C CA . ASN A 1 651 ? -14.565 15.188 21.186 1.00 95.94 651 ASN A CA 1
ATOM 5141 C C . ASN A 1 651 ? -13.542 16.318 21.142 1.00 95.94 651 ASN A C 1
ATOM 5143 O O . ASN A 1 651 ? -13.604 17.189 20.269 1.00 95.94 651 ASN A O 1
ATOM 5147 N N . SER A 1 652 ? -12.562 16.271 22.038 1.00 96.62 652 SER A N 1
ATOM 5148 C CA . SER A 1 652 ? -11.358 17.089 21.907 1.00 96.62 652 SER A CA 1
ATOM 5149 C C . SER A 1 652 ? -10.596 16.723 20.631 1.00 96.62 652 SER A C 1
ATOM 5151 O O . SER A 1 652 ? -10.666 15.583 20.161 1.00 96.62 652 SER A O 1
ATOM 5153 N N . GLY A 1 653 ? -9.866 17.682 20.066 1.00 94.25 653 GLY A N 1
ATOM 5154 C CA . GLY A 1 653 ? -9.161 17.460 18.812 1.00 94.25 653 GLY A CA 1
ATOM 5155 C C . GLY A 1 653 ? -8.036 16.434 18.918 1.00 94.25 653 GLY A C 1
ATOM 5156 O O . GLY A 1 653 ? -7.278 16.386 19.898 1.00 94.25 653 GLY A O 1
ATOM 5157 N N . THR A 1 654 ? -7.934 15.620 17.875 1.00 94.38 654 THR A N 1
ATOM 5158 C CA . THR A 1 654 ? -6.886 14.617 17.734 1.00 94.38 654 THR A CA 1
ATOM 5159 C C . THR A 1 654 ? -5.552 15.252 17.322 1.00 94.38 654 THR A C 1
ATOM 5161 O O . THR A 1 654 ? -5.530 16.387 16.826 1.00 94.38 654 THR A O 1
ATOM 5164 N N . PRO A 1 655 ? -4.419 14.570 17.556 1.00 93.00 655 PRO A N 1
ATOM 5165 C CA . PRO A 1 655 ? -3.110 15.094 17.206 1.00 93.00 655 PRO A CA 1
ATOM 5166 C C . PRO A 1 655 ? -2.835 15.142 15.697 1.00 93.00 655 PRO A C 1
ATOM 5168 O O . PRO A 1 655 ? -3.302 14.296 14.941 1.00 93.00 655 PRO A O 1
ATOM 5171 N N . TYR A 1 656 ? -2.007 16.098 15.273 1.00 90.31 656 TYR A N 1
ATOM 5172 C CA . TYR A 1 656 ? -1.425 16.178 13.932 1.00 90.31 656 TYR A CA 1
ATOM 5173 C C . TYR A 1 656 ? 0.005 16.739 13.989 1.00 90.31 656 TYR A C 1
ATOM 5175 O O . TYR A 1 656 ? 0.408 17.376 14.968 1.00 90.31 656 TYR A O 1
ATOM 5183 N N . THR A 1 657 ? 0.790 16.513 12.933 1.00 86.75 657 THR A N 1
ATOM 5184 C CA . THR A 1 657 ? 2.151 17.063 12.833 1.00 86.75 657 THR A CA 1
ATOM 5185 C C . THR A 1 657 ? 2.166 18.361 12.036 1.00 86.75 657 THR A C 1
ATOM 5187 O O . THR A 1 657 ? 1.690 18.393 10.903 1.00 86.75 657 THR A O 1
ATOM 5190 N N . ARG A 1 658 ? 2.769 19.414 12.599 1.00 85.88 658 ARG A N 1
ATOM 5191 C CA . ARG A 1 658 ? 2.975 20.696 11.920 1.00 85.88 658 ARG A CA 1
ATOM 5192 C C . ARG A 1 658 ? 4.230 20.677 11.029 1.00 85.88 658 ARG A C 1
ATOM 5194 O O . ARG A 1 658 ? 5.199 19.984 11.332 1.00 85.88 658 ARG A O 1
ATOM 5201 N N . ARG A 1 659 ? 4.232 21.445 9.936 1.00 83.31 659 ARG A N 1
ATOM 5202 C CA . ARG A 1 659 ? 5.377 21.594 9.006 1.00 83.31 659 ARG A CA 1
ATOM 5203 C C . ARG A 1 659 ? 6.002 22.989 9.093 1.00 83.31 659 ARG A C 1
ATOM 5205 O O . ARG A 1 659 ? 5.325 23.931 9.508 1.00 83.31 659 ARG A O 1
ATOM 5212 N N . VAL A 1 660 ? 7.285 23.106 8.722 1.00 81.25 660 VAL A N 1
ATOM 5213 C CA . VAL A 1 660 ? 8.056 24.370 8.830 1.00 81.25 660 VAL A CA 1
ATOM 5214 C C . VAL A 1 660 ? 7.799 25.278 7.634 1.00 81.25 660 VAL A C 1
ATOM 5216 O O . VAL A 1 660 ? 7.822 26.497 7.767 1.00 81.25 660 VAL A O 1
ATOM 5219 N N . LEU A 1 661 ? 7.555 24.680 6.470 1.00 82.25 661 LEU A N 1
ATOM 5220 C CA . LEU A 1 661 ? 7.409 25.374 5.199 1.00 82.25 661 LEU A CA 1
ATOM 5221 C C . LEU A 1 661 ? 6.098 24.970 4.529 1.00 82.25 661 LEU A C 1
ATOM 5223 O O . LEU A 1 661 ? 5.702 23.801 4.597 1.00 82.25 661 LEU A O 1
ATOM 5227 N N . ALA A 1 662 ? 5.463 25.934 3.865 1.00 84.31 662 ALA A N 1
ATOM 5228 C CA . ALA A 1 662 ? 4.408 25.657 2.903 1.00 84.31 662 ALA A CA 1
ATOM 5229 C C . ALA A 1 662 ? 4.980 24.853 1.725 1.00 84.31 662 ALA A C 1
ATOM 5231 O O . ALA A 1 662 ? 6.149 25.013 1.367 1.00 84.31 662 ALA A O 1
ATOM 5232 N N . TYR A 1 663 ? 4.161 23.993 1.136 1.00 82.38 663 TYR A N 1
ATOM 5233 C CA . TYR A 1 663 ? 4.509 23.180 -0.027 1.00 82.38 663 TYR A CA 1
ATOM 5234 C C . TYR A 1 663 ? 3.262 22.989 -0.883 1.00 82.38 663 TYR A C 1
ATOM 5236 O O . TYR A 1 663 ? 2.151 23.006 -0.348 1.00 82.38 663 TYR A O 1
ATOM 5244 N N . GLY A 1 664 ? 3.446 22.860 -2.194 1.00 79.88 664 GLY A N 1
ATOM 5245 C CA . GLY A 1 664 ? 2.341 22.712 -3.128 1.00 79.88 664 GLY A CA 1
ATOM 5246 C C . GLY A 1 664 ? 1.638 21.368 -2.957 1.00 79.88 664 GLY A C 1
ATOM 5247 O O . GLY A 1 664 ? 2.248 20.393 -2.521 1.00 79.88 664 GLY A O 1
ATOM 5248 N N . LEU A 1 665 ? 0.371 21.275 -3.366 1.00 79.12 665 LEU A N 1
ATOM 5249 C CA . LEU A 1 665 ? -0.380 20.007 -3.378 1.00 79.12 665 LEU A CA 1
ATOM 5250 C C . LEU A 1 665 ? 0.322 18.886 -4.171 1.00 79.12 665 LEU A C 1
ATOM 5252 O O . LEU A 1 665 ? 0.095 17.708 -3.899 1.00 79.12 665 LEU A O 1
ATOM 5256 N N . THR A 1 666 ? 1.168 19.251 -5.135 1.00 72.94 666 THR A N 1
ATOM 5257 C CA . THR A 1 666 ? 1.935 18.343 -6.000 1.00 72.94 666 THR A CA 1
ATOM 5258 C C . THR A 1 666 ? 3.383 18.143 -5.551 1.00 72.94 666 THR A C 1
ATOM 5260 O O . THR A 1 666 ? 4.093 17.334 -6.145 1.00 72.94 666 THR A O 1
ATOM 5263 N N . ASP A 1 667 ? 3.845 18.884 -4.542 1.00 67.38 667 ASP A N 1
ATOM 5264 C CA . ASP A 1 667 ? 5.238 18.848 -4.103 1.00 67.38 667 ASP A CA 1
ATOM 5265 C C . ASP A 1 667 ? 5.494 17.669 -3.155 1.00 67.38 667 ASP A C 1
ATOM 5267 O O . ASP A 1 667 ? 4.637 17.245 -2.370 1.00 67.38 667 ASP A O 1
ATOM 5271 N N . ALA A 1 668 ? 6.725 17.156 -3.185 1.00 57.41 668 ALA A N 1
ATOM 5272 C CA . ALA A 1 668 ? 7.181 16.199 -2.187 1.00 57.41 668 ALA A CA 1
ATOM 5273 C C . ALA A 1 668 ? 7.192 16.843 -0.787 1.00 57.41 668 ALA A C 1
ATOM 5275 O O . ALA A 1 668 ? 7.530 18.014 -0.611 1.00 57.41 668 ALA A O 1
ATOM 5276 N N . GLN A 1 669 ? 6.822 16.056 0.226 1.00 55.72 669 GLN A N 1
ATOM 5277 C CA . GLN A 1 669 ? 6.672 16.518 1.610 1.00 55.72 669 GLN A CA 1
ATOM 5278 C C . GLN A 1 669 ? 7.955 17.187 2.145 1.00 55.72 669 GLN A C 1
ATOM 5280 O O . GLN A 1 669 ? 9.041 16.616 2.074 1.00 55.72 669 GLN A O 1
ATOM 5285 N N . THR A 1 670 ? 7.814 18.366 2.755 1.00 53.19 670 THR A N 1
ATOM 5286 C CA . THR A 1 670 ? 8.911 19.155 3.348 1.00 53.19 670 THR A CA 1
ATOM 5287 C C . THR A 1 670 ? 9.243 18.738 4.793 1.00 53.19 670 THR A C 1
ATOM 5289 O O . THR A 1 670 ? 8.452 18.036 5.437 1.00 53.19 670 THR A O 1
ATOM 5292 N N . PRO A 1 671 ? 10.393 19.165 5.359 1.00 55.66 671 PRO A N 1
ATOM 5293 C CA . PRO A 1 671 ? 10.772 18.860 6.742 1.00 55.66 671 PRO A CA 1
ATOM 5294 C C . PRO A 1 671 ? 9.728 19.294 7.795 1.00 55.66 671 PRO A C 1
ATOM 5296 O O . PRO A 1 671 ? 8.995 20.274 7.634 1.00 55.66 671 PRO A O 1
ATOM 5299 N N . MET A 1 672 ? 9.644 18.531 8.886 1.00 59.34 672 MET A N 1
ATOM 5300 C CA . MET A 1 672 ? 8.645 18.679 9.960 1.00 59.34 672 MET A CA 1
ATOM 5301 C C . MET A 1 672 ? 9.043 19.763 10.973 1.00 59.34 672 MET A C 1
ATOM 5303 O O . MET A 1 672 ? 10.230 19.992 11.192 1.00 59.34 672 MET A O 1
ATOM 5307 N N . THR A 1 673 ? 8.060 20.410 11.616 1.00 53.25 673 THR A N 1
ATOM 5308 C CA . THR A 1 673 ? 8.291 21.303 12.769 1.00 53.25 673 THR A CA 1
ATOM 5309 C C . THR A 1 673 ? 8.070 20.530 14.062 1.00 53.25 673 THR A C 1
ATOM 5311 O O . THR A 1 673 ? 6.947 20.102 14.332 1.00 53.25 673 THR A O 1
ATOM 5314 N N . GLY A 1 674 ? 9.096 20.438 14.909 1.00 60.75 674 GLY A N 1
ATOM 5315 C CA . GLY A 1 674 ? 8.980 19.823 16.234 1.00 60.75 674 GLY A CA 1
ATOM 5316 C C . GLY A 1 674 ? 8.694 18.319 16.181 1.00 60.75 674 GLY A C 1
ATOM 5317 O O . GLY A 1 674 ? 9.152 17.625 15.276 1.00 60.75 674 GLY A O 1
ATOM 5318 N N . ASN A 1 675 ? 7.944 17.819 17.167 1.00 66.94 675 ASN A N 1
ATOM 5319 C CA . ASN A 1 675 ? 7.654 16.391 17.307 1.00 66.94 675 ASN A CA 1
ATOM 5320 C C . ASN A 1 675 ? 6.450 15.960 16.458 1.00 66.94 675 ASN A C 1
ATOM 5322 O O . ASN A 1 675 ? 5.479 16.707 16.287 1.00 66.94 675 ASN A O 1
ATOM 5326 N N . ILE A 1 676 ? 6.485 14.708 15.993 1.00 76.56 676 ILE A N 1
ATOM 5327 C CA . ILE A 1 676 ? 5.338 14.043 15.363 1.00 76.56 676 ILE A CA 1
ATOM 5328 C C . ILE A 1 676 ? 4.131 14.121 16.305 1.00 76.56 676 ILE A C 1
ATOM 5330 O O . ILE A 1 676 ? 4.259 13.889 17.505 1.00 76.56 676 ILE A O 1
ATOM 5334 N N . ASN A 1 677 ? 2.961 14.473 15.766 1.00 84.38 677 ASN A N 1
ATOM 5335 C CA . ASN A 1 677 ? 1.708 14.593 16.522 1.00 84.38 677 ASN A CA 1
ATOM 5336 C C . ASN A 1 677 ? 1.775 15.590 17.699 1.00 84.38 677 ASN A C 1
ATOM 5338 O O . ASN A 1 677 ? 1.044 15.468 18.680 1.00 84.38 677 ASN A O 1
ATOM 5342 N N . GLY A 1 678 ? 2.642 16.605 17.607 1.00 85.31 678 GLY A N 1
ATOM 5343 C CA . GLY A 1 678 ? 2.794 17.628 18.645 1.00 85.31 678 GLY A CA 1
ATOM 5344 C C . GLY A 1 678 ? 1.700 18.706 18.673 1.00 85.31 678 GLY A C 1
ATOM 5345 O O . GLY A 1 678 ? 1.575 19.414 19.669 1.00 85.31 678 GLY A O 1
ATOM 5346 N N . SER A 1 679 ? 0.910 18.866 17.605 1.00 90.81 679 SER A N 1
ATOM 5347 C CA . SER A 1 679 ? -0.205 19.831 17.526 1.00 90.81 679 SER A CA 1
ATOM 5348 C C . SER A 1 679 ? -1.555 19.110 17.574 1.00 90.81 679 SER A C 1
ATOM 5350 O O . SER A 1 679 ? -1.603 17.902 17.376 1.00 90.81 679 SER A O 1
ATOM 5352 N N . ARG A 1 680 ? -2.662 19.815 17.847 1.00 92.75 680 ARG A N 1
ATOM 5353 C CA . ARG A 1 680 ? -4.010 19.217 17.919 1.00 92.75 680 ARG A CA 1
ATOM 5354 C C . ARG A 1 680 ? -5.026 19.978 17.087 1.00 92.75 680 ARG A C 1
ATOM 5356 O O . ARG A 1 680 ? -4.964 21.202 17.003 1.00 92.75 680 ARG A O 1
ATOM 5363 N N . LEU A 1 681 ? -5.969 19.236 16.516 1.00 95.12 681 LEU A N 1
ATOM 5364 C CA . LEU A 1 681 ? -7.135 19.799 15.847 1.00 95.12 681 LEU A CA 1
ATOM 5365 C C . LEU A 1 681 ? -8.028 20.584 16.835 1.00 95.12 681 LEU A C 1
ATOM 5367 O O . LEU A 1 681 ? -7.901 20.437 18.056 1.00 95.12 681 LEU A O 1
ATOM 5371 N N . PRO A 1 682 ? -8.959 21.412 16.334 1.00 94.88 682 PRO A N 1
ATOM 5372 C CA . PRO A 1 682 ? -10.022 21.984 17.152 1.00 94.88 682 PRO A CA 1
ATOM 5373 C C . PRO A 1 682 ? -10.947 20.911 17.746 1.00 94.88 682 PRO A C 1
ATOM 5375 O O . PRO A 1 682 ? -10.981 19.765 17.299 1.00 94.88 682 PRO A O 1
ATOM 5378 N N . TRP A 1 683 ? -11.739 21.293 18.749 1.00 94.94 683 TRP A N 1
ATOM 5379 C CA . TRP A 1 683 ? -12.809 20.434 19.259 1.00 94.94 683 TRP A CA 1
ATOM 5380 C C . TRP A 1 683 ? -13.863 20.169 18.182 1.00 94.94 683 TRP A C 1
ATOM 5382 O O . TRP A 1 683 ? -14.200 21.051 17.393 1.00 94.94 683 TRP A O 1
ATOM 5392 N N . SER A 1 684 ? -14.423 18.962 18.204 1.00 93.81 684 SER A N 1
ATOM 5393 C CA . SER A 1 684 ? -15.577 18.586 17.394 1.00 93.81 684 SER A CA 1
ATOM 5394 C C . SER A 1 684 ? -16.818 18.452 18.271 1.00 93.81 684 SER A C 1
ATOM 5396 O O . SER A 1 684 ? -16.764 17.907 19.374 1.00 93.81 684 SER A O 1
ATOM 5398 N N . PHE A 1 685 ? -17.942 18.959 17.780 1.00 94.62 685 PHE A N 1
ATOM 5399 C CA . PHE A 1 685 ? -19.237 18.929 18.435 1.00 94.62 685 PHE A CA 1
ATOM 5400 C C . PHE A 1 685 ? -20.342 18.659 17.415 1.00 94.62 685 PHE A C 1
ATOM 5402 O O . PHE A 1 685 ? -20.468 19.347 16.398 1.00 94.62 685 PHE A O 1
ATOM 5409 N N . ARG A 1 686 ? -21.172 17.653 17.680 1.00 96.06 686 ARG A N 1
ATOM 5410 C CA . ARG A 1 686 ? -22.299 17.296 16.821 1.00 96.06 686 ARG A CA 1
ATOM 5411 C C . ARG A 1 686 ? -23.511 16.918 17.652 1.00 96.06 686 ARG A C 1
ATOM 5413 O O . ARG A 1 686 ? -23.430 16.069 18.534 1.00 96.06 686 ARG A O 1
ATOM 5420 N N . VAL A 1 687 ? -24.646 17.512 17.299 1.00 97.75 687 VAL A N 1
ATOM 5421 C CA . VAL A 1 687 ? -25.956 17.182 17.863 1.00 97.75 687 VAL A CA 1
ATOM 5422 C C . VAL A 1 687 ? -26.832 16.632 16.753 1.00 97.75 687 VAL A C 1
ATOM 5424 O O . VAL A 1 687 ? -27.085 17.323 15.766 1.00 97.75 687 VAL A O 1
ATOM 5427 N N . ASP A 1 688 ? -27.306 15.409 16.923 1.00 98.25 688 ASP A N 1
ATOM 5428 C CA . ASP A 1 688 ? -28.317 14.796 16.072 1.00 98.25 688 ASP A CA 1
ATOM 5429 C C . ASP A 1 688 ? -29.637 14.733 16.850 1.00 98.25 688 ASP A C 1
ATOM 5431 O O . ASP A 1 688 ? -29.653 14.424 18.039 1.00 98.25 688 ASP A O 1
ATOM 5435 N N . ALA A 1 689 ? -30.755 15.024 16.191 1.00 98.44 689 ALA A N 1
ATOM 5436 C CA . ALA A 1 689 ? -32.084 14.982 16.786 1.00 98.44 689 ALA A CA 1
ATOM 5437 C C . ALA A 1 689 ? -33.021 14.101 15.961 1.00 98.44 689 ALA A C 1
ATOM 5439 O O . ALA A 1 689 ? -32.981 14.113 14.735 1.00 98.44 689 ALA A O 1
ATOM 5440 N N . THR A 1 690 ? -33.896 13.351 16.617 1.00 98.38 690 THR A N 1
ATOM 5441 C CA . THR A 1 690 ? -35.003 12.644 15.970 1.00 98.38 690 THR A CA 1
ATOM 5442 C C . THR A 1 690 ? -36.285 12.979 16.710 1.00 98.38 690 THR A C 1
ATOM 5444 O O . THR A 1 690 ? -36.443 12.599 17.865 1.00 98.38 690 THR A O 1
ATOM 5447 N N . ALA A 1 691 ? -37.184 13.706 16.054 1.00 98.06 691 ALA A N 1
ATOM 5448 C CA . ALA A 1 691 ? -38.529 13.957 16.552 1.00 98.06 691 ALA A CA 1
ATOM 5449 C C . ALA A 1 691 ? -39.479 12.961 15.895 1.00 98.06 691 ALA A C 1
ATOM 5451 O O . ALA A 1 691 ? -39.464 12.817 14.672 1.00 98.06 691 ALA A O 1
ATOM 5452 N N . ASN A 1 692 ? -40.295 12.269 16.677 1.00 97.50 692 ASN A N 1
ATOM 5453 C CA . ASN A 1 692 ? -41.196 11.252 16.159 1.00 97.50 692 ASN A CA 1
ATOM 5454 C C . ASN A 1 692 ? -42.553 11.282 16.863 1.00 97.50 692 ASN A C 1
ATOM 5456 O O . ASN A 1 692 ? -42.680 11.753 17.991 1.00 97.50 692 ASN A O 1
ATOM 5460 N N . LYS A 1 693 ? -43.579 10.757 16.199 1.00 95.56 693 LYS A N 1
ATOM 5461 C CA . LYS A 1 693 ? -44.890 10.501 16.794 1.00 95.56 693 LYS A CA 1
ATOM 5462 C C . LYS A 1 693 ? -45.383 9.144 16.337 1.00 95.56 693 LYS A C 1
ATOM 5464 O O . LYS A 1 693 ? -45.359 8.851 15.144 1.00 95.56 693 LYS A O 1
ATOM 5469 N N . VAL A 1 694 ? -45.823 8.345 17.303 1.00 94.69 694 VAL A N 1
ATOM 5470 C CA . VAL A 1 694 ? -46.331 6.995 17.066 1.00 94.69 694 VAL A CA 1
ATOM 5471 C C . VAL A 1 694 ? -47.832 6.959 17.326 1.00 94.69 694 VAL A C 1
ATOM 5473 O O . VAL A 1 694 ? -48.319 7.479 18.328 1.00 94.69 694 VAL A O 1
ATOM 5476 N N . TRP A 1 695 ? -48.571 6.323 16.433 1.00 92.19 695 TRP A N 1
ATOM 5477 C CA . TRP A 1 695 ? -49.965 5.956 16.617 1.00 92.19 695 TRP A CA 1
ATOM 5478 C C . TRP A 1 695 ? -50.019 4.440 16.728 1.00 92.19 695 TRP A C 1
ATOM 5480 O O . TRP A 1 695 ? -49.602 3.737 15.813 1.00 92.19 695 TRP A O 1
ATOM 5490 N N . ASN A 1 696 ? -50.494 3.949 17.867 1.00 89.25 696 ASN A N 1
ATOM 5491 C CA . ASN A 1 696 ? -50.680 2.522 18.093 1.00 89.25 696 ASN A CA 1
ATOM 5492 C C . ASN A 1 696 ? -52.134 2.168 17.788 1.00 89.25 696 ASN A C 1
ATOM 5494 O O . ASN A 1 696 ? -53.037 2.915 18.180 1.00 89.25 696 ASN A O 1
ATOM 5498 N N . PHE A 1 697 ? -52.351 1.039 17.120 1.00 87.44 697 PHE A N 1
ATOM 5499 C CA . PHE A 1 697 ? -53.681 0.525 16.812 1.00 87.44 697 PHE A CA 1
ATOM 5500 C C . PHE A 1 697 ? -53.838 -0.846 17.467 1.00 87.44 697 PHE A C 1
ATOM 5502 O O . PHE A 1 697 ? -52.936 -1.675 17.408 1.00 87.44 697 PHE A O 1
ATOM 5509 N N . ASN A 1 698 ? -54.977 -1.072 18.119 1.00 80.88 698 ASN A N 1
ATOM 5510 C CA . ASN A 1 698 ? -55.250 -2.331 18.819 1.00 80.88 698 ASN A CA 1
ATOM 5511 C C . ASN A 1 698 ? -56.028 -3.336 17.950 1.00 80.88 698 ASN A C 1
ATOM 5513 O O . ASN A 1 698 ? -56.208 -4.477 18.362 1.00 80.88 698 ASN A O 1
ATOM 5517 N N . GLU A 1 699 ? -56.503 -2.920 16.772 1.00 76.69 699 GLU A N 1
ATOM 5518 C CA . GLU A 1 699 ? -57.332 -3.721 15.868 1.00 76.69 699 GLU A CA 1
ATOM 5519 C C . GLU A 1 699 ? -56.890 -3.517 14.408 1.00 76.69 699 GLU A C 1
ATOM 5521 O O . GLU A 1 699 ? -56.648 -2.385 13.983 1.00 76.69 699 GLU A O 1
ATOM 5526 N N . GLY A 1 700 ? -56.824 -4.608 13.634 1.00 78.19 700 GLY A N 1
ATOM 5527 C CA . GLY A 1 700 ? -56.456 -4.609 12.210 1.00 78.19 700 GLY A CA 1
ATOM 5528 C C . GLY A 1 700 ? -55.040 -5.138 11.909 1.00 78.19 700 GLY A C 1
ATOM 5529 O O . GLY A 1 700 ? -54.318 -5.519 12.826 1.00 78.19 700 GLY A O 1
ATOM 5530 N N . PRO A 1 701 ? -54.637 -5.178 10.621 1.00 79.94 701 PRO A N 1
ATOM 5531 C CA . PRO A 1 701 ? -53.334 -5.690 10.165 1.00 79.94 701 PRO A CA 1
ATOM 5532 C C . PRO A 1 701 ? -52.183 -4.680 10.336 1.00 79.94 701 PRO A C 1
ATOM 5534 O O . PRO A 1 701 ? -51.160 -4.793 9.674 1.00 79.94 701 PRO A O 1
ATOM 5537 N N . LEU A 1 702 ? -52.395 -3.623 11.119 1.00 82.62 702 LEU A N 1
ATOM 5538 C CA . LEU A 1 702 ? -51.423 -2.568 11.381 1.00 82.62 702 LEU A CA 1
ATOM 5539 C C . LEU A 1 702 ? -51.278 -2.455 12.892 1.00 82.62 702 LEU A C 1
ATOM 5541 O O . LEU A 1 702 ? -52.234 -2.087 13.569 1.00 82.62 702 LEU A O 1
ATOM 5545 N N . SER A 1 703 ? -50.092 -2.744 13.418 1.00 88.31 703 SER A N 1
ATOM 5546 C CA . SER A 1 703 ? -49.805 -2.654 14.852 1.00 88.31 703 SER A CA 1
ATOM 5547 C C . SER A 1 703 ? -49.448 -1.224 15.274 1.00 88.31 703 SER A C 1
ATOM 5549 O O . SER A 1 703 ? -49.894 -0.734 16.316 1.00 88.31 703 SER A O 1
ATOM 5551 N N . ASN A 1 704 ? -48.678 -0.504 14.452 1.00 90.94 704 ASN A N 1
ATOM 5552 C CA . ASN A 1 704 ? -48.359 0.901 14.689 1.00 90.94 704 ASN A CA 1
ATOM 5553 C C . ASN A 1 704 ? -48.014 1.665 13.404 1.00 90.94 704 ASN A C 1
ATOM 5555 O O . ASN A 1 704 ? -47.619 1.104 12.385 1.00 90.94 704 ASN A O 1
ATOM 5559 N N . PHE A 1 705 ? -48.145 2.983 13.483 1.00 93.19 705 PHE A N 1
ATOM 5560 C CA . PHE A 1 705 ? -47.696 3.926 12.470 1.00 93.19 705 PHE A CA 1
ATOM 5561 C C . PHE A 1 705 ? -46.816 4.980 13.138 1.00 93.19 705 PHE A C 1
ATOM 5563 O O . PHE A 1 705 ? -47.212 5.571 14.139 1.00 93.19 705 PHE A O 1
ATOM 5570 N N . GLU A 1 706 ? -45.626 5.235 12.607 1.00 95.31 706 GLU A N 1
ATOM 5571 C CA . GLU A 1 706 ? -44.698 6.249 13.108 1.00 95.31 706 GLU A CA 1
ATOM 5572 C C . GLU A 1 706 ? -44.350 7.233 11.993 1.00 95.31 706 GLU A C 1
ATOM 5574 O O . GLU A 1 706 ? -43.886 6.839 10.925 1.00 95.31 706 GLU A O 1
ATOM 5579 N N . ILE A 1 707 ? -44.500 8.525 12.278 1.00 97.06 707 ILE A N 1
ATOM 5580 C CA . ILE A 1 707 ? -43.883 9.592 11.487 1.00 97.06 707 ILE A CA 1
ATOM 5581 C C . ILE A 1 707 ? -42.674 10.091 12.265 1.00 97.06 707 ILE A C 1
ATOM 5583 O O . ILE A 1 707 ? -42.795 10.396 13.454 1.00 97.06 707 ILE A O 1
ATOM 5587 N N . TYR A 1 708 ? -41.528 10.226 11.601 1.00 97.69 708 TYR A N 1
ATOM 5588 C CA . TYR A 1 708 ? -40.337 10.798 12.217 1.00 97.69 708 TYR A CA 1
ATOM 5589 C C . TYR A 1 708 ? -39.604 11.772 11.294 1.00 97.69 708 TYR A C 1
ATOM 5591 O O . TYR A 1 708 ? -39.550 11.613 10.074 1.00 97.69 708 TYR A O 1
ATOM 5599 N N . VAL A 1 709 ? -38.994 12.776 11.916 1.00 98.19 709 VAL A N 1
ATOM 5600 C CA . VAL A 1 709 ? -38.045 13.701 11.306 1.00 98.19 709 VAL A CA 1
ATOM 5601 C C . VAL A 1 709 ? -36.717 13.534 12.029 1.00 98.19 709 VAL A C 1
ATOM 5603 O O . VAL A 1 709 ? -36.598 13.837 13.216 1.00 98.19 709 VAL A O 1
ATOM 5606 N N . GLN A 1 710 ? -35.709 13.051 11.310 1.00 98.12 710 GLN A N 1
ATOM 5607 C CA . GLN A 1 710 ? -34.336 12.960 11.786 1.00 98.12 710 GLN A CA 1
ATOM 5608 C C . GLN A 1 710 ? -33.525 14.128 11.222 1.00 98.12 710 GLN A C 1
ATOM 5610 O O . GLN A 1 710 ? -33.390 14.282 10.011 1.00 98.12 710 GLN A O 1
ATOM 5615 N N . MET A 1 711 ? -32.958 14.934 12.108 1.00 98.06 711 MET A N 1
ATOM 5616 C CA . MET A 1 711 ? -32.051 16.031 11.801 1.00 98.06 711 MET A CA 1
ATOM 5617 C C . MET A 1 711 ? -30.647 15.650 12.267 1.00 98.06 711 MET A C 1
ATOM 5619 O O . MET A 1 711 ? -30.377 15.579 13.462 1.00 98.06 711 MET A O 1
ATOM 5623 N N . LEU A 1 712 ? -29.749 15.394 11.324 1.00 97.56 712 LEU A N 1
ATOM 5624 C CA . LEU A 1 712 ? -28.336 15.144 11.595 1.00 97.56 712 LEU A CA 1
ATOM 5625 C C . LEU A 1 712 ? -27.582 16.474 11.563 1.00 97.56 712 LEU A C 1
ATOM 5627 O O . LEU A 1 712 ? -27.796 17.252 10.634 1.00 97.56 712 LEU A O 1
ATOM 5631 N N . ASN A 1 713 ? -26.697 16.708 12.532 1.00 96.56 713 ASN A N 1
ATOM 5632 C CA . ASN A 1 713 ? -25.969 17.960 12.731 1.00 96.56 713 ASN A CA 1
ATOM 5633 C C . ASN A 1 713 ? -26.923 19.168 12.808 1.00 96.56 713 ASN A C 1
ATOM 5635 O O . ASN A 1 713 ? -26.891 20.071 11.975 1.00 96.56 713 ASN A O 1
ATOM 5639 N N . VAL A 1 714 ? -27.815 19.166 13.802 1.00 96.88 714 VAL A N 1
ATOM 5640 C CA . VAL A 1 714 ? -28.877 20.170 14.012 1.00 96.88 714 VAL A CA 1
ATOM 5641 C C . VAL A 1 714 ? -28.329 21.597 14.002 1.00 96.88 714 VAL A C 1
ATOM 5643 O O . VAL A 1 714 ? -28.928 22.485 13.393 1.00 96.88 714 VAL A O 1
ATOM 5646 N N . LEU A 1 715 ? -27.174 21.797 14.639 1.00 95.69 715 LEU A N 1
ATOM 5647 C CA . LEU A 1 715 ? -26.506 23.093 14.760 1.00 95.69 715 LEU A CA 1
ATOM 5648 C C . LEU A 1 715 ? -25.772 23.524 13.488 1.00 95.69 715 LEU A C 1
ATOM 5650 O O . LEU A 1 715 ? -25.292 24.650 13.421 1.00 95.69 715 LEU A O 1
ATOM 5654 N N . ASN A 1 716 ? -25.684 22.641 12.488 1.00 95.56 716 ASN A N 1
ATOM 5655 C CA . ASN A 1 716 ? -24.883 22.837 11.286 1.00 95.56 716 ASN A CA 1
ATOM 5656 C C . ASN A 1 716 ? -23.426 23.217 11.614 1.00 95.56 716 ASN A C 1
ATOM 5658 O O . ASN A 1 716 ? -22.817 24.036 10.929 1.00 95.56 716 ASN A O 1
ATOM 5662 N N . THR A 1 717 ? -22.883 22.641 12.691 1.00 93.88 717 THR A N 1
ATOM 5663 C CA . THR A 1 717 ? -21.504 22.874 13.119 1.00 93.88 717 THR A CA 1
ATOM 5664 C C . THR A 1 717 ? -20.560 22.274 12.083 1.00 93.88 717 THR A C 1
ATOM 5666 O O . THR A 1 717 ? -20.683 21.098 11.728 1.00 93.88 717 THR A O 1
ATOM 5669 N N . GLN A 1 718 ? -19.623 23.081 11.592 1.00 92.75 718 GLN A N 1
ATOM 5670 C CA . GLN A 1 718 ? -18.598 22.661 10.642 1.00 92.75 718 GLN A CA 1
ATOM 5671 C C . GLN A 1 718 ? -17.380 22.141 11.413 1.00 92.75 718 GLN A C 1
ATOM 5673 O O . GLN A 1 718 ? -16.445 22.881 11.706 1.00 92.75 718 GLN A O 1
ATOM 5678 N N . ASN A 1 719 ? -17.415 20.866 11.798 1.00 94.44 719 ASN A N 1
ATOM 5679 C CA . ASN A 1 719 ? -16.316 20.263 12.546 1.00 94.44 719 ASN A CA 1
ATOM 5680 C C . ASN A 1 719 ? -15.119 20.015 11.635 1.00 94.44 719 ASN A C 1
ATOM 5682 O O . ASN A 1 719 ? -15.288 19.462 10.550 1.00 94.44 719 ASN A O 1
ATOM 5686 N N . VAL A 1 720 ? -13.927 20.383 12.096 1.00 94.62 720 VAL A N 1
ATOM 5687 C CA . VAL A 1 720 ? -12.667 20.175 11.377 1.00 94.62 720 VAL A CA 1
ATOM 5688 C C . VAL A 1 720 ? -12.176 18.745 11.613 1.00 94.62 720 VAL A C 1
ATOM 5690 O O . VAL A 1 720 ? -11.918 18.362 12.751 1.00 94.62 720 VAL A O 1
ATOM 5693 N N . LEU A 1 721 ? -12.071 17.958 10.542 1.00 92.25 721 LEU A N 1
ATOM 5694 C CA . LEU A 1 721 ? -11.593 16.568 10.548 1.00 92.25 721 LEU A CA 1
ATOM 5695 C C . LEU A 1 721 ? -10.104 16.454 10.195 1.00 92.25 721 LEU A C 1
ATOM 5697 O O . LEU A 1 721 ? -9.470 15.455 10.519 1.00 92.25 721 LEU A O 1
ATOM 5701 N N . GLY A 1 722 ? -9.544 17.475 9.549 1.00 92.69 722 GLY A N 1
ATOM 5702 C CA . GLY A 1 722 ? -8.132 17.558 9.199 1.00 92.69 722 GLY A CA 1
ATOM 5703 C C . GLY A 1 722 ? -7.747 18.985 8.825 1.00 92.69 722 GLY A C 1
ATOM 5704 O O . GLY A 1 722 ? -8.612 19.822 8.578 1.00 92.69 722 GLY A O 1
ATOM 5705 N N . VAL A 1 723 ? -6.448 19.272 8.803 1.00 93.12 723 VAL A N 1
ATOM 5706 C CA . VAL A 1 723 ? -5.909 20.603 8.486 1.00 93.12 723 VAL A CA 1
ATOM 5707 C C . VAL A 1 723 ? -4.681 20.491 7.601 1.00 93.12 723 VAL A C 1
ATOM 5709 O O . VAL A 1 723 ? -3.983 19.475 7.622 1.00 93.12 723 VAL A O 1
ATOM 5712 N N . TYR A 1 724 ? -4.374 21.565 6.881 1.00 91.56 724 TYR A N 1
ATOM 5713 C CA . TYR A 1 724 ? -3.104 21.696 6.194 1.00 91.56 724 TYR A CA 1
ATOM 5714 C C . TYR A 1 724 ? -1.966 21.847 7.215 1.00 91.56 724 TYR A C 1
ATOM 5716 O O . TYR A 1 724 ? -2.013 22.737 8.071 1.00 91.56 724 TYR A O 1
ATOM 5724 N N . PRO A 1 725 ? -0.928 20.991 7.161 1.00 88.12 725 PRO A N 1
ATOM 5725 C CA . PRO A 1 725 ? 0.077 20.905 8.220 1.00 88.12 725 PRO A CA 1
ATOM 5726 C C . PRO A 1 725 ? 0.897 22.173 8.484 1.00 88.12 725 PRO A C 1
ATOM 5728 O O . PRO A 1 725 ? 1.432 22.321 9.578 1.00 88.12 725 PRO A O 1
ATOM 5731 N N . TYR A 1 726 ? 1.054 23.069 7.509 1.00 89.38 726 TYR A N 1
ATOM 5732 C CA . TYR A 1 726 ? 1.845 24.293 7.683 1.00 89.38 726 TYR A CA 1
ATOM 5733 C C . TYR A 1 726 ? 1.069 25.374 8.460 1.00 89.38 726 TYR A C 1
ATOM 5735 O O . TYR A 1 726 ? 1.499 25.837 9.526 1.00 89.38 726 TYR A O 1
ATOM 5743 N N . THR A 1 727 ? -0.116 25.729 7.963 1.00 91.94 727 THR A N 1
ATOM 5744 C CA . THR A 1 727 ? -0.986 26.773 8.528 1.00 91.94 727 THR A CA 1
ATOM 5745 C C . THR A 1 727 ? -1.766 26.295 9.755 1.00 91.94 727 THR A C 1
ATOM 5747 O O . THR A 1 727 ? -2.064 27.095 10.639 1.00 91.94 727 THR A O 1
ATOM 5750 N N . GLY A 1 728 ? -2.098 25.000 9.829 1.00 90.88 728 GLY A N 1
ATOM 5751 C CA . GLY A 1 728 ? -3.088 24.468 10.770 1.00 90.88 728 GLY A CA 1
ATOM 5752 C C . GLY A 1 728 ? -4.534 24.833 10.405 1.00 90.88 728 GLY A C 1
ATOM 5753 O O . GLY A 1 728 ? -5.433 24.620 11.214 1.00 90.88 728 GLY A O 1
ATOM 5754 N N . SER A 1 729 ? -4.767 25.382 9.209 1.00 92.94 729 SER A N 1
ATOM 5755 C CA . SER A 1 729 ? -6.095 25.716 8.690 1.00 92.94 729 SER A CA 1
ATOM 5756 C C . SER A 1 729 ? -6.640 24.567 7.838 1.00 92.94 729 SER A C 1
ATOM 5758 O O . SER A 1 729 ? -5.880 23.949 7.098 1.00 92.94 729 SER A O 1
ATOM 5760 N N . PRO A 1 730 ? -7.951 24.279 7.870 1.00 92.19 730 PRO A N 1
ATOM 5761 C CA . PRO A 1 730 ? -8.580 23.322 6.958 1.00 92.19 730 PRO A CA 1
ATOM 5762 C C . PRO A 1 730 ? -8.862 23.889 5.556 1.00 92.19 730 PRO A C 1
ATOM 5764 O O . PRO A 1 730 ? -9.433 23.194 4.728 1.00 92.19 730 PRO A O 1
ATOM 5767 N N . SER A 1 731 ? -8.541 25.159 5.300 1.00 91.88 731 SER A N 1
ATOM 5768 C CA . SER A 1 731 ? -8.941 25.867 4.068 1.00 91.88 731 SER A CA 1
ATOM 5769 C C . SER A 1 731 ? -7.797 26.557 3.333 1.00 91.88 731 SER A C 1
ATOM 5771 O O . SER A 1 731 ? -8.000 27.046 2.230 1.00 91.88 731 SER A O 1
ATOM 5773 N N . ASP A 1 732 ? -6.616 26.611 3.941 1.00 92.88 732 ASP A N 1
ATOM 5774 C CA . ASP A 1 732 ? -5.458 27.304 3.389 1.00 92.88 732 ASP A CA 1
ATOM 5775 C C . ASP A 1 732 ? -4.204 26.511 3.734 1.00 92.88 732 ASP A C 1
ATOM 5777 O O . ASP A 1 732 ? -3.970 26.241 4.910 1.00 92.88 732 ASP A O 1
ATOM 5781 N N . ASP A 1 733 ? -3.412 26.128 2.741 1.00 91.38 733 ASP A N 1
ATOM 5782 C CA . ASP A 1 733 ? -2.124 25.459 2.929 1.00 91.38 733 ASP A CA 1
ATOM 5783 C C . ASP A 1 733 ? -0.944 26.435 3.021 1.00 91.38 733 ASP A C 1
ATOM 5785 O O . ASP A 1 733 ? 0.161 26.028 3.388 1.00 91.38 733 ASP A O 1
ATOM 5789 N N . GLY A 1 734 ? -1.184 27.721 2.752 1.00 92.50 734 GLY A N 1
ATOM 5790 C CA . GLY A 1 734 ? -0.193 28.787 2.722 1.00 92.50 734 GLY A CA 1
ATOM 5791 C C . GLY A 1 734 ? 0.725 28.759 1.498 1.00 92.50 734 GLY A C 1
ATOM 5792 O O . GLY A 1 734 ? 1.656 29.560 1.437 1.00 92.50 734 GLY A O 1
ATOM 5793 N N . TYR A 1 735 ? 0.519 27.860 0.528 1.00 92.38 735 TYR A N 1
ATOM 5794 C CA . TYR A 1 735 ? 1.431 27.705 -0.606 1.00 92.38 735 TYR A CA 1
ATOM 5795 C C . TYR A 1 735 ? 1.354 28.887 -1.563 1.00 92.38 735 TYR A C 1
ATOM 5797 O O . TYR A 1 735 ? 2.382 29.503 -1.846 1.00 92.38 735 TYR A O 1
ATOM 5805 N N . LEU A 1 736 ? 0.151 29.260 -2.011 1.00 92.12 736 LEU A N 1
ATOM 5806 C CA . LEU A 1 736 ? -0.022 30.346 -2.982 1.00 92.12 736 LEU A CA 1
ATOM 5807 C C . LEU A 1 736 ? 0.495 31.694 -2.462 1.00 92.12 736 LEU A C 1
ATOM 5809 O O . LEU A 1 736 ? 0.894 32.531 -3.262 1.00 92.12 736 LEU A O 1
ATOM 5813 N N . SER A 1 737 ? 0.520 31.914 -1.146 1.00 92.12 737 SER A N 1
ATOM 5814 C CA . SER A 1 737 ? 1.055 33.132 -0.519 1.00 92.12 737 SER A CA 1
ATOM 5815 C C . SER A 1 737 ? 2.540 33.037 -0.141 1.00 92.12 737 SER A C 1
ATOM 5817 O O . SER A 1 737 ? 3.149 34.049 0.208 1.00 92.12 737 SER A O 1
ATOM 5819 N N . SER A 1 738 ? 3.143 31.848 -0.221 1.00 92.00 738 SER A N 1
ATOM 5820 C CA . SER A 1 738 ? 4.552 31.624 0.112 1.00 92.00 738 SER A CA 1
ATOM 5821 C C . SER A 1 738 ? 5.503 32.146 -0.975 1.00 92.00 738 SER A C 1
ATOM 5823 O O . SER A 1 738 ? 5.133 32.187 -2.152 1.00 92.00 738 SER A O 1
ATOM 5825 N N . PRO A 1 739 ? 6.767 32.478 -0.637 1.00 89.81 739 PRO A N 1
ATOM 5826 C CA . PRO A 1 739 ? 7.780 32.822 -1.636 1.00 89.81 739 PRO A CA 1
ATOM 5827 C C . PRO A 1 739 ? 7.969 31.741 -2.711 1.00 89.81 739 PRO A C 1
ATOM 5829 O O . PRO A 1 739 ? 8.189 32.063 -3.877 1.00 89.81 739 PRO A O 1
ATOM 5832 N N . GLN A 1 740 ? 7.871 30.463 -2.337 1.00 86.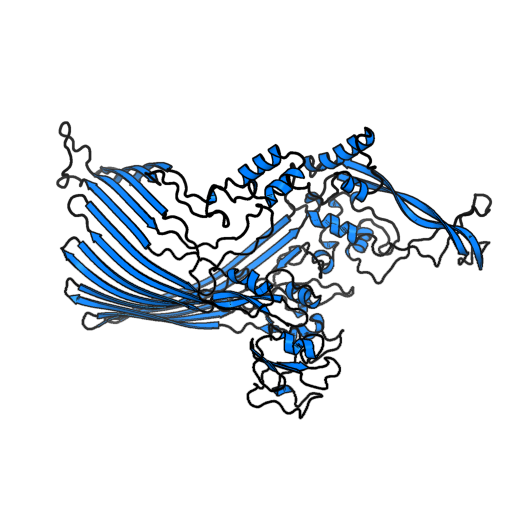62 740 GLN A N 1
ATOM 5833 C CA . GLN A 1 740 ? 7.992 29.323 -3.247 1.00 86.62 740 GLN A CA 1
ATOM 5834 C C . GLN A 1 740 ? 6.825 29.280 -4.238 1.00 86.62 740 GLN A C 1
ATOM 5836 O O . GLN A 1 740 ? 7.057 29.223 -5.443 1.00 86.62 740 GLN A O 1
ATOM 5841 N N . GLY A 1 741 ? 5.586 29.382 -3.748 1.00 88.62 741 GLY A N 1
ATOM 5842 C CA . GLY A 1 741 ? 4.398 29.414 -4.602 1.00 88.62 741 GLY A CA 1
ATOM 5843 C C . GLY A 1 741 ? 4.368 30.640 -5.514 1.00 88.62 741 GLY A C 1
ATOM 5844 O O . GLY A 1 741 ? 4.087 30.508 -6.700 1.00 88.62 741 GLY A O 1
ATOM 5845 N N . GLN A 1 742 ? 4.755 31.818 -5.013 1.00 90.75 742 GLN A N 1
ATOM 5846 C CA . GLN A 1 742 ? 4.863 33.034 -5.830 1.00 90.75 742 GLN A CA 1
ATOM 5847 C C . GLN A 1 742 ? 5.878 32.886 -6.971 1.00 90.75 742 GLN A C 1
ATOM 5849 O O . GLN A 1 742 ? 5.593 33.309 -8.089 1.00 90.75 742 GLN A O 1
ATOM 5854 N N . ASN A 1 743 ? 7.024 32.239 -6.729 1.00 87.56 743 ASN A N 1
ATOM 5855 C CA . ASN A 1 743 ? 7.961 31.903 -7.803 1.00 87.56 743 ASN A CA 1
ATOM 5856 C C . ASN A 1 743 ? 7.351 30.892 -8.784 1.00 87.56 743 ASN A C 1
ATOM 5858 O O . ASN A 1 743 ? 7.411 31.112 -9.988 1.00 87.56 743 ASN A O 1
ATOM 5862 N N . ALA A 1 744 ? 6.721 29.818 -8.297 1.00 84.62 744 ALA A N 1
ATOM 5863 C CA . ALA A 1 744 ? 6.119 28.797 -9.156 1.00 84.62 744 ALA A CA 1
ATOM 5864 C C . ALA A 1 744 ? 5.031 29.369 -10.083 1.00 84.62 744 ALA A C 1
ATOM 5866 O O . ALA A 1 744 ? 4.970 28.986 -11.250 1.00 84.62 744 ALA A O 1
ATOM 5867 N N . ILE A 1 745 ? 4.220 30.314 -9.590 1.00 88.12 745 ILE A N 1
ATOM 5868 C CA . ILE A 1 745 ? 3.170 31.013 -10.348 1.00 88.12 745 ILE A CA 1
ATOM 5869 C C . ILE A 1 745 ? 3.752 31.813 -11.523 1.00 88.12 745 ILE A C 1
ATOM 5871 O O . ILE A 1 745 ? 3.149 31.835 -12.596 1.00 88.12 745 ILE A O 1
ATOM 5875 N N . GLN A 1 746 ? 4.922 32.444 -11.354 1.00 85.88 746 GLN A N 1
ATOM 5876 C CA . GLN A 1 746 ? 5.551 33.268 -12.400 1.00 85.88 746 GLN A CA 1
ATOM 5877 C C . GLN A 1 746 ? 5.949 32.467 -13.645 1.00 85.88 746 GLN A C 1
ATOM 5879 O O . GLN A 1 746 ? 6.008 33.033 -14.734 1.00 85.88 746 GLN A O 1
ATOM 5884 N N . PHE A 1 747 ? 6.192 31.164 -13.497 1.00 85.56 747 PHE A N 1
ATOM 5885 C CA . PHE A 1 747 ? 6.571 30.275 -14.598 1.00 85.56 747 PHE A CA 1
ATOM 5886 C C . PHE A 1 747 ? 5.384 29.514 -15.206 1.00 85.56 747 PHE A C 1
ATOM 5888 O O . PHE A 1 747 ? 5.581 28.676 -16.084 1.00 85.56 747 PHE A O 1
ATOM 5895 N N . GLN A 1 748 ? 4.149 29.790 -14.770 1.00 88.25 748 GLN A N 1
ATOM 5896 C CA . GLN A 1 748 ? 2.962 29.158 -15.344 1.00 88.25 748 GLN A CA 1
ATOM 5897 C C . GLN A 1 748 ? 2.496 29.881 -16.604 1.00 88.25 748 GLN A C 1
ATOM 5899 O O . GLN A 1 748 ? 2.500 31.108 -16.675 1.00 88.25 748 GLN A O 1
ATOM 5904 N N . ALA A 1 749 ? 1.973 29.113 -17.565 1.00 86.94 749 ALA A N 1
ATOM 5905 C CA . ALA A 1 749 ? 1.376 29.658 -18.787 1.00 86.94 749 ALA A CA 1
ATOM 5906 C C . ALA A 1 749 ? 0.251 30.680 -18.508 1.00 86.94 749 ALA A C 1
ATOM 5908 O O . ALA A 1 749 ? 0.047 31.613 -19.280 1.00 86.94 749 ALA A O 1
ATOM 5909 N N . SER A 1 750 ? -0.476 30.519 -17.395 1.00 92.69 750 SER A N 1
ATOM 5910 C CA . SER A 1 750 ? -1.443 31.498 -16.896 1.00 92.69 750 SER A CA 1
ATOM 5911 C C . SER A 1 750 ? -1.466 31.476 -15.369 1.00 92.69 750 SER A C 1
ATOM 5913 O O . SER A 1 750 ? -1.971 30.531 -14.763 1.00 92.69 750 SER A O 1
ATOM 5915 N N . ALA A 1 751 ? -0.948 32.538 -14.749 1.00 90.06 751 ALA A N 1
ATOM 5916 C CA . ALA A 1 751 ? -0.914 32.691 -13.294 1.00 90.06 751 ALA A CA 1
ATOM 5917 C C . ALA A 1 751 ? -2.316 32.633 -12.658 1.00 90.06 751 ALA A C 1
ATOM 5919 O O . ALA A 1 751 ? -2.511 31.958 -11.650 1.00 90.06 751 ALA A O 1
ATOM 5920 N N . GLN A 1 752 ? -3.297 33.302 -13.276 1.00 91.94 752 GLN A N 1
ATOM 5921 C CA . GLN A 1 752 ? -4.682 33.316 -12.798 1.00 91.94 752 GLN A CA 1
ATOM 5922 C C . GLN A 1 752 ? -5.306 31.918 -12.869 1.00 91.94 752 GLN A C 1
ATOM 5924 O O . GLN A 1 752 ? -5.839 31.435 -11.876 1.00 91.94 752 GLN A O 1
ATOM 5929 N N . SER A 1 753 ? -5.171 31.239 -14.014 1.00 93.12 753 SER A N 1
ATOM 5930 C CA . SER A 1 753 ? -5.734 29.893 -14.192 1.00 93.12 753 SER A CA 1
ATOM 5931 C C . SER A 1 753 ? -5.105 28.890 -13.227 1.00 93.12 753 SER A C 1
ATOM 5933 O O . SER A 1 753 ? -5.809 28.052 -12.671 1.00 93.12 753 SER A O 1
ATOM 5935 N N . PHE A 1 754 ? -3.792 28.993 -12.992 1.00 92.19 754 PHE A N 1
ATOM 5936 C CA . PHE A 1 754 ? -3.107 28.182 -11.991 1.00 92.19 754 PHE A CA 1
ATOM 5937 C C . PHE A 1 754 ? -3.679 28.419 -10.591 1.00 92.19 754 PHE A C 1
ATOM 5939 O O . PHE A 1 754 ? -4.063 27.460 -9.932 1.00 92.19 754 PHE A O 1
ATOM 5946 N N . ALA A 1 755 ? -3.781 29.677 -10.148 1.00 91.25 755 ALA A N 1
ATOM 5947 C CA . ALA A 1 755 ? -4.295 30.006 -8.820 1.00 91.25 755 ALA A CA 1
ATOM 5948 C C . ALA A 1 755 ? -5.749 29.541 -8.628 1.00 91.25 755 ALA A C 1
ATOM 5950 O O . ALA A 1 755 ? -6.082 28.990 -7.579 1.00 91.25 755 ALA A O 1
ATOM 5951 N N . ASP A 1 756 ? -6.605 29.707 -9.638 1.00 93.25 756 ASP A N 1
ATOM 5952 C CA . ASP A 1 756 ? -8.004 29.275 -9.580 1.00 93.25 756 ASP A CA 1
ATOM 5953 C C . ASP A 1 756 ? -8.118 27.747 -9.496 1.00 93.25 756 ASP A C 1
ATOM 5955 O O . ASP A 1 756 ? -8.787 27.219 -8.605 1.00 93.25 756 ASP A O 1
ATOM 5959 N N . LEU A 1 757 ? -7.413 27.017 -10.368 1.00 93.12 757 LEU A N 1
ATOM 5960 C CA . LEU A 1 757 ? -7.402 25.550 -10.357 1.00 93.12 757 LEU A CA 1
ATOM 5961 C C . LEU A 1 757 ? -6.749 24.977 -9.096 1.00 93.12 757 LEU A C 1
ATOM 5963 O O . LEU A 1 757 ? -7.186 23.933 -8.605 1.00 93.12 757 LEU A O 1
ATOM 5967 N N . TYR A 1 758 ? -5.740 25.660 -8.554 1.00 93.38 758 TYR A N 1
ATOM 5968 C CA . TYR A 1 758 ? -5.124 25.310 -7.281 1.00 93.38 758 TYR A CA 1
ATOM 5969 C C . TYR A 1 758 ? -6.116 25.482 -6.134 1.00 93.38 758 TYR A C 1
ATOM 5971 O O . TYR A 1 758 ? -6.312 24.547 -5.367 1.00 93.38 758 TYR A O 1
ATOM 5979 N N . ASN A 1 759 ? -6.806 26.623 -6.043 1.00 93.00 759 ASN A N 1
ATOM 5980 C CA . ASN A 1 759 ? -7.814 26.868 -5.008 1.00 93.00 759 ASN A CA 1
ATOM 5981 C C . ASN A 1 759 ? -8.978 25.866 -5.072 1.00 93.00 759 ASN A C 1
ATOM 5983 O O . ASN A 1 759 ? -9.478 25.440 -4.032 1.00 93.00 759 ASN A O 1
ATOM 5987 N N . ILE A 1 760 ? -9.388 25.441 -6.272 1.00 92.88 760 ILE A N 1
ATOM 5988 C CA . ILE A 1 760 ? -10.391 24.377 -6.431 1.00 92.88 760 ILE A CA 1
ATOM 5989 C C . ILE A 1 760 ? -9.849 23.043 -5.904 1.00 92.88 760 ILE A C 1
ATOM 5991 O O . ILE A 1 760 ? -10.561 22.337 -5.195 1.00 92.88 760 ILE A O 1
ATOM 5995 N N . SER A 1 761 ? -8.591 22.703 -6.203 1.00 90.06 761 SER A N 1
ATOM 5996 C CA . SER A 1 761 ? -7.961 21.476 -5.695 1.00 90.06 761 SER A CA 1
ATOM 5997 C C . SER A 1 761 ? -7.706 21.528 -4.182 1.00 90.06 761 SER A C 1
ATOM 5999 O O . SER A 1 761 ? -7.715 20.493 -3.516 1.00 90.06 761 SER A O 1
ATOM 6001 N N . LEU A 1 762 ? -7.486 22.728 -3.638 1.00 91.31 762 LEU A N 1
ATOM 6002 C CA . LEU A 1 762 ? -7.324 23.010 -2.214 1.00 91.31 762 LEU A CA 1
ATOM 6003 C C . LEU A 1 762 ? -8.656 22.909 -1.458 1.00 91.31 762 LEU A C 1
ATOM 6005 O O . LEU A 1 762 ? -8.681 22.587 -0.273 1.00 91.31 762 LEU A O 1
ATOM 6009 N N . ALA A 1 763 ? -9.786 23.156 -2.122 1.00 90.12 763 ALA A N 1
ATOM 6010 C CA . ALA A 1 763 ? -11.108 23.040 -1.523 1.00 90.12 763 ALA A CA 1
ATOM 6011 C C . ALA A 1 763 ? -11.481 21.565 -1.282 1.00 90.12 763 ALA A C 1
ATOM 6013 O O . ALA A 1 763 ? -12.254 20.961 -2.024 1.00 90.12 763 ALA A O 1
ATOM 6014 N N . ASN A 1 764 ? -10.945 20.979 -0.211 1.00 88.81 764 ASN A N 1
ATOM 6015 C CA . ASN A 1 764 ? -11.177 19.587 0.152 1.00 88.81 764 ASN A CA 1
ATOM 6016 C C . ASN A 1 764 ? -12.327 19.458 1.177 1.00 88.81 764 ASN A C 1
ATOM 6018 O O . ASN A 1 764 ? -12.108 19.652 2.379 1.00 88.81 764 ASN A O 1
ATOM 6022 N N . PRO A 1 765 ? -13.552 19.069 0.763 1.00 89.62 765 PRO A N 1
ATOM 6023 C CA . PRO A 1 765 ? -14.673 18.897 1.688 1.00 89.62 765 PRO A CA 1
ATOM 6024 C C . PRO A 1 765 ? -14.448 17.770 2.708 1.00 89.62 765 PRO A C 1
ATOM 6026 O O . PRO A 1 765 ? -15.113 17.752 3.740 1.00 89.62 765 PRO A O 1
ATOM 6029 N N . GLY A 1 766 ? -13.501 16.856 2.459 1.00 91.25 766 GLY A N 1
ATOM 6030 C CA . GLY A 1 766 ? -13.120 15.789 3.387 1.00 91.25 766 GLY A CA 1
ATOM 6031 C C . GLY A 1 766 ? -12.457 16.284 4.676 1.00 91.25 766 GLY A C 1
ATOM 6032 O O . GLY A 1 766 ? -12.402 15.540 5.652 1.00 91.25 766 GLY A O 1
ATOM 6033 N N . LEU A 1 767 ? -12.007 17.543 4.720 1.00 92.94 767 LEU A N 1
ATOM 6034 C CA . LEU A 1 767 ? -11.469 18.169 5.933 1.00 92.94 767 LEU A CA 1
ATOM 6035 C C . LEU A 1 767 ? -12.560 18.640 6.902 1.00 92.94 767 LEU A C 1
ATOM 6037 O O . LEU A 1 767 ? -12.243 19.075 8.010 1.00 92.94 767 LEU A O 1
ATOM 6041 N N . PHE A 1 768 ? -13.838 18.532 6.528 1.00 94.06 768 PHE A N 1
ATOM 6042 C CA . PHE A 1 768 ? -14.961 18.956 7.354 1.00 94.06 768 PHE A CA 1
ATOM 6043 C C . PHE A 1 768 ? -16.003 17.852 7.535 1.00 94.06 768 PHE A C 1
ATOM 6045 O O . PHE A 1 768 ? -16.215 16.998 6.675 1.00 94.06 768 PHE A O 1
ATOM 6052 N N . SER A 1 769 ? -16.719 17.888 8.659 1.00 93.81 769 SER A N 1
ATOM 6053 C CA . SER A 1 769 ? -17.888 17.031 8.849 1.00 93.81 769 SER A CA 1
ATOM 6054 C C . SER A 1 769 ? -19.010 17.390 7.879 1.00 93.81 769 SER A C 1
ATOM 6056 O O . SER A 1 769 ? -19.206 18.561 7.556 1.00 93.81 769 SER A O 1
ATOM 6058 N N . LEU A 1 770 ? -19.822 16.393 7.517 1.00 92.94 770 LEU A N 1
ATOM 6059 C CA . LEU A 1 770 ? -21.002 16.599 6.680 1.00 92.94 770 LEU A CA 1
ATOM 6060 C C . LEU A 1 770 ? -21.930 17.701 7.240 1.00 92.94 770 LEU A C 1
ATOM 6062 O O . LEU A 1 770 ? -22.135 17.777 8.461 1.00 92.94 770 LEU A O 1
ATOM 6066 N N . PRO A 1 771 ? -22.540 18.515 6.357 1.00 94.06 771 PRO A N 1
ATOM 6067 C CA . PRO A 1 771 ? -23.467 19.565 6.761 1.00 94.06 771 PRO A CA 1
ATOM 6068 C C . PRO A 1 771 ? -24.758 18.979 7.347 1.00 94.06 771 PRO A C 1
ATOM 6070 O O . PRO A 1 771 ? -24.993 17.763 7.323 1.00 94.06 771 PRO A O 1
ATOM 6073 N N . ARG A 1 772 ? -25.627 19.857 7.856 1.00 96.44 772 ARG A N 1
ATOM 6074 C CA . ARG A 1 772 ? -26.949 19.470 8.354 1.00 96.44 772 ARG A CA 1
ATOM 6075 C C . ARG A 1 772 ? -27.743 18.708 7.294 1.00 96.44 772 ARG A C 1
ATOM 6077 O O . ARG A 1 772 ? -27.904 19.174 6.169 1.00 96.44 772 ARG A O 1
ATOM 6084 N N . ARG A 1 773 ? -28.309 17.563 7.678 1.00 97.19 773 ARG A N 1
ATOM 6085 C CA . ARG A 1 773 ? -29.195 16.760 6.819 1.00 97.19 773 ARG A CA 1
ATOM 6086 C C . ARG A 1 773 ? -30.504 16.487 7.533 1.00 97.19 773 ARG A C 1
ATOM 6088 O O . ARG A 1 773 ? -30.497 16.106 8.699 1.00 97.19 773 ARG A O 1
ATOM 6095 N N . ILE A 1 774 ? -31.613 16.644 6.821 1.00 97.75 774 ILE A N 1
ATOM 6096 C CA . ILE A 1 774 ? -32.955 16.373 7.335 1.00 97.75 774 ILE A CA 1
ATOM 6097 C C . ILE A 1 774 ? -33.523 15.190 6.563 1.00 97.75 774 ILE A C 1
ATOM 6099 O O . ILE A 1 774 ? -33.471 15.155 5.336 1.00 97.75 774 ILE A O 1
ATOM 6103 N N . ARG A 1 775 ? -34.039 14.207 7.293 1.00 97.75 775 ARG A N 1
ATOM 6104 C CA . ARG A 1 775 ? -34.681 13.012 6.754 1.00 97.75 775 ARG A CA 1
ATOM 6105 C C . ARG A 1 775 ? -36.084 12.929 7.327 1.00 97.75 775 ARG A C 1
ATOM 6107 O O . ARG A 1 775 ? -36.243 12.870 8.543 1.00 97.75 775 ARG A O 1
ATOM 6114 N N . LEU A 1 776 ? -37.079 12.920 6.451 1.00 97.25 776 LEU A N 1
ATOM 6115 C CA . LEU A 1 776 ? -38.456 12.589 6.796 1.00 97.25 776 LEU A CA 1
ATOM 6116 C C . LEU A 1 776 ? -38.665 11.106 6.502 1.00 97.25 776 LEU A C 1
ATOM 6118 O O . LEU A 1 776 ? -38.255 10.628 5.444 1.00 97.25 776 LEU A O 1
ATOM 6122 N N . GLY A 1 777 ? -39.288 10.387 7.424 1.00 96.31 777 GLY A N 1
ATOM 6123 C CA . GLY A 1 777 ? -39.596 8.983 7.223 1.00 96.31 777 GLY A CA 1
ATOM 6124 C C . GLY A 1 777 ? -40.891 8.565 7.895 1.00 96.31 777 GLY A C 1
ATOM 6125 O O . GLY A 1 777 ? -41.410 9.230 8.794 1.00 96.31 777 GLY A O 1
ATOM 6126 N N . LEU A 1 778 ? -41.394 7.437 7.414 1.00 96.25 778 LEU A N 1
ATOM 6127 C CA . LEU A 1 778 ? -42.581 6.758 7.899 1.00 96.25 778 LEU A CA 1
ATOM 6128 C C . LEU A 1 778 ? -42.165 5.332 8.256 1.00 96.25 778 LEU A C 1
ATOM 6130 O O . LEU A 1 778 ? -41.411 4.713 7.502 1.00 96.25 778 LEU A O 1
ATOM 6134 N N . ARG A 1 779 ? -42.640 4.803 9.380 1.00 94.81 779 ARG A N 1
ATOM 6135 C CA . ARG A 1 779 ? -42.546 3.372 9.691 1.00 94.81 779 ARG A CA 1
ATOM 6136 C C . ARG A 1 779 ? -43.932 2.826 9.943 1.00 94.81 779 ARG A C 1
ATOM 6138 O O . ARG A 1 779 ? -44.774 3.494 10.538 1.00 94.81 779 ARG A O 1
ATOM 6145 N N . ILE A 1 780 ? -44.145 1.615 9.459 1.00 92.00 780 ILE A N 1
ATOM 6146 C CA . ILE A 1 780 ? -45.408 0.908 9.570 1.00 92.00 780 ILE A CA 1
ATOM 6147 C C . ILE A 1 780 ? -45.088 -0.438 10.205 1.00 92.00 780 ILE A C 1
ATOM 6149 O O . ILE A 1 780 ? -44.343 -1.227 9.625 1.00 92.00 780 ILE A O 1
ATOM 6153 N N . GLY A 1 781 ? -45.603 -0.663 11.408 1.00 85.75 781 GLY A N 1
ATOM 6154 C CA . GLY A 1 781 ? -45.670 -1.988 12.001 1.00 85.75 781 GLY A CA 1
ATOM 6155 C C . GLY A 1 781 ? -46.874 -2.717 11.419 1.00 85.75 781 GLY A C 1
ATOM 6156 O O . GLY A 1 781 ? -47.997 -2.223 11.544 1.00 85.75 781 GLY A O 1
ATOM 6157 N N . LEU A 1 782 ? -46.629 -3.852 10.768 1.00 77.56 782 LEU A N 1
ATOM 6158 C CA . LEU A 1 782 ? -47.666 -4.798 10.344 1.00 77.56 782 LEU A CA 1
ATOM 6159 C C . LEU A 1 782 ? -48.001 -5.7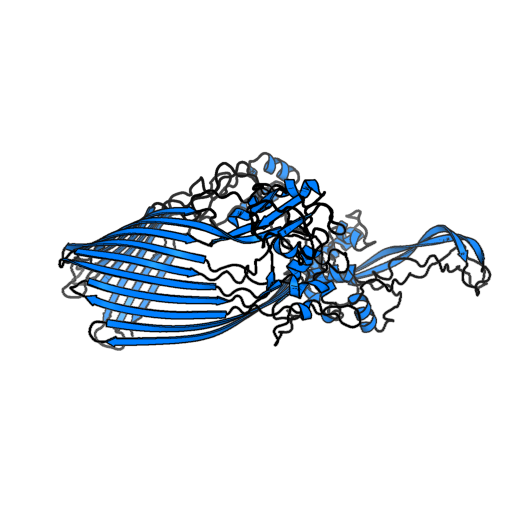62 11.485 1.00 77.56 782 LEU A C 1
ATOM 6161 O O . LEU A 1 782 ? -47.102 -5.992 12.329 1.00 77.56 782 LEU A O 1
#

Foldseek 3Di:
DPLLQLQQFFWFKDWDWDFDWDFDWAAACDPPAPRHGDIAGFGEGPATFTAAIDTDTDDSQPFLNVQLVVLVVCVVVVVDPFGRRDPVSSVVSRRDARLDAHDADLLQHGDPSGGDQKDKDKDKDKDKDKDKDWDDDPQKIKIKMKMKMKMWIKMKMFRSSCVLVLLVVQALPQFRAWPSVHWDFDADPVRHTDRYIYTQTHGHPPDDRQLNLLLCVLVVHDSRDNDHDDSSRDDSVSDAPVSDFLCSQCVFLDDHRMDIACAWRRRHGDPDADDLLLLLDADPVRTHSNHHYTFIKMKMKIKMWMWGADPQKTKIKMKMKIKIFSFHKAFPAPQEQFAFAFLLCCCVDPNNPPDQAPPGDSRWWWWALDQVDGDATQWTDDRHWIAGSNRHTDLACVSSQVSNVATHTNHPDRDPVCRDCSNGVVPRIDGADMDMDMKIKIKMKHAPDPFKIKIKIKIKDWADDDCVQQDDDVSCSSSVVVVNQDDAHGGVHQDIKMKIKIKIKMKGHPDPFKIKIKMKMKMKIFQDKAKAWSQRRPPYTHIYIGRDKIKMKIKMKIWMWGHCDQQKTKIKMKIFMFIKMQAQDRYRCVVVSVVSHRSDGDIDGHQPDFGIKMKMKMKGFAEADPSGPDDQDPNDSVRHGKMKIKIKIKTAFGFAWAAPDQDAPSDDDHDTDDDGRPDTAHIDIWMKMKIKHKDADPDDPWGIKMKIKIKTRVVQDWGFQDPQRHPSHLQDSCQCVDPNVVVSLVPDPHSVVVVVSRSVSSPDSVRTDDTIDMDIDMDIHD

Sequence (782 aa):
KDNLFAYGHIGTFKTQYRPLYTLGSDTITDPNDPNYGKVMDAYTLAVFQSANVDYTPGENNPILANYTSNFYDFVDQNLIFNRARSLEDIRAGGGLLNGDQPSSVYGLWGNVGANQASYGKSLNDQFRITASSTFDIKDHSLIVGVEYEQRFDRSYSVGATGLWTLMRLLQNDAIRELDLNNPIASYDNNGVFQDTLNYPRLFDADKPRTFDRNLRETLGLDPNGTDWLDIDSYDPSTFSLDMFSANELLNIGSSQYIGYYGFDYLGNRLTTRPSLTDFFATDAQGNSPRLIGAFEPIYMAGYIQDQFTYEDLFFNIGVRVDRFDANQPVLADPYVLYPAYSVGDLGATTLAGYDVPEGISDDAVVYVDDQENPSAIVGYREGTTWYTANGEVEANPKNIADLSGGIKPFLKNPGIEDQKLAVTANESFKDYTPQVTVSPRISFQFPISDEAEFFAHYDIMVQRPDPGVNRMNPITFLQLENGNNGGLLSNPDLKPQRTTDYEIGFRQKLNDNSALKLSAFYREMRDMMQSFSFTEAYPVTYIAFGNLDFGTVKGYTIQYDLRRTGNVRLNANYTLQFADGTGSSSTSGANIARSGQPNLRYILPLSYDSRHQVVMNMDYRYGGGPAYNGPVWFGKRVLENAGLNLVVNANSGTPYTRRVLAYGLTDAQTPMTGNINGSRLPWSFRVDATANKVWNFNEGPLSNFEIYVQMLNVLNTQNVLGVYPYTGSPSDDGYLSSPQGQNAIQFQASAQSFADLYNISLANPGLFSLPRRIRLGLRIGL

pLDDT: mean 91.5, std 7.64, range [53.19, 98.44]

Secondary structure (DSSP, 8-state):
---SGGGT--EEEEEEEEEEEEEEEEE---TTSTTTT-EEEEEEEEEEEEEEEEEEE-SSSHHHHHHHHHHHHHHHTT-SS--SSSHHHHHHTT---TT--PPPBTTTBPPTT-----EEEEEEEEEEEEEEEEEEETTEEEEEEEEEEEEEEEEEEE-TTHHHHHHHHHTTGGG-SB-TTS-EEEE-TTS-EEEEEE-PBPP-TTS--HHHHHHHHHTTS-TT--PPP-GGGS-GGG--GGGS-HHHHHTTTS--SEEEESB-TT-PBPSS---HHHHH---TTS------PPB--EEEEEEEEEEEEETTEEEEEEEEEEEEE--SEEESSTTBSS-B-BGGGGGGSTTTT--PPTT--TTPEEEES-SSS--SEEEEEETTEEEETTS-EES-THHHHTTTTS--B-BSS-STTTSSHHHHHHHHEEEPPPEEEEEEEEEEEEEEETTEEEEEEEEEEEEPPPHHHHS--HHHHHHHHTT---SPBP-TTPPPEEEEEEEEEEEEEEETTEEEEEEEEEEEEEEEEEEEEETT-BSS-EEEEEEEEEEEEEEEEEEEEEEEETTEEEEEEEEEEEEEES-SSTTTTHHHHTTTS------EE-TT--SEEEEEEEEEEPPSGGG--S-EETTEETTTTEEEEEEEEEEPPPEE--BSS---TTSPPPPBPSSTT-EEPPPEEEEEEEEEEEEE-SSSS-SEEEEEEEEESTT----B----TTT--SS--STTTSHHHHHHHHTSS-HHHHHHHHHHHH--GGGB----EEEEEEEEE-

=== Feature glossary ===
Legend for the data blocks above and below:

— What the protein is —

The amino-acid sequence is the protein's primary structure: the linear order of residues from the N-terminus to the C-terminus, written in one-letter code. Everything else here — the 3D coordinates, the secondary structure, the domain annotations — is ultimately a consequence of this string.

Functional annotations link the protein to curated databases. InterPro entries identify conserved domains and families by matching the sequence against member-database signatures (Pfam, PROSITE, CDD, …). Gene Ontology (GO) terms describe molecular function, biological process, and cellular component in a controlled vocabulary. CATH places the structure in a hierarchical fold classification (Class/Architecture/Topology/Homologous-superfamily). The organism is the source species.

— Where its atoms are —

Atomic coordinates in PDBx/mmCIF format — the same representation the Protein Data Bank distributes. Each line of the _atom_site loop places one backbone atom in Cartesian space (units: ångströms, origin: arbitrary).

The six renders are orthographic views along the three Cartesian axes in both directions. Representation (cartoon, sticks, or surface) and color scheme (sequence-rainbow or by-chain) vary across proteins so the training set covers all the common visualization conventions.

— Local backbone conformation —

Eight-state secondary structure (DSSP): H is the canonical α-helix, G the tighter 3₁₀-helix, I the wider π-helix; E/B are β-structure, T and S are turns and bends, and '-' is everything else. DSSP derives these from the pattern of main-chain N–H···O=C hydrogen bonds, not from the sequence.

Three-state secondary structure (P-SEA) collapses the eight DSSP classes into helix (a), strand (b), and coil (c). P-SEA assigns these from Cα geometry alone — distances and angles — without requiring backbone oxygens, so it works on any Cα trace.

φ (phi) and ψ (psi) are the two rotatable backbone dihedrals per residue: φ is the C(i-1)–N–Cα–C torsion, ψ is the N–Cα–C–N(i+1) torsion, both in degrees on (−180°, 180°]. α-helical residues cluster near (−60°, −45°); β-strand residues near (−120°, +130°). A Ramachandran plot is simply a scatter of (φ, ψ) for every residue.

— Global shape and packing —

The geometric summary reports three shape descriptors. Rg (radius of gyration) measures how spread out the Cα atoms are about their centre of mass; compact globular proteins have small Rg, elongated or unfolded ones large. Cα contacts (<8 Å, |i−j|>4) count long-range residue pairs in spatial proximity — high for tightly packed folds, near zero for rods or random coil. The bounding-box extents give the protein's footprint along x, y, z in Å.

SASA measures how much of the protein is reachable by solvent. It is computed by rolling a water-sized probe over the atomic surface and summing the exposed area (Å²). Per-residue SASA distinguishes core (buried, low SASA) from surface (exposed, high SASA) residues; total SASA is a whole-molecule size measure.

Plot images: a contact map (which residues are close in 3D, as an N×N binary image), a Ramachandran scatter (backbone torsion angles, revealing secondary-structure composition at a glance), and — for AlphaFold structures — a PAE heatmap (pairwise prediction confidence).

— Structural neighborhood —

A 3Di character summarizes, for each residue, the relative orientation of the Cα frame of its nearest spatial neighbor. Because it encodes fold topology rather than chemistry, 3Di alignments detect remote structural similarity that sequence alignment misses.

The Foldseek neighbor list gives the closest experimentally determined structures in the PDB, ranked by structural alignment. TM-score near 1 means near-identical fold; near 0.3 means only rough topology match. This is how one finds what a novel AlphaFold prediction most resembles in the solved-structure universe.

— Confidence and disorder —

For AlphaFold models, the B-factor field carries pLDDT — the model's own estimate of local accuracy on a 0–100 scale. Regions with pLDDT<50 should be treated as essentially unmodeled; they often correspond to intrinsically disordered segments.

Crystallographic B-factors measure how much each atom's electron density is smeared out, in Å². They rise in mobile loops and surface residues and fall in the buried interior. In AlphaFold models this column is repurposed to hold pLDDT instead.

Predicted Aligned Error (PAE) is an AlphaFold confidence matrix: entry (i, j) is the expected error in the position of residue j, in ångströms, when the prediction is superimposed on the true structure at residue i. Low PAE within a block of residues means that block is internally rigid and well-predicted; high PAE between two blocks means their relative placement is uncertain even if each block individually is confident.